Protein 4RF6 (pdb70)

Solvent-accessible surface area: 59081 Å² total; per-residue (Å²): 137,158,34,58,63,123,46,2,54,134,43,67,97,150,51,38,40,0,77,11,3,106,63,134,107,2,39,102,150,0,11,0,71,90,58,2,58,81,150,28,4,100,72,2,69,113,90,138,7,196,86,38,16,26,1,5,51,2,0,24,1,0,4,7,0,15,34,4,44,22,6,0,23,0,2,7,77,64,0,4,102,48,0,4,81,0,0,52,31,0,0,54,43,94,16,72,89,12,104,13,106,106,9,4,100,39,34,19,65,41,72,96,16,135,20,99,57,27,6,62,26,14,101,25,2,68,31,2,62,0,46,0,6,0,0,1,119,71,24,4,0,6,13,13,5,70,101,67,71,5,68,78,0,28,160,75,0,30,46,11,0,81,61,21,113,64,55,8,28,26,107,22,38,52,22,65,83,43,86,111,152,27,89,72,91,3,51,54,29,160,13,30,13,148,120,16,86,75,53,15,96,13,7,21,4,12,94,78,65,48,43,4,2,0,0,2,16,0,110,95,86,18,0,9,0,36,1,6,22,28,7,0,0,50,0,6,0,34,22,74,1,6,40,5,19,46,0,0,32,13,0,0,111,0,2,60,42,0,47,162,120,37,6,3,9,80,36,118,90,8,0,17,0,0,0,14,2,16,32,0,0,0,1,0,66,0,5,5,59,0,76,0,44,64,1,79,136,68,115,66,5,108,101,23,9,88,138,36,58,1,57,24,168,56,104,153,64,85,17,8,40,21,0,6,11,131,81,34,9,47,20,9,0,12,96,2,0,38,34,0,14,49,0,2,95,29,0,7,66,21,3,76,112,32,40,65,162,129,62,53,90,29,8,109,68,3,117,80,97,158,11,154,1,26,0,68,129,45,4,55,59,122,21,1,86,71,5,63,116,99,135,7,98,105,28,9,11,0,22,26,2,0,25,1,0,18,116,12,77,95,12,97,20,3,1,31,0,3,0,76,67,0,4,103,40,0,20,60,0,0,49,86,0,0,45,42,115,15,60,17,11,34,20,32,24,96,12,90,33,25,19,63,40,150,53,17,48,20,90,68,24,7,98,131,6,77,53,0,104,34,2,66,1,23,0,5,0,0,1,138,68,28,0,0,2,14,7,0,35,34,93,32,1,56,50,0,28,148,77,0,37,37,4,1,81,64,15,109,66,51,8,33,27,67,48,35,56,18,79,48,18,58,126,76,30,83,88,78,0,60,105,60,159,10,30,11,148,77,19,83,129,48,17,87,22,9,14,3,9,43,18,50,37,22,3,1,0,0,1,0,0,87,93,89,26,0,5,0,31,0,2,30,45,8,0,0,57,0,2,0,46,37,191,17,3,41,3,24,44,0,0,13,18,0,1,118,0,2,59,54,0,50,167,88,33,17,11,4,68,33,92,22,15,0,19,1,1,2,9,3,34,16,0,0,0,0,0,68,1,2,1,58,0,58,2,82,102,0,41,88,64,100,56,40,63,78,11,13,16,39,2,19,2,56,32,168,63,123,174,55,35,9,45,15,1,2,15,128,53,36,7,27,19,5,0,3,63,1,0,8,31,1,8,14,0,0,81,86,0,4,91,30,12,117,64,187,226,118,19,63,76,134,45,1,51,140,48,70,98,163,46,29,32,0,72,14,4,98,53,129,182,1,37,114,167,0,14,0,62,119,55,4,60,85,180,28,0,88,68,5,55,116,96,138,6,190,90,38,14,21,0,6,48,2,0,22,1,0,3,8,0,35,54,7,42,23,6,1,26,0,3,6,79,59,0,4,107,38,0,4,81,0,0,53,29,0,0,44,43,98,15,71,80,14,103,8,104,107,16,6,122,40,35,20,62,36,85,101,18,158,19,100,55,28,7,57,26,14,98,30,2,81,32,2,57,0,57,0,6,0,0,0,115,71,24,2,0,6,14,14,5,65,104,68,67,5,74,78,0,27,156,66,0,30,45,10,1,81,69,21,110,64,60,7,27,29,117,26,35,56,21,64,82,39,85,134,143,31,94,93,96,5,68,84,39,163,12,24,10,150,120,15,85,72,55,16,97,14,8,22,4,14,95,78,65,46,45,3,3,0,0,1,14,0,113,97,89,21,0,10,1,31,1,6,31,39,6,0,0,50,0,4,0,34,22,75,0,8,37,6,18,46,0,0,34,15,0,0,106,0,2,58,38,0,50,150,130,31,12,6,6,68,32,166,88,5,0,18,0,0,0,13,0,15,28,0,0,0,2,0,64,0,4,6,58,1,79,0,49,48,0,77,140,60,114,67,6,107,95,20,13,100,138,42,55,2,54,28,126,5,21,152,36,107,128,22,58,109,110,64,127,26,19,6,0,19,20,0,10,12,160,81,37,8,48,20,9,0,12,99,1,0,36,31,0,16,44,0,3,86,28,0,10,55,21,3,84,106,30,43,62,150,123,64,52,95,26,6,113,63,1,111,68,90,139,12,161,1,24,0,75,124,51,2,68,74,145,26,0,83,64,7,64,129,96,144,6,102,100,30,10,13,0,26,26,2,0,27,1,0,18,116,10,65,95,11,95,14,5,1,30,0,3,4,79,68,0,5,105,47,0,20,54,0,0,47,87,1,0,50,42,117,16,74,25,11,66,26,35,24,86,14,91,34,24,18,62,39,149,48,17,48,17,90,63,32,10,101,155,43,69,44,2,176,33,1,73,0,15,0,7,0,0,2,136,67,24,0,0,2,13,7,1,36,33,90,25,2,54,39,0,29,154,76,0,33,41,3,1,82,62,16,110,65,53,9,31,30,102,45,40,54,13,80,68,26,78,112,65,28,75,91,119,3,67,100,42,161,12,31,10,157,94,16,85,126,55,14,93,22,9,13,5,10,46,19,57,36,20,4,1,0,0,2,20,0,118,94,90,26,0,6,0,38,0,1,19,45,7,0,0,43,0,4,0,34,34,183,16,6,43,7,24,45,0,0,12,13,0,0,122,0,1,61,50,0,49,171,91,35,13,16,8,71,33,95,19,17,0,20,2,2,2,17,2,31,13,0,0,0,0,0,58,0,4,4,78,2,92,2,87,132,0,32,89,71,107,51,28,77,81,13,4,10,34,2,22,1,56,31,147,98,30,0,0,14,112,55,39,6,26,18,6,0,2,66,1,0,5,28,1,9,9,0,3,79,65,0,6,83,29,3,130,130

Radius of gyration: 53.62 Å; Cα contacts (8 Å, |Δi|>4): 2886; chains: 2; bounding box: 74×78×190 Å

Sequence (1394 aa):
HMADPETAAKFKSKNAFPDPLNDPKCNPKSLVKKYLTPKVFESLKNKKTKLGITLWDCINSGVVNLDSGVGVYAGDEESYTLFGPLFDAIIEDYHSPYKLATGHNSDMNPAHVKAPDLDPANRYIRSTRIRRVARSLKGYGLAPGVTKAHRLEIEKKVVGVLTSLTGDLAGKYYPLSSGMDEKTRQQLVDDHFLFKKGDRFLEAAGINKEWPEGRGIYHNNDKTFLVWLNEEDHLRIISMEKGSDIGSVFSRLCRAVNEIDKKLGFQHTKKHGYLTSCPSNLGTGMRASSVHVKIPHAKEHPDFENILTKYHIQARGIEDAGVYDISNRRRLGLSEVQCVQDMYDGVKALMELEKEAIAKKRSVFPEVLKNPEVKSLLRKYLTPELFDSLKDKKTAKGISLYDCINSGVENLDSSCCGVYAGDEECYTLFAPLFDKIVEDYHSPYKLANKHTSDMNPEKVDAPNLDPEGTYIRSTRIRVARNVKGYALTPGLTRNERLDIERKVVGVLSSLTGDLAGQYYPLTGMDEATRQKLVNDHFLFKKGDRFLEAAGVNKLWPEGRGIFHNNDKTFLVWINEEDQLRIISMEKGSDIGSVFGRLCRAVNEIDKQLGFQHTDAHGYLSGCCPTNLGTGMRASVHVKIPKASAHPDFQKICDEFHIQARGIDAGVFDISNRRRLGLSEVQCVQDMYNGVKKLLEIEKSTHMADPETAAKFKSKNAFPDPLNDPKCNPKSLVKKYLTPKVFESLKNKKTKLGITLWDCINSGVVNLDSGVGVYAGDEESYTLFGPLFDAIIEDYHSPYKLATGHNSDMNPAHVKAPDLDPANRYIRSTRIRRVARSLKGYGLAPGVTKAHRLEIEKKVVGVLTSLTGDLAGKYYPLSSGMDEKTRQQLVDDHFLFKKGDRFLEAAGINKEWPEGRGIYHNNDKTFLVWLNEEDHLRIISMEKGSDIGSVFSRLCRAVNEIDKKLGFQHTKKHGYLTSCPSNLGTGMRASSVHVKIPHAKEHPDFENILTKYHIQARGIHGEHSESTGEDAGVYDISNRRRLGLSEVQCVQDMYDGVKALMELEKEAIAKKRSVFPEVLKNPEVKSLLRKYLTPELFDSLKDKKTAKGISLYDCINSGVENLDSSCGVYAGDEECYTLFAPLFDKIVEDYHSPYKLANKHTSDMNPEKVDAPNLDPEGTYIRSTRIRVARNVKGYALTPGLTRNERLDIERKVVGVLSSLTGDLAGQYYPLTGMDEATRQKLVNDHFLFKKGDRFLEAAGVNKLWPEGRGIFHNNDKTFLVWINEEDQLRIISMEKGSDIGSVFGRLCRAVNEIDKQLGFQHTDAHGYLSGCCPTNLGTGMRASVHVKIPKASAHPDFQQKICDEFHIQARFDISNRRRLGLSEVQCVQDMYNGVKKLLEIEKS

Foldseek 3Di:
DAFDLVLLVVCVVVLHDLCCLVPPPADPQELCSVQVDRVLSVVFSPDADPLRDGPCLFQQLCSRVRPDNYRGWFQFPVCCVSSVSRNQSSLVVLFPPDHLVVWADADLDLVLADFDFQCLLQPWWWKKKKKFFFAFPDATWLQRGDLVVLQVLLVLLVVLQCVDDDQSHWDKFQPVPDDPVVVQLCVLLVQDDDQDDSSCVRSNNNPPPPPSWIKIAGPVRQWIWTASRQGRIMIMGMDTGGPLSVSSVSRSVSVVSCCVRTNTCADRSFGGDGGGSSQTARSMKIKIKTQQQQLVPDPCNVVLCVVLQWDWDQDLRPRITIIIHSHRGPAYPSSNSNSVSVSVSVSVVSSVVVVCVVLVDDLVVLVDPPQAALCSVQDDVVLCVVFQVDADPLGDGQCLQQQLCSVVSNDRHRGFFQFPCCCVSSVSSNQSSLCVLQPPDHLVLFADADLDLVLADFDFQWVPLPWWFKKKKKAFFAFPPATWLQRGGQVRLQVLLVQVQVLQCPDDDQSHWDKFQPRSGDPVNVVVCVVLVQDDDADDSSCVRSNNRRNPPPSWIKIAGPVRQWIWTASHQTRIMIMGMDTGGGLSVSSVVRSVSVVSSCVRTNTCADRSFGGDHRDSSCTARNMKIKIWTQQPQLVPPPCNVVLCVVLQWDWDADVPRTIIIIHNHRGPYYPSSNSNSSSVSVSVSVVRSPDD/DLFDLPLLCVCVVVLHDLCLLVVPVFQPLELQSVQVDPVLSVVFSPDADPLGDGPCLFQQLCSRRRPDNHRGWFFFPVCCVSSVSRNQRSLCVLFPPDHLVVWFDADLDLVLADFDFQCLQQPWWWKKKKKFFFAFPDATWLQRGDPVRLLVLLVQLCVLQCPDDDQSHWDKFQPVPDDPVNVVLCVLLVQDDDQDDSSCVSSNNRPPPPPSWIKIAGPVRQWIWTASHQGRIMIMGMDTGGRLSVSSVVRSVSVVSSCVRTNTCADGRFGGDGGGSSCTARNMKIKIKTQQQQLVPDPCNVVLCVVLQKDWAAPVGRHHDCDDPGHRIIIIIHSHRGHAYPSSNSNSSSVSVSVSVVSSVVVVCVCQQADLPQLVDPVQQALCSVQDDRVLCNVFQVDADPLGDGQCLQQQLCSVPSNDRHRGFFFFPCCCPSVVSSLQSSLVVLQPPDHLVLWADADQDLVLADFDFQCPPLPWWFKKKKKAFFAFPPATWLLRGGLVNLQVLLVLLVVLQCVDDDQSHWDKFQPVSDDPVNVVVCVVLVQDDDADDSSCVSSNLRRNPPPSWIKIAGPVRQWIWTASHQTRIMTMGMDTGGCLSVRSVVSSVSVVSSCVRTNTDADRSFGHDHRDSSCTARSMKIKIRTHAPQLVPPPCNVVLCVVLQWDPPVIIIHNHRGPYYPSSNSNSSSVSVSVSVVRRVD

InterPro domains:
  IPR000749 ATP:guanido phosphotransferase [PTHR11547] (3-365)
  IPR014746 Glutamine synthetase/guanido kinase, catalytic domain [SSF55931] (103-365)
  IPR014746 Glutamine synthetase/guanido kinase, catalytic domain [SSF55931] (454-714)
  IPR022413 ATP:guanido phosphotransferase, N-terminal [PF02807] (26-91)
  IPR022413 ATP:guanido phosphotransferase, N-terminal [PF02807] (379-443)
  IPR022413 ATP:guanido phosphotransferase, N-terminal [PS51509] (11-95)
  IPR022413 ATP:guanido phosphotransferase, N-terminal [PS51509] (365-447)
  IPR022414 ATP:guanido phosphotransferase, catalytic domain [PF00217] (151-362)
  IPR022414 ATP:guanido phosphotransferase, catalytic domain [PF00217] (504-713)
  IPR022414 ATP:guanido phosphotransferase, catalytic domain [PS51510] (123-362)
  IPR022414 ATP:guanido phosphotransferase, catalytic domain [PS51510] (475-714)
  IPR022415 ATP:guanido phosphotransferase active site [PS00112] (275-281)
  IPR022415 ATP:guanido phosphotransferase active site [PS00112] (627-633)
  IPR036802 ATP:guanido phosphotransferase, N-terminal domain superfamily [G3DSA:1.10.135.10] (1-102)
  IPR036802 ATP:guanido phosphotransferase, N-terminal domain superfamily [G3DSA:1.10.135.10] (369-454)
  IPR036802 ATP:guanido phosphotransferase, N-terminal domain superfamily [SSF48034] (25-98)
  IPR036802 ATP:guanido phosphotransferase, N-terminal domain superfamily [SSF48034] (370-450)

Secondary structure (DSSP, 8-state):
----HHHHHHHHTTT---GGGGSTTS-TT-HHHHH--HHHHHHHTT---TT---HHHHHHHHHHSTT-SS----SSHHHHHHTHHHHHHHHHHHTTT--TTT-------GGG-----S-TT-SSEEEEEEEEEE-BTTS--TTT--HHHHHHHHHHHHHHHTT--GGG-EEEEESTT--HHHHHHHHHTT----S--HHHHHHTTTTTTTTT-EEEEETTS-EEEEESSSSSEEEEEEEESS-HHHHHHHHHHHHHHHHHHH-B-EETTTEE--SSGGG-BT-EEEEEEEE-HHHHTSTTHHHHHHHHTEEEEE---TTEEEEEE---SSS-HHHHHHHHHHHHHHHHHHHHHHHHHHHTS--GGGG-TT---HHHHH--HHHHHHHTT-B-TT--BHHHHHHHHHH-TT-SS----SSTTHHHHTHHHHHHHHHHHTTT--GGG-------GGG-----S-TT-SSEEEEEEEEEE-BTTS--GGG--HHHHHHHHHHHHHHHHT--GGG-EEEEESTT--HHHHHHHHHTT-------HHHHHHTTTTTTTTT-EEEEETTS-EEEEESSSSSEEEEEEEESS-HHHHHHHHHHHHHHHHHHH-B-EETTTEE--SSGGG-BT-EEEEEEEE-HHHHHSTTHHHHHHHTTEEEEE---SEEEEEE---SSS-HHHHHHHHHHHHHHHHHHHT--/--B-HHHHHHHHHTT---GGGTSTTS-TT-HHHHH--HHHHHHHTT---TT---HHHHHHHHHHBTT-SS----SSTTHHHHTHHHHHHHHHHHTTT--GGG-------GGG-----S-TT-SSEEEEEEEEEE-BTTS--TTT--HHHHHHHHHHHHHHHTT--GGG-EEEEESTT--HHHHHHHHHTT----S--HHHHHHTTTTTTTTT-EEEEETTS-EEEEESSSSSEEEEEEEESS-HHHHHHHHHHHHHHHHHHH-B-EETTTEE--SSGGG-BT-EEEEEEEE-HHHHTSTTHHHHHHHTTEEEEESSSSS-BSSSTTBTEEEEEE---SSS-HHHHHHHHHHHHHHHHHHHHHHHHHHTTS--GGGG-TT---HHHHH--HHHHHHHTT-B-TT--BHHHHHHHHHH-TT-SS----SSTTHHHHTHHHHHHHHHHHTTT--GGG-------GGG-----S-TT-SSEEEEEEEEEE-BTTS--GGG--HHHHHHHHHHHHHHHTT--GGG-EEEEESTT--HHHHHHHHHTT----S--HHHHHHTTTTTTTTT-EEEEETTS-EEEEESSSSSEEEEEEEESS-HHHHHHHHHHHHHHHHHHH-B-EETTTEE--SSGGG-BT-EEEEEEE--TTGGGSTTHHHHHHHTTEEE--EEEE---SSS-HHHHHHHHHHHHHHHHHHHT-

CATH classification: 1.10.135.10 (+3 more: 3.30.590.10, 1.10.135.10, 3.30.590.10)

B-factor: mean 29.83, std 12.98, range [8.13, 122.24]

Nearest PDB structures (foldseek):
  4rf6-assembly1_A  TM=1.001E+00  e=0.000E+00  Anthopleura japonica
  4rf7-assembly1_A  TM=9.990E-01  e=0.000E+00  Anthopleura japonica
  4rf7-assembly2_B  TM=9.901E-01  e=0.000E+00  Anthopleura japonica
  4rf8-assembly2_B  TM=9.889E-01  e=0.000E+00  Anthopleura japonica
  4rf8-assembly1_A  TM=9.947E-01  e=0.000E+00  Anthopleura japonica

Structure (mmCIF, N/CA/C/O backbone):
data_4RF6
#
_entry.id   4RF6
#
_cell.length_a   77.439
_cell.length_b   58.913
_cell.length_c   162.129
_cell.angle_alpha   90.00
_cell.angle_beta   90.96
_cell.angle_gamma   90.00
#
_symmetry.space_group_name_H-M   'P 1 21 1'
#
loop_
_entity.id
_entity.type
_entity.pdbx_description
1 polymer 'Arginine kinase'
2 water water
#
loop_
_atom_site.group_PDB
_atom_site.id
_atom_site.type_symbol
_atom_site.label_atom_id
_atom_site.label_alt_id
_atom_site.label_comp_id
_atom_site.label_asym_id
_atom_site.label_entity_id
_atom_site.label_seq_id
_atom_site.pdbx_PDB_ins_code
_atom_site.Cartn_x
_atom_site.Cartn_y
_atom_site.Cartn_z
_atom_site.occupancy
_atom_site.B_iso_or_equiv
_atom_site.auth_seq_id
_atom_site.auth_comp_id
_atom_site.auth_asym_id
_atom_site.auth_atom_id
_atom_site.pdbx_PDB_model_num
ATOM 1 N N . HIS A 1 3 ? 37.061 17.985 -20.038 1.00 77.89 0 HIS A N 1
ATOM 2 C CA . HIS A 1 3 ? 37.244 18.554 -18.705 1.00 79.01 0 HIS A CA 1
ATOM 3 C C . HIS A 1 3 ? 36.450 19.853 -18.553 1.00 73.57 0 HIS A C 1
ATOM 4 O O . HIS A 1 3 ? 36.294 20.394 -17.453 1.00 73.17 0 HIS A O 1
ATOM 11 N N . MET A 1 4 ? 35.965 20.338 -19.689 1.00 67.69 1 MET A N 1
ATOM 12 C CA . MET A 1 4 ? 34.872 21.292 -19.751 1.00 61.05 1 MET A CA 1
ATOM 13 C C . MET A 1 4 ? 33.977 20.724 -20.847 1.00 53.39 1 MET A C 1
ATOM 14 O O . MET A 1 4 ? 34.399 19.837 -21.586 1.00 52.62 1 MET A O 1
ATOM 19 N N . ALA A 1 5 ? 32.745 21.200 -20.956 1.00 48.88 2 ALA A N 1
ATOM 20 C CA . ALA A 1 5 ? 31.846 20.656 -21.972 1.00 44.19 2 ALA A CA 1
ATOM 21 C C . ALA A 1 5 ? 32.145 21.221 -23.362 1.00 42.01 2 ALA A C 1
ATOM 22 O O . ALA A 1 5 ? 32.303 22.431 -23.519 1.00 42.53 2 ALA A O 1
ATOM 24 N N . ASP A 1 6 ? 32.209 20.346 -24.365 1.00 39.95 3 ASP A N 1
ATOM 25 C CA . ASP A 1 6 ? 32.380 20.766 -25.758 1.00 41.61 3 ASP A CA 1
ATOM 26 C C . ASP A 1 6 ? 31.179 20.307 -26.590 1.00 41.24 3 ASP A C 1
ATOM 27 O O . ASP A 1 6 ? 31.297 19.387 -27.404 1.00 41.89 3 ASP A O 1
ATOM 32 N N . PRO A 1 7 ? 30.016 20.952 -26.394 1.00 40.74 4 PRO A N 1
ATOM 33 C CA . PRO A 1 7 ? 28.805 20.535 -27.109 1.00 40.49 4 PRO A CA 1
ATOM 34 C C . PRO A 1 7 ? 28.888 20.787 -28.616 1.00 42.05 4 PRO A C 1
ATOM 35 O O . PRO A 1 7 ? 28.336 20.004 -29.389 1.00 42.91 4 PRO A O 1
ATOM 39 N N . GLU A 1 8 ? 29.569 21.857 -29.021 1.00 44.24 5 GLU A N 1
ATOM 40 C CA . GLU A 1 8 ? 29.670 22.230 -30.435 1.00 45.60 5 GLU A CA 1
ATOM 41 C C . GLU A 1 8 ? 30.295 21.133 -31.302 1.00 42.14 5 GLU A C 1
ATOM 42 O O . GLU A 1 8 ? 29.880 20.927 -32.445 1.00 39.93 5 GLU A O 1
ATOM 48 N N . THR A 1 9 ? 31.287 20.436 -30.750 1.00 39.86 6 THR A N 1
ATOM 49 C CA . THR A 1 9 ? 31.987 19.367 -31.463 1.00 40.56 6 THR A CA 1
ATOM 50 C C . THR A 1 9 ? 31.137 18.100 -31.549 1.00 38.74 6 THR A C 1
ATOM 51 O O . THR A 1 9 ? 31.114 17.420 -32.579 1.00 39.36 6 THR A O 1
ATOM 55 N N . ALA A 1 10 ? 30.443 17.782 -30.462 1.00 33.92 7 ALA A N 1
ATOM 56 C CA . ALA A 1 10 ? 29.565 16.616 -30.440 1.00 30.47 7 ALA A CA 1
ATOM 57 C C . ALA A 1 10 ? 28.423 16.769 -31.445 1.00 28.62 7 ALA A C 1
ATOM 58 O O . ALA A 1 10 ? 28.071 15.820 -32.144 1.00 28.59 7 ALA A O 1
ATOM 60 N N . ALA A 1 11 ? 27.846 17.965 -31.504 1.00 28.05 8 ALA A N 1
ATOM 61 C CA . ALA A 1 11 ? 26.737 18.250 -32.415 1.00 26.11 8 ALA A CA 1
ATOM 62 C C . ALA A 1 11 ? 27.052 17.946 -33.887 1.00 31.50 8 ALA A C 1
ATOM 63 O O . ALA A 1 11 ? 26.177 17.490 -34.632 1.00 28.39 8 ALA A O 1
ATOM 65 N N . LYS A 1 12 ? 28.288 18.214 -34.307 1.00 33.68 9 LYS A N 1
ATOM 66 C CA . LYS A 1 12 ? 28.705 17.937 -35.680 1.00 35.56 9 LYS A CA 1
ATOM 67 C C . LYS A 1 12 ? 28.557 16.459 -36.027 1.00 36.85 9 LYS A C 1
ATOM 68 O O . LYS A 1 12 ? 28.119 16.104 -37.124 1.00 37.28 9 LYS A O 1
ATOM 74 N N . PHE A 1 13 ? 28.940 15.600 -35.090 1.00 35.95 10 PHE A N 1
ATOM 75 C CA . PHE A 1 13 ? 28.853 14.162 -35.298 1.00 33.32 10 PHE A CA 1
ATOM 76 C C . PHE A 1 13 ? 27.414 13.681 -35.127 1.00 30.92 10 PHE A C 1
ATOM 77 O O . PHE A 1 13 ? 26.941 12.830 -35.884 1.00 31.90 10 PHE A O 1
ATOM 85 N N . LYS A 1 14 ? 26.718 14.242 -34.140 1.00 29.17 11 LYS A N 1
ATOM 86 C CA . LYS A 1 14 ? 25.330 13.871 -33.877 1.00 29.74 11 LYS A CA 1
ATOM 87 C C . LYS A 1 14 ? 24.410 14.221 -35.050 1.00 29.90 11 LYS A C 1
ATOM 88 O O . LYS A 1 14 ? 23.561 13.421 -35.440 1.00 29.98 11 LYS A O 1
ATOM 94 N N . SER A 1 15 ? 24.587 15.410 -35.620 1.00 30.47 12 SER A N 1
ATOM 95 C CA . SER A 1 15 ? 23.755 15.843 -36.739 1.00 31.32 12 SER A CA 1
ATOM 96 C C . SER A 1 15 ? 23.988 15.002 -37.996 1.00 30.63 12 SER A C 1
ATOM 97 O O . SER A 1 15 ? 23.148 14.978 -38.899 1.00 30.36 12 SER A O 1
ATOM 100 N N . LYS A 1 16 ? 25.130 14.320 -38.049 1.00 29.34 13 LYS A N 1
ATOM 101 C CA . LYS A 1 16 ? 25.458 13.445 -39.172 1.00 34.16 13 LYS A CA 1
ATOM 102 C C . LYS A 1 16 ? 25.184 11.989 -38.832 1.00 29.99 13 LYS A C 1
ATOM 103 O O . LYS A 1 16 ? 25.304 11.110 -39.693 1.00 28.72 13 LYS A O 1
ATOM 109 N N . ASN A 1 17 ? 24.817 11.752 -37.573 1.00 27.72 14 ASN A N 1
ATOM 110 C CA . ASN A 1 17 ? 24.606 10.403 -37.054 1.00 26.58 14 ASN A CA 1
ATOM 111 C C . ASN A 1 17 ? 25.828 9.527 -37.330 1.00 29.11 14 ASN A C 1
ATOM 112 O O . ASN A 1 17 ? 25.706 8.377 -37.747 1.00 29.47 14 ASN A O 1
ATOM 117 N N . ALA A 1 18 ? 27.008 10.099 -37.110 1.00 29.23 15 ALA A N 1
ATOM 118 C CA . ALA A 1 18 ? 28.264 9.407 -37.349 1.00 31.52 15 ALA A CA 1
ATOM 119 C C . ALA A 1 18 ? 28.899 9.018 -36.016 1.00 32.70 15 ALA A C 1
ATOM 120 O O . ALA A 1 18 ? 28.560 9.585 -34.972 1.00 30.44 15 ALA A O 1
ATOM 122 N N . PHE A 1 19 ? 29.810 8.048 -36.052 1.00 32.18 16 PHE A N 1
ATOM 123 C CA . PHE A 1 19 ? 30.509 7.608 -34.850 1.00 31.01 16 PHE A CA 1
ATOM 124 C C . PHE A 1 19 ? 31.202 8.797 -34.192 1.00 33.01 16 PHE A C 1
ATOM 125 O O . PHE A 1 19 ? 31.832 9.603 -34.874 1.00 31.61 16 PHE A O 1
ATOM 133 N N . PRO A 1 20 ? 31.068 8.928 -32.864 1.00 34.72 17 PRO A N 1
ATOM 134 C CA . PRO A 1 20 ? 31.687 10.080 -32.201 1.00 36.23 17 PRO A CA 1
ATOM 135 C C . PRO A 1 20 ? 33.205 9.924 -32.080 1.00 40.43 17 PRO A C 1
ATOM 136 O O . PRO A 1 20 ? 33.691 9.352 -31.098 1.00 39.36 17 PRO A O 1
ATOM 140 N N . ASP A 1 21 ? 33.933 10.430 -33.076 1.00 44.00 18 ASP A N 1
ATOM 141 C CA . ASP A 1 21 ? 35.402 10.473 -33.052 1.00 45.70 18 ASP A CA 1
ATOM 142 C C . ASP A 1 21 ? 36.058 10.966 -31.741 1.00 44.11 18 ASP A C 1
ATOM 143 O O . ASP A 1 21 ? 37.097 10.430 -31.348 1.00 44.23 18 ASP A O 1
ATOM 148 N N . PRO A 1 22 ? 35.479 11.991 -31.071 1.00 41.98 19 PRO A N 1
ATOM 149 C CA . PRO A 1 22 ? 36.100 12.457 -29.820 1.00 41.37 19 PRO A CA 1
ATOM 150 C C . PRO A 1 22 ? 36.260 11.390 -28.732 1.00 39.36 19 PRO A C 1
ATOM 151 O O . PRO A 1 22 ? 36.972 11.632 -27.760 1.00 40.37 19 PRO A O 1
ATOM 155 N N . LEU A 1 23 ? 35.617 10.236 -28.879 1.00 38.64 20 LEU A N 1
ATOM 156 C CA . LEU A 1 23 ? 35.851 9.143 -27.941 1.00 39.30 20 LEU A CA 1
ATOM 157 C C . LEU A 1 23 ? 37.267 8.592 -28.138 1.00 43.10 20 LEU A C 1
ATOM 158 O O . LEU A 1 23 ? 37.843 7.975 -27.237 1.00 44.65 20 LEU A O 1
ATOM 163 N N . ASN A 1 24 ? 37.820 8.839 -29.323 1.00 43.59 21 ASN A N 1
ATOM 164 C CA . ASN A 1 24 ? 39.211 8.522 -29.622 1.00 48.00 21 ASN A CA 1
ATOM 165 C C . ASN A 1 24 ? 40.127 9.724 -29.388 1.00 51.19 21 ASN A C 1
ATOM 166 O O . ASN A 1 24 ? 41.285 9.726 -29.813 1.00 52.00 21 ASN A O 1
ATOM 171 N N . ASP A 1 25 ? 39.607 10.751 -28.724 1.00 52.34 22 ASP A N 1
ATOM 172 C CA . ASP A 1 25 ? 40.426 11.912 -28.392 1.00 58.42 22 ASP A CA 1
ATOM 173 C C . ASP A 1 25 ? 41.193 11.688 -27.094 1.00 61.02 22 ASP A C 1
ATOM 174 O O . ASP A 1 25 ? 40.620 11.267 -26.089 1.00 61.07 22 ASP A O 1
ATOM 179 N N . PRO A 1 26 ? 42.502 11.975 -27.118 1.00 63.18 23 PRO A N 1
ATOM 180 C CA . PRO A 1 26 ? 43.427 11.773 -25.997 1.00 64.87 23 PRO A CA 1
ATOM 181 C C . PRO A 1 26 ? 42.890 12.372 -24.698 1.00 65.91 23 PRO A C 1
ATOM 182 O O . PRO A 1 26 ? 43.192 11.866 -23.616 1.00 66.29 23 PRO A O 1
ATOM 186 N N . LYS A 1 27 ? 42.093 13.431 -24.816 1.00 66.10 24 LYS A N 1
ATOM 187 C CA . LYS A 1 27 ? 41.463 14.069 -23.664 1.00 65.69 24 LYS A CA 1
ATOM 188 C C . LYS A 1 27 ? 40.441 13.170 -22.973 1.00 62.79 24 LYS A C 1
ATOM 189 O O . LYS A 1 27 ? 40.199 13.302 -21.771 1.00 62.54 24 LYS A O 1
ATOM 195 N N . CYS A 1 28 ? 39.839 12.266 -23.738 1.00 60.37 25 CYS A N 1
ATOM 196 C CA . CYS A 1 28 ? 38.798 11.391 -23.210 1.00 59.19 25 CYS A CA 1
ATOM 197 C C . CYS A 1 28 ? 39.312 10.553 -22.040 1.00 58.82 25 CYS A C 1
ATOM 198 O O . CYS A 1 28 ? 40.448 10.076 -22.062 1.00 60.86 25 CYS A O 1
ATOM 201 N N . ASN A 1 29 ? 38.479 10.401 -21.014 1.00 55.44 26 ASN A N 1
ATOM 202 C CA . ASN A 1 29 ? 38.785 9.523 -19.891 1.00 54.40 26 ASN A CA 1
ATOM 203 C C . ASN A 1 29 ? 38.888 8.087 -20.394 1.00 52.30 26 ASN A C 1
ATOM 204 O O . ASN A 1 29 ? 37.914 7.537 -20.903 1.00 47.55 26 ASN A O 1
ATOM 209 N N . PRO A 1 30 ? 40.080 7.477 -20.269 1.00 55.02 27 PRO A N 1
ATOM 210 C CA . PRO A 1 30 ? 40.292 6.108 -20.760 1.00 53.46 27 PRO A CA 1
ATOM 211 C C . PRO A 1 30 ? 39.491 5.098 -19.937 1.00 49.85 27 PRO A C 1
ATOM 212 O O . PRO A 1 30 ? 39.429 3.916 -20.284 1.00 49.93 27 PRO A O 1
ATOM 216 N N . LYS A 1 31 ? 38.889 5.578 -18.850 1.00 46.61 28 LYS A N 1
ATOM 217 C CA . LYS A 1 31 ? 38.039 4.764 -17.985 1.00 45.99 28 LYS A CA 1
ATOM 218 C C . LYS A 1 31 ? 36.561 4.971 -18.305 1.00 40.75 28 LYS A C 1
ATOM 219 O O . LYS A 1 31 ? 35.688 4.376 -17.668 1.00 38.83 28 LYS A O 1
ATOM 225 N N . SER A 1 32 ? 36.289 5.827 -19.286 1.00 38.53 29 SER A N 1
ATOM 226 C CA . SER A 1 32 ? 34.917 6.095 -19.715 1.00 36.23 29 SER A CA 1
ATOM 227 C C . SER A 1 32 ? 34.250 4.819 -20.210 1.00 32.54 29 SER A C 1
ATOM 228 O O . SER A 1 32 ? 34.781 4.130 -21.083 1.00 29.10 29 SER A O 1
ATOM 231 N N . LEU A 1 33 ? 33.088 4.505 -19.643 1.00 29.38 30 LEU A N 1
ATOM 232 C CA . LEU A 1 33 ? 32.369 3.293 -20.015 1.00 27.59 30 LEU A CA 1
ATOM 233 C C . LEU A 1 33 ? 31.805 3.387 -21.429 1.00 30.14 30 LEU A C 1
ATOM 234 O O . LEU A 1 33 ? 31.752 2.384 -22.143 1.00 30.15 30 LEU A O 1
ATOM 239 N N . VAL A 1 34 ? 31.395 4.585 -21.845 1.00 29.86 31 VAL A N 1
ATOM 240 C CA . VAL A 1 34 ? 30.897 4.757 -23.211 1.00 29.72 31 VAL A CA 1
ATOM 241 C C . VAL A 1 34 ? 32.031 4.601 -24.230 1.00 29.12 31 VAL A C 1
ATOM 242 O O . VAL A 1 34 ? 31.842 4.012 -25.297 1.00 26.84 31 VAL A O 1
ATOM 246 N N . LYS A 1 35 ? 33.213 5.110 -23.894 1.00 33.03 32 LYS A N 1
ATOM 247 C CA . LYS A 1 35 ? 34.379 4.943 -24.755 1.00 34.43 32 LYS A CA 1
ATOM 248 C C . LYS A 1 35 ? 34.727 3.464 -24.843 1.00 33.92 32 LYS A C 1
ATOM 249 O O . LYS A 1 35 ? 35.045 2.941 -25.914 1.00 31.02 32 LYS A O 1
ATOM 255 N N . LYS A 1 36 ? 34.650 2.798 -23.697 1.00 33.72 33 LYS A N 1
ATOM 256 C CA . LYS A 1 36 ? 35.021 1.396 -23.589 1.00 37.06 33 LYS A CA 1
ATOM 257 C C . LYS A 1 36 ? 34.090 0.475 -24.392 1.00 36.15 33 LYS A C 1
ATOM 258 O O . LYS A 1 36 ? 34.530 -0.534 -24.950 1.00 37.20 33 LYS A O 1
ATOM 264 N N . TYR A 1 37 ? 32.812 0.829 -24.476 1.00 33.20 34 TYR A N 1
ATOM 265 C CA . TYR A 1 37 ? 31.837 -0.086 -25.068 1.00 33.19 34 TYR A CA 1
ATOM 266 C C . TYR A 1 37 ? 31.078 0.409 -26.300 1.00 31.55 34 TYR A C 1
ATOM 267 O O . TYR A 1 37 ? 30.392 -0.380 -26.954 1.00 33.00 34 TYR A O 1
ATOM 276 N N . LEU A 1 38 ? 31.182 1.695 -26.618 1.00 27.42 35 LEU A N 1
ATOM 277 C CA . LEU A 1 38 ? 30.668 2.151 -27.901 1.00 27.31 35 LEU A CA 1
ATOM 278 C C . LEU A 1 38 ? 31.750 1.983 -28.960 1.00 30.05 35 LEU A C 1
ATOM 279 O O . LEU A 1 38 ? 32.514 2.910 -29.241 1.00 30.95 35 LEU A O 1
ATOM 284 N N . THR A 1 39 ? 31.817 0.780 -29.522 1.00 31.57 36 THR A N 1
ATOM 285 C CA . THR A 1 39 ? 32.746 0.459 -30.593 1.00 32.69 36 THR A CA 1
ATOM 286 C C . THR A 1 39 ? 32.053 0.777 -31.919 1.00 33.57 36 THR A C 1
ATOM 287 O O . THR A 1 39 ? 30.821 0.883 -31.956 1.00 31.22 36 THR A O 1
ATOM 291 N N . PRO A 1 40 ? 32.835 0.965 -33.002 1.00 34.57 37 PRO A N 1
ATOM 292 C CA . PRO A 1 40 ? 32.264 1.325 -34.308 1.00 34.17 37 PRO A CA 1
ATOM 293 C C . PRO A 1 40 ? 31.172 0.359 -34.758 1.00 33.49 37 PRO A C 1
ATOM 294 O O . PRO A 1 40 ? 30.214 0.773 -35.408 1.00 34.78 37 PRO A O 1
ATOM 298 N N . LYS A 1 41 ? 31.315 -0.913 -34.406 1.00 33.45 38 LYS A N 1
ATOM 299 C CA . LYS A 1 41 ? 30.333 -1.920 -34.788 1.00 35.91 38 LYS A CA 1
ATOM 300 C C . LYS A 1 41 ? 29.050 -1.833 -33.958 1.00 36.78 38 LYS A C 1
ATOM 301 O O . LYS A 1 41 ? 27.944 -2.013 -34.485 1.00 34.59 38 LYS A O 1
ATOM 307 N N . VAL A 1 42 ? 29.204 -1.571 -32.660 1.00 33.92 39 VAL A N 1
ATOM 308 C CA . VAL A 1 42 ? 28.060 -1.296 -31.797 1.00 31.05 39 VAL A CA 1
ATOM 309 C C . VAL A 1 42 ? 27.320 -0.088 -32.348 1.00 28.85 39 VAL A C 1
ATOM 310 O O . VAL A 1 42 ? 26.093 -0.103 -32.453 1.00 29.80 39 VAL A O 1
ATOM 314 N N . PHE A 1 43 ? 28.070 0.948 -32.720 1.00 28.01 40 PHE A N 1
ATOM 315 C CA . PHE A 1 43 ? 27.475 2.155 -33.289 1.00 31.03 40 PHE A CA 1
ATOM 316 C C . PHE A 1 43 ? 26.725 1.862 -34.593 1.00 31.93 40 PHE A C 1
ATOM 317 O O . PHE A 1 43 ? 25.572 2.272 -34.756 1.00 32.49 40 PHE A O 1
ATOM 325 N N . GLU A 1 44 ? 27.384 1.167 -35.518 1.00 35.21 41 GLU A N 1
ATOM 326 C CA . GLU A 1 44 ? 26.771 0.806 -36.798 1.00 37.77 41 GLU A CA 1
ATOM 327 C C . GLU A 1 44 ? 25.475 0.018 -36.616 1.00 34.83 41 GLU A C 1
ATOM 328 O O . GLU A 1 44 ? 24.472 0.291 -37.276 1.00 35.48 41 GLU A O 1
ATOM 334 N N . SER A 1 45 ? 25.502 -0.955 -35.713 1.00 33.10 42 SER A N 1
ATOM 335 C CA . SER A 1 45 ? 24.360 -1.837 -35.483 1.00 35.42 42 SER A CA 1
ATOM 336 C C . SER A 1 45 ? 23.135 -1.114 -34.913 1.00 32.42 42 SER A C 1
ATOM 337 O O . SER A 1 45 ? 21.997 -1.527 -35.148 1.00 34.08 42 SER A O 1
ATOM 340 N N . LEU A 1 46 ? 23.373 -0.030 -34.176 1.00 27.74 43 LEU A N 1
ATOM 341 C CA . LEU A 1 46 ? 22.323 0.606 -33.381 1.00 26.97 43 LEU A CA 1
ATOM 342 C C . LEU A 1 46 ? 21.958 2.036 -33.804 1.00 24.91 43 LEU A C 1
ATOM 343 O O . LEU A 1 46 ? 20.970 2.587 -33.321 1.00 27.20 43 LEU A O 1
ATOM 348 N N . LYS A 1 47 ? 22.737 2.634 -34.703 1.00 27.37 44 LYS A N 1
ATOM 349 C CA . LYS A 1 47 ? 22.576 4.061 -35.015 1.00 30.31 44 LYS A CA 1
ATOM 350 C C . LYS A 1 47 ? 21.246 4.453 -35.674 1.00 28.74 44 LYS A C 1
ATOM 351 O O . LYS A 1 47 ? 20.882 5.633 -35.680 1.00 28.39 44 LYS A O 1
ATOM 357 N N . ASN A 1 48 ? 20.519 3.478 -36.218 1.00 28.12 45 ASN A N 1
ATOM 358 C CA . ASN A 1 48 ? 19.261 3.772 -36.906 1.00 29.98 45 ASN A CA 1
ATOM 359 C C . ASN A 1 48 ? 18.007 3.371 -36.126 1.00 31.34 45 ASN A C 1
ATOM 360 O O . ASN A 1 48 ? 16.884 3.629 -36.569 1.00 32.62 45 ASN A O 1
ATOM 365 N N . LYS A 1 49 ? 18.205 2.747 -34.966 1.00 27.90 46 LYS A N 1
ATOM 366 C CA . LYS A 1 49 ? 17.093 2.300 -34.130 1.00 26.40 46 LYS A CA 1
ATOM 367 C C . LYS A 1 49 ? 16.555 3.427 -33.252 1.00 25.80 46 LYS A C 1
ATOM 368 O O . LYS A 1 49 ? 17.324 4.244 -32.733 1.00 28.02 46 LYS A O 1
ATOM 374 N N . LYS A 1 50 ? 15.233 3.463 -33.083 1.00 23.97 47 LYS A N 1
ATOM 375 C CA . LYS A 1 50 ? 14.586 4.455 -32.221 1.00 26.48 47 LYS A CA 1
ATOM 376 C C . LYS A 1 50 ? 13.506 3.808 -31.352 1.00 26.24 47 LYS A C 1
ATOM 377 O O . LYS A 1 50 ? 12.751 2.950 -31.822 1.00 20.48 47 LYS A O 1
ATOM 383 N N . THR A 1 51 ? 13.435 4.221 -30.089 1.00 23.02 48 THR A N 1
ATOM 384 C CA . THR A 1 51 ? 12.410 3.725 -29.176 1.00 21.37 48 THR A CA 1
ATOM 385 C C . THR A 1 51 ? 11.067 4.367 -29.513 1.00 22.35 48 THR A C 1
ATOM 386 O O . THR A 1 51 ? 11.004 5.264 -30.360 1.00 24.51 48 THR A O 1
ATOM 390 N N . LYS A 1 52 ? 10.001 3.913 -28.854 1.00 23.14 49 LYS A N 1
ATOM 391 C CA . LYS A 1 52 ? 8.670 4.482 -29.065 1.00 25.97 49 LYS A CA 1
ATOM 392 C C . LYS A 1 52 ? 8.650 5.971 -28.766 1.00 22.67 49 LYS A C 1
ATOM 393 O O . LYS A 1 52 ? 7.865 6.712 -29.356 1.00 21.72 49 LYS A O 1
ATOM 399 N N . LEU A 1 53 ? 9.505 6.409 -27.844 1.00 22.44 50 LEU A N 1
ATOM 400 C CA . LEU A 1 53 ? 9.563 7.827 -27.492 1.00 26.07 50 LEU A CA 1
ATOM 401 C C . LEU A 1 53 ? 10.475 8.595 -28.443 1.00 25.78 50 LEU A C 1
ATOM 402 O O . LEU A 1 53 ? 10.661 9.806 -28.299 1.00 26.69 50 LEU A O 1
ATOM 407 N N . GLY A 1 54 ? 11.042 7.886 -29.415 1.00 24.80 51 GLY A N 1
ATOM 408 C CA . GLY A 1 54 ? 11.911 8.512 -30.395 1.00 25.04 51 GLY A CA 1
ATOM 409 C C . GLY A 1 54 ? 13.341 8.634 -29.905 1.00 23.24 51 GLY A C 1
ATOM 410 O O . GLY A 1 54 ? 14.142 9.369 -30.488 1.00 25.01 51 GLY A O 1
ATOM 411 N N . ILE A 1 55 ? 13.670 7.908 -28.840 1.00 19.74 52 ILE A N 1
ATOM 412 C CA . ILE A 1 55 ? 15.014 7.972 -28.272 1.00 21.98 52 ILE A CA 1
ATOM 413 C C . ILE A 1 55 ? 16.012 7.220 -29.155 1.00 25.35 52 ILE A C 1
ATOM 414 O O . ILE A 1 55 ? 15.805 6.043 -29.476 1.00 27.54 52 ILE A O 1
ATOM 419 N N . THR A 1 56 ? 17.086 7.903 -29.550 1.00 21.95 53 THR A N 1
ATOM 420 C CA . THR A 1 56 ? 18.112 7.300 -30.399 1.00 23.71 53 THR A CA 1
ATOM 421 C C . THR A 1 56 ? 19.340 6.950 -29.571 1.00 24.44 53 THR A C 1
ATOM 422 O O . THR A 1 56 ? 19.446 7.337 -28.405 1.00 23.83 53 THR A O 1
ATOM 426 N N . LEU A 1 57 ? 20.261 6.211 -30.184 1.00 19.35 54 LEU A N 1
ATOM 427 C CA . LEU A 1 57 ? 21.517 5.854 -29.544 1.00 22.17 54 LEU A CA 1
ATOM 428 C C . LEU A 1 57 ? 22.298 7.123 -29.232 1.00 23.72 54 LEU A C 1
ATOM 429 O O . LEU A 1 57 ? 22.860 7.268 -28.143 1.00 22.76 54 LEU A O 1
ATOM 434 N N . TRP A 1 58 ? 22.324 8.044 -30.194 1.00 21.45 55 TRP A N 1
ATOM 435 C CA . TRP A 1 58 ? 23.011 9.316 -30.008 1.00 23.16 55 TRP A CA 1
ATOM 436 C C . TRP A 1 58 ? 22.465 10.106 -28.823 1.00 23.04 55 TRP A C 1
ATOM 437 O O . TRP A 1 58 ? 23.236 10.726 -28.085 1.00 23.34 55 TRP A O 1
ATOM 448 N N . ASP A 1 59 ? 21.144 10.091 -28.642 1.00 24.41 56 ASP A N 1
ATOM 449 C CA . ASP A 1 59 ? 20.526 10.743 -27.488 1.00 24.54 56 ASP A CA 1
ATOM 450 C C . ASP A 1 59 ? 21.098 10.176 -26.195 1.00 27.37 56 ASP A C 1
ATOM 451 O O . ASP A 1 59 ? 21.333 10.902 -25.225 1.00 24.19 56 ASP A O 1
ATOM 456 N N . CYS A 1 60 ? 21.323 8.867 -26.193 1.00 28.23 57 CYS A N 1
ATOM 457 C CA . CYS A 1 60 ? 21.810 8.181 -25.005 1.00 25.98 57 CYS A CA 1
ATOM 458 C C . CYS A 1 60 ? 23.283 8.450 -24.716 1.00 25.11 57 CYS A C 1
ATOM 459 O O . CYS A 1 60 ? 23.680 8.584 -23.558 1.00 24.44 57 CYS A O 1
ATOM 462 N N . ILE A 1 61 ? 24.094 8.534 -25.764 1.00 22.06 58 ILE A N 1
ATOM 463 C CA . ILE A 1 61 ? 25.533 8.671 -25.573 1.00 23.44 58 ILE A CA 1
ATOM 464 C C . ILE A 1 61 ? 25.996 10.122 -25.561 1.00 20.90 58 ILE A C 1
ATOM 465 O O . ILE A 1 61 ? 27.173 10.390 -25.324 1.00 20.62 58 ILE A O 1
ATOM 470 N N . ASN A 1 62 ? 25.081 11.054 -25.816 1.00 22.07 59 ASN A N 1
ATOM 471 C CA . ASN A 1 62 ? 25.471 12.451 -26.030 1.00 25.13 59 ASN A CA 1
ATOM 472 C C . ASN A 1 62 ? 26.304 13.065 -24.906 1.00 27.12 59 ASN A C 1
ATOM 473 O O . ASN A 1 62 ? 27.303 13.741 -25.170 1.00 30.31 59 ASN A O 1
ATOM 478 N N . SER A 1 63 ? 25.900 12.834 -23.661 1.00 25.31 60 SER A N 1
ATOM 479 C CA . SER A 1 63 ? 26.587 13.455 -22.530 1.00 25.05 60 SER A CA 1
ATOM 480 C C . SER A 1 63 ? 28.037 12.985 -22.432 1.00 24.13 60 SER A C 1
ATOM 481 O O . SER A 1 63 ? 28.936 13.768 -22.102 1.00 25.91 60 SER A O 1
ATOM 484 N N . GLY A 1 64 ? 28.261 11.710 -22.736 1.00 24.00 61 GLY A N 1
ATOM 485 C CA . GLY A 1 64 ? 29.592 11.132 -22.673 1.00 26.11 61 GLY A CA 1
ATOM 486 C C . GLY A 1 64 ? 30.539 11.603 -23.764 1.00 28.44 61 GLY A C 1
ATOM 487 O O . GLY A 1 64 ? 31.759 11.452 -23.641 1.00 29.68 61 GLY A O 1
ATOM 488 N N . VAL A 1 65 ? 29.984 12.158 -24.838 1.00 27.83 62 VAL A N 1
ATOM 489 C CA . VAL A 1 65 ? 30.799 12.719 -25.911 1.00 30.91 62 VAL A CA 1
ATOM 490 C C . VAL A 1 65 ? 31.043 14.205 -25.657 1.00 33.60 62 VAL A C 1
ATOM 491 O O . VAL A 1 65 ? 32.154 14.708 -25.858 1.00 33.93 62 VAL A O 1
ATOM 495 N N . VAL A 1 66 ? 29.993 14.901 -25.220 1.00 32.00 63 VAL A N 1
ATOM 496 C CA . VAL A 1 66 ? 30.100 16.309 -24.848 1.00 32.86 63 VAL A CA 1
ATOM 497 C C . VAL A 1 66 ? 31.080 16.456 -23.691 1.00 35.90 63 VAL A C 1
ATOM 498 O O . VAL A 1 66 ? 31.957 17.322 -23.709 1.00 37.43 63 VAL A O 1
ATOM 502 N N . ASN A 1 67 ? 30.923 15.594 -22.691 1.00 26.34 64 ASN A N 1
ATOM 503 C CA . ASN A 1 67 ? 31.797 15.582 -21.526 1.00 28.84 64 ASN A CA 1
ATOM 504 C C . ASN A 1 67 ? 32.725 14.376 -21.574 1.00 32.14 64 ASN A C 1
ATOM 505 O O . ASN A 1 67 ? 32.424 13.326 -21.001 1.00 31.40 64 ASN A O 1
ATOM 510 N N . LEU A 1 68 ? 33.854 14.537 -22.259 1.00 35.24 65 LEU A N 1
ATOM 511 C CA . LEU A 1 68 ? 34.796 13.442 -22.491 1.00 38.18 65 LEU A CA 1
ATOM 512 C C . LEU A 1 68 ? 35.398 12.881 -21.202 1.00 40.47 65 LEU A C 1
ATOM 513 O O . LEU A 1 68 ? 35.903 11.756 -21.182 1.00 40.86 65 LEU A O 1
ATOM 518 N N . ASP A 1 69 ? 35.337 13.668 -20.130 1.00 39.78 66 ASP A N 1
ATOM 519 C CA . ASP A 1 69 ? 35.878 13.257 -18.838 1.00 40.23 66 ASP A CA 1
ATOM 520 C C . ASP A 1 69 ? 34.915 12.364 -18.045 1.00 38.92 66 ASP A C 1
ATOM 521 O O . ASP A 1 69 ? 35.196 12.001 -16.898 1.00 37.65 66 ASP A O 1
ATOM 526 N N . SER A 1 70 ? 33.789 12.013 -18.663 1.00 36.59 67 SER A N 1
ATOM 527 C CA . SER A 1 70 ? 32.745 11.224 -18.009 1.00 34.22 67 SER A CA 1
ATOM 528 C C . SER A 1 70 ? 33.256 9.885 -17.502 1.00 33.84 67 SER A C 1
ATOM 529 O O . SER A 1 70 ? 34.122 9.267 -18.123 1.00 35.73 67 SER A O 1
ATOM 532 N N . GLY A 1 71 ? 32.707 9.434 -16.378 1.00 31.84 68 GLY A N 1
ATOM 533 C CA . GLY A 1 71 ? 33.004 8.107 -15.870 1.00 31.58 68 GLY A CA 1
ATOM 534 C C . GLY A 1 71 ? 32.192 7.071 -16.625 1.00 34.34 68 GLY A C 1
ATOM 535 O O . GLY A 1 71 ? 32.730 6.084 -17.135 1.00 39.48 68 GLY A O 1
ATOM 536 N N . VAL A 1 72 ? 30.885 7.311 -16.706 1.00 30.62 69 VAL A N 1
ATOM 537 C CA . VAL A 1 72 ? 29.965 6.416 -17.402 1.00 29.79 69 VAL A CA 1
ATOM 538 C C . VAL A 1 72 ? 29.677 6.924 -18.820 1.00 28.81 69 VAL A C 1
ATOM 539 O O . VAL A 1 72 ? 30.090 6.306 -19.805 1.00 28.85 69 VAL A O 1
ATOM 543 N N . GLY A 1 73 ? 28.959 8.039 -18.922 1.00 23.94 70 GLY A N 1
ATOM 544 C CA . GLY A 1 73 ? 28.779 8.707 -20.199 1.00 26.43 70 GLY A CA 1
ATOM 545 C C . GLY A 1 73 ? 27.572 8.335 -21.043 1.00 27.56 70 GLY A C 1
ATOM 546 O O . GLY A 1 73 ? 27.496 8.723 -22.215 1.00 28.90 70 GLY A O 1
ATOM 547 N N . VAL A 1 74 ? 26.638 7.573 -20.476 1.00 24.14 71 VAL A N 1
ATOM 548 C CA . VAL A 1 74 ? 25.352 7.347 -21.141 1.00 23.01 71 VAL A CA 1
ATOM 549 C C . VAL A 1 74 ? 24.186 7.557 -20.173 1.00 21.70 71 VAL A C 1
ATOM 550 O O . VAL A 1 74 ? 24.323 7.347 -18.963 1.00 20.62 71 VAL A O 1
ATOM 554 N N . TYR A 1 75 ? 23.051 7.987 -20.715 1.00 19.05 72 TYR A N 1
ATOM 555 C CA . TYR A 1 75 ? 21.805 8.052 -19.962 1.00 19.48 72 TYR A CA 1
ATOM 556 C C . TYR A 1 75 ? 20.723 7.379 -20.798 1.00 20.04 72 TYR A C 1
ATOM 557 O O . TYR A 1 75 ? 20.762 7.437 -22.029 1.00 23.31 72 TYR A O 1
ATOM 566 N N . ALA A 1 76 ? 19.765 6.733 -20.137 1.00 20.40 73 ALA A N 1
ATOM 567 C CA . ALA A 1 76 ? 18.645 6.106 -20.843 1.00 21.64 73 ALA A CA 1
ATOM 568 C C . ALA A 1 76 ? 17.451 7.051 -20.891 1.00 21.93 73 ALA A C 1
ATOM 569 O O . ALA A 1 76 ? 17.008 7.551 -19.855 1.00 18.61 73 ALA A O 1
ATOM 571 N N . GLY A 1 77 ? 16.923 7.293 -22.086 1.00 23.60 74 GLY A N 1
ATOM 572 C CA . GLY A 1 77 ? 15.810 8.214 -22.230 1.00 20.46 74 GLY A CA 1
ATOM 573 C C . GLY A 1 77 ? 14.515 7.567 -21.780 1.00 18.91 74 GLY A C 1
ATOM 574 O O . GLY A 1 77 ? 13.548 8.251 -21.440 1.00 21.18 74 GLY A O 1
ATOM 575 N N . ASP A 1 78 ? 14.501 6.237 -21.787 1.00 16.76 75 ASP A N 1
ATOM 576 C CA . ASP A 1 78 ? 13.335 5.475 -21.356 1.00 18.11 75 ASP A CA 1
ATOM 577 C C . ASP A 1 78 ? 13.732 4.042 -21.044 1.00 19.61 75 ASP A C 1
ATOM 578 O O . ASP A 1 78 ? 14.887 3.656 -21.252 1.00 21.93 75 ASP A O 1
ATOM 583 N N . GLU A 1 79 ? 12.776 3.260 -20.548 1.00 17.73 76 GLU A N 1
ATOM 584 C CA . GLU A 1 79 ? 13.013 1.861 -20.217 1.00 23.83 76 GLU A CA 1
ATOM 585 C C . GLU A 1 79 ? 13.430 1.075 -21.454 1.00 21.30 76 GLU A C 1
ATOM 586 O O . GLU A 1 79 ? 14.328 0.233 -21.395 1.00 21.60 76 GLU A O 1
ATOM 592 N N . GLU A 1 80 ? 12.771 1.360 -22.574 1.00 22.74 77 GLU A N 1
ATOM 593 C CA . GLU A 1 80 ? 13.032 0.646 -23.819 1.00 25.38 77 GLU A CA 1
ATOM 594 C C . GLU A 1 80 ? 14.484 0.810 -24.264 1.00 22.34 77 GLU A C 1
ATOM 595 O O . GLU A 1 80 ? 15.064 -0.103 -24.860 1.00 21.42 77 GLU A O 1
ATOM 601 N N . SER A 1 81 ? 15.066 1.970 -23.970 1.00 19.56 78 SER A N 1
ATOM 602 C CA . SER A 1 81 ? 16.468 2.237 -24.296 1.00 22.27 78 SER A CA 1
ATOM 603 C C . SER A 1 81 ? 17.407 1.160 -23.746 1.00 24.06 78 SER A C 1
ATOM 604 O O . SER A 1 81 ? 18.384 0.782 -24.397 1.00 23.26 78 SER A O 1
ATOM 607 N N . TYR A 1 82 ? 17.109 0.665 -22.548 1.00 22.93 79 TYR A N 1
ATOM 608 C CA . TYR A 1 82 ? 17.962 -0.339 -21.924 1.00 22.64 79 TYR A CA 1
ATOM 609 C C . TYR A 1 82 ? 17.989 -1.653 -22.702 1.00 25.53 79 TYR A C 1
ATOM 610 O O . TYR A 1 82 ? 18.950 -2.424 -22.609 1.00 23.34 79 TYR A O 1
ATOM 619 N N . THR A 1 83 ? 16.932 -1.902 -23.467 1.00 23.14 80 THR A N 1
ATOM 620 C CA . THR A 1 83 ? 16.841 -3.124 -24.262 1.00 26.40 80 THR A CA 1
ATOM 621 C C . THR A 1 83 ? 17.213 -2.872 -25.714 1.00 25.24 80 THR A C 1
ATOM 622 O O . THR A 1 83 ? 18.007 -3.616 -26.297 1.00 23.27 80 THR A O 1
ATOM 626 N N . LEU A 1 84 ? 16.635 -1.829 -26.302 1.00 25.63 81 LEU A N 1
ATOM 627 C CA . LEU A 1 84 ? 16.873 -1.546 -27.714 1.00 25.41 81 LEU A CA 1
ATOM 628 C C . LEU A 1 84 ? 18.352 -1.243 -27.944 1.00 25.08 81 LEU A C 1
ATOM 629 O O . LEU A 1 84 ? 18.920 -1.627 -28.971 1.00 24.20 81 LEU A O 1
ATOM 634 N N . PHE A 1 85 ? 18.972 -0.573 -26.974 1.00 24.41 82 PHE A N 1
ATOM 635 C CA . PHE A 1 85 ? 20.400 -0.283 -27.029 1.00 24.57 82 PHE A CA 1
ATOM 636 C C . PHE A 1 85 ? 21.160 -1.162 -26.035 1.00 25.14 82 PHE A C 1
ATOM 637 O O . PHE A 1 85 ? 22.202 -0.768 -25.505 1.00 24.66 82 PHE A O 1
ATOM 645 N N . GLY A 1 86 ? 20.617 -2.354 -25.797 1.00 24.93 83 GLY A N 1
ATOM 646 C CA . GLY A 1 86 ? 21.223 -3.354 -24.921 1.00 25.65 83 GLY A CA 1
ATOM 647 C C . GLY A 1 86 ? 22.700 -3.667 -25.113 1.00 25.47 83 GLY A C 1
ATOM 648 O O . GLY A 1 86 ? 23.454 -3.708 -24.140 1.00 27.69 83 GLY A O 1
ATOM 649 N N . PRO A 1 87 ? 23.130 -3.904 -26.362 1.00 29.59 84 PRO A N 1
ATOM 650 C CA . PRO A 1 87 ? 24.549 -4.204 -26.606 1.00 31.78 84 PRO A CA 1
ATOM 651 C C . PRO A 1 87 ? 25.496 -3.157 -26.014 1.00 33.96 84 PRO A C 1
ATOM 652 O O . PRO A 1 87 ? 26.646 -3.482 -25.698 1.00 33.80 84 PRO A O 1
ATOM 656 N N . LEU A 1 88 ? 25.014 -1.926 -25.860 1.00 32.90 85 LEU A N 1
ATOM 657 C CA . LEU A 1 88 ? 25.784 -0.878 -25.198 1.00 32.53 85 LEU A CA 1
ATOM 658 C C . LEU A 1 88 ? 25.558 -0.911 -23.685 1.00 30.87 85 LEU A C 1
ATOM 659 O O . LEU A 1 88 ? 26.503 -1.098 -22.914 1.00 30.83 85 LEU A O 1
ATOM 664 N N . PHE A 1 89 ? 24.304 -0.735 -23.269 1.00 28.70 86 PHE A N 1
ATOM 665 C CA . PHE A 1 89 ? 23.959 -0.665 -21.842 1.00 25.34 86 PHE A CA 1
ATOM 666 C C . PHE A 1 89 ? 24.351 -1.913 -21.037 1.00 24.20 86 PHE A C 1
ATOM 667 O O . PHE A 1 89 ? 24.835 -1.792 -19.907 1.00 25.16 86 PHE A O 1
ATOM 675 N N . ASP A 1 90 ? 24.146 -3.101 -21.605 1.00 23.23 87 ASP A N 1
ATOM 676 C CA . ASP A 1 90 ? 24.463 -4.344 -20.888 1.00 26.75 87 ASP A CA 1
ATOM 677 C C . ASP A 1 90 ? 25.925 -4.405 -20.464 1.00 30.44 87 ASP A C 1
ATOM 678 O O . ASP A 1 90 ? 26.249 -4.736 -19.320 1.00 31.69 87 ASP A O 1
ATOM 683 N N . ALA A 1 91 ? 26.806 -4.092 -21.405 1.00 31.84 88 ALA A N 1
ATOM 684 C CA . ALA A 1 91 ? 28.239 -4.088 -21.139 1.00 30.89 88 ALA A CA 1
ATOM 685 C C . ALA A 1 91 ? 28.578 -3.045 -20.079 1.00 27.32 88 ALA A C 1
ATOM 686 O O . ALA A 1 91 ? 29.323 -3.317 -19.138 1.00 26.81 88 ALA A O 1
ATOM 688 N N . ILE A 1 92 ? 28.024 -1.849 -20.242 1.00 24.97 89 ILE A N 1
ATOM 689 C CA . ILE A 1 92 ? 28.244 -0.765 -19.291 1.00 25.09 89 ILE A CA 1
ATOM 690 C C . ILE A 1 92 ? 27.781 -1.158 -17.884 1.00 27.72 89 ILE A C 1
ATOM 691 O O . ILE A 1 92 ? 28.502 -0.962 -16.904 1.00 29.16 89 ILE A O 1
ATOM 696 N N . ILE A 1 93 ? 26.580 -1.720 -17.796 1.00 27.69 90 ILE A N 1
ATOM 697 C CA . ILE A 1 93 ? 26.018 -2.129 -16.512 1.00 28.38 90 ILE A CA 1
ATOM 698 C C . ILE A 1 93 ? 26.897 -3.173 -15.825 1.00 31.15 90 ILE A C 1
ATOM 699 O O . ILE A 1 93 ? 27.300 -2.996 -14.670 1.00 30.44 90 ILE A O 1
ATOM 704 N N . GLU A 1 94 ? 27.203 -4.255 -16.537 1.00 32.98 91 GLU A N 1
ATOM 705 C CA . GLU A 1 94 ? 27.969 -5.350 -15.947 1.00 32.91 91 GLU A CA 1
ATOM 706 C C . GLU A 1 94 ? 29.412 -4.959 -15.598 1.00 32.65 91 GLU A C 1
ATOM 707 O O . GLU A 1 94 ? 30.052 -5.615 -14.773 1.00 36.80 91 GLU A O 1
ATOM 713 N N . ASP A 1 95 ? 29.920 -3.898 -16.222 1.00 29.44 92 ASP A N 1
ATOM 714 C CA . ASP A 1 95 ? 31.217 -3.340 -15.839 1.00 29.66 92 ASP A CA 1
ATOM 715 C C . ASP A 1 95 ? 31.072 -2.565 -14.536 1.00 30.75 92 ASP A C 1
ATOM 716 O O . ASP A 1 95 ? 31.645 -2.945 -13.512 1.00 32.67 92 ASP A O 1
ATOM 721 N N . TYR A 1 96 ? 30.313 -1.470 -14.587 1.00 25.51 93 TYR A N 1
ATOM 722 C CA . TYR A 1 96 ? 30.125 -0.592 -13.433 1.00 25.30 93 TYR A CA 1
ATOM 723 C C . TYR A 1 96 ? 29.672 -1.355 -12.199 1.00 24.36 93 TYR A C 1
ATOM 724 O O . TYR A 1 96 ? 30.129 -1.071 -11.096 1.00 23.83 93 TYR A O 1
ATOM 733 N N . HIS A 1 97 ? 28.772 -2.316 -12.392 1.00 22.86 94 HIS A N 1
ATOM 734 C CA . HIS A 1 97 ? 28.150 -3.022 -11.277 1.00 24.23 94 HIS A CA 1
ATOM 735 C C . HIS A 1 97 ? 28.750 -4.404 -11.005 1.00 24.83 94 HIS A C 1
ATOM 736 O O . HIS A 1 97 ? 28.132 -5.219 -10.315 1.00 25.04 94 HIS A O 1
ATOM 743 N N . SER A 1 98 ? 29.935 -4.674 -11.549 1.00 28.41 95 SER A N 1
ATOM 744 C CA . SER A 1 98 ? 30.578 -5.971 -11.345 1.00 35.17 95 SER A CA 1
ATOM 745 C C . SER A 1 98 ? 30.720 -6.243 -9.847 1.00 33.81 95 SER A C 1
ATOM 746 O O . SER A 1 98 ? 31.039 -5.337 -9.077 1.00 33.38 95 SER A O 1
ATOM 749 N N . PRO A 1 99 ? 30.499 -7.498 -9.426 1.00 36.57 96 PRO A N 1
ATOM 750 C CA . PRO A 1 99 ? 30.369 -8.690 -10.267 1.00 34.82 96 PRO A CA 1
ATOM 751 C C . PRO A 1 99 ? 28.938 -9.017 -10.696 1.00 33.94 96 PRO A C 1
ATOM 752 O O . PRO A 1 99 ? 28.706 -10.163 -11.083 1.00 35.98 96 PRO A O 1
ATOM 756 N N . TYR A 1 100 ? 28.005 -8.068 -10.635 1.00 32.78 97 TYR A N 1
ATOM 757 C CA . TYR A 1 100 ? 26.616 -8.376 -11.002 1.00 29.31 97 TYR A CA 1
ATOM 758 C C . TYR A 1 100 ? 26.474 -8.825 -12.454 1.00 30.57 97 TYR A C 1
ATOM 759 O O . TYR A 1 100 ? 27.079 -8.246 -13.358 1.00 30.68 97 TYR A O 1
ATOM 768 N N . LYS A 1 101 ? 25.678 -9.872 -12.663 1.00 32.75 98 LYS A N 1
ATOM 769 C CA . LYS A 1 101 ? 25.334 -10.336 -14.004 1.00 32.50 98 LYS A CA 1
ATOM 770 C C . LYS A 1 101 ? 23.836 -10.201 -14.223 1.00 30.97 98 LYS A C 1
ATOM 771 O O . LYS A 1 101 ? 23.046 -10.681 -13.410 1.00 28.89 98 LYS A O 1
ATOM 777 N N . LEU A 1 102 ? 23.452 -9.554 -15.324 1.00 30.75 99 LEU A N 1
ATOM 778 C CA . LEU A 1 102 ? 22.044 -9.336 -15.654 1.00 29.16 99 LEU A CA 1
ATOM 779 C C . LEU A 1 102 ? 21.256 -10.651 -15.662 1.00 32.07 99 LEU A C 1
ATOM 780 O O . LEU A 1 102 ? 20.089 -10.690 -15.271 1.00 30.58 99 LEU A O 1
ATOM 785 N N . ALA A 1 103 ? 21.913 -11.728 -16.085 1.00 33.82 100 ALA A N 1
ATOM 786 C CA . ALA A 1 103 ? 21.298 -13.053 -16.109 1.00 35.63 100 ALA A CA 1
ATOM 787 C C . ALA A 1 103 ? 20.871 -13.535 -14.716 1.00 36.51 100 ALA A C 1
ATOM 788 O O . ALA A 1 103 ? 19.885 -14.266 -14.575 1.00 34.60 100 ALA A O 1
ATOM 790 N N . THR A 1 104 ? 21.627 -13.131 -13.698 1.00 36.39 101 THR A N 1
ATOM 791 C CA . THR A 1 104 ? 21.363 -13.528 -12.317 1.00 36.39 101 THR A CA 1
ATOM 792 C C . THR A 1 104 ? 20.023 -12.989 -11.824 1.00 37.82 101 THR A C 1
ATOM 793 O O . THR A 1 104 ? 19.278 -13.685 -11.128 1.00 37.72 101 THR A O 1
ATOM 797 N N . GLY A 1 105 ? 19.718 -11.744 -12.182 1.00 33.86 102 GLY A N 1
ATOM 798 C CA . GLY A 1 105 ? 18.476 -11.127 -11.755 1.00 31.11 102 GLY A CA 1
ATOM 799 C C . GLY A 1 105 ? 18.656 -10.349 -10.465 1.00 31.60 102 GLY A C 1
ATOM 800 O O . GLY A 1 105 ? 19.653 -10.525 -9.765 1.00 27.18 102 GLY A O 1
ATOM 801 N N . HIS A 1 106 ? 17.687 -9.493 -10.146 1.00 31.10 103 HIS A N 1
ATOM 802 C CA . HIS A 1 106 ? 17.776 -8.637 -8.966 1.00 30.21 103 HIS A CA 1
ATOM 803 C C . HIS A 1 106 ? 16.511 -8.751 -8.110 1.00 32.35 103 HIS A C 1
ATOM 804 O O . HIS A 1 106 ? 15.399 -8.805 -8.642 1.00 33.13 103 HIS A O 1
ATOM 811 N N . ASN A 1 107 ? 16.674 -8.797 -6.791 1.00 32.54 104 ASN A N 1
ATOM 812 C CA . ASN A 1 107 ? 15.516 -8.787 -5.905 1.00 33.10 104 ASN A CA 1
ATOM 813 C C . ASN A 1 107 ? 15.425 -7.516 -5.063 1.00 32.16 104 ASN A C 1
ATOM 814 O O . ASN A 1 107 ? 16.379 -7.143 -4.382 1.00 33.92 104 ASN A O 1
ATOM 819 N N . SER A 1 108 ? 14.273 -6.853 -5.130 1.00 30.63 105 SER A N 1
ATOM 820 C CA . SER A 1 108 ? 14.014 -5.656 -4.340 1.00 28.93 105 SER A CA 1
ATOM 821 C C . SER A 1 108 ? 13.387 -6.046 -3.009 1.00 30.13 105 SER A C 1
ATOM 822 O O . SER A 1 108 ? 12.705 -7.065 -2.924 1.00 32.18 105 SER A O 1
ATOM 825 N N . ASP A 1 109 ? 13.618 -5.237 -1.977 1.00 28.55 106 ASP A N 1
ATOM 826 C CA . ASP A 1 109 ? 13.013 -5.470 -0.670 1.00 29.21 106 ASP A CA 1
ATOM 827 C C . ASP A 1 109 ? 12.991 -4.171 0.124 1.00 28.71 106 ASP A C 1
ATOM 828 O O . ASP A 1 109 ? 14.015 -3.727 0.653 1.00 29.95 106 ASP A O 1
ATOM 833 N N . MET A 1 110 ? 11.806 -3.575 0.197 1.00 26.87 107 MET A N 1
ATOM 834 C CA . MET A 1 110 ? 11.605 -2.320 0.904 1.00 28.93 107 MET A CA 1
ATOM 835 C C . MET A 1 110 ? 10.746 -2.516 2.152 1.00 30.44 107 MET A C 1
ATOM 836 O O . MET A 1 110 ? 9.962 -1.637 2.517 1.00 29.00 107 MET A O 1
ATOM 841 N N . ASN A 1 111 ? 10.893 -3.670 2.798 1.00 28.92 108 ASN A N 1
ATOM 842 C CA . ASN A 1 111 ? 10.239 -3.922 4.079 1.00 32.61 108 ASN A CA 1
ATOM 843 C C . ASN A 1 111 ? 11.223 -3.707 5.222 1.00 30.93 108 ASN A C 1
ATOM 844 O O . ASN A 1 111 ? 12.060 -4.570 5.497 1.00 28.26 108 ASN A O 1
ATOM 849 N N . PRO A 1 112 ? 11.108 -2.557 5.906 1.00 30.29 109 PRO A N 1
ATOM 850 C CA . PRO A 1 112 ? 12.028 -2.161 6.979 1.00 31.89 109 PRO A CA 1
ATOM 851 C C . PRO A 1 112 ? 12.028 -3.135 8.151 1.00 34.41 109 PRO A C 1
ATOM 852 O O . PRO A 1 112 ? 12.989 -3.154 8.913 1.00 37.17 109 PRO A O 1
ATOM 856 N N . ALA A 1 113 ? 10.969 -3.926 8.296 1.00 35.92 110 ALA A N 1
ATOM 857 C CA . ALA A 1 113 ? 10.890 -4.915 9.372 1.00 35.46 110 ALA A CA 1
ATOM 858 C C . ALA A 1 113 ? 11.866 -6.075 9.155 1.00 34.61 110 ALA A C 1
ATOM 859 O O . ALA A 1 113 ? 12.123 -6.862 10.069 1.00 32.91 110 ALA A O 1
ATOM 861 N N . HIS A 1 114 ? 12.391 -6.191 7.937 1.00 33.40 111 HIS A N 1
ATOM 862 C CA . HIS A 1 114 ? 13.372 -7.227 7.622 1.00 34.63 111 HIS A CA 1
ATOM 863 C C . HIS A 1 114 ? 14.770 -6.816 8.080 1.00 33.35 111 HIS A C 1
ATOM 864 O O . HIS A 1 114 ? 15.709 -7.622 8.074 1.00 30.83 111 HIS A O 1
ATOM 871 N N . VAL A 1 115 ? 14.898 -5.552 8.476 1.00 31.96 112 VAL A N 1
ATOM 872 C CA . VAL A 1 115 ? 16.161 -5.028 8.984 1.00 29.66 112 VAL A CA 1
ATOM 873 C C . VAL A 1 115 ? 16.211 -5.141 10.505 1.00 28.09 112 VAL A C 1
ATOM 874 O O . VAL A 1 115 ? 15.264 -4.768 11.197 1.00 30.39 112 VAL A O 1
ATOM 878 N N . LYS A 1 116 ? 17.314 -5.671 11.019 1.00 28.98 113 LYS A N 1
ATOM 879 C CA . LYS A 1 116 ? 17.501 -5.782 12.459 1.00 32.08 113 LYS A CA 1
ATOM 880 C C . LYS A 1 116 ? 18.609 -4.819 12.859 1.00 28.64 113 LYS A C 1
ATOM 881 O O . LYS A 1 116 ? 19.794 -5.122 12.705 1.00 28.35 113 LYS A O 1
ATOM 887 N N . ALA A 1 117 ? 18.223 -3.648 13.356 1.00 31.62 114 ALA A N 1
ATOM 888 C CA . ALA A 1 117 ? 19.197 -2.594 13.629 1.00 29.19 114 ALA A CA 1
ATOM 889 C C . ALA A 1 117 ? 18.927 -1.831 14.917 1.00 28.80 114 ALA A C 1
ATOM 890 O O . ALA A 1 117 ? 18.432 -0.701 14.882 1.00 28.95 114 ALA A O 1
ATOM 892 N N . PRO A 1 118 ? 19.256 -2.441 16.064 1.00 28.49 115 PRO A N 1
ATOM 893 C CA . PRO A 1 118 ? 19.197 -1.703 17.329 1.00 28.15 115 PRO A CA 1
ATOM 894 C C . PRO A 1 118 ? 20.169 -0.527 17.275 1.00 27.57 115 PRO A C 1
ATOM 895 O O . PRO A 1 118 ? 21.306 -0.727 16.841 1.00 25.80 115 PRO A O 1
ATOM 899 N N . ASP A 1 119 ? 19.739 0.658 17.708 1.00 29.46 116 ASP A N 1
ATOM 900 C CA . ASP A 1 119 ? 20.540 1.882 17.573 1.00 27.09 116 ASP A CA 1
ATOM 901 C C . ASP A 1 119 ? 21.987 1.726 18.065 1.00 28.61 116 ASP A C 1
ATOM 902 O O . ASP A 1 119 ? 22.227 1.458 19.244 1.00 27.23 116 ASP A O 1
ATOM 907 N N . LEU A 1 120 ? 22.940 1.893 17.150 1.00 27.75 117 LEU A N 1
ATOM 908 C CA . LEU A 1 120 ? 24.356 1.620 17.424 1.00 28.57 117 LEU A CA 1
ATOM 909 C C . LEU A 1 120 ? 24.984 2.538 18.466 1.00 28.33 117 LEU A C 1
ATOM 910 O O . LEU A 1 120 ? 25.745 2.084 19.326 1.00 28.50 117 LEU A O 1
ATOM 915 N N . ASP A 1 121 ? 24.664 3.825 18.385 1.00 25.97 118 ASP A N 1
ATOM 916 C CA . ASP A 1 121 ? 25.429 4.839 19.101 1.00 24.75 118 ASP A CA 1
ATOM 917 C C . ASP A 1 121 ? 24.558 6.027 19.524 1.00 23.25 118 ASP A C 1
ATOM 918 O O . ASP A 1 121 ? 24.722 7.135 19.015 1.00 21.28 118 ASP A O 1
ATOM 923 N N . PRO A 1 122 ? 23.621 5.796 20.462 1.00 23.82 119 PRO A N 1
ATOM 924 C CA . PRO A 1 122 ? 22.709 6.859 20.900 1.00 25.62 119 PRO A CA 1
ATOM 925 C C . PRO A 1 122 ? 23.455 7.970 21.619 1.00 23.83 119 PRO A C 1
ATOM 926 O O . PRO A 1 122 ? 23.000 9.111 21.619 1.00 21.28 119 PRO A O 1
ATOM 930 N N . ALA A 1 123 ? 24.582 7.627 22.239 1.00 22.52 120 ALA A N 1
ATOM 931 C CA . ALA A 1 123 ? 25.381 8.596 22.987 1.00 22.83 120 ALA A CA 1
ATOM 932 C C . ALA A 1 123 ? 26.245 9.431 22.047 1.00 22.80 120 ALA A C 1
ATOM 933 O O . ALA A 1 123 ? 26.913 10.371 22.483 1.00 22.97 120 ALA A O 1
ATOM 935 N N . ASN A 1 124 ? 26.232 9.065 20.766 1.00 23.90 121 ASN A N 1
ATOM 936 C CA . ASN A 1 124 ? 26.945 9.795 19.722 1.00 22.50 121 ASN A CA 1
ATOM 937 C C . ASN A 1 124 ? 28.446 9.901 19.980 1.00 22.15 121 ASN A C 1
ATOM 938 O O . ASN A 1 124 ? 29.053 10.945 19.732 1.00 21.69 121 ASN A O 1
ATOM 943 N N . ARG A 1 125 ? 29.031 8.810 20.473 1.00 18.11 122 ARG A N 1
ATOM 944 C CA . ARG A 1 125 ? 30.457 8.751 20.764 1.00 17.23 122 ARG A CA 1
ATOM 945 C C . ARG A 1 125 ? 31.298 8.598 19.499 1.00 20.10 122 ARG A C 1
ATOM 946 O O . ARG A 1 125 ? 32.493 8.919 19.499 1.00 19.97 122 ARG A O 1
ATOM 954 N N . TYR A 1 126 ? 30.682 8.110 18.422 1.00 20.57 123 TYR A N 1
ATOM 955 C CA . TYR A 1 126 ? 31.415 7.808 17.193 1.00 21.53 123 TYR A CA 1
ATOM 956 C C . TYR A 1 126 ? 30.712 8.281 15.924 1.00 23.07 123 TYR A C 1
ATOM 957 O O . TYR A 1 126 ? 31.311 8.962 15.088 1.00 22.17 123 TYR A O 1
ATOM 966 N N . ILE A 1 127 ? 29.444 7.909 15.787 1.00 21.53 124 ILE A N 1
ATOM 967 C CA . ILE A 1 127 ? 28.682 8.179 14.575 1.00 19.44 124 ILE A CA 1
ATOM 968 C C . ILE A 1 127 ? 28.065 9.576 14.643 1.00 20.77 124 ILE A C 1
ATOM 969 O O . ILE A 1 127 ? 27.533 9.981 15.682 1.00 21.22 124 ILE A O 1
ATOM 974 N N . ARG A 1 128 ? 28.152 10.320 13.542 1.00 19.57 125 ARG A N 1
ATOM 975 C CA . ARG A 1 128 ? 27.708 11.707 13.538 1.00 20.89 125 ARG A CA 1
ATOM 976 C C . ARG A 1 128 ? 26.407 11.905 12.773 1.00 19.56 125 ARG A C 1
ATOM 977 O O . ARG A 1 128 ? 25.577 12.740 13.148 1.00 17.57 125 ARG A O 1
ATOM 985 N N . SER A 1 129 ? 26.219 11.132 11.710 1.00 19.36 126 SER A N 1
ATOM 986 C CA . SER A 1 129 ? 25.033 11.296 10.879 1.00 21.61 126 SER A CA 1
ATOM 987 C C . SER A 1 129 ? 24.765 10.072 10.016 1.00 20.81 126 SER A C 1
ATOM 988 O O . SER A 1 129 ? 25.671 9.290 9.726 1.00 20.93 126 SER A O 1
ATOM 991 N N . THR A 1 130 ? 23.509 9.929 9.602 1.00 18.81 127 THR A N 1
ATOM 992 C CA . THR A 1 130 ? 23.060 8.783 8.829 1.00 18.79 127 THR A CA 1
ATOM 993 C C . THR A 1 130 ? 22.135 9.284 7.721 1.00 20.47 127 THR A C 1
ATOM 994 O O . THR A 1 130 ? 21.312 10.178 7.953 1.00 20.82 127 THR A O 1
ATOM 998 N N . ARG A 1 131 ? 22.280 8.724 6.523 1.00 17.08 128 ARG A N 1
ATOM 999 C CA . ARG A 1 131 ? 21.547 9.203 5.352 1.00 20.54 128 ARG A CA 1
ATOM 1000 C C . ARG A 1 131 ? 21.261 8.044 4.406 1.00 21.60 128 ARG A C 1
ATOM 1001 O O . ARG A 1 131 ? 22.149 7.236 4.123 1.00 18.09 128 ARG A O 1
ATOM 1009 N N . ILE A 1 132 ? 20.020 7.945 3.936 1.00 19.94 129 ILE A N 1
ATOM 1010 C CA . ILE A 1 132 ? 19.679 6.954 2.922 1.00 20.59 129 ILE A CA 1
ATOM 1011 C C . ILE A 1 132 ? 18.878 7.615 1.806 1.00 19.57 129 ILE A C 1
ATOM 1012 O O . ILE A 1 132 ? 17.889 8.315 2.053 1.00 19.24 129 ILE A O 1
ATOM 1017 N N . ARG A 1 133 ? 19.329 7.396 0.579 1.00 17.84 130 ARG A N 1
ATOM 1018 C CA A ARG A 1 133 ? 18.714 8.001 -0.595 0.42 20.46 130 ARG A CA 1
ATOM 1019 C CA B ARG A 1 133 ? 18.721 7.999 -0.599 0.58 20.43 130 ARG A CA 1
ATOM 1020 C C . ARG A 1 133 ? 18.377 6.918 -1.610 1.00 19.91 130 ARG A C 1
ATOM 1021 O O . ARG A 1 133 ? 19.135 5.972 -1.777 1.00 21.21 130 ARG A O 1
ATOM 1036 N N . VAL A 1 134 ? 17.227 7.052 -2.270 1.00 16.65 131 VAL A N 1
ATOM 1037 C CA . VAL A 1 134 ? 16.866 6.167 -3.373 1.00 18.52 131 VAL A CA 1
ATOM 1038 C C . VAL A 1 134 ? 16.335 6.985 -4.545 1.00 19.79 131 VAL A C 1
ATOM 1039 O O . VAL A 1 134 ? 15.695 8.023 -4.360 1.00 20.56 131 VAL A O 1
ATOM 1043 N N . ALA A 1 135 ? 16.627 6.514 -5.752 1.00 18.57 132 ALA A N 1
ATOM 1044 C CA . ALA A 1 135 ? 16.096 7.111 -6.969 1.00 18.50 132 ALA A CA 1
ATOM 1045 C C . ALA A 1 135 ? 14.963 6.228 -7.475 1.00 17.98 132 ALA A C 1
ATOM 1046 O O . ALA A 1 135 ? 15.073 5.003 -7.441 1.00 16.22 132 ALA A O 1
ATOM 1048 N N . ARG A 1 136 ? 13.877 6.844 -7.934 1.00 17.75 133 ARG A N 1
ATOM 1049 C CA . ARG A 1 136 ? 12.738 6.095 -8.459 1.00 20.17 133 ARG A CA 1
ATOM 1050 C C . ARG A 1 136 ? 12.141 6.844 -9.647 1.00 20.46 133 ARG A C 1
ATOM 1051 O O . ARG A 1 136 ? 12.275 8.063 -9.751 1.00 18.03 133 ARG A O 1
ATOM 1059 N N . SER A 1 137 ? 11.490 6.113 -10.545 1.00 22.13 134 SER A N 1
ATOM 1060 C CA . SER A 1 137 ? 10.759 6.729 -11.642 1.00 23.28 134 SER A CA 1
ATOM 1061 C C . SER A 1 137 ? 9.359 6.123 -11.683 1.00 23.33 134 SER A C 1
ATOM 1062 O O . SER A 1 137 ? 9.187 4.935 -11.395 1.00 20.35 134 SER A O 1
ATOM 1065 N N . LEU A 1 138 ? 8.362 6.938 -12.022 1.00 20.54 135 LEU A N 1
ATOM 1066 C CA . LEU A 1 138 ? 6.972 6.481 -12.041 1.00 22.53 135 LEU A CA 1
ATOM 1067 C C . LEU A 1 138 ? 6.643 5.644 -13.277 1.00 23.99 135 LEU A C 1
ATOM 1068 O O . LEU A 1 138 ? 7.086 5.962 -14.385 1.00 20.09 135 LEU A O 1
ATOM 1073 N N . LYS A 1 139 ? 5.860 4.582 -13.077 1.00 25.52 136 LYS A N 1
ATOM 1074 C CA . LYS A 1 139 ? 5.325 3.785 -14.180 1.00 28.33 136 LYS A CA 1
ATOM 1075 C C . LYS A 1 139 ? 4.588 4.655 -15.185 1.00 25.17 136 LYS A C 1
ATOM 1076 O O . LYS A 1 139 ? 3.904 5.607 -14.803 1.00 27.30 136 LYS A O 1
ATOM 1082 N N . GLY A 1 140 ? 4.724 4.327 -16.467 1.00 26.38 137 GLY A N 1
ATOM 1083 C CA . GLY A 1 140 ? 3.929 4.960 -17.507 1.00 29.10 137 GLY A CA 1
ATOM 1084 C C . GLY A 1 140 ? 4.554 6.147 -18.226 1.00 26.61 137 GLY A C 1
ATOM 1085 O O . GLY A 1 140 ? 3.895 6.790 -19.045 1.00 25.78 137 GLY A O 1
ATOM 1086 N N . TYR A 1 141 ? 5.816 6.446 -17.931 1.00 26.67 138 TYR A N 1
ATOM 1087 C CA . TYR A 1 141 ? 6.485 7.590 -18.549 1.00 23.97 138 TYR A CA 1
ATOM 1088 C C . TYR A 1 141 ? 7.902 7.248 -19.013 1.00 23.62 138 TYR A C 1
ATOM 1089 O O . TYR A 1 141 ? 8.459 6.215 -18.638 1.00 24.34 138 TYR A O 1
ATOM 1098 N N . GLY A 1 142 ? 8.483 8.113 -19.837 1.00 24.30 139 GLY A N 1
ATOM 1099 C CA . GLY A 1 142 ? 9.896 7.995 -20.141 1.00 23.51 139 GLY A CA 1
ATOM 1100 C C . GLY A 1 142 ? 10.685 8.419 -18.918 1.00 23.75 139 GLY A C 1
ATOM 1101 O O . GLY A 1 142 ? 10.131 8.994 -17.974 1.00 21.60 139 GLY A O 1
ATOM 1102 N N . LEU A 1 143 ? 11.980 8.129 -18.915 1.00 21.64 140 LEU A N 1
ATOM 1103 C CA . LEU A 1 143 ? 12.823 8.592 -17.829 1.00 19.57 140 LEU A CA 1
ATOM 1104 C C . LEU A 1 143 ? 13.110 10.076 -18.040 1.00 19.40 140 LEU A C 1
ATOM 1105 O O . LEU A 1 143 ? 12.677 10.662 -19.037 1.00 20.21 140 LEU A O 1
ATOM 1110 N N . ALA A 1 144 ? 13.816 10.694 -17.100 1.00 19.64 141 ALA A N 1
ATOM 1111 C CA . ALA A 1 144 ? 14.091 12.133 -17.174 1.00 18.63 141 ALA A CA 1
ATOM 1112 C C . ALA A 1 144 ? 14.692 12.665 -18.494 1.00 17.90 141 ALA A C 1
ATOM 1113 O O . ALA A 1 144 ? 14.352 13.777 -18.915 1.00 16.24 141 ALA A O 1
ATOM 1115 N N . PRO A 1 145 ? 15.596 11.900 -19.141 1.00 19.67 142 PRO A N 1
ATOM 1116 C CA . PRO A 1 145 ? 16.130 12.455 -20.391 1.00 19.48 142 PRO A CA 1
ATOM 1117 C C . PRO A 1 145 ? 15.136 12.414 -21.550 1.00 19.23 142 PRO A C 1
ATOM 1118 O O . PRO A 1 145 ? 15.362 13.100 -22.547 1.00 18.23 142 PRO A O 1
ATOM 1122 N N . GLY A 1 146 ? 14.069 11.624 -21.439 1.00 20.71 143 GLY A N 1
ATOM 1123 C CA . GLY A 1 146 ? 13.131 11.477 -22.546 1.00 19.50 143 GLY A CA 1
ATOM 1124 C C . GLY A 1 146 ? 11.681 11.847 -22.258 1.00 19.69 143 GLY A C 1
ATOM 1125 O O . GLY A 1 146 ? 10.837 11.883 -23.169 1.00 17.31 143 GLY A O 1
ATOM 1126 N N . VAL A 1 147 ? 11.380 12.115 -20.991 1.00 18.63 144 VAL A N 1
ATOM 1127 C CA . VAL A 1 147 ? 10.018 12.469 -20.589 1.00 20.56 144 VAL A CA 1
ATOM 1128 C C . VAL A 1 147 ? 9.523 13.721 -21.341 1.00 18.87 144 VAL A C 1
ATOM 1129 O O . VAL A 1 147 ? 10.283 14.664 -21.564 1.00 18.92 144 VAL A O 1
ATOM 1133 N N . THR A 1 148 ? 8.257 13.717 -21.757 1.00 17.73 145 THR A N 1
ATOM 1134 C CA . THR A 1 148 ? 7.677 14.871 -22.441 1.00 18.31 145 THR A CA 1
ATOM 1135 C C . THR A 1 148 ? 7.317 15.976 -21.450 1.00 19.19 145 THR A C 1
ATOM 1136 O O . THR A 1 148 ? 7.178 15.731 -20.251 1.00 18.71 145 THR A O 1
ATOM 1140 N N . LYS A 1 149 ? 7.164 17.186 -21.974 1.00 21.04 146 LYS A N 1
ATOM 1141 C CA . LYS A 1 149 ? 6.818 18.370 -21.191 1.00 20.98 146 LYS A CA 1
ATOM 1142 C C . LYS A 1 149 ? 5.535 18.157 -20.387 1.00 20.77 146 LYS A C 1
ATOM 1143 O O . LYS A 1 149 ? 5.476 18.470 -19.196 1.00 21.82 146 LYS A O 1
ATOM 1149 N N . ALA A 1 150 ? 4.520 17.604 -21.044 1.00 21.34 147 ALA A N 1
ATOM 1150 C CA . ALA A 1 150 ? 3.221 17.347 -20.422 1.00 24.34 147 ALA A CA 1
ATOM 1151 C C . ALA A 1 150 ? 3.305 16.286 -19.328 1.00 22.95 147 ALA A C 1
ATOM 1152 O O . ALA A 1 150 ? 2.647 16.383 -18.288 1.00 21.12 147 ALA A O 1
ATOM 1154 N N . HIS A 1 151 ? 4.094 15.253 -19.577 1.00 18.94 148 HIS A N 1
ATOM 1155 C CA . HIS A 1 151 ? 4.190 14.152 -18.634 1.00 19.74 148 HIS A CA 1
ATOM 1156 C C . HIS A 1 151 ? 4.986 14.515 -17.378 1.00 16.95 148 HIS A C 1
ATOM 1157 O O . HIS A 1 151 ? 4.694 14.015 -16.288 1.00 18.12 148 HIS A O 1
ATOM 1164 N N . ARG A 1 152 ? 5.985 15.381 -17.528 1.00 15.33 149 ARG A N 1
ATOM 1165 C CA . ARG A 1 152 ? 6.733 15.876 -16.375 1.00 17.49 149 ARG A CA 1
ATOM 1166 C C . ARG A 1 152 ? 5.776 16.596 -15.424 1.00 20.20 149 ARG A C 1
ATOM 1167 O O . ARG A 1 152 ? 5.878 16.475 -14.198 1.00 19.94 149 ARG A O 1
ATOM 1175 N N . LEU A 1 153 ? 4.833 17.333 -16.002 1.00 17.74 150 LEU A N 1
ATOM 1176 C CA . LEU A 1 153 ? 3.850 18.074 -15.220 1.00 20.55 150 LEU A CA 1
ATOM 1177 C C . LEU A 1 153 ? 2.864 17.131 -14.536 1.00 20.26 150 LEU A C 1
ATOM 1178 O O . LEU A 1 153 ? 2.469 17.348 -13.384 1.00 21.10 150 LEU A O 1
ATOM 1183 N N . GLU A 1 154 ? 2.475 16.080 -15.250 1.00 20.37 151 GLU A N 1
ATOM 1184 C CA . GLU A 1 154 ? 1.568 15.076 -14.707 1.00 25.21 151 GLU A CA 1
ATOM 1185 C C . GLU A 1 154 ? 2.239 14.315 -13.566 1.00 23.30 151 GLU A C 1
ATOM 1186 O O . GLU A 1 154 ? 1.597 13.953 -12.578 1.00 23.67 151 GLU A O 1
ATOM 1192 N N . ILE A 1 155 ? 3.540 14.078 -13.712 1.00 22.41 152 ILE A N 1
ATOM 1193 C CA . ILE A 1 155 ? 4.324 13.413 -12.673 1.00 23.45 152 ILE A CA 1
ATOM 1194 C C . ILE A 1 155 ? 4.389 14.272 -11.410 1.00 22.19 152 ILE A C 1
ATOM 1195 O O . ILE A 1 155 ? 4.119 13.783 -10.316 1.00 21.23 152 ILE A O 1
ATOM 1200 N N . GLU A 1 156 ? 4.751 15.544 -11.568 1.00 19.65 153 GLU A N 1
ATOM 1201 C CA . GLU A 1 156 ? 4.808 16.467 -10.437 1.00 22.29 153 GLU A CA 1
ATOM 1202 C C . GLU A 1 156 ? 3.475 16.464 -9.699 1.00 25.51 153 GLU A C 1
ATOM 1203 O O . GLU A 1 156 ? 3.426 16.359 -8.470 1.00 23.14 153 GLU A O 1
ATOM 1209 N N . LYS A 1 157 ? 2.395 16.558 -10.467 1.00 26.16 154 LYS A N 1
ATOM 1210 C CA . LYS A 1 157 ? 1.052 16.631 -9.911 1.00 29.90 154 LYS A CA 1
ATOM 1211 C C . LYS A 1 157 ? 0.670 15.373 -9.133 1.00 29.62 154 LYS A C 1
ATOM 1212 O O . LYS A 1 157 ? 0.108 15.460 -8.033 1.00 30.77 154 LYS A O 1
ATOM 1218 N N . LYS A 1 158 ? 0.962 14.209 -9.706 1.00 25.79 155 LYS A N 1
ATOM 1219 C CA . LYS A 1 158 ? 0.655 12.942 -9.051 1.00 28.19 155 LYS A CA 1
ATOM 1220 C C . LYS A 1 158 ? 1.472 12.775 -7.781 1.00 27.11 155 LYS A C 1
ATOM 1221 O O . LYS A 1 158 ? 0.948 12.351 -6.752 1.00 28.35 155 LYS A O 1
ATOM 1227 N N . VAL A 1 159 ? 2.756 13.113 -7.862 1.00 23.28 156 VAL A N 1
ATOM 1228 C CA . VAL A 1 159 ? 3.657 12.958 -6.724 1.00 21.54 156 VAL A CA 1
ATOM 1229 C C . VAL A 1 159 ? 3.239 13.863 -5.572 1.00 22.45 156 VAL A C 1
ATOM 1230 O O . VAL A 1 159 ? 3.107 13.409 -4.431 1.00 22.55 156 VAL A O 1
ATOM 1234 N N . VAL A 1 160 ? 3.024 15.140 -5.878 1.00 22.79 157 VAL A N 1
ATOM 1235 C CA . VAL A 1 160 ? 2.620 16.121 -4.867 1.00 27.83 157 VAL A CA 1
ATOM 1236 C C . VAL A 1 160 ? 1.342 15.689 -4.139 1.00 30.58 157 VAL A C 1
ATOM 1237 O O . VAL A 1 160 ? 1.232 15.830 -2.915 1.00 30.85 157 VAL A O 1
ATOM 1241 N N . GLY A 1 161 ? 0.393 15.135 -4.892 1.00 30.53 158 GLY A N 1
ATOM 1242 C CA . GLY A 1 161 ? -0.835 14.607 -4.319 1.00 29.37 158 GLY A CA 1
ATOM 1243 C C . GLY A 1 161 ? -0.599 13.551 -3.252 1.00 29.77 158 GLY A C 1
ATOM 1244 O O . GLY A 1 161 ? -1.310 13.508 -2.244 1.00 28.22 158 GLY A O 1
ATOM 1245 N N . VAL A 1 162 ? 0.393 12.693 -3.473 1.00 28.23 159 VAL A N 1
ATOM 1246 C CA . VAL A 1 162 ? 0.751 11.683 -2.485 1.00 29.82 159 VAL A CA 1
ATOM 1247 C C . VAL A 1 162 ? 1.514 12.323 -1.332 1.00 30.42 159 VAL A C 1
ATOM 1248 O O . VAL A 1 162 ? 1.212 12.079 -0.162 1.00 31.27 159 VAL A O 1
ATOM 1252 N N . LEU A 1 163 ? 2.500 13.150 -1.668 1.00 26.92 160 LEU A N 1
ATOM 1253 C CA . LEU A 1 163 ? 3.360 13.753 -0.653 1.00 27.40 160 LEU A CA 1
ATOM 1254 C C . LEU A 1 163 ? 2.579 14.602 0.349 1.00 26.30 160 LEU A C 1
ATOM 1255 O O . LEU A 1 163 ? 2.771 14.469 1.557 1.00 24.94 160 LEU A O 1
ATOM 1260 N N . THR A 1 164 ? 1.690 15.460 -0.148 1.00 24.30 161 THR A N 1
ATOM 1261 C CA . THR A 1 164 ? 0.881 16.310 0.728 1.00 24.93 161 THR A CA 1
ATOM 1262 C C . THR A 1 164 ? -0.189 15.532 1.508 1.00 27.91 161 THR A C 1
ATOM 1263 O O . THR A 1 164 ? -0.917 16.109 2.321 1.00 31.30 161 THR A O 1
ATOM 1267 N N . SER A 1 165 ? -0.273 14.226 1.272 1.00 29.04 162 SER A N 1
ATOM 1268 C CA . SER A 1 165 ? -1.203 13.375 2.010 1.00 34.39 162 SER A CA 1
ATOM 1269 C C . SER A 1 165 ? -0.518 12.737 3.220 1.00 36.25 162 SER A C 1
ATOM 1270 O O . SER A 1 165 ? -1.180 12.240 4.132 1.00 37.29 162 SER A O 1
ATOM 1273 N N . LEU A 1 166 ? 0.812 12.763 3.218 1.00 34.60 163 LEU A N 1
ATOM 1274 C CA . LEU A 1 166 ? 1.613 12.135 4.267 1.00 33.60 163 LEU A CA 1
ATOM 1275 C C . LEU A 1 166 ? 1.299 12.702 5.650 1.00 32.06 163 LEU A C 1
ATOM 1276 O O . LEU A 1 166 ? 1.088 13.908 5.798 1.00 30.42 163 LEU A O 1
ATOM 1281 N N . THR A 1 167 ? 1.281 11.828 6.657 1.00 31.76 164 THR A N 1
ATOM 1282 C CA . THR A 1 167 ? 0.930 12.211 8.023 1.00 31.07 164 THR A CA 1
ATOM 1283 C C . THR A 1 167 ? 2.081 11.992 9.004 1.00 33.49 164 THR A C 1
ATOM 1284 O O . THR A 1 167 ? 3.094 11.372 8.666 1.00 33.50 164 THR A O 1
ATOM 1288 N N . GLY A 1 168 ? 1.917 12.505 10.221 1.00 33.08 165 GLY A N 1
ATOM 1289 C CA . GLY A 1 168 ? 2.904 12.315 11.268 1.00 30.38 165 GLY A CA 1
ATOM 1290 C C . GLY A 1 168 ? 4.233 12.982 10.986 1.00 30.44 165 GLY A C 1
ATOM 1291 O O . GLY A 1 168 ? 4.277 14.152 10.606 1.00 28.41 165 GLY A O 1
ATOM 1292 N N . ASP A 1 169 ? 5.321 12.239 11.173 1.00 31.27 166 ASP A N 1
ATOM 1293 C CA . ASP A 1 169 ? 6.653 12.803 10.985 1.00 31.50 166 ASP A CA 1
ATOM 1294 C C . ASP A 1 169 ? 6.974 13.064 9.514 1.00 30.07 166 ASP A C 1
ATOM 1295 O O . ASP A 1 169 ? 7.909 13.807 9.208 1.00 31.23 166 ASP A O 1
ATOM 1300 N N . LEU A 1 170 ? 6.209 12.453 8.610 1.00 28.62 167 LEU A N 1
ATOM 1301 C CA . LEU A 1 170 ? 6.412 12.657 7.173 1.00 28.89 167 LEU A CA 1
ATOM 1302 C C . LEU A 1 170 ? 5.654 13.879 6.647 1.00 27.59 167 LEU A C 1
ATOM 1303 O O . LEU A 1 170 ? 5.870 14.320 5.512 1.00 22.76 167 LEU A O 1
ATOM 1308 N N . ALA A 1 171 ? 4.766 14.423 7.477 1.00 30.11 168 ALA A N 1
ATOM 1309 C CA . ALA A 1 171 ? 4.021 15.627 7.111 1.00 29.87 168 ALA A CA 1
ATOM 1310 C C . ALA A 1 171 ? 4.973 16.788 6.870 1.00 27.01 168 ALA A C 1
ATOM 1311 O O . ALA A 1 171 ? 5.957 16.961 7.599 1.00 26.24 168 ALA A O 1
ATOM 1313 N N . GLY A 1 172 ? 4.666 17.588 5.853 1.00 26.03 169 GLY A N 1
ATOM 1314 C CA . GLY A 1 172 ? 5.512 18.702 5.470 1.00 25.30 169 GLY A CA 1
ATOM 1315 C C . GLY A 1 172 ? 4.912 19.484 4.317 1.00 28.63 169 GLY A C 1
ATOM 1316 O O . GLY A 1 172 ? 3.699 19.443 4.101 1.00 30.28 169 GLY A O 1
ATOM 1317 N N . LYS A 1 173 ? 5.761 20.181 3.564 1.00 27.62 170 LYS A N 1
ATOM 1318 C CA . LYS A 1 173 ? 5.297 21.130 2.552 1.00 30.69 170 LYS A CA 1
ATOM 1319 C C . LYS A 1 173 ? 6.020 20.930 1.219 1.00 28.70 170 LYS A C 1
ATOM 1320 O O . LYS A 1 173 ? 7.181 20.505 1.190 1.00 27.47 170 LYS A O 1
ATOM 1326 N N . TYR A 1 174 ? 5.328 21.221 0.119 1.00 25.97 171 TYR A N 1
ATOM 1327 C CA . TYR A 1 174 ? 5.934 21.162 -1.207 1.00 24.77 171 TYR A CA 1
ATOM 1328 C C . TYR A 1 174 ? 6.244 22.560 -1.743 1.00 25.03 171 TYR A C 1
ATOM 1329 O O . TYR A 1 174 ? 5.447 23.490 -1.570 1.00 25.19 171 TYR A O 1
ATOM 1338 N N . TYR A 1 175 ? 7.411 22.706 -2.372 1.00 22.31 172 TYR A N 1
ATOM 1339 C CA . TYR A 1 175 ? 7.815 23.965 -2.990 1.00 22.19 172 TYR A CA 1
ATOM 1340 C C . TYR A 1 175 ? 8.191 23.730 -4.442 1.00 21.43 172 TYR A C 1
ATOM 1341 O O . TYR A 1 175 ? 9.263 23.187 -4.725 1.00 22.40 172 TYR A O 1
ATOM 1350 N N . PRO A 1 176 ? 7.315 24.131 -5.375 1.00 23.07 173 PRO A N 1
ATOM 1351 C CA . PRO A 1 176 ? 7.695 24.033 -6.789 1.00 23.53 173 PRO A CA 1
ATOM 1352 C C . PRO A 1 176 ? 8.828 25.008 -7.096 1.00 22.06 173 PRO A C 1
ATOM 1353 O O . PRO A 1 176 ? 8.850 26.089 -6.510 1.00 22.35 173 PRO A O 1
ATOM 1357 N N . LEU A 1 177 ? 9.756 24.645 -7.977 1.00 21.63 174 LEU A N 1
ATOM 1358 C CA . LEU A 1 177 ? 10.797 25.588 -8.387 1.00 20.44 174 LEU A CA 1
ATOM 1359 C C . LEU A 1 177 ? 10.194 26.743 -9.186 1.00 25.02 174 LEU A C 1
ATOM 1360 O O . LEU A 1 177 ? 10.612 27.899 -9.056 1.00 26.51 174 LEU A O 1
ATOM 1365 N N . SER A 1 178 ? 9.216 26.419 -10.021 1.00 26.53 175 SER A N 1
ATOM 1366 C CA A SER A 1 178 ? 8.518 27.430 -10.802 0.39 26.75 175 SER A CA 1
ATOM 1367 C CA B SER A 1 178 ? 8.509 27.420 -10.808 0.61 26.67 175 SER A CA 1
ATOM 1368 C C . SER A 1 178 ? 7.637 28.286 -9.904 1.00 27.58 175 SER A C 1
ATOM 1369 O O . SER A 1 178 ? 6.723 27.782 -9.246 1.00 27.63 175 SER A O 1
ATOM 1374 N N . GLY A 1 179 ? 7.920 29.585 -9.874 1.00 27.15 176 GLY A N 1
ATOM 1375 C CA . GLY A 1 179 ? 7.157 30.507 -9.052 1.00 30.56 176 GLY A CA 1
ATOM 1376 C C . GLY A 1 179 ? 7.745 30.706 -7.665 1.00 33.11 176 GLY A C 1
ATOM 1377 O O . GLY A 1 179 ? 7.203 31.462 -6.860 1.00 33.50 176 GLY A O 1
ATOM 1378 N N . MET A 1 180 ? 8.855 30.029 -7.380 1.00 33.91 177 MET A N 1
ATOM 1379 C CA . MET A 1 180 ? 9.481 30.139 -6.061 1.00 35.63 177 MET A CA 1
ATOM 1380 C C . MET A 1 180 ? 10.030 31.544 -5.819 1.00 38.43 177 MET A C 1
ATOM 1381 O O . MET A 1 180 ? 10.833 32.046 -6.610 1.00 37.23 177 MET A O 1
ATOM 1386 N N . ASP A 1 181 ? 9.599 32.178 -4.730 1.00 42.23 178 ASP A N 1
ATOM 1387 C CA . ASP A 1 181 ? 10.097 33.513 -4.397 1.00 46.36 178 ASP A CA 1
ATOM 1388 C C . ASP A 1 181 ? 11.497 33.463 -3.777 1.00 47.23 178 ASP A C 1
ATOM 1389 O O . ASP A 1 181 ? 11.976 32.392 -3.387 1.00 46.86 178 ASP A O 1
ATOM 1394 N N . GLU A 1 182 ? 12.146 34.622 -3.701 1.00 47.29 179 GLU A N 1
ATOM 1395 C CA . GLU A 1 182 ? 13.517 34.712 -3.202 1.00 48.59 179 GLU A CA 1
ATOM 1396 C C . GLU A 1 182 ? 13.646 34.260 -1.751 1.00 46.98 179 GLU A C 1
ATOM 1397 O O . GLU A 1 182 ? 14.618 33.596 -1.380 1.00 48.73 179 GLU A O 1
ATOM 1403 N N . LYS A 1 183 ? 12.661 34.621 -0.937 1.00 45.15 180 LYS A N 1
ATOM 1404 C CA . LYS A 1 183 ? 12.655 34.261 0.475 1.00 46.15 180 LYS A CA 1
ATOM 1405 C C . LYS A 1 183 ? 12.742 32.746 0.669 1.00 44.94 180 LYS A C 1
ATOM 1406 O O . LYS A 1 183 ? 13.549 32.255 1.459 1.00 43.21 180 LYS A O 1
ATOM 1412 N N . THR A 1 184 ? 11.908 32.017 -0.070 1.00 44.83 181 THR A N 1
ATOM 1413 C CA . THR A 1 184 ? 11.861 30.557 0.001 1.00 42.81 181 THR A CA 1
ATOM 1414 C C . THR A 1 184 ? 13.156 29.931 -0.501 1.00 40.70 181 THR A C 1
ATOM 1415 O O . THR A 1 184 ? 13.676 28.983 0.097 1.00 40.24 181 THR A O 1
ATOM 1419 N N . ARG A 1 185 ? 13.659 30.464 -1.611 1.00 41.48 182 ARG A N 1
ATOM 1420 C CA . ARG A 1 185 ? 14.914 30.016 -2.197 1.00 42.94 182 ARG A CA 1
ATOM 1421 C C . ARG A 1 185 ? 16.021 30.101 -1.148 1.00 41.26 182 ARG A C 1
ATOM 1422 O O . ARG A 1 185 ? 16.772 29.142 -0.937 1.00 37.07 182 ARG A O 1
ATOM 1430 N N . GLN A 1 186 ? 16.095 31.250 -0.480 1.00 41.44 183 GLN A N 1
ATOM 1431 C CA . GLN A 1 186 ? 17.092 31.493 0.558 1.00 42.00 183 GLN A CA 1
ATOM 1432 C C . GLN A 1 186 ? 17.009 30.458 1.676 1.00 37.84 183 GLN A C 1
ATOM 1433 O O . GLN A 1 186 ? 18.026 29.922 2.125 1.00 37.43 183 GLN A O 1
ATOM 1439 N N . GLN A 1 187 ? 15.786 30.194 2.125 1.00 37.11 184 GLN A N 1
ATOM 1440 C CA . GLN A 1 187 ? 15.535 29.215 3.175 1.00 42.20 184 GLN A CA 1
ATOM 1441 C C . GLN A 1 187 ? 16.039 27.826 2.796 1.00 39.32 184 GLN A C 1
ATOM 1442 O O . GLN A 1 187 ? 16.746 27.174 3.569 1.00 39.46 184 GLN A O 1
ATOM 1448 N N . LEU A 1 188 ? 15.662 27.377 1.603 1.00 35.77 185 LEU A N 1
ATOM 1449 C CA . LEU A 1 188 ? 16.037 26.050 1.128 1.00 33.91 185 LEU A CA 1
ATOM 1450 C C . LEU A 1 188 ? 17.550 25.916 0.915 1.00 37.23 185 LEU A C 1
ATOM 1451 O O . LEU A 1 188 ? 18.110 24.830 1.093 1.00 37.38 185 LEU A O 1
ATOM 1456 N N . VAL A 1 189 ? 18.208 27.014 0.542 1.00 36.94 186 VAL A N 1
ATOM 1457 C CA . VAL A 1 189 ? 19.668 27.033 0.463 1.00 39.87 186 VAL A CA 1
ATOM 1458 C C . VAL A 1 189 ? 20.250 26.861 1.866 1.00 42.43 186 VAL A C 1
ATOM 1459 O O . VAL A 1 189 ? 21.167 26.062 2.080 1.00 41.57 186 VAL A O 1
ATOM 1463 N N . ASP A 1 190 ? 19.695 27.607 2.819 1.00 45.12 187 ASP A N 1
ATOM 1464 C CA . ASP A 1 190 ? 20.132 27.539 4.211 1.00 47.34 187 ASP A CA 1
ATOM 1465 C C . ASP A 1 190 ? 20.006 26.132 4.796 1.00 46.79 187 ASP A C 1
ATOM 1466 O O . ASP A 1 190 ? 20.818 25.727 5.628 1.00 48.96 187 ASP A O 1
ATOM 1471 N N . ASP A 1 191 ? 18.992 25.390 4.360 1.00 42.16 188 ASP A N 1
ATOM 1472 C CA . ASP A 1 191 ? 18.798 24.016 4.816 1.00 42.37 188 ASP A CA 1
ATOM 1473 C C . ASP A 1 191 ? 19.591 23.037 3.952 1.00 39.60 188 ASP A C 1
ATOM 1474 O O . ASP A 1 191 ? 19.652 21.843 4.253 1.00 40.38 188 ASP A O 1
ATOM 1479 N N . HIS A 1 192 ? 20.201 23.555 2.888 1.00 38.74 189 HIS A N 1
ATOM 1480 C CA . HIS A 1 192 ? 20.880 22.733 1.884 1.00 40.88 189 HIS A CA 1
ATOM 1481 C C . HIS A 1 192 ? 19.900 21.758 1.218 1.00 35.75 189 HIS A C 1
ATOM 1482 O O . HIS A 1 192 ? 20.241 20.606 0.960 1.00 36.24 189 HIS A O 1
ATOM 1489 N N . PHE A 1 193 ? 18.687 22.235 0.944 1.00 30.43 190 PHE A N 1
ATOM 1490 C CA . PHE A 1 193 ? 17.647 21.424 0.311 1.00 29.79 190 PHE A CA 1
ATOM 1491 C C . PHE A 1 193 ? 17.474 21.769 -1.166 1.00 29.18 190 PHE A C 1
ATOM 1492 O O . PHE A 1 193 ? 16.869 21.011 -1.931 1.00 27.59 190 PHE A O 1
ATOM 1500 N N . LEU A 1 194 ? 18.008 22.918 -1.561 1.00 28.53 191 LEU A N 1
ATOM 1501 C CA . LEU A 1 194 ? 17.822 23.413 -2.915 1.00 29.23 191 LEU A CA 1
ATOM 1502 C C . LEU A 1 194 ? 18.652 22.642 -3.944 1.00 29.12 191 LEU A C 1
ATOM 1503 O O . LEU A 1 194 ? 19.762 22.191 -3.653 1.00 28.42 191 LEU A O 1
ATOM 1508 N N . PHE A 1 195 ? 18.094 22.474 -5.141 1.00 28.65 192 PHE A N 1
ATOM 1509 C CA . PHE A 1 195 ? 18.894 22.093 -6.298 1.00 26.77 192 PHE A CA 1
ATOM 1510 C C . PHE A 1 195 ? 18.676 23.110 -7.408 1.00 26.85 192 PHE A C 1
ATOM 1511 O O . PHE A 1 195 ? 17.639 23.780 -7.443 1.00 27.42 192 PHE A O 1
ATOM 1519 N N . LYS A 1 196 ? 19.664 23.248 -8.288 1.00 25.90 193 LYS A N 1
ATOM 1520 C CA . LYS A 1 196 ? 19.599 24.233 -9.363 1.00 30.14 193 LYS A CA 1
ATOM 1521 C C . LYS A 1 196 ? 19.609 23.534 -10.711 1.00 25.96 193 LYS A C 1
ATOM 1522 O O . LYS A 1 196 ? 19.635 22.300 -10.770 1.00 22.61 193 LYS A O 1
ATOM 1528 N N . LYS A 1 197 ? 19.596 24.323 -11.787 1.00 24.67 194 LYS A N 1
ATOM 1529 C CA . LYS A 1 197 ? 19.664 23.778 -13.142 1.00 25.70 194 LYS A CA 1
ATOM 1530 C C . LYS A 1 197 ? 20.819 22.795 -13.235 1.00 26.56 194 LYS A C 1
ATOM 1531 O O . LYS A 1 197 ? 21.888 23.039 -12.675 1.00 27.80 194 LYS A O 1
ATOM 1537 N N . GLY A 1 198 ? 20.587 21.668 -13.903 1.00 24.55 195 GLY A N 1
ATOM 1538 C CA . GLY A 1 198 ? 21.552 20.581 -13.928 1.00 24.65 195 GLY A CA 1
ATOM 1539 C C . GLY A 1 198 ? 22.855 20.999 -14.569 1.00 23.51 195 GLY A C 1
ATOM 1540 O O . GLY A 1 198 ? 22.866 21.887 -15.419 1.00 24.10 195 GLY A O 1
ATOM 1541 N N . ASP A 1 199 ? 23.953 20.369 -14.159 1.00 27.41 196 ASP A N 1
ATOM 1542 C CA . ASP A 1 199 ? 25.269 20.719 -14.693 1.00 30.78 196 ASP A CA 1
ATOM 1543 C C . ASP A 1 199 ? 25.459 20.281 -16.146 1.00 31.10 196 ASP A C 1
ATOM 1544 O O . ASP A 1 199 ? 24.518 19.807 -16.788 1.00 28.24 196 ASP A O 1
ATOM 1549 N N . ARG A 1 200 ? 26.683 20.428 -16.651 1.00 31.79 197 ARG A N 1
ATOM 1550 C CA . ARG A 1 200 ? 26.990 20.113 -18.045 1.00 30.66 197 ARG A CA 1
ATOM 1551 C C . ARG A 1 200 ? 26.652 18.672 -18.418 1.00 27.70 197 ARG A C 1
ATOM 1552 O O . ARG A 1 200 ? 26.338 18.386 -19.571 1.00 27.36 197 ARG A O 1
ATOM 1560 N N . PHE A 1 201 ? 26.713 17.772 -17.441 1.00 30.27 198 PHE A N 1
ATOM 1561 C CA . PHE A 1 201 ? 26.409 16.366 -17.682 1.00 29.82 198 PHE A CA 1
ATOM 1562 C C . PHE A 1 201 ? 24.913 16.151 -17.928 1.00 28.21 198 PHE A C 1
ATOM 1563 O O . PHE A 1 201 ? 24.528 15.458 -18.871 1.00 29.59 198 PHE A O 1
ATOM 1571 N N . LEU A 1 202 ? 24.076 16.749 -17.081 1.00 23.20 199 LEU A N 1
ATOM 1572 C CA . LEU A 1 202 ? 22.622 16.648 -17.226 1.00 24.68 199 LEU A CA 1
ATOM 1573 C C . LEU A 1 202 ? 22.137 17.443 -18.437 1.00 24.32 199 LEU A C 1
ATOM 1574 O O . LEU A 1 202 ? 21.221 17.020 -19.159 1.00 20.31 199 LEU A O 1
ATOM 1579 N N . GLU A 1 203 ? 22.759 18.599 -18.651 1.00 22.82 200 GLU A N 1
ATOM 1580 C CA . GLU A 1 203 ? 22.476 19.422 -19.825 1.00 23.30 200 GLU A CA 1
ATOM 1581 C C . GLU A 1 203 ? 22.616 18.605 -21.112 1.00 24.15 200 GLU A C 1
ATOM 1582 O O . GLU A 1 203 ? 21.688 18.524 -21.916 1.00 25.22 200 GLU A O 1
ATOM 1588 N N . ALA A 1 204 ? 23.775 17.978 -21.291 1.00 23.20 201 ALA A N 1
ATOM 1589 C CA . ALA A 1 204 ? 24.050 17.215 -22.509 1.00 21.56 201 ALA A CA 1
ATOM 1590 C C . ALA A 1 204 ? 23.193 15.950 -22.620 1.00 23.34 201 ALA A C 1
ATOM 1591 O O . ALA A 1 204 ? 23.023 15.396 -23.710 1.00 23.78 201 ALA A O 1
ATOM 1593 N N . ALA A 1 205 ? 22.670 15.492 -21.487 1.00 22.65 202 ALA A N 1
ATOM 1594 C CA . ALA A 1 205 ? 21.832 14.296 -21.443 1.00 24.61 202 ALA A CA 1
ATOM 1595 C C . ALA A 1 205 ? 20.402 14.590 -21.896 1.00 23.71 202 ALA A C 1
ATOM 1596 O O . ALA A 1 205 ? 19.621 13.665 -22.152 1.00 22.24 202 ALA A O 1
ATOM 1598 N N . GLY A 1 206 ? 20.064 15.877 -21.975 1.00 23.91 203 GLY A N 1
ATOM 1599 C CA . GLY A 1 206 ? 18.727 16.306 -22.354 1.00 20.92 203 GLY A CA 1
ATOM 1600 C C . GLY A 1 206 ? 17.815 16.447 -21.148 1.00 22.00 203 GLY A C 1
ATOM 1601 O O . GLY A 1 206 ? 16.608 16.664 -21.285 1.00 23.70 203 GLY A O 1
ATOM 1602 N N . ILE A 1 207 ? 18.402 16.333 -19.959 1.00 20.99 204 ILE A N 1
ATOM 1603 C CA . ILE A 1 207 ? 17.640 16.302 -18.709 1.00 22.06 204 ILE A CA 1
ATOM 1604 C C . ILE A 1 207 ? 17.122 17.689 -18.297 1.00 22.93 204 ILE A C 1
ATOM 1605 O O . ILE A 1 207 ? 16.082 17.808 -17.637 1.00 19.79 204 ILE A O 1
ATOM 1610 N N . ASN A 1 208 ? 17.825 18.734 -18.728 1.00 20.98 205 ASN A N 1
ATOM 1611 C CA . ASN A 1 208 ? 17.461 20.105 -18.385 1.00 22.71 205 ASN A CA 1
ATOM 1612 C C . ASN A 1 208 ? 16.280 20.694 -19.152 1.00 24.50 205 ASN A C 1
ATOM 1613 O O . ASN A 1 208 ? 15.903 21.836 -18.895 1.00 22.16 205 ASN A O 1
ATOM 1618 N N . LYS A 1 209 ? 15.710 19.939 -20.092 1.00 22.51 206 LYS A N 1
ATOM 1619 C CA . LYS A 1 209 ? 14.623 20.457 -20.929 1.00 22.52 206 LYS A CA 1
ATOM 1620 C C . LYS A 1 209 ? 13.482 21.065 -20.107 1.00 24.57 206 LYS A C 1
ATOM 1621 O O . LYS A 1 209 ? 13.099 20.535 -19.056 1.00 23.50 206 LYS A O 1
ATOM 1627 N N . GLU A 1 210 ? 12.969 22.194 -20.595 1.00 21.30 207 GLU A N 1
ATOM 1628 C CA . GLU A 1 210 ? 11.893 22.959 -19.952 1.00 20.92 207 GLU A CA 1
ATOM 1629 C C . GLU A 1 210 ? 12.192 23.485 -18.542 1.00 21.52 207 GLU A C 1
ATOM 1630 O O . GLU A 1 210 ? 11.254 23.803 -17.806 1.00 23.74 207 GLU A O 1
ATOM 1636 N N . TRP A 1 211 ? 13.468 23.584 -18.164 1.00 21.52 208 TRP A N 1
ATOM 1637 C CA . TRP A 1 211 ? 13.823 24.055 -16.820 1.00 24.36 208 TRP A CA 1
ATOM 1638 C C . TRP A 1 211 ? 13.163 25.398 -16.492 1.00 27.89 208 TRP A C 1
ATOM 1639 O O . TRP A 1 211 ? 13.166 26.308 -17.321 1.00 26.86 208 TRP A O 1
ATOM 1650 N N . PRO A 1 212 ? 12.602 25.539 -15.275 1.00 25.07 209 PRO A N 1
ATOM 1651 C CA . PRO A 1 212 ? 12.526 24.600 -14.151 1.00 20.42 209 PRO A CA 1
ATOM 1652 C C . PRO A 1 212 ? 11.131 24.011 -13.985 1.00 20.46 209 PRO A C 1
ATOM 1653 O O . PRO A 1 212 ? 10.761 23.611 -12.879 1.00 22.38 209 PRO A O 1
ATOM 1657 N N . GLU A 1 213 ? 10.365 23.977 -15.067 1.00 15.18 210 GLU A N 1
ATOM 1658 C CA . GLU A 1 213 ? 9.000 23.468 -15.037 1.00 18.47 210 GLU A CA 1
ATOM 1659 C C . GLU A 1 213 ? 8.918 22.044 -14.480 1.00 19.72 210 GLU A C 1
ATOM 1660 O O . GLU A 1 213 ? 9.692 21.172 -14.875 1.00 17.02 210 GLU A O 1
ATOM 1666 N N . GLY A 1 214 ? 7.981 21.811 -13.565 1.00 20.66 211 GLY A N 1
ATOM 1667 C CA . GLY A 1 214 ? 7.734 20.468 -13.064 1.00 19.43 211 GLY A CA 1
ATOM 1668 C C . GLY A 1 214 ? 8.734 19.987 -12.028 1.00 16.76 211 GLY A C 1
ATOM 1669 O O . GLY A 1 214 ? 8.605 18.873 -11.514 1.00 16.59 211 GLY A O 1
ATOM 1670 N N . ARG A 1 215 ? 9.739 20.808 -11.735 1.00 16.83 212 ARG A N 1
ATOM 1671 C CA . ARG A 1 215 ? 10.706 20.491 -10.685 1.00 17.93 212 ARG A CA 1
ATOM 1672 C C . ARG A 1 215 ? 10.223 21.036 -9.351 1.00 18.81 212 ARG A C 1
ATOM 1673 O O . ARG A 1 215 ? 9.581 22.096 -9.294 1.00 17.41 212 ARG A O 1
ATOM 1681 N N . GLY A 1 216 ? 10.524 20.319 -8.274 1.00 17.56 213 GLY A N 1
ATOM 1682 C CA . GLY A 1 216 ? 10.059 20.735 -6.969 1.00 18.22 213 GLY A CA 1
ATOM 1683 C C . GLY A 1 216 ? 10.789 20.069 -5.824 1.00 19.89 213 GLY A C 1
ATOM 1684 O O . GLY A 1 216 ? 11.525 19.096 -6.009 1.00 19.80 213 GLY A O 1
ATOM 1685 N N . ILE A 1 217 ? 10.564 20.603 -4.630 1.00 18.97 214 ILE A N 1
ATOM 1686 C CA . ILE A 1 217 ? 11.209 20.118 -3.421 1.00 17.94 214 ILE A CA 1
ATOM 1687 C C . ILE A 1 217 ? 10.173 19.926 -2.313 1.00 19.23 214 ILE A C 1
ATOM 1688 O O . ILE A 1 217 ? 9.386 20.833 -2.033 1.00 20.35 214 ILE A O 1
ATOM 1693 N N . TYR A 1 218 ? 10.161 18.740 -1.706 1.00 17.40 215 TYR A N 1
ATOM 1694 C CA . TYR A 1 218 ? 9.317 18.467 -0.543 1.00 17.27 215 TYR A CA 1
ATOM 1695 C C . TYR A 1 218 ? 10.196 18.090 0.640 1.00 18.45 215 TYR A C 1
ATOM 1696 O O . TYR A 1 218 ? 11.157 17.329 0.488 1.00 17.26 215 TYR A O 1
ATOM 1705 N N . HIS A 1 219 ? 9.877 18.619 1.817 1.00 19.03 216 HIS A N 1
ATOM 1706 C CA . HIS A 1 219 ? 10.530 18.147 3.035 1.00 20.99 216 HIS A CA 1
ATOM 1707 C C . HIS A 1 219 ? 9.545 18.088 4.196 1.00 23.80 216 HIS A C 1
ATOM 1708 O O . HIS A 1 219 ? 8.586 18.864 4.246 1.00 24.15 216 HIS A O 1
ATOM 1715 N N . ASN A 1 220 ? 9.763 17.157 5.118 1.00 23.60 217 ASN A N 1
ATOM 1716 C CA . ASN A 1 220 ? 8.914 17.089 6.304 1.00 26.01 217 ASN A CA 1
ATOM 1717 C C . ASN A 1 220 ? 9.270 18.209 7.280 1.00 26.23 217 ASN A C 1
ATOM 1718 O O . ASN A 1 220 ? 10.314 18.857 7.134 1.00 21.85 217 ASN A O 1
ATOM 1723 N N . ASN A 1 221 ? 8.409 18.445 8.266 1.00 25.64 218 ASN A N 1
ATOM 1724 C CA . ASN A 1 221 ? 8.644 19.534 9.204 1.00 26.54 218 ASN A CA 1
ATOM 1725 C C . ASN A 1 221 ? 9.922 19.352 10.034 1.00 23.89 218 ASN A C 1
ATOM 1726 O O . ASN A 1 221 ? 10.629 20.326 10.305 1.00 23.93 218 ASN A O 1
ATOM 1731 N N . ASP A 1 222 ? 10.224 18.108 10.406 1.00 24.84 219 ASP A N 1
ATOM 1732 C CA . ASP A 1 222 ? 11.454 17.792 11.137 1.00 27.57 219 ASP A CA 1
ATOM 1733 C C . ASP A 1 222 ? 12.705 17.974 10.287 1.00 24.80 219 ASP A C 1
ATOM 1734 O O . ASP A 1 222 ? 13.821 17.956 10.816 1.00 23.44 219 ASP A O 1
ATOM 1739 N N . LYS A 1 223 ? 12.513 18.126 8.978 1.00 22.21 220 LYS A N 1
ATOM 1740 C CA . LYS A 1 223 ? 13.617 18.217 8.016 1.00 24.30 220 LYS A CA 1
ATOM 1741 C C . LYS A 1 223 ? 14.523 16.990 8.092 1.00 23.87 220 LYS A C 1
ATOM 1742 O O . LYS A 1 223 ? 15.751 17.091 8.091 1.00 23.95 220 LYS A O 1
ATOM 1748 N N . THR A 1 224 ? 13.895 15.824 8.160 1.00 22.33 221 THR A N 1
ATOM 1749 C CA . THR A 1 224 ? 14.623 14.569 8.189 1.00 21.13 221 THR A CA 1
ATOM 1750 C C . THR A 1 224 ? 14.189 13.713 7.004 1.00 21.09 221 THR A C 1
ATOM 1751 O O . THR A 1 224 ? 14.546 12.534 6.894 1.00 19.06 221 THR A O 1
ATOM 1755 N N . PHE A 1 225 ? 13.409 14.327 6.121 1.00 21.58 222 PHE A N 1
ATOM 1756 C CA . PHE A 1 225 ? 12.911 13.666 4.928 1.00 19.13 222 PHE A CA 1
ATOM 1757 C C . PHE A 1 225 ? 12.842 14.698 3.819 1.00 22.24 222 PHE A C 1
ATOM 1758 O O . PHE A 1 225 ? 12.265 15.775 4.005 1.00 20.86 222 PHE A O 1
ATOM 1766 N N . LEU A 1 226 ? 13.441 14.377 2.675 1.00 22.66 223 LEU A N 1
ATOM 1767 C CA . LEU A 1 226 ? 13.554 15.326 1.573 1.00 18.08 223 LEU A CA 1
ATOM 1768 C C . LEU A 1 226 ? 13.320 14.622 0.245 1.00 19.03 223 LEU A C 1
ATOM 1769 O O . LEU A 1 226 ? 13.843 13.526 0.013 1.00 18.37 223 LEU A O 1
ATOM 1774 N N . VAL A 1 227 ? 12.526 15.247 -0.623 1.00 16.73 224 VAL A N 1
ATOM 1775 C CA . VAL A 1 227 ? 12.293 14.720 -1.964 1.00 17.40 224 VAL A CA 1
ATOM 1776 C C . VAL A 1 227 ? 12.680 15.763 -3.011 1.00 18.95 224 VAL A C 1
ATOM 1777 O O . VAL A 1 227 ? 12.236 16.910 -2.943 1.00 18.47 224 VAL A O 1
ATOM 1781 N N . TRP A 1 228 ? 13.521 15.370 -3.964 1.00 18.31 225 TRP A N 1
ATOM 1782 C CA . TRP A 1 228 ? 13.732 16.178 -5.158 1.00 18.86 225 TRP A CA 1
ATOM 1783 C C . TRP A 1 228 ? 12.869 15.615 -6.267 1.00 16.93 225 TRP A C 1
ATOM 1784 O O . TRP A 1 228 ? 12.907 14.415 -6.561 1.00 17.83 225 TRP A O 1
ATOM 1795 N N . LEU A 1 229 ? 12.074 16.482 -6.872 1.00 17.83 226 LEU A N 1
ATOM 1796 C CA . LEU A 1 229 ? 11.096 16.044 -7.857 1.00 20.23 226 LEU A CA 1
ATOM 1797 C C . LEU A 1 229 ? 11.561 16.446 -9.248 1.00 17.83 226 LEU A C 1
ATOM 1798 O O . LEU A 1 229 ? 11.782 17.632 -9.510 1.00 17.78 226 LEU A O 1
ATOM 1803 N N . ASN A 1 230 ? 11.736 15.453 -10.121 1.00 16.99 227 ASN A N 1
ATOM 1804 C CA . ASN A 1 230 ? 12.073 15.682 -11.529 1.00 18.44 227 ASN A CA 1
ATOM 1805 C C . ASN A 1 230 ? 13.421 16.356 -11.774 1.00 19.25 227 ASN A C 1
ATOM 1806 O O . ASN A 1 230 ? 13.571 17.141 -12.713 1.00 18.83 227 ASN A O 1
ATOM 1811 N N . GLU A 1 231 ? 14.395 16.057 -10.925 1.00 20.19 228 GLU A N 1
ATOM 1812 C CA . GLU A 1 231 ? 15.766 16.482 -11.185 1.00 19.60 228 GLU A CA 1
ATOM 1813 C C . GLU A 1 231 ? 16.393 15.506 -12.194 1.00 21.14 228 GLU A C 1
ATOM 1814 O O . GLU A 1 231 ? 16.097 15.570 -13.393 1.00 20.43 228 GLU A O 1
ATOM 1820 N N . GLU A 1 232 ? 17.225 14.583 -11.721 1.00 18.77 229 GLU A N 1
ATOM 1821 C CA . GLU A 1 232 ? 17.874 13.626 -12.617 1.00 19.45 229 GLU A CA 1
ATOM 1822 C C . GLU A 1 232 ? 16.985 12.405 -12.865 1.00 19.59 229 GLU A C 1
ATOM 1823 O O . GLU A 1 232 ? 17.052 11.770 -13.925 1.00 22.23 229 GLU A O 1
ATOM 1829 N N . ASP A 1 233 ? 16.171 12.065 -11.872 1.00 14.16 230 ASP A N 1
ATOM 1830 C CA . ASP A 1 233 ? 15.126 11.062 -12.044 1.00 15.40 230 ASP A CA 1
ATOM 1831 C C . ASP A 1 233 ? 13.814 11.702 -11.594 1.00 19.05 230 ASP A C 1
ATOM 1832 O O . ASP A 1 233 ? 13.830 12.804 -11.048 1.00 18.21 230 ASP A O 1
ATOM 1837 N N . HIS A 1 234 ? 12.686 11.030 -11.824 1.00 18.25 231 HIS A N 1
ATOM 1838 C CA . HIS A 1 234 ? 11.400 11.574 -11.390 1.00 19.10 231 HIS A CA 1
ATOM 1839 C C . HIS A 1 234 ? 11.440 11.877 -9.894 1.00 16.70 231 HIS A C 1
ATOM 1840 O O . HIS A 1 234 ? 10.935 12.901 -9.431 1.00 17.43 231 HIS A O 1
ATOM 1847 N N . LEU A 1 235 ? 12.063 10.979 -9.142 1.00 14.00 232 LEU A N 1
ATOM 1848 C CA . LEU A 1 235 ? 12.137 11.121 -7.701 1.00 16.66 232 LEU A CA 1
ATOM 1849 C C . LEU A 1 235 ? 13.536 10.836 -7.183 1.00 18.47 232 LEU A C 1
ATOM 1850 O O . LEU A 1 235 ? 14.158 9.828 -7.550 1.00 17.12 232 LEU A O 1
ATOM 1855 N N . ARG A 1 236 ? 14.027 11.738 -6.341 1.00 16.24 233 ARG A N 1
ATOM 1856 C CA . ARG A 1 236 ? 15.172 11.456 -5.495 1.00 18.59 233 ARG A CA 1
ATOM 1857 C C . ARG A 1 236 ? 14.689 11.628 -4.061 1.00 20.79 233 ARG A C 1
ATOM 1858 O O . ARG A 1 236 ? 14.381 12.740 -3.624 1.00 23.21 233 ARG A O 1
ATOM 1866 N N . ILE A 1 237 ? 14.610 10.517 -3.339 1.00 21.37 234 ILE A N 1
ATOM 1867 C CA . ILE A 1 237 ? 13.994 10.488 -2.021 1.00 18.77 234 ILE A CA 1
ATOM 1868 C C . ILE A 1 2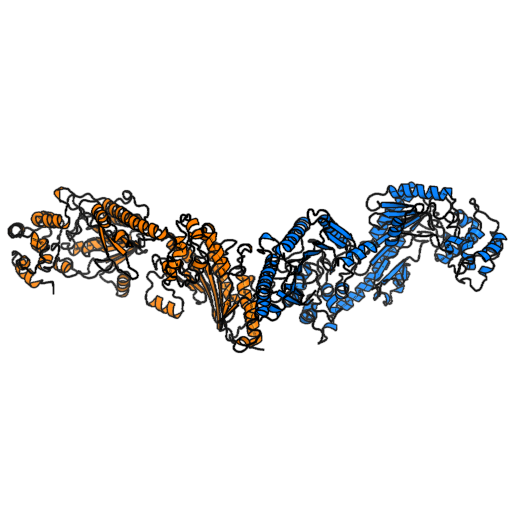37 ? 15.041 10.212 -0.952 1.00 17.10 234 ILE A C 1
ATOM 1869 O O . ILE A 1 237 ? 15.711 9.177 -0.987 1.00 19.14 234 ILE A O 1
ATOM 1874 N N . ILE A 1 238 ? 15.171 11.136 -0.000 1.00 14.80 235 ILE A N 1
ATOM 1875 C CA . ILE A 1 238 ? 16.224 11.056 1.008 1.00 17.26 235 ILE A CA 1
ATOM 1876 C C . ILE A 1 238 ? 15.664 11.097 2.417 1.00 17.99 235 ILE A C 1
ATOM 1877 O O . ILE A 1 238 ? 14.846 11.959 2.748 1.00 18.51 235 ILE A O 1
ATOM 1882 N N . SER A 1 239 ? 16.113 10.163 3.250 1.00 18.43 236 SER A N 1
ATOM 1883 C CA . SER A 1 239 ? 15.802 10.198 4.670 1.00 18.36 236 SER A CA 1
ATOM 1884 C C . SER A 1 239 ? 17.122 10.380 5.404 1.00 18.88 236 SER A C 1
ATOM 1885 O O . SER A 1 239 ? 18.097 9.688 5.105 1.00 15.94 236 SER A O 1
ATOM 1888 N N . MET A 1 240 ? 17.172 11.320 6.345 1.00 18.11 237 MET A N 1
ATOM 1889 C CA . MET A 1 240 ? 18.439 11.638 7.000 1.00 20.60 237 MET A CA 1
ATOM 1890 C C . MET A 1 240 ? 18.255 12.306 8.352 1.00 20.44 237 MET A C 1
ATOM 1891 O O . MET A 1 240 ? 17.255 12.983 8.598 1.00 21.38 237 MET A O 1
ATOM 1896 N N . GLU A 1 241 ? 19.235 12.122 9.226 1.00 19.25 238 GLU A N 1
ATOM 1897 C CA . GLU A 1 241 ? 19.230 12.792 10.515 1.00 18.84 238 GLU A CA 1
ATOM 1898 C C . GLU A 1 241 ? 20.624 12.695 11.119 1.00 19.29 238 GLU A C 1
ATOM 1899 O O . GLU A 1 241 ? 21.474 11.944 10.630 1.00 17.89 238 GLU A O 1
ATOM 1905 N N . LYS A 1 242 ? 20.874 13.469 12.166 1.00 19.40 239 LYS A N 1
ATOM 1906 C CA . LYS A 1 242 ? 22.119 13.321 12.906 1.00 19.42 239 LYS A CA 1
ATOM 1907 C C . LYS A 1 242 ? 22.039 12.059 13.757 1.00 18.32 239 LYS A C 1
ATOM 1908 O O . LYS A 1 242 ? 20.943 11.556 14.036 1.00 18.16 239 LYS A O 1
ATOM 1914 N N . GLY A 1 243 ? 23.191 11.529 14.153 1.00 20.13 240 GLY A N 1
ATOM 1915 C CA . GLY A 1 243 ? 23.213 10.336 14.979 1.00 21.17 240 GLY A CA 1
ATOM 1916 C C . GLY A 1 243 ? 23.334 9.053 14.176 1.00 22.28 240 GLY A C 1
ATOM 1917 O O . GLY A 1 243 ? 23.705 9.073 12.998 1.00 20.37 240 GLY A O 1
ATOM 1918 N N . SER A 1 244 ? 22.989 7.934 14.808 1.00 18.71 241 SER A N 1
ATOM 1919 C CA . SER A 1 244 ? 23.329 6.613 14.283 1.00 22.56 241 SER A CA 1
ATOM 1920 C C . SER A 1 244 ? 22.134 5.745 13.885 1.00 20.67 241 SER A C 1
ATOM 1921 O O . SER A 1 244 ? 22.315 4.637 13.378 1.00 20.83 241 SER A O 1
ATOM 1924 N N . ASP A 1 245 ? 20.918 6.224 14.135 1.00 18.18 242 ASP A N 1
ATOM 1925 C CA . ASP A 1 245 ? 19.739 5.361 14.055 1.00 15.10 242 ASP A CA 1
ATOM 1926 C C . ASP A 1 245 ? 19.310 5.034 12.617 1.00 19.64 242 ASP A C 1
ATOM 1927 O O . ASP A 1 245 ? 18.257 5.475 12.156 1.00 19.30 242 ASP A O 1
ATOM 1932 N N . ILE A 1 246 ? 20.118 4.244 11.917 1.00 19.61 243 ILE A N 1
ATOM 1933 C CA . ILE A 1 246 ? 19.820 3.895 10.532 1.00 22.12 243 ILE A CA 1
ATOM 1934 C C . ILE A 1 246 ? 18.511 3.106 10.410 1.00 23.66 243 ILE A C 1
ATOM 1935 O O . ILE A 1 246 ? 17.848 3.148 9.368 1.00 19.56 243 ILE A O 1
ATOM 1940 N N . GLY A 1 247 ? 18.135 2.403 11.477 1.00 22.13 244 GLY A N 1
ATOM 1941 C CA . GLY A 1 247 ? 16.871 1.683 11.501 1.00 21.86 244 GLY A CA 1
ATOM 1942 C C . GLY A 1 247 ? 15.690 2.624 11.340 1.00 22.55 244 GLY A C 1
ATOM 1943 O O . GLY A 1 247 ? 14.800 2.405 10.509 1.00 22.87 244 GLY A O 1
ATOM 1944 N N . SER A 1 248 ? 15.689 3.690 12.133 1.00 23.58 245 SER A N 1
ATOM 1945 C CA . SER A 1 248 ? 14.630 4.696 12.059 1.00 26.96 245 SER A CA 1
ATOM 1946 C C . SER A 1 248 ? 14.639 5.452 10.727 1.00 24.57 245 SER A C 1
ATOM 1947 O O . SER A 1 248 ? 13.584 5.784 10.185 1.00 21.66 245 SER A O 1
ATOM 1950 N N . VAL A 1 249 ? 15.835 5.725 10.208 1.00 24.37 246 VAL A N 1
ATOM 1951 C CA . VAL A 1 249 ? 15.987 6.423 8.931 1.00 20.15 246 VAL A CA 1
ATOM 1952 C C . VAL A 1 249 ? 15.397 5.606 7.775 1.00 21.75 246 VAL A C 1
ATOM 1953 O O . VAL A 1 249 ? 14.711 6.145 6.904 1.00 19.99 246 VAL A O 1
ATOM 1957 N N . PHE A 1 250 ? 15.677 4.307 7.774 1.00 23.24 247 PHE A N 1
ATOM 1958 C CA . PHE A 1 250 ? 15.198 3.422 6.721 1.00 26.39 247 PHE A CA 1
ATOM 1959 C C . PHE A 1 250 ? 13.700 3.181 6.846 1.00 29.06 247 PHE A C 1
ATOM 1960 O O . PHE A 1 250 ? 12.994 3.057 5.841 1.00 29.60 247 PHE A O 1
ATOM 1968 N N . SER A 1 251 ? 13.219 3.114 8.084 1.00 28.11 248 SER A N 1
ATOM 1969 C CA . SER A 1 251 ? 11.787 2.974 8.342 1.00 30.24 248 SER A CA 1
ATOM 1970 C C . SER A 1 251 ? 11.010 4.150 7.745 1.00 26.20 248 SER A C 1
ATOM 1971 O O . SER A 1 251 ? 10.019 3.955 7.036 1.00 24.45 248 SER A O 1
ATOM 1974 N N . ARG A 1 252 ? 11.473 5.364 8.041 1.00 22.03 249 ARG A N 1
ATOM 1975 C CA . ARG A 1 252 ? 10.871 6.589 7.526 1.00 23.05 249 ARG A CA 1
ATOM 1976 C C . ARG A 1 252 ? 10.931 6.619 5.999 1.00 25.01 249 ARG A C 1
ATOM 1977 O O . ARG A 1 252 ? 9.954 6.983 5.335 1.00 27.49 249 ARG A O 1
ATOM 1985 N N . LEU A 1 253 ? 12.074 6.217 5.444 1.00 23.62 250 LEU A N 1
ATOM 1986 C CA . LEU A 1 253 ? 12.227 6.148 3.993 1.00 25.19 250 LEU A CA 1
ATOM 1987 C C . LEU A 1 253 ? 11.192 5.207 3.390 1.00 26.40 250 LEU A C 1
ATOM 1988 O O . LEU A 1 253 ? 10.448 5.583 2.476 1.00 27.84 250 LEU A O 1
ATOM 1993 N N . CYS A 1 254 ? 11.148 3.985 3.914 1.00 21.56 251 CYS A N 1
ATOM 1994 C CA . CYS A 1 254 ? 10.246 2.962 3.399 1.00 23.11 251 CYS A CA 1
ATOM 1995 C C . CYS A 1 254 ? 8.786 3.387 3.468 1.00 24.71 251 CYS A C 1
ATOM 1996 O O . CYS A 1 254 ? 8.041 3.225 2.498 1.00 23.90 251 CYS A O 1
ATOM 1999 N N . ARG A 1 255 ? 8.389 3.940 4.611 1.00 26.73 252 ARG A N 1
ATOM 2000 C CA . ARG A 1 255 ? 7.025 4.430 4.800 1.00 30.16 252 ARG A CA 1
ATOM 2001 C C . ARG A 1 255 ? 6.588 5.339 3.652 1.00 30.61 252 ARG A C 1
ATOM 2002 O O . ARG A 1 255 ? 5.504 5.172 3.092 1.00 31.16 252 ARG A O 1
ATOM 2010 N N . ALA A 1 256 ? 7.449 6.283 3.283 1.00 27.14 253 ALA A N 1
ATOM 2011 C CA . ALA A 1 256 ? 7.126 7.225 2.213 1.00 26.85 253 ALA A CA 1
ATOM 2012 C C . ALA A 1 256 ? 7.157 6.578 0.830 1.00 25.84 253 ALA A C 1
ATOM 2013 O O . ALA A 1 256 ? 6.263 6.809 0.012 1.00 25.33 253 ALA A O 1
ATOM 2015 N N . VAL A 1 257 ? 8.198 5.789 0.565 1.00 23.42 254 VAL A N 1
ATOM 2016 C CA . VAL A 1 257 ? 8.393 5.192 -0.754 1.00 24.86 254 VAL A CA 1
ATOM 2017 C C . VAL A 1 257 ? 7.300 4.172 -1.078 1.00 28.19 254 VAL A C 1
ATOM 2018 O O . VAL A 1 257 ? 6.762 4.151 -2.189 1.00 29.66 254 VAL A O 1
ATOM 2022 N N . ASN A 1 258 ? 6.968 3.331 -0.103 1.00 27.58 255 ASN A N 1
ATOM 2023 C CA . ASN A 1 258 ? 5.918 2.335 -0.295 1.00 30.27 255 ASN A CA 1
ATOM 2024 C C . ASN A 1 258 ? 4.548 2.966 -0.564 1.00 30.09 255 ASN A C 1
ATOM 2025 O O . ASN A 1 258 ? 3.765 2.449 -1.363 1.00 33.32 255 ASN A O 1
ATOM 2030 N N . GLU A 1 259 ? 4.268 4.090 0.091 1.00 31.25 256 GLU A N 1
ATOM 2031 C CA . GLU A 1 259 ? 3.022 4.819 -0.142 1.00 32.80 256 GLU A CA 1
ATOM 2032 C C . GLU A 1 259 ? 2.948 5.363 -1.570 1.00 32.32 256 GLU A C 1
ATOM 2033 O O . GLU A 1 259 ? 1.923 5.235 -2.247 1.00 30.50 256 GLU A O 1
ATOM 2039 N N . ILE A 1 260 ? 4.040 5.972 -2.021 1.00 29.07 257 ILE A N 1
ATOM 2040 C CA . ILE A 1 260 ? 4.143 6.428 -3.400 1.00 27.17 257 ILE A CA 1
ATOM 2041 C C . ILE A 1 260 ? 3.995 5.234 -4.346 1.00 26.86 257 ILE A C 1
ATOM 2042 O O . ILE A 1 260 ? 3.251 5.299 -5.325 1.00 25.52 257 ILE A O 1
ATOM 2047 N N . ASP A 1 261 ? 4.700 4.145 -4.039 1.00 28.52 258 ASP A N 1
ATOM 2048 C CA . ASP A 1 261 ? 4.642 2.927 -4.843 1.00 31.26 258 ASP A CA 1
ATOM 2049 C C . ASP A 1 261 ? 3.200 2.428 -4.954 1.00 33.69 258 ASP A C 1
ATOM 2050 O O . ASP A 1 261 ? 2.701 2.170 -6.054 1.00 31.14 258 ASP A O 1
ATOM 2055 N N . LYS A 1 262 ? 2.540 2.301 -3.805 1.00 37.80 259 LYS A N 1
ATOM 2056 C CA . LYS A 1 262 ? 1.145 1.868 -3.741 1.00 40.46 259 LYS A CA 1
ATOM 2057 C C . LYS A 1 262 ? 0.231 2.698 -4.649 1.00 36.92 259 LYS A C 1
ATOM 2058 O O . LYS A 1 262 ? -0.510 2.151 -5.467 1.00 34.96 259 LYS A O 1
ATOM 2064 N N . LYS A 1 263 ? 0.301 4.018 -4.507 1.00 33.37 260 LYS A N 1
ATOM 2065 C CA . LYS A 1 263 ? -0.600 4.914 -5.219 1.00 34.92 260 LYS A CA 1
ATOM 2066 C C . LYS A 1 263 ? -0.214 5.134 -6.681 1.00 36.69 260 LYS A C 1
ATOM 2067 O O . LYS A 1 263 ? -1.077 5.410 -7.517 1.00 38.07 260 LYS A O 1
ATOM 2073 N N . LEU A 1 264 ? 1.074 5.013 -6.994 1.00 34.63 261 LEU A N 1
ATOM 2074 C CA . LEU A 1 264 ? 1.558 5.419 -8.315 1.00 29.13 261 LEU A CA 1
ATOM 2075 C C . LEU A 1 264 ? 2.262 4.332 -9.132 1.00 25.30 261 LEU A C 1
ATOM 2076 O O . LEU A 1 264 ? 2.096 4.273 -10.352 1.00 25.68 261 LEU A O 1
ATOM 2081 N N . GLY A 1 265 ? 3.059 3.491 -8.480 1.00 25.13 262 GLY A N 1
ATOM 2082 C CA . GLY A 1 265 ? 3.816 2.469 -9.194 1.00 25.25 262 GLY A CA 1
ATOM 2083 C C . GLY A 1 265 ? 5.135 2.978 -9.760 1.00 25.85 262 GLY A C 1
ATOM 2084 O O . GLY A 1 265 ? 5.222 4.132 -10.189 1.00 23.85 262 GLY A O 1
ATOM 2085 N N . PHE A 1 266 ? 6.152 2.114 -9.771 1.00 26.67 263 PHE A N 1
ATOM 2086 C CA . PHE A 1 266 ? 7.511 2.482 -10.176 1.00 25.25 263 PHE A CA 1
ATOM 2087 C C . PHE A 1 266 ? 7.987 1.685 -11.391 1.00 28.36 263 PHE A C 1
ATOM 2088 O O . PHE A 1 266 ? 7.582 0.541 -11.573 1.00 28.46 263 PHE A O 1
ATOM 2096 N N . GLN A 1 267 ? 8.864 2.273 -12.204 1.00 27.17 264 GLN A N 1
ATOM 2097 C CA . GLN A 1 267 ? 9.520 1.515 -13.272 1.00 26.98 264 GLN A CA 1
ATOM 2098 C C . GLN A 1 267 ? 10.512 0.537 -12.655 1.00 26.79 264 GLN A C 1
ATOM 2099 O O . GLN A 1 267 ? 11.329 0.925 -11.818 1.00 27.94 264 GLN A O 1
ATOM 2105 N N . HIS A 1 268 ? 10.442 -0.723 -13.081 1.00 27.58 265 HIS A N 1
ATOM 2106 C CA . HIS A 1 268 ? 11.064 -1.825 -12.353 1.00 29.46 265 HIS A CA 1
ATOM 2107 C C . HIS A 1 268 ? 11.063 -3.089 -13.224 1.00 32.40 265 HIS A C 1
ATOM 2108 O O . HIS A 1 268 ? 10.041 -3.425 -13.826 1.00 34.46 265 HIS A O 1
ATOM 2115 N N . THR A 1 269 ? 12.207 -3.774 -13.309 1.00 32.53 266 THR A N 1
ATOM 2116 C CA . THR A 1 269 ? 12.328 -5.031 -14.071 1.00 30.60 266 THR A CA 1
ATOM 2117 C C . THR A 1 269 ? 13.142 -6.056 -13.274 1.00 28.58 266 THR A C 1
ATOM 2118 O O . THR A 1 269 ? 13.962 -5.671 -12.436 1.00 24.59 266 THR A O 1
ATOM 2122 N N . LYS A 1 270 ? 12.924 -7.347 -13.515 1.00 21.90 267 LYS A N 1
ATOM 2123 C CA . LYS A 1 270 ? 13.666 -8.379 -12.784 1.00 24.55 267 LYS A CA 1
ATOM 2124 C C . LYS A 1 270 ? 15.181 -8.191 -12.926 1.00 23.70 267 LYS A C 1
ATOM 2125 O O . LYS A 1 270 ? 15.928 -8.270 -11.952 1.00 25.76 267 LYS A O 1
ATOM 2131 N N . LYS A 1 271 ? 15.612 -7.918 -14.153 1.00 24.23 268 LYS A N 1
ATOM 2132 C CA . LYS A 1 271 ? 17.030 -7.802 -14.492 1.00 27.93 268 LYS A CA 1
ATOM 2133 C C . LYS A 1 271 ? 17.698 -6.533 -13.954 1.00 25.46 268 LYS A C 1
ATOM 2134 O O . LYS A 1 271 ? 18.852 -6.575 -13.510 1.00 26.48 268 LYS A O 1
ATOM 2140 N N . HIS A 1 272 ? 16.980 -5.411 -14.003 1.00 24.73 269 HIS A N 1
ATOM 2141 C CA . HIS A 1 272 ? 17.571 -4.107 -13.684 1.00 27.13 269 HIS A CA 1
ATOM 2142 C C . HIS A 1 272 ? 17.230 -3.539 -12.306 1.00 28.60 269 HIS A C 1
ATOM 2143 O O . HIS A 1 272 ? 17.855 -2.570 -11.872 1.00 27.70 269 HIS A O 1
ATOM 2150 N N . GLY A 1 273 ? 16.231 -4.090 -11.628 1.00 26.64 270 GLY A N 1
ATOM 2151 C CA . GLY A 1 273 ? 15.760 -3.439 -10.416 1.00 23.71 270 GLY A CA 1
ATOM 2152 C C . GLY A 1 273 ? 15.008 -2.182 -10.822 1.00 19.80 270 GLY A C 1
ATOM 2153 O O . GLY A 1 273 ? 14.385 -2.142 -11.888 1.00 16.85 270 GLY A O 1
ATOM 2154 N N . TYR A 1 274 ? 15.063 -1.145 -9.996 1.00 19.22 271 TYR A N 1
ATOM 2155 C CA . TYR A 1 274 ? 14.433 0.115 -10.372 1.00 19.60 271 TYR A CA 1
ATOM 2156 C C . TYR A 1 274 ? 15.198 0.826 -11.487 1.00 21.14 271 TYR A C 1
ATOM 2157 O O . TYR A 1 274 ? 16.425 0.962 -11.436 1.00 23.67 271 TYR A O 1
ATOM 2166 N N . LEU A 1 275 ? 14.459 1.260 -12.503 1.00 20.54 272 LEU A N 1
ATOM 2167 C CA . LEU A 1 275 ? 15.048 1.937 -13.648 1.00 21.76 272 LEU A CA 1
ATOM 2168 C C . LEU A 1 275 ? 15.334 3.386 -13.316 1.00 21.12 272 LEU A C 1
ATOM 2169 O O . LEU A 1 275 ? 14.519 4.065 -12.681 1.00 21.88 272 LEU A O 1
ATOM 2174 N N . THR A 1 276 ? 16.500 3.852 -13.747 1.00 21.38 273 THR A N 1
ATOM 2175 C CA . THR A 1 276 ? 16.941 5.213 -13.481 1.00 20.95 273 THR A CA 1
ATOM 2176 C C . THR A 1 276 ? 17.584 5.763 -14.742 1.00 22.59 273 THR A C 1
ATOM 2177 O O . THR A 1 276 ? 17.928 5.000 -15.647 1.00 24.02 273 THR A O 1
ATOM 2181 N N . SER A 1 277 ? 17.755 7.078 -14.798 1.00 19.41 274 SER A N 1
ATOM 2182 C CA . SER A 1 277 ? 18.330 7.730 -15.973 1.00 21.52 274 SER A CA 1
ATOM 2183 C C . SER A 1 277 ? 19.765 7.277 -16.234 1.00 19.77 274 SER A C 1
ATOM 2184 O O . SER A 1 277 ? 20.125 6.928 -17.361 1.00 20.10 274 SER A O 1
ATOM 2187 N N . CYS A 1 278 ? 20.580 7.293 -15.184 1.00 18.70 275 CYS A N 1
ATOM 2188 C CA . CYS A 1 278 ? 21.961 6.852 -15.277 1.00 17.64 275 CYS A CA 1
ATOM 2189 C C . CYS A 1 278 ? 22.051 5.408 -14.814 1.00 16.68 275 CYS A C 1
ATOM 2190 O O . CYS A 1 278 ? 21.535 5.060 -13.752 1.00 19.00 275 CYS A O 1
ATOM 2193 N N . PRO A 1 279 ? 22.697 4.544 -15.615 1.00 17.53 276 PRO A N 1
ATOM 2194 C CA . PRO A 1 279 ? 22.793 3.129 -15.226 1.00 18.21 276 PRO A CA 1
ATOM 2195 C C . PRO A 1 279 ? 23.541 2.895 -13.912 1.00 17.94 276 PRO A C 1
ATOM 2196 O O . PRO A 1 279 ? 23.502 1.777 -13.400 1.00 22.03 276 PRO A O 1
ATOM 2200 N N . SER A 1 280 ? 24.205 3.914 -13.373 1.00 19.36 277 SER A N 1
ATOM 2201 C CA . SER A 1 280 ? 24.925 3.756 -12.113 1.00 20.27 277 SER A CA 1
ATOM 2202 C C . SER A 1 280 ? 23.951 3.585 -10.950 1.00 21.75 277 SER A C 1
ATOM 2203 O O . SER A 1 280 ? 24.313 3.061 -9.886 1.00 22.28 277 SER A O 1
ATOM 2206 N N . ASN A 1 281 ? 22.715 4.031 -11.168 1.00 19.46 278 ASN A N 1
ATOM 2207 C CA . ASN A 1 281 ? 21.693 4.079 -10.128 1.00 21.89 278 ASN A CA 1
ATOM 2208 C C . ASN A 1 281 ? 20.628 2.992 -10.235 1.00 21.96 278 ASN A C 1
ATOM 2209 O O . ASN A 1 281 ? 19.579 3.101 -9.612 1.00 23.05 278 ASN A O 1
ATOM 2214 N N . LEU A 1 282 ? 20.879 1.954 -11.025 1.00 20.48 279 LEU A N 1
ATOM 2215 C CA . LEU A 1 282 ? 19.903 0.880 -11.177 1.00 19.69 279 LEU A CA 1
ATOM 2216 C C . LEU A 1 282 ? 19.857 0.001 -9.924 1.00 24.63 279 LEU A C 1
ATOM 2217 O O . LEU A 1 282 ? 20.613 0.221 -8.974 1.00 27.43 279 LEU A O 1
ATOM 2222 N N . GLY A 1 283 ? 18.963 -0.986 -9.922 1.00 22.76 280 GLY A N 1
ATOM 2223 C CA . GLY A 1 283 ? 18.850 -1.918 -8.811 1.00 24.65 280 GLY A CA 1
ATOM 2224 C C . GLY A 1 283 ? 18.088 -1.335 -7.638 1.00 23.64 280 GLY A C 1
ATOM 2225 O O . GLY A 1 283 ? 16.887 -1.078 -7.733 1.00 24.50 280 GLY A O 1
ATOM 2226 N N . THR A 1 284 ? 18.788 -1.135 -6.526 1.00 20.77 281 THR A N 1
ATOM 2227 C CA . THR A 1 284 ? 18.202 -0.500 -5.352 1.00 21.71 281 THR A CA 1
ATOM 2228 C C . THR A 1 284 ? 18.068 0.993 -5.583 1.00 22.38 281 THR A C 1
ATOM 2229 O O . THR A 1 284 ? 17.241 1.656 -4.951 1.00 21.97 281 THR A O 1
ATOM 2233 N N . GLY A 1 285 ? 18.903 1.526 -6.473 1.00 19.52 282 GLY A N 1
ATOM 2234 C CA . GLY A 1 285 ? 18.950 2.957 -6.702 1.00 20.98 282 GLY A CA 1
ATOM 2235 C C . GLY A 1 285 ? 19.376 3.706 -5.460 1.00 21.22 282 GLY A C 1
ATOM 2236 O O . GLY A 1 285 ? 19.092 4.897 -5.317 1.00 19.52 282 GLY A O 1
ATOM 2237 N N . MET A 1 286 ? 20.073 3.010 -4.563 1.00 18.12 283 MET A N 1
ATOM 2238 C CA . MET A 1 286 ? 20.307 3.527 -3.218 1.00 19.24 283 MET A CA 1
ATOM 2239 C C . MET A 1 286 ? 21.734 3.998 -2.975 1.00 20.85 283 MET A C 1
ATOM 2240 O O . MET A 1 286 ? 22.689 3.334 -3.381 1.00 22.17 283 MET A O 1
ATOM 2245 N N . ARG A 1 287 ? 21.876 5.148 -2.320 1.00 21.86 284 ARG A N 1
ATOM 2246 C CA . ARG A 1 287 ? 23.130 5.468 -1.639 1.00 25.12 284 ARG A CA 1
ATOM 2247 C C . ARG A 1 287 ? 22.871 5.647 -0.147 1.00 23.89 284 ARG A C 1
ATOM 2248 O O . ARG A 1 287 ? 22.167 6.573 0.269 1.00 22.47 284 ARG A O 1
ATOM 2256 N N . ALA A 1 288 ? 23.442 4.746 0.648 1.00 23.48 285 ALA A N 1
ATOM 2257 C CA . ALA A 1 288 ? 23.383 4.824 2.104 1.00 24.42 285 ALA A CA 1
ATOM 2258 C C . ALA A 1 288 ? 24.724 5.354 2.591 1.00 24.95 285 ALA A C 1
ATOM 2259 O O . ALA A 1 288 ? 25.774 4.939 2.093 1.00 26.11 285 ALA A O 1
ATOM 2261 N N . SER A 1 289 ? 24.705 6.255 3.568 1.00 20.06 286 SER A N 1
ATOM 2262 C CA A SER A 1 289 ? 25.948 6.839 4.049 0.38 19.74 286 SER A CA 1
ATOM 2263 C CA B SER A 1 289 ? 25.930 6.906 4.032 0.62 19.42 286 SER A CA 1
ATOM 2264 C C . SER A 1 289 ? 25.903 7.207 5.531 1.00 21.62 286 SER A C 1
ATOM 2265 O O . SER A 1 289 ? 24.940 7.800 6.024 1.00 23.09 286 SER A O 1
ATOM 2270 N N . VAL A 1 290 ? 26.962 6.822 6.239 1.00 18.38 287 VAL A N 1
ATOM 2271 C CA . VAL A 1 290 ? 27.108 7.112 7.663 1.00 18.75 287 VAL A CA 1
ATOM 2272 C C . VAL A 1 290 ? 28.423 7.856 7.880 1.00 17.40 287 VAL A C 1
ATOM 2273 O O . VAL A 1 290 ? 29.469 7.415 7.404 1.00 18.90 287 VAL A O 1
ATOM 2277 N N . HIS A 1 291 ? 28.371 8.993 8.567 1.00 20.20 288 HIS A N 1
ATOM 2278 C CA . HIS A 1 291 ? 29.598 9.669 8.968 1.00 21.48 288 HIS A CA 1
ATOM 2279 C C . HIS A 1 291 ? 30.021 9.194 10.355 1.00 22.24 288 HIS A C 1
ATOM 2280 O O . HIS A 1 291 ? 29.266 9.318 11.321 1.00 22.46 288 HIS A O 1
ATOM 2287 N N . VAL A 1 292 ? 31.225 8.636 10.447 1.00 22.41 289 VAL A N 1
ATOM 2288 C CA . VAL A 1 292 ? 31.687 8.027 11.690 1.00 21.43 289 VAL A CA 1
ATOM 2289 C C . VAL A 1 292 ? 33.162 8.337 11.940 1.00 24.88 289 VAL A C 1
ATOM 2290 O O . VAL A 1 292 ? 33.967 8.375 11.006 1.00 26.19 289 VAL A O 1
ATOM 2294 N N . LYS A 1 293 ? 33.507 8.575 13.202 1.00 22.86 290 LYS A N 1
ATOM 2295 C CA . LYS A 1 293 ? 34.876 8.918 13.570 1.00 26.91 290 LYS A CA 1
ATOM 2296 C C . LYS A 1 293 ? 35.627 7.673 14.012 1.00 27.66 290 LYS A C 1
ATOM 2297 O O . LYS A 1 293 ? 35.416 7.168 15.119 1.00 28.36 290 LYS A O 1
ATOM 2303 N N . ILE A 1 294 ? 36.498 7.175 13.140 1.00 33.83 291 ILE A N 1
ATOM 2304 C CA . ILE A 1 294 ? 37.230 5.941 13.405 1.00 35.92 291 ILE A CA 1
ATOM 2305 C C . ILE A 1 294 ? 38.723 6.022 13.032 1.00 36.52 291 ILE A C 1
ATOM 2306 O O . ILE A 1 294 ? 39.211 5.212 12.240 1.00 36.10 291 ILE A O 1
ATOM 2311 N N . PRO A 1 295 ? 39.463 6.987 13.621 1.00 40.01 292 PRO A N 1
ATOM 2312 C CA . PRO A 1 295 ? 40.876 7.102 13.232 1.00 43.74 292 PRO A CA 1
ATOM 2313 C C . PRO A 1 295 ? 41.719 5.902 13.671 1.00 47.16 292 PRO A C 1
ATOM 2314 O O . PRO A 1 295 ? 42.740 5.618 13.044 1.00 48.80 292 PRO A O 1
ATOM 2318 N N . HIS A 1 296 ? 41.296 5.208 14.723 1.00 46.61 293 HIS A N 1
ATOM 2319 C CA . HIS A 1 296 ? 42.021 4.035 15.200 1.00 49.35 293 HIS A CA 1
ATOM 2320 C C . HIS A 1 296 ? 41.757 2.806 14.331 1.00 48.14 293 HIS A C 1
ATOM 2321 O O . HIS A 1 296 ? 42.681 2.073 13.977 1.00 45.76 293 HIS A O 1
ATOM 2328 N N . ALA A 1 297 ? 40.489 2.580 14.000 1.00 46.91 294 ALA A N 1
ATOM 2329 C CA . ALA A 1 297 ? 40.099 1.432 13.187 1.00 46.70 294 ALA A CA 1
ATOM 2330 C C . ALA A 1 297 ? 40.742 1.491 11.799 1.00 46.33 294 ALA A C 1
ATOM 2331 O O . ALA A 1 297 ? 40.983 0.458 11.170 1.00 47.33 294 ALA A O 1
ATOM 2333 N N . LYS A 1 298 ? 41.017 2.708 11.337 1.00 45.55 295 LYS A N 1
ATOM 2334 C CA . LYS A 1 298 ? 41.656 2.946 10.043 1.00 47.25 295 LYS A CA 1
ATOM 2335 C C . LYS A 1 298 ? 43.045 2.306 9.962 1.00 48.47 295 LYS A C 1
ATOM 2336 O O . LYS A 1 298 ? 43.455 1.806 8.910 1.00 47.36 295 LYS A O 1
ATOM 2342 N N . GLU A 1 299 ? 43.757 2.317 11.086 1.00 49.29 296 GLU A N 1
ATOM 2343 C CA . GLU A 1 299 ? 45.118 1.792 11.155 1.00 52.05 296 GLU A CA 1
ATOM 2344 C C . GLU A 1 299 ? 45.154 0.309 11.536 1.00 51.80 296 GLU A C 1
ATOM 2345 O O . GLU A 1 299 ? 46.229 -0.284 11.643 1.00 54.16 296 GLU A O 1
ATOM 2351 N N . HIS A 1 300 ? 43.982 -0.286 11.740 1.00 48.81 297 HIS A N 1
ATOM 2352 C CA . HIS A 1 300 ? 43.892 -1.710 12.060 1.00 47.35 297 HIS A CA 1
ATOM 2353 C C . HIS A 1 300 ? 44.078 -2.530 10.785 1.00 49.70 297 HIS A C 1
ATOM 2354 O O . HIS A 1 300 ? 43.639 -2.118 9.710 1.00 49.68 297 HIS A O 1
ATOM 2361 N N . PRO A 1 301 ? 44.742 -3.691 10.895 1.00 51.89 298 PRO A N 1
ATOM 2362 C CA . PRO A 1 301 ? 45.015 -4.504 9.703 1.00 52.45 298 PRO A CA 1
ATOM 2363 C C . PRO A 1 301 ? 43.783 -5.248 9.178 1.00 51.03 298 PRO A C 1
ATOM 2364 O O . PRO A 1 301 ? 43.857 -5.897 8.133 1.00 49.21 298 PRO A O 1
ATOM 2368 N N . ASP A 1 302 ? 42.669 -5.144 9.897 1.00 50.76 299 ASP A N 1
ATOM 2369 C CA . ASP A 1 302 ? 41.421 -5.773 9.483 1.00 51.07 299 ASP A CA 1
ATOM 2370 C C . ASP A 1 302 ? 40.451 -4.733 8.925 1.00 46.04 299 ASP A C 1
ATOM 2371 O O . ASP A 1 302 ? 39.288 -5.040 8.659 1.00 41.97 299 ASP A O 1
ATOM 2376 N N . PHE A 1 303 ? 40.940 -3.507 8.745 1.00 44.72 300 PHE A N 1
ATOM 2377 C CA . PHE A 1 303 ? 40.119 -2.409 8.234 1.00 43.51 300 PHE A CA 1
ATOM 2378 C C . PHE A 1 303 ? 39.582 -2.681 6.828 1.00 44.06 300 PHE A C 1
ATOM 2379 O O . PHE A 1 303 ? 38.368 -2.675 6.612 1.00 42.70 300 PHE A O 1
ATOM 2387 N N . GLU A 1 304 ? 40.483 -2.917 5.878 1.00 44.70 301 GLU A N 1
ATOM 2388 C CA . GLU A 1 304 ? 40.082 -3.155 4.492 1.00 46.39 301 GLU A CA 1
ATOM 2389 C C . GLU A 1 304 ? 39.286 -4.452 4.342 1.00 44.22 301 GLU A C 1
ATOM 2390 O O . GLU A 1 304 ? 38.427 -4.564 3.465 1.00 44.64 301 GLU A O 1
ATOM 2396 N N . ASN A 1 305 ? 39.567 -5.420 5.209 1.00 42.17 302 ASN A N 1
ATOM 2397 C CA . ASN A 1 305 ? 38.830 -6.679 5.219 1.00 43.43 302 ASN A CA 1
ATOM 2398 C C . ASN A 1 305 ? 37.344 -6.501 5.554 1.00 38.97 302 ASN A C 1
ATOM 2399 O O . ASN A 1 305 ? 36.481 -7.145 4.959 1.00 37.80 302 ASN A O 1
ATOM 2404 N N . ILE A 1 306 ? 37.053 -5.632 6.515 1.00 38.20 303 ILE A N 1
ATOM 2405 C CA . ILE A 1 306 ? 35.672 -5.355 6.900 1.00 36.21 303 ILE A CA 1
ATOM 2406 C C . ILE A 1 306 ? 34.933 -4.657 5.762 1.00 30.80 303 ILE A C 1
ATOM 2407 O O . ILE A 1 306 ? 33.810 -5.038 5.410 1.00 30.93 303 ILE A O 1
ATOM 2412 N N . LEU A 1 307 ? 35.581 -3.652 5.174 1.00 31.48 304 LEU A N 1
ATOM 2413 C CA . LEU A 1 307 ? 35.021 -2.936 4.030 1.00 32.37 304 LEU A CA 1
ATOM 2414 C C . LEU A 1 307 ? 34.664 -3.897 2.902 1.00 34.05 304 LEU A C 1
ATOM 2415 O O . LEU A 1 307 ? 33.558 -3.849 2.356 1.00 36.53 304 LEU A O 1
ATOM 2420 N N . THR A 1 308 ? 35.615 -4.764 2.561 1.00 33.88 305 THR A N 1
ATOM 2421 C CA . THR A 1 308 ? 35.434 -5.759 1.509 1.00 36.20 305 THR A CA 1
ATOM 2422 C C . THR A 1 308 ? 34.277 -6.697 1.841 1.00 35.02 305 THR A C 1
ATOM 2423 O O . THR A 1 308 ? 33.407 -6.947 1.003 1.00 34.09 305 THR A O 1
ATOM 2427 N N . LYS A 1 309 ? 34.269 -7.201 3.073 1.00 33.75 306 LYS A N 1
ATOM 2428 C CA . LYS A 1 309 ? 33.248 -8.145 3.520 1.00 34.71 306 LYS A CA 1
ATOM 2429 C C . LYS A 1 309 ? 31.827 -7.609 3.345 1.00 36.74 306 LYS A C 1
ATOM 2430 O O . LYS A 1 309 ? 30.940 -8.328 2.875 1.00 38.06 306 LYS A O 1
ATOM 2436 N N . TYR A 1 310 ? 31.615 -6.344 3.700 1.00 33.96 307 TYR A N 1
ATOM 2437 C CA . TYR A 1 310 ? 30.276 -5.769 3.642 1.00 32.74 307 TYR A CA 1
ATOM 2438 C C . TYR A 1 310 ? 30.005 -4.950 2.378 1.00 32.50 307 TYR A C 1
ATOM 2439 O O . TYR A 1 310 ? 28.936 -4.351 2.241 1.00 33.87 307 TYR A O 1
ATOM 2448 N N . HIS A 1 311 ? 30.965 -4.948 1.455 1.00 33.14 308 HIS A N 1
ATOM 2449 C CA . HIS A 1 311 ? 30.841 -4.228 0.183 1.00 33.11 308 HIS A CA 1
ATOM 2450 C C . HIS A 1 311 ? 30.560 -2.747 0.395 1.00 32.30 308 HIS A C 1
ATOM 2451 O O . HIS A 1 311 ? 29.733 -2.144 -0.298 1.00 32.22 308 HIS A O 1
ATOM 2458 N N . ILE A 1 312 ? 31.256 -2.171 1.367 1.00 27.45 309 ILE A N 1
ATOM 2459 C CA . ILE A 1 312 ? 31.162 -0.746 1.643 1.00 28.55 309 ILE A CA 1
ATOM 2460 C C . ILE A 1 312 ? 32.508 -0.091 1.354 1.00 30.89 309 ILE A C 1
ATOM 2461 O O . ILE A 1 312 ? 33.490 -0.782 1.083 1.00 31.47 309 ILE A O 1
ATOM 2466 N N . GLN A 1 313 ? 32.552 1.236 1.395 1.00 32.31 310 GLN A N 1
ATOM 2467 C CA . GLN A 1 313 ? 33.785 1.964 1.114 1.00 32.50 310 GLN A CA 1
ATOM 2468 C C . GLN A 1 313 ? 33.946 3.088 2.131 1.00 31.26 310 GLN A C 1
ATOM 2469 O O . GLN A 1 313 ? 32.953 3.614 2.643 1.00 30.92 310 GLN A O 1
ATOM 2475 N N . ALA A 1 314 ? 35.191 3.451 2.427 1.00 30.02 311 ALA A N 1
ATOM 2476 C CA . ALA A 1 314 ? 35.458 4.535 3.369 1.00 30.52 311 ALA A CA 1
ATOM 2477 C C . ALA A 1 314 ? 36.218 5.676 2.709 1.00 33.03 311 ALA A C 1
ATOM 2478 O O . ALA A 1 314 ? 37.306 5.474 2.163 1.00 35.89 311 ALA A O 1
ATOM 2480 N N . ARG A 1 315 ? 35.646 6.876 2.774 1.00 29.80 312 ARG A N 1
ATOM 2481 C CA . ARG A 1 315 ? 36.284 8.060 2.213 1.00 34.53 312 ARG A CA 1
ATOM 2482 C C . ARG A 1 315 ? 36.313 9.176 3.245 1.00 36.23 312 ARG A C 1
ATOM 2483 O O . ARG A 1 315 ? 35.429 9.257 4.099 1.00 35.59 312 ARG A O 1
ATOM 2491 N N . GLY A 1 316 ? 37.325 10.036 3.166 1.00 40.51 313 GLY A N 1
ATOM 2492 C CA . GLY A 1 316 ? 37.367 11.235 3.988 1.00 44.09 313 GLY A CA 1
ATOM 2493 C C . GLY A 1 316 ? 36.128 12.080 3.751 1.00 50.41 313 GLY A C 1
ATOM 2494 O O . GLY A 1 316 ? 35.501 11.985 2.695 1.00 52.82 313 GLY A O 1
ATOM 2495 N N . ILE A 1 317 ? 35.768 12.903 4.731 1.00 53.38 314 ILE A N 1
ATOM 2496 C CA . ILE A 1 317 ? 34.518 13.661 4.674 1.00 55.64 314 ILE A CA 1
ATOM 2497 C C . ILE A 1 317 ? 34.548 14.780 3.630 1.00 58.76 314 ILE A C 1
ATOM 2498 O O . ILE A 1 317 ? 33.680 14.857 2.755 1.00 60.48 314 ILE A O 1
ATOM 2503 N N . GLU A 1 327 ? 38.478 19.861 13.220 1.00 85.87 324 GLU A N 1
ATOM 2504 C CA . GLU A 1 327 ? 37.234 19.392 13.822 1.00 85.77 324 GLU A CA 1
ATOM 2505 C C . GLU A 1 327 ? 36.871 17.994 13.323 1.00 82.25 324 GLU A C 1
ATOM 2506 O O . GLU A 1 327 ? 36.244 17.212 14.040 1.00 82.24 324 GLU A O 1
ATOM 2512 N N . ASP A 1 328 ? 37.275 17.683 12.094 1.00 77.74 325 ASP A N 1
ATOM 2513 C CA . ASP A 1 328 ? 36.811 16.471 11.425 1.00 72.31 325 ASP A CA 1
ATOM 2514 C C . ASP A 1 328 ? 37.894 15.419 11.175 1.00 66.93 325 ASP A C 1
ATOM 2515 O O . ASP A 1 328 ? 37.723 14.542 10.325 1.00 65.84 325 ASP A O 1
ATOM 2520 N N . ALA A 1 329 ? 39.004 15.501 11.904 1.00 62.55 326 ALA A N 1
ATOM 2521 C CA . ALA A 1 329 ? 40.045 14.483 11.790 1.00 58.46 326 ALA A CA 1
ATOM 2522 C C . ALA A 1 329 ? 39.496 13.140 12.248 1.00 54.05 326 ALA A C 1
ATOM 2523 O O . ALA A 1 329 ? 38.812 13.058 13.270 1.00 55.45 326 ALA A O 1
ATOM 2525 N N . GLY A 1 330 ? 39.778 12.094 11.480 1.00 47.46 327 GLY A N 1
ATOM 2526 C CA . GLY A 1 330 ? 39.347 10.753 11.831 1.00 43.02 327 GLY A CA 1
ATOM 2527 C C . GLY A 1 330 ? 37.941 10.400 11.382 1.00 38.33 327 GLY A C 1
ATOM 2528 O O . GLY A 1 330 ? 37.513 9.256 11.542 1.00 37.67 327 GLY A O 1
ATOM 2529 N N . VAL A 1 331 ? 37.222 11.375 10.825 1.00 35.27 328 VAL A N 1
ATOM 2530 C CA . VAL A 1 331 ? 35.842 11.157 10.376 1.00 36.04 328 VAL A CA 1
ATOM 2531 C C . VAL A 1 331 ? 35.786 10.616 8.942 1.00 32.87 328 VAL A C 1
ATOM 2532 O O . VAL A 1 331 ? 36.403 11.175 8.033 1.00 29.29 328 VAL A O 1
ATOM 2536 N N . TYR A 1 332 ? 35.040 9.530 8.747 1.00 31.06 329 TYR A N 1
ATOM 2537 C CA . TYR A 1 332 ? 34.928 8.899 7.439 1.00 31.73 329 TYR A CA 1
ATOM 2538 C C . TYR A 1 332 ? 33.478 8.785 6.982 1.00 31.73 329 TYR A C 1
ATOM 2539 O O . TYR A 1 332 ? 32.569 8.582 7.796 1.00 32.28 329 TYR A O 1
ATOM 2548 N N . ASP A 1 333 ? 33.266 8.946 5.679 1.00 29.36 330 ASP A N 1
ATOM 2549 C CA . ASP A 1 333 ? 31.966 8.696 5.074 1.00 24.58 330 ASP A CA 1
ATOM 2550 C C . ASP A 1 333 ? 31.950 7.238 4.636 1.00 22.87 330 ASP A C 1
ATOM 2551 O O . ASP A 1 333 ? 32.650 6.856 3.698 1.00 24.58 330 ASP A O 1
ATOM 2556 N N . ILE A 1 334 ? 31.182 6.417 5.341 1.00 19.77 331 ILE A N 1
ATOM 2557 C CA . ILE A 1 334 ? 31.023 5.022 4.961 1.00 22.39 331 ILE A CA 1
ATOM 2558 C C . ILE A 1 334 ? 29.825 4.929 4.019 1.00 23.04 331 ILE A C 1
ATOM 2559 O O . ILE A 1 334 ? 28.750 5.424 4.344 1.00 21.71 331 ILE A O 1
ATOM 2564 N N . SER A 1 335 ? 29.997 4.319 2.848 1.00 24.35 332 SER A N 1
ATOM 2565 C CA . SER A 1 335 ? 28.884 4.203 1.906 1.00 22.89 332 SER A CA 1
ATOM 2566 C C . SER A 1 335 ? 28.877 2.845 1.216 1.00 25.10 332 SER A C 1
ATOM 2567 O O . SER A 1 335 ? 29.872 2.118 1.244 1.00 24.50 332 SER A O 1
ATOM 2570 N N . ASN A 1 336 ? 27.751 2.493 0.606 1.00 24.15 333 ASN A N 1
ATOM 2571 C CA . ASN A 1 336 ? 27.663 1.225 -0.112 1.00 24.54 333 ASN A CA 1
ATOM 2572 C C . ASN A 1 336 ? 28.337 1.319 -1.474 1.00 27.45 333 ASN A C 1
ATOM 2573 O O . ASN A 1 336 ? 28.295 2.367 -2.127 1.00 27.05 333 ASN A O 1
ATOM 2578 N N . ARG A 1 337 ? 28.942 0.224 -1.919 1.00 25.63 334 ARG A N 1
ATOM 2579 C CA . ARG A 1 337 ? 29.512 0.192 -3.259 1.00 29.09 334 ARG A CA 1
ATOM 2580 C C . ARG A 1 337 ? 28.559 -0.443 -4.271 1.00 27.41 334 ARG A C 1
ATOM 2581 O O . ARG A 1 337 ? 28.740 -0.287 -5.480 1.00 31.67 334 ARG A O 1
ATOM 2589 N N . ARG A 1 338 ? 27.544 -1.148 -3.774 1.00 25.51 335 ARG A N 1
ATOM 2590 C CA . ARG A 1 338 ? 26.707 -1.995 -4.625 1.00 30.60 335 ARG A CA 1
ATOM 2591 C C . ARG A 1 338 ? 25.212 -1.625 -4.630 1.00 30.39 335 ARG A C 1
ATOM 2592 O O . ARG A 1 338 ? 24.665 -1.166 -3.620 1.00 25.63 335 ARG A O 1
ATOM 2600 N N . ARG A 1 339 ? 24.563 -1.839 -5.775 1.00 29.69 336 ARG A N 1
ATOM 2601 C CA . ARG A 1 339 ? 23.143 -1.529 -5.943 1.00 28.14 336 ARG A CA 1
ATOM 2602 C C . ARG A 1 339 ? 22.400 -2.620 -6.713 1.00 27.00 336 ARG A C 1
ATOM 2603 O O . ARG A 1 339 ? 21.172 -2.731 -6.633 1.00 25.10 336 ARG A O 1
ATOM 2611 N N . LEU A 1 340 ? 23.144 -3.402 -7.486 1.00 25.76 337 LEU A N 1
ATOM 2612 C CA . LEU A 1 340 ? 22.558 -4.507 -8.237 1.00 24.56 337 LEU A CA 1
ATOM 2613 C C . LEU A 1 340 ? 22.993 -5.833 -7.638 1.00 26.16 337 LEU A C 1
ATOM 2614 O O . LEU A 1 340 ? 24.193 -6.084 -7.472 1.00 26.33 337 LEU A O 1
ATOM 2619 N N . GLY A 1 341 ? 22.022 -6.677 -7.299 1.00 25.61 338 GLY A N 1
ATOM 2620 C CA . GLY A 1 341 ? 22.330 -8.007 -6.800 1.00 29.40 338 GLY A CA 1
ATOM 2621 C C . GLY A 1 341 ? 22.128 -8.130 -5.304 1.00 31.88 338 GLY A C 1
ATOM 2622 O O . GLY A 1 341 ? 22.364 -9.192 -4.726 1.00 31.16 338 GLY A O 1
ATOM 2623 N N . LEU A 1 342 ? 21.707 -7.036 -4.674 1.00 29.63 339 LEU A N 1
ATOM 2624 C CA . LEU A 1 342 ? 21.344 -7.061 -3.260 1.00 26.83 339 LEU A CA 1
ATOM 2625 C C . LEU A 1 342 ? 20.135 -6.168 -3.054 1.00 27.61 339 LEU A C 1
ATOM 2626 O O . LEU A 1 342 ? 19.953 -5.187 -3.775 1.00 26.44 339 LEU A O 1
ATOM 2631 N N . SER A 1 343 ? 19.292 -6.514 -2.090 1.00 28.02 340 SER A N 1
ATOM 2632 C CA . SER A 1 343 ? 18.076 -5.748 -1.864 1.00 27.55 340 SER A CA 1
ATOM 2633 C C . SER A 1 343 ? 18.383 -4.480 -1.075 1.00 24.79 340 SER A C 1
ATOM 2634 O O . SER A 1 343 ? 19.483 -4.329 -0.536 1.00 26.23 340 SER A O 1
ATOM 2637 N N . GLU A 1 344 ? 17.415 -3.570 -1.018 1.00 23.61 341 GLU A N 1
ATOM 2638 C CA . GLU A 1 344 ? 17.546 -2.369 -0.200 1.00 25.04 341 GLU A CA 1
ATOM 2639 C C . GLU A 1 344 ? 17.748 -2.770 1.256 1.00 27.44 341 GLU A C 1
ATOM 2640 O O . GLU A 1 344 ? 18.570 -2.187 1.968 1.00 26.25 341 GLU A O 1
ATOM 2646 N N . VAL A 1 345 ? 16.995 -3.778 1.688 1.00 28.38 342 VAL A N 1
ATOM 2647 C CA . VAL A 1 345 ? 17.130 -4.330 3.036 1.00 26.72 342 VAL A CA 1
ATOM 2648 C C . VAL A 1 345 ? 18.547 -4.839 3.286 1.00 25.24 342 VAL A C 1
ATOM 2649 O O . VAL A 1 345 ? 19.139 -4.568 4.334 1.00 26.67 342 VAL A O 1
ATOM 2653 N N . GLN A 1 346 ? 19.085 -5.577 2.319 1.00 28.00 343 GLN A N 1
ATOM 2654 C CA . GLN A 1 346 ? 20.428 -6.139 2.438 1.00 29.77 343 GLN A CA 1
ATOM 2655 C C . GLN A 1 346 ? 21.503 -5.055 2.475 1.00 28.82 343 GLN A C 1
ATOM 2656 O O . GLN A 1 346 ? 22.480 -5.155 3.225 1.00 25.46 343 GLN A O 1
ATOM 2662 N N . CYS A 1 347 ? 21.319 -4.021 1.662 1.00 29.61 344 CYS A N 1
ATOM 2663 C CA . CYS A 1 347 ? 22.237 -2.888 1.658 1.00 30.55 344 CYS A CA 1
ATOM 2664 C C . CYS A 1 347 ? 22.302 -2.235 3.041 1.00 26.12 344 CYS A C 1
ATOM 2665 O O . CYS A 1 347 ? 23.388 -1.990 3.575 1.00 26.68 344 CYS A O 1
ATOM 2668 N N . VAL A 1 348 ? 21.135 -1.966 3.621 1.00 23.47 345 VAL A N 1
ATOM 2669 C CA . VAL A 1 348 ? 21.054 -1.366 4.954 1.00 24.13 345 VAL A CA 1
ATOM 2670 C C . VAL A 1 348 ? 21.664 -2.267 6.033 1.00 25.45 345 VAL A C 1
ATOM 2671 O O . VAL A 1 348 ? 22.365 -1.791 6.933 1.00 26.15 345 VAL A O 1
ATOM 2675 N N . GLN A 1 349 ? 21.400 -3.567 5.947 1.00 25.62 346 GLN A N 1
ATOM 2676 C CA . GLN A 1 349 ? 21.911 -4.495 6.953 1.00 27.15 346 GLN A CA 1
ATOM 2677 C C . GLN A 1 349 ? 23.433 -4.591 6.878 1.00 28.63 346 GLN A C 1
ATOM 2678 O O . GLN A 1 349 ? 24.111 -4.614 7.911 1.00 31.06 346 GLN A O 1
ATOM 2684 N N . ASP A 1 350 ? 23.970 -4.639 5.658 1.00 27.13 347 ASP A N 1
ATOM 2685 C CA . ASP A 1 350 ? 25.422 -4.627 5.469 1.00 29.40 347 ASP A CA 1
ATOM 2686 C C . ASP A 1 350 ? 26.007 -3.331 6.026 1.00 26.08 347 ASP A C 1
ATOM 2687 O O . ASP A 1 350 ? 27.071 -3.324 6.647 1.00 28.44 347 ASP A O 1
ATOM 2692 N N . MET A 1 351 ? 25.292 -2.237 5.789 1.00 20.91 348 MET A N 1
ATOM 2693 C CA . MET A 1 351 ? 25.705 -0.916 6.243 1.00 23.99 348 MET A CA 1
ATOM 2694 C C . MET A 1 351 ? 25.771 -0.888 7.757 1.00 25.34 348 MET A C 1
ATOM 2695 O O . MET A 1 351 ? 26.725 -0.377 8.353 1.00 24.69 348 MET A O 1
ATOM 2700 N N . TYR A 1 352 ? 24.731 -1.436 8.375 1.00 25.34 349 TYR A N 1
ATOM 2701 C CA . TYR A 1 352 ? 24.633 -1.507 9.824 1.00 24.26 349 TYR A CA 1
ATOM 2702 C C . TYR A 1 352 ? 25.707 -2.426 10.408 1.00 24.93 349 TYR A C 1
ATOM 2703 O O . TYR A 1 352 ? 26.411 -2.053 11.354 1.00 22.99 349 TYR A O 1
ATOM 2712 N N . ASP A 1 353 ? 25.818 -3.629 9.848 1.00 26.13 350 ASP A N 1
ATOM 2713 C CA . ASP A 1 353 ? 26.764 -4.622 10.346 1.00 27.66 350 ASP A CA 1
ATOM 2714 C C . ASP A 1 353 ? 28.194 -4.134 10.130 1.00 29.37 350 ASP A C 1
ATOM 2715 O O . ASP A 1 353 ? 29.065 -4.305 10.993 1.00 30.45 350 ASP A O 1
ATOM 2720 N N . GLY A 1 354 ? 28.431 -3.517 8.978 1.00 25.05 351 GLY A N 1
ATOM 2721 C CA . GLY A 1 354 ? 29.748 -3.002 8.645 1.00 27.06 351 GLY A CA 1
ATOM 2722 C C . GLY A 1 354 ? 30.211 -1.877 9.555 1.00 28.55 351 GLY A C 1
ATOM 2723 O O . GLY A 1 354 ? 31.319 -1.930 10.100 1.00 28.96 351 GLY A O 1
ATOM 2724 N N . VAL A 1 355 ? 29.373 -0.854 9.711 1.00 26.89 352 VAL A N 1
ATOM 2725 C CA . VAL A 1 355 ? 29.678 0.266 10.604 1.00 25.55 352 VAL A CA 1
ATOM 2726 C C . VAL A 1 355 ? 29.873 -0.227 12.034 1.00 29.54 352 VAL A C 1
ATOM 2727 O O . VAL A 1 355 ? 30.769 0.233 12.748 1.00 30.99 352 VAL A O 1
ATOM 2731 N N . LYS A 1 356 ? 29.034 -1.175 12.444 1.00 31.03 353 LYS A N 1
ATOM 2732 C CA . LYS A 1 356 ? 29.149 -1.777 13.768 1.00 31.96 353 LYS A CA 1
ATOM 2733 C C . LYS A 1 356 ? 30.516 -2.425 13.983 1.00 32.42 353 LYS A C 1
ATOM 2734 O O . LYS A 1 356 ? 31.154 -2.225 15.020 1.00 31.10 353 LYS A O 1
ATOM 2740 N N . ALA A 1 357 ? 30.964 -3.198 12.999 1.00 32.87 354 ALA A N 1
ATOM 2741 C CA . ALA A 1 357 ? 32.265 -3.857 13.079 1.00 33.63 354 ALA A CA 1
ATOM 2742 C C . ALA A 1 357 ? 33.381 -2.824 13.169 1.00 33.14 354 ALA A C 1
ATOM 2743 O O . ALA A 1 357 ? 34.310 -2.974 13.966 1.00 34.10 354 ALA A O 1
ATOM 2745 N N . LEU A 1 358 ? 33.286 -1.786 12.341 1.00 31.13 355 LEU A N 1
ATOM 2746 C CA . LEU A 1 358 ? 34.238 -0.676 12.367 1.00 29.06 355 LEU A CA 1
ATOM 2747 C C . LEU A 1 358 ? 34.189 0.069 13.699 1.00 34.35 355 LEU A C 1
ATOM 2748 O O . LEU A 1 358 ? 35.224 0.507 14.211 1.00 38.73 355 LEU A O 1
ATOM 2753 N N . MET A 1 359 ? 32.989 0.221 14.253 1.00 32.15 356 MET A N 1
ATOM 2754 C CA . MET A 1 359 ? 32.834 0.904 15.533 1.00 33.57 356 MET A CA 1
ATOM 2755 C C . MET A 1 359 ? 33.436 0.083 16.677 1.00 36.01 356 MET A C 1
ATOM 2756 O O . MET A 1 359 ? 34.118 0.627 17.545 1.00 35.54 356 MET A O 1
ATOM 2761 N N . GLU A 1 360 ? 33.199 -1.226 16.669 1.00 38.38 357 GLU A N 1
ATOM 2762 C CA . GLU A 1 360 ? 33.753 -2.103 17.699 1.00 41.57 357 GLU A CA 1
ATOM 2763 C C . GLU A 1 360 ? 35.282 -2.126 17.682 1.00 38.26 357 GLU A C 1
ATOM 2764 O O . GLU A 1 360 ? 35.921 -2.312 18.722 1.00 40.70 357 GLU A O 1
ATOM 2770 N N . LEU A 1 361 ? 35.858 -1.924 16.500 1.00 33.17 358 LEU A N 1
ATOM 2771 C CA . LEU A 1 361 ? 37.305 -1.777 16.355 1.00 35.87 358 LEU A CA 1
ATOM 2772 C C . LEU A 1 361 ? 37.803 -0.512 17.049 1.00 35.29 358 LEU A C 1
ATOM 2773 O O . LEU A 1 361 ? 38.788 -0.546 17.790 1.00 32.46 358 LEU A O 1
ATOM 2778 N N . GLU A 1 362 ? 37.129 0.607 16.789 1.00 34.93 359 GLU A N 1
ATOM 2779 C CA . GLU A 1 362 ? 37.460 1.873 17.437 1.00 32.69 359 GLU A CA 1
ATOM 2780 C C . GLU A 1 362 ? 37.328 1.745 18.957 1.00 33.73 359 GLU A C 1
ATOM 2781 O O . GLU A 1 362 ? 38.177 2.232 19.709 1.00 35.94 359 GLU A O 1
ATOM 2787 N N . LYS A 1 363 ? 36.269 1.072 19.402 1.00 34.70 360 LYS A N 1
ATOM 2788 C CA . LYS A 1 363 ? 36.011 0.901 20.832 1.00 37.50 360 LYS A CA 1
ATOM 2789 C C . LYS A 1 363 ? 37.067 0.036 21.528 1.00 37.30 360 LYS A C 1
ATOM 2790 O O . LYS A 1 363 ? 37.454 0.315 22.672 1.00 33.14 360 LYS A O 1
ATOM 2796 N N . GLU A 1 364 ? 37.519 -1.014 20.844 1.00 40.23 361 GLU A N 1
ATOM 2797 C CA . GLU A 1 364 ? 38.569 -1.888 21.368 1.00 40.69 361 GLU A CA 1
ATOM 2798 C C . GLU A 1 364 ? 39.840 -1.088 21.577 1.00 36.06 361 GLU A C 1
ATOM 2799 O O . GLU A 1 364 ? 40.506 -1.211 22.598 1.00 37.92 361 GLU A O 1
ATOM 2805 N N . ALA A 1 365 ? 40.170 -0.270 20.586 1.00 35.44 362 ALA A N 1
ATOM 2806 C CA . ALA A 1 365 ? 41.376 0.546 20.623 1.00 36.44 362 ALA A CA 1
ATOM 2807 C C . ALA A 1 365 ? 41.326 1.540 21.775 1.00 38.96 362 ALA A C 1
ATOM 2808 O O . ALA A 1 365 ? 42.328 1.771 22.459 1.00 38.28 362 ALA A O 1
ATOM 2810 N N . ILE A 1 366 ? 40.150 2.129 21.981 1.00 37.29 363 ILE A N 1
ATOM 2811 C CA . ILE A 1 366 ? 39.952 3.130 23.026 1.00 34.35 363 ILE A CA 1
ATOM 2812 C C . ILE A 1 366 ? 39.903 2.532 24.441 1.00 33.10 363 ILE A C 1
ATOM 2813 O O . ILE A 1 366 ? 40.538 3.051 25.356 1.00 33.22 363 ILE A O 1
ATOM 2818 N N . ALA A 1 367 ? 39.163 1.438 24.617 1.00 35.73 364 ALA A N 1
ATOM 2819 C CA . ALA A 1 367 ? 39.100 0.759 25.914 1.00 36.33 364 ALA A CA 1
ATOM 2820 C C . ALA A 1 367 ? 40.489 0.289 26.350 1.00 37.14 364 ALA A C 1
ATOM 2821 O O . ALA A 1 367 ? 40.810 0.268 27.543 1.00 33.36 364 ALA A O 1
ATOM 2823 N N . LYS A 1 368 ? 41.310 -0.089 25.375 1.00 40.92 365 LYS A N 1
ATOM 2824 C CA . LYS A 1 368 ? 42.676 -0.519 25.649 1.00 44.77 365 LYS A CA 1
ATOM 2825 C C . LYS A 1 368 ? 43.512 0.627 26.223 1.00 41.55 365 LYS A C 1
ATOM 2826 O O . LYS A 1 368 ? 44.193 0.469 27.237 1.00 39.89 365 LYS A O 1
ATOM 2832 N N . LYS A 1 369 ? 43.456 1.780 25.562 1.00 41.40 366 LYS A N 1
ATOM 2833 C CA . LYS A 1 369 ? 44.222 2.956 25.973 1.00 43.12 366 LYS A CA 1
ATOM 2834 C C . LYS A 1 369 ? 43.683 3.564 27.276 1.00 41.63 366 LYS A C 1
ATOM 2835 O O . LYS A 1 369 ? 44.427 4.185 28.044 1.00 43.39 366 LYS A O 1
ATOM 2841 N N . ARG A 1 370 ? 42.392 3.364 27.528 1.00 37.57 367 ARG A N 1
ATOM 2842 C CA . ARG A 1 370 ? 41.764 3.856 28.754 1.00 35.52 367 ARG A CA 1
ATOM 2843 C C . ARG A 1 370 ? 41.920 2.867 29.914 1.00 35.53 367 ARG A C 1
ATOM 2844 O O . ARG A 1 370 ? 41.600 3.188 31.058 1.00 33.36 367 ARG A O 1
ATOM 2852 N N . SER A 1 371 ? 42.422 1.671 29.616 1.00 36.59 368 SER A N 1
ATOM 2853 C CA . SER A 1 371 ? 42.570 0.622 30.625 1.00 37.44 368 SER A CA 1
ATOM 2854 C C . SER A 1 371 ? 43.718 0.914 31.583 1.00 37.67 368 SER A C 1
ATOM 2855 O O . SER A 1 371 ? 43.892 0.223 32.590 1.00 36.32 368 SER A O 1
ATOM 2858 N N . VAL A 1 372 ? 44.494 1.944 31.264 1.00 41.18 369 VAL A N 1
ATOM 2859 C CA . VAL A 1 372 ? 45.727 2.252 31.976 1.00 43.85 369 VAL A CA 1
ATOM 2860 C C . VAL A 1 372 ? 45.701 3.678 32.541 1.00 41.47 369 VAL A C 1
ATOM 2861 O O . VAL A 1 372 ? 45.106 4.569 31.937 1.00 39.45 369 VAL A O 1
ATOM 2865 N N . PHE A 1 373 ? 46.318 3.880 33.707 1.00 40.91 370 PHE A N 1
ATOM 2866 C CA . PHE A 1 373 ? 46.444 5.210 34.304 1.00 38.60 370 PHE A CA 1
ATOM 2867 C C . PHE A 1 373 ? 47.014 6.207 33.300 1.00 39.13 370 PHE A C 1
ATOM 2868 O O . PHE A 1 373 ? 48.009 5.923 32.633 1.00 41.98 370 PHE A O 1
ATOM 2876 N N . PRO A 1 374 ? 46.376 7.380 33.184 1.00 36.68 371 PRO A N 1
ATOM 2877 C CA . PRO A 1 374 ? 46.810 8.391 32.213 1.00 35.78 371 PRO A CA 1
ATOM 2878 C C . PRO A 1 374 ? 48.223 8.874 32.527 1.00 39.45 371 PRO A C 1
ATOM 2879 O O . PRO A 1 374 ? 48.395 9.719 33.407 1.00 39.62 371 PRO A O 1
ATOM 2883 N N . GLU A 1 375 ? 49.210 8.351 31.804 1.00 45.61 372 GLU A N 1
ATOM 2884 C CA . GLU A 1 375 ? 50.617 8.659 32.062 1.00 49.36 372 GLU A CA 1
ATOM 2885 C C . GLU A 1 375 ? 50.933 10.156 32.030 1.00 45.45 372 GLU A C 1
ATOM 2886 O O . GLU A 1 375 ? 51.820 10.619 32.748 1.00 44.53 372 GLU A O 1
ATOM 2892 N N . VAL A 1 376 ? 50.202 10.907 31.207 1.00 43.51 373 VAL A N 1
ATOM 2893 C CA . VAL A 1 376 ? 50.423 12.349 31.070 1.00 43.44 373 VAL A CA 1
ATOM 2894 C C . VAL A 1 376 ? 50.237 13.103 32.391 1.00 44.76 373 VAL A C 1
ATOM 2895 O O . VAL A 1 376 ? 50.763 14.202 32.569 1.00 44.63 373 VAL A O 1
ATOM 2899 N N . LEU A 1 377 ? 49.490 12.506 33.315 1.00 45.93 374 LEU A N 1
ATOM 2900 C CA . LEU A 1 377 ? 49.235 13.130 34.608 1.00 50.16 374 LEU A CA 1
ATOM 2901 C C . LEU A 1 377 ? 50.459 13.048 35.517 1.00 57.13 374 LEU A C 1
ATOM 2902 O O . LEU A 1 377 ? 50.596 13.828 36.460 1.00 57.10 374 LEU A O 1
ATOM 2907 N N . LYS A 1 378 ? 51.348 12.101 35.230 1.00 62.37 375 LYS A N 1
ATOM 2908 C CA . LYS A 1 378 ? 52.544 11.895 36.046 1.00 65.81 375 LYS A CA 1
ATOM 2909 C C . LYS A 1 378 ? 53.508 13.085 35.985 1.00 67.96 375 LYS A C 1
ATOM 2910 O O . LYS A 1 378 ? 54.310 13.291 36.898 1.00 69.15 375 LYS A O 1
ATOM 2916 N N . ASN A 1 379 ? 53.414 13.856 34.902 1.00 69.05 376 ASN A N 1
ATOM 2917 C CA . ASN A 1 379 ? 54.194 15.080 34.715 1.00 71.15 376 ASN A CA 1
ATOM 2918 C C . ASN A 1 379 ? 54.019 16.064 35.870 1.00 73.68 376 ASN A C 1
ATOM 2919 O O . ASN A 1 379 ? 52.896 16.456 36.192 1.00 72.88 376 ASN A O 1
ATOM 2924 N N . PRO A 1 380 ? 55.139 16.456 36.500 1.00 76.86 377 PRO A N 1
ATOM 2925 C CA . PRO A 1 380 ? 55.195 17.410 37.614 1.00 77.64 377 PRO A CA 1
ATOM 2926 C C . PRO A 1 380 ? 54.477 18.737 37.370 1.00 77.98 377 PRO A C 1
ATOM 2927 O O . PRO A 1 380 ? 53.671 19.121 38.209 1.00 78.23 377 PRO A O 1
ATOM 2931 N N . GLU A 1 381 ? 54.746 19.416 36.257 1.00 78.99 378 GLU A N 1
ATOM 2932 C CA . GLU A 1 381 ? 54.197 20.759 36.051 1.00 78.98 378 GLU A CA 1
ATOM 2933 C C . GLU A 1 381 ? 52.723 20.820 35.635 1.00 74.83 378 GLU A C 1
ATOM 2934 O O . GLU A 1 381 ? 52.217 21.890 35.280 1.00 75.38 378 GLU A O 1
ATOM 2940 N N . VAL A 1 382 ? 52.038 19.681 35.679 1.00 69.30 379 VAL A N 1
ATOM 2941 C CA . VAL A 1 382 ? 50.586 19.658 35.511 1.00 62.53 379 VAL A CA 1
ATOM 2942 C C . VAL A 1 382 ? 49.924 19.904 36.869 1.00 56.59 379 VAL A C 1
ATOM 2943 O O . VAL A 1 382 ? 50.171 19.171 37.826 1.00 55.32 379 VAL A O 1
ATOM 2947 N N . LYS A 1 383 ? 49.088 20.936 36.949 1.00 54.04 380 LYS A N 1
ATOM 2948 C CA . LYS A 1 383 ? 48.546 21.377 38.232 1.00 51.64 380 LYS A CA 1
ATOM 2949 C C . LYS A 1 383 ? 47.019 21.362 38.317 1.00 45.38 380 LYS A C 1
ATOM 2950 O O . LYS A 1 383 ? 46.433 22.043 39.159 1.00 45.44 380 LYS A O 1
ATOM 2956 N N . SER A 1 384 ? 46.379 20.582 37.454 1.00 41.61 381 SER A N 1
ATOM 2957 C CA . SER A 1 384 ? 44.928 20.419 37.512 1.00 38.53 381 SER A CA 1
ATOM 2958 C C . SER A 1 384 ? 44.516 19.703 38.800 1.00 35.33 381 SER A C 1
ATOM 2959 O O . SER A 1 384 ? 45.311 18.967 39.392 1.00 32.78 381 SER A O 1
ATOM 2962 N N . LEU A 1 385 ? 43.281 19.929 39.241 1.00 33.68 382 LEU A N 1
ATOM 2963 C CA . LEU A 1 385 ? 42.754 19.229 40.412 1.00 32.80 382 LEU A CA 1
ATOM 2964 C C . LEU A 1 385 ? 42.629 17.736 40.107 1.00 29.15 382 LEU A C 1
ATOM 2965 O O . LEU A 1 385 ? 42.656 16.898 41.013 1.00 29.11 382 LEU A O 1
ATOM 2970 N N . LEU A 1 386 ? 42.480 17.419 38.823 1.00 27.62 383 LEU A N 1
ATOM 2971 C CA . LEU A 1 386 ? 42.454 16.038 38.358 1.00 32.17 383 LEU A CA 1
ATOM 2972 C C . LEU A 1 386 ? 43.726 15.317 38.777 1.00 37.30 383 LEU A C 1
ATOM 2973 O O . LEU A 1 386 ? 43.677 14.250 39.395 1.00 38.46 383 LEU A O 1
ATOM 2978 N N . ARG A 1 387 ? 44.866 15.909 38.438 1.00 37.66 384 ARG A N 1
ATOM 2979 C CA . ARG A 1 387 ? 46.161 15.335 38.772 1.00 38.95 384 ARG A CA 1
ATOM 2980 C C . ARG A 1 387 ? 46.327 15.265 40.287 1.00 37.09 384 ARG A C 1
ATOM 2981 O O . ARG A 1 387 ? 46.849 14.286 40.823 1.00 37.36 384 ARG A O 1
ATOM 2989 N N . LYS A 1 388 ? 45.887 16.318 40.968 1.00 33.83 385 LYS A N 1
ATOM 2990 C CA . LYS A 1 388 ? 46.045 16.425 42.412 1.00 34.49 385 LYS A CA 1
ATOM 2991 C C . LYS A 1 388 ? 45.371 15.273 43.152 1.00 35.44 385 LYS A C 1
ATOM 2992 O O . LYS A 1 388 ? 45.905 14.767 44.140 1.00 33.86 385 LYS A O 1
ATOM 2998 N N . TYR A 1 389 ? 44.210 14.844 42.661 1.00 34.53 386 TYR A N 1
ATOM 2999 C CA . TYR A 1 389 ? 43.379 13.897 43.407 1.00 33.07 386 TYR A CA 1
ATOM 3000 C C . TYR A 1 389 ? 43.255 12.491 42.809 1.00 30.63 386 TYR A C 1
ATOM 3001 O O . TYR A 1 389 ? 42.948 11.533 43.526 1.00 30.99 386 TYR A O 1
ATOM 3010 N N . LEU A 1 390 ? 43.498 12.360 41.509 1.00 28.43 387 LEU A N 1
ATOM 3011 C CA . LEU A 1 390 ? 43.403 11.050 40.871 1.00 29.34 387 LEU A CA 1
ATOM 3012 C C . LEU A 1 390 ? 44.671 10.222 41.079 1.00 31.15 387 LEU A C 1
ATOM 3013 O O . LEU A 1 390 ? 45.574 10.237 40.245 1.00 31.27 387 LEU A O 1
ATOM 3018 N N . THR A 1 391 ? 44.734 9.502 42.193 1.00 32.81 388 THR A N 1
ATOM 3019 C CA . THR A 1 391 ? 45.821 8.558 42.431 1.00 35.03 388 THR A CA 1
ATOM 3020 C C . THR A 1 391 ? 45.579 7.308 41.585 1.00 37.70 388 THR A C 1
ATOM 3021 O O . THR A 1 391 ? 44.445 7.046 41.176 1.00 34.94 388 THR A O 1
ATOM 3025 N N . PRO A 1 392 ? 46.645 6.543 41.293 1.00 42.64 389 PRO A N 1
ATOM 3026 C CA . PRO A 1 392 ? 46.469 5.288 40.554 1.00 42.23 389 PRO A CA 1
ATOM 3027 C C . PRO A 1 392 ? 45.597 4.259 41.285 1.00 39.24 389 PRO A C 1
ATOM 3028 O O . PRO A 1 392 ? 44.873 3.512 40.623 1.00 40.93 389 PRO A O 1
ATOM 3032 N N . GLU A 1 393 ? 45.669 4.214 42.613 1.00 38.01 390 GLU A N 1
ATOM 3033 C CA . GLU A 1 393 ? 44.818 3.312 43.388 1.00 41.82 390 GLU A CA 1
ATOM 3034 C C . GLU A 1 393 ? 43.355 3.699 43.227 1.00 39.34 390 GLU A C 1
ATOM 3035 O O . GLU A 1 393 ? 42.488 2.845 43.018 1.00 40.80 390 GLU A O 1
ATOM 3041 N N . LEU A 1 394 ? 43.089 4.998 43.335 1.00 35.50 391 LEU A N 1
ATOM 3042 C CA . LEU A 1 394 ? 41.747 5.530 43.143 1.00 34.37 391 LEU A CA 1
ATOM 3043 C C . LEU A 1 394 ? 41.283 5.220 41.721 1.00 30.83 391 LEU A C 1
ATOM 3044 O O . LEU A 1 394 ? 40.146 4.792 41.507 1.00 33.42 391 LEU A O 1
ATOM 3049 N N . PHE A 1 395 ? 42.174 5.436 40.755 1.00 25.50 392 PHE A N 1
ATOM 3050 C CA . PHE A 1 395 ? 41.893 5.123 39.361 1.00 30.10 392 PHE A CA 1
ATOM 3051 C C . PHE A 1 395 ? 41.516 3.652 39.201 1.00 33.82 392 PHE A C 1
ATOM 3052 O O . PHE A 1 395 ? 40.531 3.322 38.537 1.00 33.06 392 PHE A O 1
ATOM 3060 N N . ASP A 1 396 ? 42.300 2.774 39.820 1.00 35.54 393 ASP A N 1
ATOM 3061 C CA . ASP A 1 396 ? 42.054 1.341 39.725 1.00 39.14 393 ASP A CA 1
ATOM 3062 C C . ASP A 1 396 ? 40.722 0.924 40.356 1.00 40.05 393 ASP A C 1
ATOM 3063 O O . ASP A 1 396 ? 40.017 0.066 39.818 1.00 41.27 393 ASP A O 1
ATOM 3068 N N . SER A 1 397 ? 40.374 1.538 41.484 1.00 37.51 394 SER A N 1
ATOM 3069 C CA . SER A 1 397 ? 39.139 1.192 42.185 1.00 39.08 394 SER A CA 1
ATOM 3070 C C . SER A 1 397 ? 37.882 1.647 41.439 1.00 38.10 394 SER A C 1
ATOM 3071 O O . SER A 1 397 ? 36.789 1.128 41.686 1.00 41.88 394 SER A O 1
ATOM 3074 N N . LEU A 1 398 ? 38.036 2.596 40.517 1.00 34.43 395 LEU A N 1
ATOM 3075 C CA . LEU A 1 398 ? 36.881 3.195 39.837 1.00 31.11 395 LEU A CA 1
ATOM 3076 C C . LEU A 1 398 ? 36.808 2.963 38.320 1.00 33.22 395 LEU A C 1
ATOM 3077 O O . LEU A 1 398 ? 35.729 3.061 37.734 1.00 31.75 395 LEU A O 1
ATOM 3082 N N . LYS A 1 399 ? 37.939 2.652 37.691 1.00 34.22 396 LYS A N 1
ATOM 3083 C CA . LYS A 1 399 ? 38.036 2.653 36.225 1.00 35.23 396 LYS A CA 1
ATOM 3084 C C . LYS A 1 399 ? 37.053 1.731 35.489 1.00 37.67 396 LYS A C 1
ATOM 3085 O O . LYS A 1 399 ? 36.813 1.902 34.291 1.00 37.19 396 LYS A O 1
ATOM 3091 N N . ASP A 1 400 ? 36.477 0.768 36.200 1.00 40.03 397 ASP A N 1
ATOM 3092 C CA . ASP A 1 400 ? 35.617 -0.226 35.565 1.00 40.72 397 ASP A CA 1
ATOM 3093 C C . ASP A 1 400 ? 34.137 -0.005 35.869 1.00 38.26 397 ASP A C 1
ATOM 3094 O O . ASP A 1 400 ? 33.260 -0.596 35.229 1.00 39.64 397 ASP A O 1
ATOM 3099 N N . LYS A 1 401 ? 33.864 0.850 36.848 1.00 33.40 398 LYS A N 1
ATOM 3100 C CA . LYS A 1 401 ? 32.491 1.166 37.227 1.00 36.35 398 LYS A CA 1
ATOM 3101 C C . LYS A 1 401 ? 31.862 2.122 36.217 1.00 35.10 398 LYS A C 1
ATOM 3102 O O . LYS A 1 401 ? 32.539 2.993 35.668 1.00 38.11 398 LYS A O 1
ATOM 3108 N N . LYS A 1 402 ? 30.566 1.958 35.975 1.00 30.22 399 LYS A N 1
ATOM 3109 C CA . LYS A 1 402 ? 29.853 2.816 35.040 1.00 29.21 399 LYS A CA 1
ATOM 3110 C C . LYS A 1 402 ? 28.473 3.159 35.576 1.00 28.09 399 LYS A C 1
ATOM 3111 O O . LYS A 1 402 ? 27.856 2.352 36.282 1.00 30.14 399 LYS A O 1
ATOM 3117 N N . THR A 1 403 ? 28.000 4.361 35.250 1.00 22.70 400 THR A N 1
ATOM 3118 C CA . THR A 1 403 ? 26.675 4.808 35.660 1.00 21.78 400 THR A CA 1
ATOM 3119 C C . THR A 1 403 ? 25.618 4.101 34.823 1.00 20.38 400 THR A C 1
ATOM 3120 O O . THR A 1 403 ? 25.935 3.488 33.807 1.00 22.65 400 THR A O 1
ATOM 3124 N N . ALA A 1 404 ? 24.361 4.197 35.247 1.00 22.65 401 ALA A N 1
ATOM 3125 C CA . ALA A 1 404 ? 23.253 3.607 34.501 1.00 26.64 401 ALA A CA 1
ATOM 3126 C C . ALA A 1 404 ? 23.166 4.156 33.077 1.00 28.46 401 ALA A C 1
ATOM 3127 O O . ALA A 1 404 ? 22.680 3.472 32.172 1.00 28.07 401 ALA A O 1
ATOM 3129 N N . LYS A 1 405 ? 23.619 5.395 32.885 1.00 26.59 402 LYS A N 1
ATOM 3130 C CA . LYS A 1 405 ? 23.603 6.020 31.562 1.00 24.70 402 LYS A CA 1
ATOM 3131 C C . LYS A 1 405 ? 24.873 5.742 30.754 1.00 23.55 402 LYS A C 1
ATOM 3132 O O . LYS A 1 405 ? 25.042 6.264 29.646 1.00 24.15 402 LYS A O 1
ATOM 3138 N N . GLY A 1 406 ? 25.762 4.921 31.309 1.00 23.18 403 GLY A N 1
ATOM 3139 C CA . GLY A 1 406 ? 26.944 4.468 30.590 1.00 22.11 403 GLY A CA 1
ATOM 3140 C C . GLY A 1 406 ? 28.195 5.323 30.749 1.00 24.23 403 GLY A C 1
ATOM 3141 O O . GLY A 1 406 ? 29.161 5.169 29.989 1.00 23.67 403 GLY A O 1
ATOM 3142 N N . ILE A 1 407 ? 28.193 6.214 31.738 1.00 27.25 404 ILE A N 1
ATOM 3143 C CA . ILE A 1 407 ? 29.324 7.119 31.939 1.00 26.01 404 ILE A CA 1
ATOM 3144 C C . ILE A 1 407 ? 30.443 6.455 32.747 1.00 25.02 404 ILE A C 1
ATOM 3145 O O . ILE A 1 407 ? 30.202 5.940 33.840 1.00 23.84 404 ILE A O 1
ATOM 3150 N N . SER A 1 408 ? 31.665 6.473 32.216 1.00 24.24 405 SER A N 1
ATOM 3151 C CA . SER A 1 408 ? 32.805 5.926 32.949 1.00 26.89 405 SER A CA 1
ATOM 3152 C C . SER A 1 408 ? 33.596 7.029 33.645 1.00 28.07 405 SER A C 1
ATOM 3153 O O . SER A 1 408 ? 33.370 8.218 33.409 1.00 24.94 405 SER A O 1
ATOM 3156 N N . LEU A 1 409 ? 34.520 6.630 34.512 1.00 18.53 406 LEU A N 1
ATOM 3157 C CA . LEU A 1 409 ? 35.442 7.582 35.124 1.00 21.15 406 LEU A CA 1
ATOM 3158 C C . LEU A 1 409 ? 36.238 8.299 34.046 1.00 19.36 406 LEU A C 1
ATOM 3159 O O . LEU A 1 409 ? 36.456 9.512 34.120 1.00 19.57 406 LEU A O 1
ATOM 3164 N N . TYR A 1 410 ? 36.682 7.547 33.042 1.00 18.35 407 TYR A N 1
ATOM 3165 C CA . TYR A 1 410 ? 37.518 8.132 32.003 1.00 17.49 407 TYR A CA 1
ATOM 3166 C C . TYR A 1 410 ? 36.735 9.148 31.182 1.00 16.48 407 TYR A C 1
ATOM 3167 O O . TYR A 1 410 ? 37.300 10.154 30.747 1.00 18.41 407 TYR A O 1
ATOM 3176 N N . ASP A 1 411 ? 35.443 8.890 30.971 1.00 15.82 408 ASP A N 1
ATOM 3177 C CA . ASP A 1 411 ? 34.567 9.893 30.367 1.00 20.81 408 ASP A CA 1
ATOM 3178 C C . ASP A 1 411 ? 34.667 11.201 31.152 1.00 19.99 408 ASP A C 1
ATOM 3179 O O . ASP A 1 411 ? 34.819 12.281 30.573 1.00 18.28 408 ASP A O 1
ATOM 3184 N N . CYS A 1 412 ? 34.592 11.093 32.476 1.00 19.93 409 CYS A N 1
ATOM 3185 C CA . CYS A 1 412 ? 34.573 12.275 33.339 1.00 15.31 409 CYS A CA 1
ATOM 3186 C C . CYS A 1 412 ? 35.885 13.047 33.337 1.00 15.76 409 CYS A C 1
ATOM 3187 O O . CYS A 1 412 ? 35.887 14.274 33.413 1.00 15.90 409 CYS A O 1
ATOM 3190 N N . ILE A 1 413 ? 37.003 12.331 33.243 1.00 12.60 410 ILE A N 1
ATOM 3191 C CA . ILE A 1 413 ? 38.309 12.969 33.364 1.00 15.48 410 ILE A CA 1
ATOM 3192 C C . ILE A 1 413 ? 38.925 13.308 32.009 1.00 18.06 410 ILE A C 1
ATOM 3193 O O . ILE A 1 413 ? 39.968 13.966 31.940 1.00 17.65 410 ILE A O 1
ATOM 3198 N N . ASN A 1 414 ? 38.272 12.878 30.932 1.00 20.69 411 ASN A N 1
ATOM 3199 C CA . ASN A 1 414 ? 38.847 12.994 29.588 1.00 20.01 411 ASN A CA 1
ATOM 3200 C C . ASN A 1 414 ? 39.348 14.392 29.213 1.00 19.94 411 ASN A C 1
ATOM 3201 O O . ASN A 1 414 ? 40.455 14.541 28.696 1.00 20.27 411 ASN A O 1
ATOM 3206 N N . SER A 1 415 ? 38.549 15.417 29.487 1.00 18.66 412 SER A N 1
ATOM 3207 C CA . SER A 1 415 ? 38.933 16.777 29.125 1.00 20.92 412 SER A CA 1
ATOM 3208 C C . SER A 1 415 ? 40.201 17.234 29.842 1.00 21.03 412 SER A C 1
ATOM 3209 O O . SER A 1 415 ? 40.987 18.011 29.293 1.00 20.52 412 SER A O 1
ATOM 3212 N N . GLY A 1 416 ? 40.394 16.762 31.072 1.00 21.01 413 GLY A N 1
ATOM 3213 C CA . GLY A 1 416 ? 41.585 17.107 31.833 1.00 24.04 413 GLY A CA 1
ATOM 3214 C C . GLY A 1 416 ? 42.787 16.290 31.397 1.00 26.76 413 GLY A C 1
ATOM 3215 O O . GLY A 1 416 ? 43.936 16.699 31.591 1.00 29.87 413 GLY A O 1
ATOM 3216 N N . VAL A 1 417 ? 42.520 15.125 30.813 1.00 25.24 414 VAL A N 1
ATOM 3217 C CA . VAL A 1 417 ? 43.578 14.296 30.244 1.00 28.55 414 VAL A CA 1
ATOM 3218 C C . VAL A 1 417 ? 44.004 14.839 28.872 1.00 32.78 414 VAL A C 1
ATOM 3219 O O . VAL A 1 417 ? 45.197 14.864 28.553 1.00 34.44 414 VAL A O 1
ATOM 3223 N N . GLU A 1 418 ? 43.035 15.294 28.075 1.00 29.53 415 GLU A N 1
ATOM 3224 C CA . GLU A 1 418 ? 43.338 15.875 26.763 1.00 30.36 415 GLU A CA 1
ATOM 3225 C C . GLU A 1 418 ? 43.860 17.308 26.865 1.00 28.58 415 GLU A C 1
ATOM 3226 O O . GLU A 1 418 ? 44.680 17.742 26.053 1.00 33.74 415 GLU A O 1
ATOM 3232 N N . ASN A 1 419 ? 43.376 18.043 27.860 1.00 25.68 416 ASN A N 1
ATOM 3233 C CA . ASN A 1 419 ? 43.826 19.408 28.086 1.00 27.21 416 ASN A CA 1
ATOM 3234 C C . ASN A 1 419 ? 44.599 19.535 29.402 1.00 31.90 416 ASN A C 1
ATOM 3235 O O . ASN A 1 419 ? 44.033 19.904 30.431 1.00 30.50 416 ASN A O 1
ATOM 3240 N N . LEU A 1 420 ? 45.897 19.241 29.345 1.00 35.51 417 LEU A N 1
ATOM 3241 C CA . LEU A 1 420 ? 46.771 19.211 30.521 1.00 37.82 417 LEU A CA 1
ATOM 3242 C C . LEU A 1 420 ? 46.747 20.514 31.318 1.00 38.18 417 LEU A C 1
ATOM 3243 O O . LEU A 1 420 ? 47.009 20.521 32.524 1.00 38.88 417 LEU A O 1
ATOM 3248 N N . ASP A 1 421 ? 46.425 21.609 30.638 1.00 39.73 418 ASP A N 1
ATOM 3249 C CA . ASP A 1 421 ? 46.422 22.932 31.250 1.00 37.68 418 ASP A CA 1
ATOM 3250 C C . ASP A 1 421 ? 45.059 23.314 31.829 1.00 33.94 418 ASP A C 1
ATOM 3251 O O . ASP A 1 421 ? 44.799 24.492 32.091 1.00 32.29 418 ASP A O 1
ATOM 3256 N N . SER A 1 422 ? 44.183 22.330 32.011 1.00 34.60 419 SER A N 1
ATOM 3257 C CA . SER A 1 422 ? 42.884 22.593 32.624 1.00 35.77 419 SER A CA 1
ATOM 3258 C C . SER A 1 422 ? 43.093 22.921 34.099 1.00 36.16 419 SER A C 1
ATOM 3259 O O . SER A 1 422 ? 44.086 22.497 34.699 1.00 33.08 419 SER A O 1
ATOM 3262 N N . SER A 1 423 ? 42.161 23.670 34.682 1.00 35.98 420 SER A N 1
ATOM 3263 C CA . SER A 1 423 ? 42.202 23.961 36.110 1.00 38.53 420 SER A CA 1
ATOM 3264 C C . SER A 1 423 ? 41.612 22.798 36.897 1.00 37.99 420 SER A C 1
ATOM 3265 O O . SER A 1 423 ? 42.229 22.284 37.834 1.00 38.14 420 SER A O 1
ATOM 3268 N N . CYS A 1 424 ? 40.406 22.401 36.511 1.00 37.60 421 CYS A N 1
ATOM 3269 C CA A CYS A 1 424 ? 39.709 21.287 37.146 0.39 36.28 421 CYS A CA 1
ATOM 3270 C CA B CYS A 1 424 ? 39.719 21.291 37.156 0.61 36.37 421 CYS A CA 1
ATOM 3271 C C . CYS A 1 424 ? 40.014 20.004 36.396 1.00 33.47 421 CYS A C 1
ATOM 3272 O O . CYS A 1 424 ? 40.779 19.155 36.865 1.00 33.89 421 CYS A O 1
ATOM 3277 N N . GLY A 1 425 ? 39.409 19.870 35.222 1.00 29.38 422 GLY A N 1
ATOM 3278 C CA . GLY A 1 425 ? 39.677 18.734 34.365 1.00 28.25 422 GLY A CA 1
ATOM 3279 C C . GLY A 1 425 ? 38.688 17.603 34.531 1.00 25.45 422 GLY A C 1
ATOM 3280 O O . GLY A 1 425 ? 38.879 16.523 33.965 1.00 27.43 422 GLY A O 1
ATOM 3281 N N . VAL A 1 426 ? 37.634 17.842 35.310 1.00 18.49 423 VAL A N 1
ATOM 3282 C CA . VAL A 1 426 ? 36.622 16.812 35.537 1.00 18.03 423 VAL A CA 1
ATOM 3283 C C . VAL A 1 426 ? 35.213 17.321 35.260 1.00 21.01 423 VAL A C 1
ATOM 3284 O O . VAL A 1 426 ? 34.794 18.365 35.776 1.00 18.12 423 VAL A O 1
ATOM 3288 N N . TYR A 1 427 ? 34.489 16.578 34.431 1.00 15.31 424 TYR A N 1
ATOM 3289 C CA . TYR A 1 427 ? 33.108 16.911 34.128 1.00 16.70 424 TYR A CA 1
ATOM 3290 C C . TYR A 1 427 ? 32.256 15.717 34.519 1.00 17.54 424 TYR A C 1
ATOM 3291 O O . TYR A 1 427 ? 32.709 14.585 34.408 1.00 16.16 424 TYR A O 1
ATOM 3300 N N . ALA A 1 428 ? 31.036 15.960 34.992 1.00 10.73 425 ALA A N 1
ATOM 3301 C CA . ALA A 1 428 ? 30.108 14.863 35.282 1.00 11.82 425 ALA A CA 1
ATOM 3302 C C . ALA A 1 428 ? 29.191 14.630 34.082 1.00 14.25 425 ALA A C 1
ATOM 3303 O O . ALA A 1 428 ? 28.615 15.583 33.550 1.00 13.91 425 ALA A O 1
ATOM 3305 N N . GLY A 1 429 ? 29.052 13.377 33.651 1.00 17.08 426 GLY A N 1
ATOM 3306 C CA . GLY A 1 429 ? 28.183 13.059 32.528 1.00 14.31 426 GLY A CA 1
ATOM 3307 C C . GLY A 1 429 ? 26.733 12.933 32.968 1.00 12.21 426 GLY A C 1
ATOM 3308 O O . GLY A 1 429 ? 25.808 13.058 32.159 1.00 14.79 426 GLY A O 1
ATOM 3309 N N . ASP A 1 430 ? 26.535 12.676 34.258 1.00 11.23 427 ASP A N 1
ATOM 3310 C CA . ASP A 1 430 ? 25.193 12.580 34.826 1.00 12.84 427 ASP A CA 1
ATOM 3311 C C . ASP A 1 430 ? 25.239 12.730 36.341 1.00 15.81 427 ASP A C 1
ATOM 3312 O O . ASP A 1 430 ? 26.325 12.774 36.926 1.00 17.11 427 ASP A O 1
ATOM 3317 N N . GLU A 1 431 ? 24.068 12.810 36.973 1.00 15.16 428 GLU A N 1
ATOM 3318 C CA . GLU A 1 431 ? 23.981 12.942 38.433 1.00 15.29 428 GLU A CA 1
ATOM 3319 C C . GLU A 1 431 ? 24.721 11.825 39.160 1.00 16.79 428 GLU A C 1
ATOM 3320 O O . GLU A 1 431 ? 25.377 12.057 40.179 1.00 15.47 428 GLU A O 1
ATOM 3326 N N . GLU A 1 432 ? 24.629 10.613 38.623 1.00 15.90 429 GLU A N 1
ATOM 3327 C CA . GLU A 1 432 ? 25.195 9.437 39.286 1.00 15.71 429 GLU A CA 1
ATOM 3328 C C . GLU A 1 432 ? 26.713 9.532 39.447 1.00 15.23 429 GLU A C 1
ATOM 3329 O O . GLU A 1 432 ? 27.285 9.000 40.408 1.00 13.99 429 GLU A O 1
ATOM 3335 N N . CYS A 1 433 ? 27.363 10.221 38.510 1.00 17.35 430 CYS A N 1
ATOM 3336 C CA . CYS A 1 433 ? 28.807 10.438 38.574 1.00 12.45 430 CYS A CA 1
ATOM 3337 C C . CYS A 1 433 ? 29.271 11.017 39.910 1.00 13.87 430 CYS A C 1
ATOM 3338 O O . CYS A 1 433 ? 30.328 10.641 40.424 1.00 16.33 430 CYS A O 1
ATOM 3341 N N . TYR A 1 434 ? 28.494 11.948 40.459 1.00 13.77 431 TYR A N 1
ATOM 3342 C CA . TYR A 1 434 ? 28.870 12.612 41.706 1.00 15.23 431 TYR A CA 1
ATOM 3343 C C . TYR A 1 434 ? 28.826 11.651 42.889 1.00 17.93 431 TYR A C 1
ATOM 3344 O O . TYR A 1 434 ? 29.453 11.896 43.913 1.00 17.65 431 TYR A O 1
ATOM 3353 N N . THR A 1 435 ? 28.076 10.563 42.744 1.00 19.41 432 THR A N 1
ATOM 3354 C CA . THR A 1 435 ? 28.005 9.545 43.791 1.00 16.89 432 THR A CA 1
ATOM 3355 C C . THR A 1 435 ? 28.913 8.359 43.480 1.00 16.70 432 THR A C 1
ATOM 3356 O O . THR A 1 435 ? 29.675 7.909 44.336 1.00 16.52 432 THR A O 1
ATOM 3360 N N . LEU A 1 436 ? 28.830 7.854 42.254 1.00 18.52 433 LEU A N 1
ATOM 3361 C CA . LEU A 1 436 ? 29.603 6.678 41.873 1.00 19.19 433 LEU A CA 1
ATOM 3362 C C . LEU A 1 436 ? 31.095 6.975 41.851 1.00 18.54 433 LEU A C 1
ATOM 3363 O O . LEU A 1 436 ? 31.903 6.132 42.237 1.00 17.94 433 LEU A O 1
ATOM 3368 N N . PHE A 1 437 ? 31.465 8.178 41.420 1.00 14.89 434 PHE A N 1
ATOM 3369 C CA . PHE A 1 437 ? 32.875 8.553 41.408 1.00 12.25 434 PHE A CA 1
ATOM 3370 C C . PHE A 1 437 ? 33.180 9.596 42.487 1.00 14.57 434 PHE A C 1
ATOM 3371 O O . PHE A 1 437 ? 34.115 10.383 42.360 1.00 15.92 434 PHE A O 1
ATOM 3379 N N . ALA A 1 438 ? 32.393 9.571 43.559 1.00 16.07 435 ALA A N 1
ATOM 3380 C CA . ALA A 1 438 ? 32.587 10.464 44.707 1.00 16.72 435 ALA A CA 1
ATOM 3381 C C . ALA A 1 438 ? 34.018 10.560 45.253 1.00 18.02 435 ALA A C 1
ATOM 3382 O O . ALA A 1 438 ? 34.459 11.666 45.586 1.00 17.99 435 ALA A O 1
ATOM 3384 N N . PRO A 1 439 ? 34.744 9.419 45.370 1.00 16.19 436 PRO A N 1
ATOM 3385 C CA . PRO A 1 439 ? 36.117 9.543 45.871 1.00 18.87 436 PRO A CA 1
ATOM 3386 C C . PRO A 1 439 ? 36.952 10.546 45.079 1.00 19.76 436 PRO A C 1
ATOM 3387 O O . PRO A 1 439 ? 37.894 11.113 45.641 1.00 20.55 436 PRO A O 1
ATOM 3391 N N . LEU A 1 440 ? 36.607 10.778 43.813 1.00 19.25 437 LEU A N 1
ATOM 3392 C CA . LEU A 1 440 ? 37.271 11.823 43.035 1.00 20.21 437 LEU A CA 1
ATOM 3393 C C . LEU A 1 440 ? 36.522 13.156 43.093 1.00 21.79 437 LEU A C 1
ATOM 3394 O O . LEU A 1 440 ? 37.121 14.202 43.367 1.00 19.35 437 LEU A O 1
ATOM 3399 N N . PHE A 1 441 ? 35.217 13.115 42.821 1.00 17.62 438 PHE A N 1
ATOM 3400 C CA . PHE A 1 441 ? 34.407 14.330 42.752 1.00 18.09 438 PHE A CA 1
ATOM 3401 C C . PHE A 1 441 ? 34.329 15.097 44.078 1.00 20.00 438 PHE A C 1
ATOM 3402 O O . PHE A 1 441 ? 34.349 16.330 44.074 1.00 18.73 438 PHE A O 1
ATOM 3410 N N . ASP A 1 442 ? 34.237 14.385 45.204 1.00 19.01 439 ASP A N 1
ATOM 3411 C CA . ASP A 1 442 ? 34.157 15.053 46.510 1.00 18.60 439 ASP A CA 1
ATOM 3412 C C . ASP A 1 442 ? 35.366 15.948 46.733 1.00 18.60 439 ASP A C 1
ATOM 3413 O O . ASP A 1 442 ? 35.243 17.078 47.207 1.00 18.44 439 ASP A O 1
ATOM 3418 N N . LYS A 1 443 ? 36.539 15.423 46.393 1.00 14.42 440 LYS A N 1
ATOM 3419 C CA . LYS A 1 443 ? 37.793 16.142 46.589 1.00 19.26 440 LYS A CA 1
ATOM 3420 C C . LYS A 1 443 ? 37.892 17.381 45.701 1.00 22.15 440 LYS A C 1
ATOM 3421 O O . LYS A 1 443 ? 38.408 18.418 46.121 1.00 22.73 440 LYS A O 1
ATOM 3427 N N . ILE A 1 444 ? 37.401 17.276 44.471 1.00 21.27 441 ILE A N 1
ATOM 3428 C CA . ILE A 1 444 ? 37.430 18.417 43.552 1.00 20.52 441 ILE A CA 1
ATOM 3429 C C . ILE A 1 444 ? 36.395 19.471 43.938 1.00 18.04 441 ILE A C 1
ATOM 3430 O O . ILE A 1 444 ? 36.683 20.670 43.906 1.00 19.33 441 ILE A O 1
ATOM 3435 N N . VAL A 1 445 ? 35.199 19.025 44.321 1.00 17.61 442 VAL A N 1
ATOM 3436 C CA . VAL A 1 445 ? 34.164 19.953 44.782 1.00 20.68 442 VAL A CA 1
ATOM 3437 C C . VAL A 1 445 ? 34.633 20.757 45.997 1.00 22.38 442 VAL A C 1
ATOM 3438 O O . VAL A 1 445 ? 34.505 21.986 46.029 1.00 19.77 442 VAL A O 1
ATOM 3442 N N . GLU A 1 446 ? 35.179 20.061 46.991 1.00 20.40 443 GLU A N 1
ATOM 3443 C CA . GLU A 1 446 ? 35.584 20.704 48.237 1.00 19.08 443 GLU A CA 1
ATOM 3444 C C . GLU A 1 446 ? 36.861 21.521 48.072 1.00 22.66 443 GLU A C 1
ATOM 3445 O O . GLU A 1 446 ? 37.168 22.382 48.899 1.00 23.80 443 GLU A O 1
ATOM 3451 N N . ASP A 1 447 ? 37.610 21.255 47.008 1.00 22.16 444 ASP A N 1
ATOM 3452 C CA . ASP A 1 447 ? 38.794 22.057 46.723 1.00 21.36 444 ASP A CA 1
ATOM 3453 C C . ASP A 1 447 ? 38.371 23.370 46.071 1.00 22.07 444 ASP A C 1
ATOM 3454 O O . ASP A 1 447 ? 38.685 24.455 46.575 1.00 22.53 444 ASP A O 1
ATOM 3459 N N . TYR A 1 448 ? 37.647 23.276 44.958 1.00 21.94 445 TYR A N 1
ATOM 3460 C CA . TYR A 1 448 ? 37.242 24.470 44.228 1.00 20.78 445 TYR A CA 1
ATOM 3461 C C . TYR A 1 448 ? 36.274 25.324 45.040 1.00 20.01 445 TYR A C 1
ATOM 3462 O O . TYR A 1 448 ? 36.309 26.552 44.955 1.00 19.29 445 TYR A O 1
ATOM 3471 N N . HIS A 1 449 ? 35.401 24.678 45.811 1.00 16.35 446 HIS A N 1
ATOM 3472 C CA . HIS A 1 449 ? 34.387 25.408 46.560 1.00 18.73 446 HIS A CA 1
ATOM 3473 C C . HIS A 1 449 ? 34.760 25.565 48.033 1.00 18.89 446 HIS A C 1
ATOM 3474 O O . HIS A 1 449 ? 33.893 25.831 48.870 1.00 14.90 446 HIS A O 1
ATOM 3481 N N . SER A 1 450 ? 36.044 25.390 48.339 1.00 19.82 447 SER A N 1
ATOM 3482 C CA . SER A 1 450 ? 36.565 25.672 49.675 1.00 23.68 447 SER A CA 1
ATOM 3483 C C . SER A 1 450 ? 36.053 27.043 50.106 1.00 21.88 447 SER A C 1
ATOM 3484 O O . SER A 1 450 ? 36.094 27.993 49.321 1.00 22.59 447 SER A O 1
ATOM 3487 N N . PRO A 1 451 ? 35.568 27.167 51.355 1.00 19.91 448 PRO A N 1
ATOM 3488 C CA . PRO A 1 451 ? 35.620 26.235 52.485 1.00 19.85 448 PRO A CA 1
ATOM 3489 C C . PRO A 1 451 ? 34.416 25.294 52.628 1.00 20.23 448 PRO A C 1
ATOM 3490 O O . PRO A 1 451 ? 34.336 24.622 53.657 1.00 22.42 448 PRO A O 1
ATOM 3494 N N . TYR A 1 452 ? 33.516 25.238 51.647 1.00 16.59 449 TYR A N 1
ATOM 3495 C CA . TYR A 1 452 ? 32.359 24.332 51.730 1.00 18.31 449 TYR A CA 1
ATOM 3496 C C . TYR A 1 452 ? 32.730 22.865 51.948 1.00 15.50 449 TYR A C 1
ATOM 3497 O O . TYR A 1 452 ? 33.679 22.342 51.338 1.00 15.56 449 TYR A O 1
ATOM 3506 N N . LYS A 1 453 ? 31.980 22.203 52.831 1.00 12.73 450 LYS A N 1
ATOM 3507 C CA . LYS A 1 453 ? 32.108 20.762 53.017 1.00 16.07 450 LYS A CA 1
ATOM 3508 C C . LYS A 1 453 ? 30.790 20.109 52.626 1.00 16.86 450 LYS A C 1
ATOM 3509 O O . LYS A 1 453 ? 29.725 20.595 53.002 1.00 14.01 450 LYS A O 1
ATOM 3515 N N . LEU A 1 454 ? 30.859 19.020 51.864 1.00 14.15 451 LEU A N 1
ATOM 3516 C CA . LEU A 1 454 ? 29.655 18.321 51.408 1.00 17.02 451 LEU A CA 1
ATOM 3517 C C . LEU A 1 454 ? 28.788 17.840 52.569 1.00 15.52 451 LEU A C 1
ATOM 3518 O O . LEU A 1 454 ? 27.571 17.722 52.434 1.00 14.37 451 LEU A O 1
ATOM 3523 N N . ALA A 1 455 ? 29.420 17.564 53.707 1.00 13.92 452 ALA A N 1
ATOM 3524 C CA . ALA A 1 455 ? 28.693 17.195 54.921 1.00 15.56 452 ALA A CA 1
ATOM 3525 C C . ALA A 1 455 ? 27.756 18.316 55.390 1.00 14.25 452 ALA A C 1
ATOM 3526 O O . ALA A 1 455 ? 26.711 18.047 55.981 1.00 12.52 452 ALA A O 1
ATOM 3528 N N . ASN A 1 456 ? 28.127 19.568 55.131 1.00 11.05 453 ASN A N 1
ATOM 3529 C CA . ASN A 1 456 ? 27.277 20.708 55.498 1.00 11.29 453 ASN A CA 1
ATOM 3530 C C . ASN A 1 456 ? 25.949 20.697 54.764 1.00 14.62 453 ASN A C 1
ATOM 3531 O O . ASN A 1 456 ? 24.925 21.161 55.284 1.00 13.30 453 ASN A O 1
ATOM 3536 N N . LYS A 1 457 ? 25.998 20.209 53.528 1.00 10.11 454 LYS A N 1
ATOM 3537 C CA . LYS A 1 457 ? 24.864 20.262 52.610 1.00 12.49 454 LYS A CA 1
ATOM 3538 C C . LYS A 1 457 ? 24.468 21.694 52.251 1.00 12.18 454 LYS A C 1
ATOM 3539 O O . LYS A 1 457 ? 24.961 22.662 52.837 1.00 12.04 454 LYS A O 1
ATOM 3545 N N . HIS A 1 458 ? 23.583 21.816 51.269 1.00 10.04 455 HIS A N 1
ATOM 3546 C CA . HIS A 1 458 ? 23.308 23.094 50.639 1.00 12.69 455 HIS A CA 1
ATOM 3547 C C . HIS A 1 458 ? 21.811 23.374 50.670 1.00 14.66 455 HIS A C 1
ATOM 3548 O O . HIS A 1 458 ? 21.000 22.458 50.509 1.00 15.37 455 HIS A O 1
ATOM 3555 N N . THR A 1 459 ? 21.447 24.635 50.871 1.00 14.91 456 THR A N 1
ATOM 3556 C CA . THR A 1 459 ? 20.045 25.040 50.848 1.00 18.03 456 THR A CA 1
ATOM 3557 C C . THR A 1 459 ? 19.741 25.985 49.679 1.00 16.52 456 THR A C 1
ATOM 3558 O O . THR A 1 459 ? 20.301 27.077 49.601 1.00 17.16 456 THR A O 1
ATOM 3562 N N . SER A 1 460 ? 18.845 25.580 48.780 1.00 13.65 457 SER A N 1
ATOM 3563 C CA . SER A 1 460 ? 18.425 26.455 47.685 1.00 11.98 457 SER A CA 1
ATOM 3564 C C . SER A 1 460 ? 17.262 27.329 48.151 1.00 16.06 457 SER A C 1
ATOM 3565 O O . SER A 1 460 ? 16.454 26.894 48.974 1.00 14.48 457 SER A O 1
ATOM 3568 N N . ASP A 1 461 ? 17.176 28.551 47.626 1.00 15.96 458 ASP A N 1
ATOM 3569 C CA . ASP A 1 461 ? 16.119 29.484 48.022 1.00 17.52 458 ASP A CA 1
ATOM 3570 C C . ASP A 1 461 ? 15.861 30.495 46.918 1.00 17.62 458 ASP A C 1
ATOM 3571 O O . ASP A 1 461 ? 16.612 31.467 46.765 1.00 19.13 458 ASP A O 1
ATOM 3576 N N . MET A 1 462 ? 14.792 30.278 46.156 1.00 13.73 459 MET A N 1
ATOM 3577 C CA . MET A 1 462 ? 14.428 31.203 45.088 1.00 16.50 459 MET A CA 1
ATOM 3578 C C . MET A 1 462 ? 13.175 32.016 45.422 1.00 17.33 459 MET A C 1
ATOM 3579 O O . MET A 1 462 ? 12.319 32.222 44.561 1.00 17.09 459 MET A O 1
ATOM 3584 N N . ASN A 1 463 ? 13.072 32.483 46.667 1.00 18.57 460 ASN A N 1
ATOM 3585 C CA . ASN A 1 463 ? 12.006 33.408 47.057 1.00 17.71 460 ASN A CA 1
ATOM 3586 C C . ASN A 1 463 ? 12.530 34.835 47.142 1.00 20.86 460 ASN A C 1
ATOM 3587 O O . ASN A 1 463 ? 13.171 35.205 48.126 1.00 21.81 460 ASN A O 1
ATOM 3592 N N . PRO A 1 464 ? 12.223 35.658 46.124 1.00 19.51 461 PRO A N 1
ATOM 3593 C CA . PRO A 1 464 ? 12.701 37.044 46.063 1.00 22.75 461 PRO A CA 1
ATOM 3594 C C . PRO A 1 464 ? 12.168 37.933 47.187 1.00 21.76 461 PRO A C 1
ATOM 3595 O O . PRO A 1 464 ? 12.728 39.002 47.412 1.00 23.85 461 PRO A O 1
ATOM 3599 N N . GLU A 1 465 ? 11.116 37.510 47.881 1.00 22.78 462 GLU A N 1
ATOM 3600 C CA . GLU A 1 465 ? 10.574 38.325 48.965 1.00 23.84 462 GLU A CA 1
ATOM 3601 C C . GLU A 1 465 ? 11.447 38.218 50.215 1.00 23.62 462 GLU A C 1
ATOM 3602 O O . GLU A 1 465 ? 11.271 38.970 51.170 1.00 22.83 462 GLU A O 1
ATOM 3608 N N . LYS A 1 466 ? 12.391 37.281 50.214 1.00 21.63 463 LYS A N 1
ATOM 3609 C CA . LYS A 1 466 ? 13.301 37.160 51.349 1.00 23.36 463 LYS A CA 1
ATOM 3610 C C . LYS A 1 466 ? 14.545 38.036 51.169 1.00 22.59 463 LYS A C 1
ATOM 3611 O O . LYS A 1 466 ? 15.382 38.141 52.072 1.00 22.83 463 LYS A O 1
ATOM 3617 N N . VAL A 1 467 ? 14.648 38.687 50.012 1.00 19.25 464 VAL A N 1
ATOM 3618 C CA . VAL A 1 467 ? 15.690 39.697 49.801 1.00 20.28 464 VAL A CA 1
ATOM 3619 C C . VAL A 1 467 ? 15.180 41.108 50.108 1.00 24.73 464 VAL A C 1
ATOM 3620 O O . VAL A 1 467 ? 14.169 41.545 49.550 1.00 23.12 464 VAL A O 1
ATOM 3624 N N . ASP A 1 468 ? 15.881 41.815 50.994 1.00 23.43 465 ASP A N 1
ATOM 3625 C CA . ASP A 1 468 ? 15.523 43.186 51.349 1.00 25.74 465 ASP A CA 1
ATOM 3626 C C . ASP A 1 468 ? 16.495 44.137 50.656 1.00 24.03 465 ASP A C 1
ATOM 3627 O O . ASP A 1 468 ? 17.619 44.336 51.128 1.00 23.92 465 ASP A O 1
ATOM 3632 N N . ALA A 1 469 ? 16.071 44.719 49.536 1.00 20.90 466 ALA A N 1
ATOM 3633 C CA . ALA A 1 469 ? 16.980 45.515 48.712 1.00 19.32 466 ALA A CA 1
ATOM 3634 C C . ALA A 1 469 ? 16.365 46.793 48.141 1.00 25.10 466 ALA A C 1
ATOM 3635 O O . ALA A 1 469 ? 16.037 46.844 46.955 1.00 25.73 466 ALA A O 1
ATOM 3637 N N . PRO A 1 470 ? 16.216 47.833 48.980 1.00 26.86 467 PRO A N 1
ATOM 3638 C CA . PRO A 1 470 ? 15.799 49.143 48.458 1.00 28.92 467 PRO A CA 1
ATOM 3639 C C . PRO A 1 470 ? 16.814 49.639 47.421 1.00 29.50 467 PRO A C 1
ATOM 3640 O O . PRO A 1 470 ? 18.014 49.539 47.683 1.00 27.70 467 PRO A O 1
ATOM 3644 N N . ASN A 1 471 ? 16.351 50.151 46.280 1.00 31.83 468 ASN A N 1
ATOM 3645 C CA . ASN A 1 471 ? 17.238 50.485 45.157 1.00 33.33 468 ASN A CA 1
ATOM 3646 C C . ASN A 1 471 ? 18.398 51.418 45.524 1.00 33.17 468 ASN A C 1
ATOM 3647 O O . ASN A 1 471 ? 18.189 52.520 46.025 1.00 29.28 468 ASN A O 1
ATOM 3652 N N . LEU A 1 472 ? 19.620 50.961 45.260 1.00 30.90 469 LEU A N 1
ATOM 3653 C CA . LEU A 1 472 ? 20.826 51.645 45.722 1.00 30.75 469 LEU A CA 1
ATOM 3654 C C . LEU A 1 472 ? 21.117 52.977 45.037 1.00 31.22 469 LEU A C 1
ATOM 3655 O O . LEU A 1 472 ? 21.355 53.985 45.705 1.00 33.28 469 LEU A O 1
ATOM 3660 N N . ASP A 1 473 ? 21.101 52.974 43.707 1.00 30.03 470 ASP A N 1
ATOM 3661 C CA . ASP A 1 473 ? 21.582 54.110 42.926 1.00 32.56 470 ASP A CA 1
ATOM 3662 C C . ASP A 1 473 ? 20.640 54.435 41.765 1.00 33.54 470 ASP A C 1
ATOM 3663 O O . ASP A 1 473 ? 21.000 54.241 40.605 1.00 30.59 470 ASP A O 1
ATOM 3668 N N . PRO A 1 474 ? 19.428 54.938 42.075 1.00 40.12 471 PRO A N 1
ATOM 3669 C CA . PRO A 1 474 ? 18.404 55.298 41.081 1.00 45.23 471 PRO A CA 1
ATOM 3670 C C . PRO A 1 474 ? 18.905 56.146 39.905 1.00 48.30 471 PRO A C 1
ATOM 3671 O O . PRO A 1 474 ? 18.331 56.062 38.817 1.00 48.15 471 PRO A O 1
ATOM 3675 N N . GLU A 1 475 ? 19.951 56.940 40.121 1.00 50.44 472 GLU A N 1
ATOM 3676 C CA . GLU A 1 475 ? 20.472 57.829 39.083 1.00 53.64 472 GLU A CA 1
ATOM 3677 C C . GLU A 1 475 ? 21.486 57.130 38.171 1.00 52.41 472 GLU A C 1
ATOM 3678 O O . GLU A 1 475 ? 21.792 57.616 37.079 1.00 55.22 472 GLU A O 1
ATOM 3684 N N . GLY A 1 476 ? 22.011 55.996 38.624 1.00 45.96 473 GLY A N 1
ATOM 3685 C CA . GLY A 1 476 ? 23.021 55.276 37.867 1.00 45.58 473 GLY A CA 1
ATOM 3686 C C . GLY A 1 476 ? 24.359 55.997 37.836 1.00 43.29 473 GLY A C 1
ATOM 3687 O O . GLY A 1 476 ? 25.176 55.777 36.937 1.00 41.76 473 GLY A O 1
ATOM 3688 N N . THR A 1 477 ? 24.575 56.861 38.824 1.00 39.95 474 THR A N 1
ATOM 3689 C CA . THR A 1 477 ? 25.804 57.638 38.933 1.00 39.15 474 THR A CA 1
ATOM 3690 C C . THR A 1 477 ? 27.000 56.709 39.126 1.00 37.34 474 THR A C 1
ATOM 3691 O O . THR A 1 477 ? 28.074 56.917 38.551 1.00 36.03 474 THR A O 1
ATOM 3695 N N . TYR A 1 478 ? 26.793 55.672 39.932 1.00 33.24 475 TYR A N 1
ATOM 3696 C CA . TYR A 1 478 ? 27.854 54.742 40.277 1.00 31.28 475 TYR A CA 1
ATOM 3697 C C . TYR A 1 478 ? 27.579 53.346 39.727 1.00 31.37 475 TYR A C 1
ATOM 3698 O O . TYR A 1 478 ? 28.476 52.707 39.161 1.00 28.42 475 TYR A O 1
ATOM 3707 N N . ILE A 1 479 ? 26.344 52.874 39.888 1.00 31.42 476 ILE A N 1
ATOM 3708 C CA . ILE A 1 479 ? 25.981 51.549 39.397 1.00 32.01 476 ILE A CA 1
ATOM 3709 C C . ILE A 1 479 ? 25.404 51.622 37.990 1.00 30.86 476 ILE A C 1
ATOM 3710 O O . ILE A 1 479 ? 24.314 52.155 37.786 1.00 32.44 476 ILE A O 1
ATOM 3715 N N . ARG A 1 480 ? 26.138 51.071 37.024 1.00 31.50 477 ARG A N 1
ATOM 3716 C CA . ARG A 1 480 ? 25.759 51.182 35.617 1.00 31.39 477 ARG A CA 1
ATOM 3717 C C . ARG A 1 480 ? 24.844 50.053 35.138 1.00 30.54 477 ARG A C 1
ATOM 3718 O O . ARG A 1 480 ? 23.957 50.284 34.311 1.00 28.15 477 ARG A O 1
ATOM 3726 N N . SER A 1 481 ? 25.058 48.838 35.646 1.00 31.21 478 SER A N 1
ATOM 3727 C CA . SER A 1 481 ? 24.227 47.696 35.254 1.00 25.62 478 SER A CA 1
ATOM 3728 C C . SER A 1 481 ? 24.230 46.576 36.307 1.00 26.09 478 SER A C 1
ATOM 3729 O O . SER A 1 481 ? 25.143 46.488 37.133 1.00 25.15 478 SER A O 1
ATOM 3732 N N . THR A 1 482 ? 23.201 45.731 36.270 1.00 24.93 479 THR A N 1
ATOM 3733 C CA . THR A 1 482 ? 23.041 44.657 37.249 1.00 26.79 479 THR A CA 1
ATOM 3734 C C . THR A 1 482 ? 22.623 43.384 36.527 1.00 22.18 479 THR A C 1
ATOM 3735 O O . THR A 1 482 ? 21.696 43.412 35.716 1.00 20.24 479 THR A O 1
ATOM 3739 N N . ARG A 1 483 ? 23.305 42.276 36.811 1.00 20.63 480 ARG A N 1
ATOM 3740 C CA . ARG A 1 483 ? 23.092 41.044 36.063 1.00 19.39 480 ARG A CA 1
ATOM 3741 C C . ARG A 1 483 ? 23.109 39.847 37.006 1.00 21.62 480 ARG A C 1
ATOM 3742 O O . ARG A 1 483 ? 23.996 39.733 37.860 1.00 21.80 480 ARG A O 1
ATOM 3750 N N . ILE A 1 484 ? 22.135 38.954 36.864 1.00 18.94 481 ILE A N 1
ATOM 3751 C CA . ILE A 1 484 ? 22.161 37.712 37.637 1.00 19.06 481 ILE A CA 1
ATOM 3752 C C . ILE A 1 484 ? 21.858 36.521 36.747 1.00 18.34 481 ILE A C 1
ATOM 3753 O O . ILE A 1 484 ? 20.815 36.477 36.088 1.00 17.13 481 ILE A O 1
ATOM 3758 N N . ARG A 1 485 ? 22.779 35.561 36.737 1.00 20.58 482 ARG A N 1
ATOM 3759 C CA . ARG A 1 485 ? 22.664 34.366 35.908 1.00 20.06 482 ARG A CA 1
ATOM 3760 C C . ARG A 1 485 ? 22.606 33.123 36.788 1.00 18.13 482 ARG A C 1
ATOM 3761 O O . ARG A 1 485 ? 23.293 33.059 37.810 1.00 17.46 482 ARG A O 1
ATOM 3769 N N . VAL A 1 486 ? 21.812 32.130 36.390 1.00 14.62 483 VAL A N 1
ATOM 3770 C CA . VAL A 1 486 ? 21.903 30.810 37.016 1.00 17.53 483 VAL A CA 1
ATOM 3771 C C . VAL A 1 486 ? 22.031 29.729 35.947 1.00 16.46 483 VAL A C 1
ATOM 3772 O O . VAL A 1 486 ? 21.426 29.816 34.878 1.00 15.64 483 VAL A O 1
ATOM 3776 N N . ALA A 1 487 ? 22.850 28.726 36.231 1.00 14.54 484 ALA A N 1
ATOM 3777 C CA . ALA A 1 487 ? 22.918 27.542 35.390 1.00 13.72 484 ALA A CA 1
ATOM 3778 C C . ALA A 1 487 ? 21.960 26.517 35.977 1.00 14.29 484 ALA A C 1
ATOM 3779 O O . ALA A 1 487 ? 21.910 26.340 37.191 1.00 14.33 484 ALA A O 1
ATOM 3781 N N . ARG A 1 488 ? 21.209 25.831 35.123 1.00 16.75 485 ARG A N 1
ATOM 3782 C CA . ARG A 1 488 ? 20.312 24.782 35.594 1.00 12.50 485 ARG A CA 1
ATOM 3783 C C . ARG A 1 488 ? 20.334 23.626 34.604 1.00 16.57 485 ARG A C 1
ATOM 3784 O O . ARG A 1 488 ? 20.595 23.827 33.413 1.00 16.18 485 ARG A O 1
ATOM 3792 N N . ASN A 1 489 ? 20.085 22.415 35.096 1.00 14.47 486 ASN A N 1
ATOM 3793 C CA . ASN A 1 489 ? 19.892 21.281 34.203 1.00 15.97 486 ASN A CA 1
ATOM 3794 C C . ASN A 1 489 ? 18.551 20.611 34.480 1.00 17.13 486 ASN A C 1
ATOM 3795 O O . ASN A 1 489 ? 18.082 20.610 35.620 1.00 14.30 486 ASN A O 1
ATOM 3800 N N . VAL A 1 490 ? 17.926 20.077 33.433 1.00 15.50 487 VAL A N 1
ATOM 3801 C CA . VAL A 1 490 ? 16.555 19.574 33.533 1.00 15.86 487 VAL A CA 1
ATOM 3802 C C . VAL A 1 490 ? 16.497 18.167 34.135 1.00 14.56 487 VAL A C 1
ATOM 3803 O O . VAL A 1 490 ? 17.221 17.261 33.707 1.00 15.45 487 VAL A O 1
ATOM 3807 N N . LYS A 1 491 ? 15.643 17.992 35.140 1.00 14.13 488 LYS A N 1
ATOM 3808 C CA . LYS A 1 491 ? 15.549 16.723 35.852 1.00 15.26 488 LYS A CA 1
ATOM 3809 C C . LYS A 1 491 ? 15.094 15.606 34.919 1.00 17.74 488 LYS A C 1
ATOM 3810 O O . LYS A 1 491 ? 14.258 15.823 34.034 1.00 22.00 488 LYS A O 1
ATOM 3816 N N . GLY A 1 492 ? 15.666 14.419 35.092 1.00 12.99 489 GLY A N 1
ATOM 3817 C CA . GLY A 1 492 ? 15.246 13.274 34.310 1.00 17.99 489 GLY A CA 1
ATOM 3818 C C . GLY A 1 492 ? 16.178 12.953 33.158 1.00 22.92 489 GLY A C 1
ATOM 3819 O O . GLY A 1 492 ? 15.942 12.002 32.411 1.00 24.42 489 GLY A O 1
ATOM 3820 N N . TYR A 1 493 ? 17.239 13.743 33.013 1.00 20.10 490 TYR A N 1
ATOM 3821 C CA . TYR A 1 493 ? 18.175 13.545 31.917 1.00 17.01 490 TYR A CA 1
ATOM 3822 C C . TYR A 1 493 ? 19.603 13.405 32.426 1.00 13.98 490 TYR A C 1
ATOM 3823 O O . TYR A 1 493 ? 19.884 13.654 33.594 1.00 14.15 490 TYR A O 1
ATOM 3832 N N . ALA A 1 494 ? 20.508 13.004 31.541 1.00 14.18 491 ALA A N 1
ATOM 3833 C CA . ALA A 1 494 ? 21.933 13.062 31.849 1.00 15.09 491 ALA A CA 1
ATOM 3834 C C . ALA A 1 494 ? 22.300 14.534 31.992 1.00 15.72 491 ALA A C 1
ATOM 3835 O O . ALA A 1 494 ? 21.458 15.421 31.779 1.00 14.79 491 ALA A O 1
ATOM 3837 N N . LEU A 1 495 ? 23.547 14.818 32.348 1.00 12.58 492 LEU A N 1
ATOM 3838 C CA . LEU A 1 495 ? 24.002 16.200 32.274 1.00 14.58 492 LEU A CA 1
ATOM 3839 C C . LEU A 1 495 ? 24.502 16.401 30.849 1.00 16.79 492 LEU A C 1
ATOM 3840 O O . LEU A 1 495 ? 24.563 15.442 30.079 1.00 16.89 492 LEU A O 1
ATOM 3845 N N . THR A 1 496 ? 24.829 17.636 30.482 1.00 15.24 493 THR A N 1
ATOM 3846 C CA . THR A 1 496 ? 25.273 17.941 29.119 1.00 14.42 493 THR A CA 1
ATOM 3847 C C . THR A 1 496 ? 26.345 17.002 28.520 1.00 14.05 493 THR A C 1
ATOM 3848 O O . THR A 1 496 ? 26.225 16.602 27.356 1.00 14.32 493 THR A O 1
ATOM 3852 N N . PRO A 1 497 ? 27.388 16.641 29.298 1.00 14.60 494 PRO A N 1
ATOM 3853 C CA . PRO A 1 497 ? 28.423 15.799 28.676 1.00 14.71 494 PRO A CA 1
ATOM 3854 C C . PRO A 1 497 ? 27.947 14.388 28.352 1.00 17.49 494 PRO A C 1
ATOM 3855 O O . PRO A 1 497 ? 28.579 13.718 27.529 1.00 20.28 494 PRO A O 1
ATOM 3859 N N . GLY A 1 498 ? 26.871 13.932 28.991 1.00 16.78 495 GLY A N 1
ATOM 3860 C CA . GLY A 1 498 ? 26.426 12.558 28.814 1.00 15.07 495 GLY A CA 1
ATOM 3861 C C . GLY A 1 498 ? 25.160 12.410 27.989 1.00 16.03 495 GLY A C 1
ATOM 3862 O O . GLY A 1 498 ? 24.654 11.299 27.809 1.00 16.42 495 GLY A O 1
ATOM 3863 N N . LEU A 1 499 ? 24.650 13.531 27.482 1.00 17.17 496 LEU A N 1
ATOM 3864 C CA . LEU A 1 499 ? 23.385 13.543 26.744 1.00 16.64 496 LEU A CA 1
ATOM 3865 C C . LEU A 1 499 ? 23.411 12.680 25.486 1.00 18.49 496 LEU A C 1
ATOM 3866 O O . LEU A 1 499 ? 24.394 12.681 24.738 1.00 15.98 496 LEU A O 1
ATOM 3871 N N . THR A 1 500 ? 22.319 11.949 25.256 1.00 21.89 497 THR A N 1
ATOM 3872 C CA . THR A 1 500 ? 22.106 11.262 23.986 1.00 20.68 497 THR A CA 1
ATOM 3873 C C . THR A 1 500 ? 21.411 12.227 23.037 1.00 18.06 497 THR A C 1
ATOM 3874 O O . THR A 1 500 ? 20.932 13.285 23.460 1.00 16.83 497 THR A O 1
ATOM 3878 N N . ARG A 1 501 ? 21.350 11.876 21.757 1.00 18.56 498 ARG A N 1
ATOM 3879 C CA . ARG A 1 501 ? 20.713 12.747 20.777 1.00 16.90 498 ARG A CA 1
ATOM 3880 C C . ARG A 1 501 ? 19.273 13.069 21.153 1.00 17.70 498 ARG A C 1
ATOM 3881 O O . ARG A 1 501 ? 18.868 14.238 21.144 1.00 17.57 498 ARG A O 1
ATOM 3889 N N . ASN A 1 502 ? 18.502 12.035 21.478 1.00 16.33 499 ASN A N 1
ATOM 3890 C CA . ASN A 1 502 ? 17.080 12.212 21.768 1.00 21.03 499 ASN A CA 1
ATOM 3891 C C . ASN A 1 502 ? 16.812 12.998 23.049 1.00 16.10 499 ASN A C 1
ATOM 3892 O O . ASN A 1 502 ? 15.872 13.790 23.107 1.00 18.37 499 ASN A O 1
ATOM 3897 N N . GLU A 1 503 ? 17.630 12.782 24.076 1.00 17.25 500 GLU A N 1
ATOM 3898 C CA . GLU A 1 503 ? 17.531 13.590 25.295 1.00 14.56 500 GLU A CA 1
ATOM 3899 C C . GLU A 1 503 ? 17.682 15.084 25.003 1.00 15.89 500 GLU A C 1
ATOM 3900 O O . GLU A 1 503 ? 16.876 15.904 25.453 1.00 18.92 500 GLU A O 1
ATOM 3906 N N . ARG A 1 504 ? 18.724 15.442 24.258 1.00 14.94 501 ARG A N 1
ATOM 3907 C CA . ARG A 1 504 ? 18.988 16.853 23.963 1.00 17.29 501 ARG A CA 1
ATOM 3908 C C . ARG A 1 504 ? 17.822 17.482 23.202 1.00 17.50 501 ARG A C 1
ATOM 3909 O O . ARG A 1 504 ? 17.426 18.620 23.480 1.00 17.50 501 ARG A O 1
ATOM 3917 N N . LEU A 1 505 ? 17.279 16.736 22.243 1.00 18.53 502 LEU A N 1
ATOM 3918 C CA . LEU A 1 505 ? 16.121 17.184 21.478 1.00 19.55 502 LEU A CA 1
ATOM 3919 C C . LEU A 1 505 ? 14.881 17.297 22.366 1.00 20.35 502 LEU A C 1
ATOM 3920 O O . LEU A 1 505 ? 14.080 18.213 22.196 1.00 19.71 502 LEU A O 1
ATOM 3925 N N . ASP A 1 506 ? 14.714 16.360 23.298 1.00 22.84 503 ASP A N 1
ATOM 3926 C CA . ASP A 1 506 ? 13.579 16.409 24.224 1.00 25.01 503 ASP A CA 1
ATOM 3927 C C . ASP A 1 506 ? 13.678 17.631 25.126 1.00 23.02 503 ASP A C 1
ATOM 3928 O O . ASP A 1 506 ? 12.688 18.310 25.379 1.00 20.70 503 ASP A O 1
ATOM 3933 N N . ILE A 1 507 ? 14.884 17.895 25.615 1.00 20.88 504 ILE A N 1
ATOM 3934 C CA . ILE A 1 507 ? 15.140 19.062 26.454 1.00 17.87 504 ILE A CA 1
ATOM 3935 C C . ILE A 1 507 ? 14.814 20.358 25.714 1.00 19.91 504 ILE A C 1
ATOM 3936 O O . ILE A 1 507 ? 14.103 21.210 26.244 1.00 20.19 504 ILE A O 1
ATOM 3941 N N . GLU A 1 508 ? 15.321 20.507 24.492 1.00 18.83 505 GLU A N 1
ATOM 3942 C CA . GLU A 1 508 ? 15.041 21.712 23.714 1.00 21.48 505 GLU A CA 1
ATOM 3943 C C . GLU A 1 508 ? 13.532 21.899 23.552 1.00 22.49 505 GLU A C 1
ATOM 3944 O O . GLU A 1 508 ? 13.004 22.993 23.754 1.00 21.18 505 GLU A O 1
ATOM 3950 N N . ARG A 1 509 ? 12.844 20.813 23.214 1.00 21.16 506 ARG A N 1
ATOM 3951 C CA . ARG A 1 509 ? 11.399 20.851 22.985 1.00 24.81 506 ARG A CA 1
ATOM 3952 C C . ARG A 1 509 ? 10.629 21.290 24.230 1.00 23.31 506 ARG A C 1
ATOM 3953 O O . ARG A 1 509 ? 9.731 22.134 24.155 1.00 22.66 506 ARG A O 1
ATOM 3961 N N . LYS A 1 510 ? 10.982 20.722 25.379 1.00 23.34 507 LYS A N 1
ATOM 3962 C CA . LYS A 1 510 ? 10.256 21.022 26.614 1.00 23.51 507 LYS A CA 1
ATOM 3963 C C . LYS A 1 510 ? 10.573 22.407 27.173 1.00 24.83 507 LYS A C 1
ATOM 3964 O O . LYS A 1 510 ? 9.688 23.084 27.703 1.00 26.92 507 LYS A O 1
ATOM 3970 N N . VAL A 1 511 ? 11.827 22.836 27.053 1.00 21.35 508 VAL A N 1
ATOM 3971 C CA . VAL A 1 511 ? 12.200 24.182 27.505 1.00 24.42 508 VAL A CA 1
ATOM 3972 C C . VAL A 1 511 ? 11.516 25.262 26.655 1.00 24.88 508 VAL A C 1
ATOM 3973 O O . VAL A 1 511 ? 10.896 26.192 27.194 1.00 21.65 508 VAL A O 1
ATOM 3977 N N . VAL A 1 512 ? 11.626 25.133 25.331 1.00 24.57 509 VAL A N 1
ATOM 3978 C CA . VAL A 1 512 ? 10.954 26.051 24.404 1.00 26.99 509 VAL A CA 1
ATOM 3979 C C . VAL A 1 512 ? 9.460 26.132 24.709 1.00 28.46 509 VAL A C 1
ATOM 3980 O O . VAL A 1 512 ? 8.884 27.220 24.715 1.00 30.54 509 VAL A O 1
ATOM 3984 N N . GLY A 1 513 ? 8.848 24.980 24.982 1.00 27.27 510 GLY A N 1
ATOM 3985 C CA . GLY A 1 513 ? 7.452 24.927 25.387 1.00 29.12 510 GLY A CA 1
ATOM 3986 C C . GLY A 1 513 ? 7.133 25.835 26.563 1.00 30.22 510 GLY A C 1
ATOM 3987 O O . GLY A 1 513 ? 6.223 26.673 26.488 1.00 29.63 510 GLY A O 1
ATOM 3988 N N . VAL A 1 514 ? 7.884 25.674 27.650 1.00 27.36 511 VAL A N 1
ATOM 3989 C CA . VAL A 1 514 ? 7.704 26.515 28.827 1.00 26.91 511 VAL A CA 1
ATOM 3990 C C . VAL A 1 514 ? 7.966 27.982 28.497 1.00 28.03 511 VAL A C 1
ATOM 3991 O O . VAL A 1 514 ? 7.169 28.856 28.852 1.00 28.87 511 VAL A O 1
ATOM 3995 N N . LEU A 1 515 ? 9.072 28.248 27.802 1.00 23.89 512 LEU A N 1
ATOM 3996 C CA . LEU A 1 515 ? 9.471 29.625 27.511 1.00 27.92 512 LEU A CA 1
ATOM 3997 C C . LEU A 1 515 ? 8.441 30.365 26.649 1.00 33.48 512 LEU A C 1
ATOM 3998 O O . LEU A 1 515 ? 8.181 31.550 26.862 1.00 33.45 512 LEU A O 1
ATOM 4003 N N . SER A 1 516 ? 7.853 29.660 25.686 1.00 34.86 513 SER A N 1
ATOM 4004 C CA . SER A 1 516 ? 6.865 30.258 24.792 1.00 38.68 513 SER A CA 1
ATOM 4005 C C . SER A 1 516 ? 5.557 30.583 25.528 1.00 39.25 513 SER A C 1
ATOM 4006 O O . SER A 1 516 ? 4.748 31.382 25.053 1.00 39.75 513 SER A O 1
ATOM 4009 N N . SER A 1 517 ? 5.361 29.966 26.690 1.00 39.44 514 SER A N 1
ATOM 4010 C CA . SER A 1 517 ? 4.139 30.154 27.469 1.00 40.51 514 SER A CA 1
ATOM 4011 C C . SER A 1 517 ? 4.275 31.319 28.443 1.00 41.52 514 SER A C 1
ATOM 4012 O O . SER A 1 517 ? 3.305 31.707 29.099 1.00 44.38 514 SER A O 1
ATOM 4015 N N . LEU A 1 518 ? 5.482 31.869 28.543 1.00 39.22 515 LEU A N 1
ATOM 4016 C CA . LEU A 1 518 ? 5.749 32.951 29.487 1.00 37.22 515 LEU A CA 1
ATOM 4017 C C . LEU A 1 518 ? 5.024 34.237 29.091 1.00 37.98 515 LEU A C 1
ATOM 4018 O O . LEU A 1 518 ? 5.039 34.640 27.927 1.00 37.19 515 LEU A O 1
ATOM 4023 N N . THR A 1 519 ? 4.394 34.877 30.070 1.00 39.02 516 THR A N 1
ATOM 4024 C CA . THR A 1 519 ? 3.600 36.080 29.834 1.00 40.84 516 THR A CA 1
ATOM 4025 C C . THR A 1 519 ? 4.217 37.296 30.515 1.00 40.97 516 THR A C 1
ATOM 4026 O O . THR A 1 519 ? 5.246 37.192 31.187 1.00 37.56 516 THR A O 1
ATOM 4030 N N . GLY A 1 520 ? 3.574 38.448 30.353 1.00 41.18 517 GLY A N 1
ATOM 4031 C CA . GLY A 1 520 ? 4.049 39.667 30.980 1.00 40.73 517 GLY A CA 1
ATOM 4032 C C . GLY A 1 520 ? 5.371 40.118 30.393 1.00 39.08 517 GLY A C 1
ATOM 4033 O O . GLY A 1 520 ? 5.586 40.021 29.183 1.00 39.39 517 GLY A O 1
ATOM 4034 N N . ASP A 1 521 ? 6.267 40.595 31.254 1.00 35.98 518 ASP A N 1
ATOM 4035 C CA . ASP A 1 521 ? 7.564 41.090 30.806 1.00 37.21 518 ASP A CA 1
ATOM 4036 C C . ASP A 1 521 ? 8.513 39.947 30.445 1.00 33.91 518 ASP A C 1
ATOM 4037 O O . ASP A 1 521 ? 9.629 40.187 29.982 1.00 39.82 518 ASP A O 1
ATOM 4042 N N . LEU A 1 522 ? 8.067 38.710 30.658 1.00 27.78 519 LEU A N 1
ATOM 4043 C CA . LEU A 1 522 ? 8.872 37.532 30.321 1.00 28.15 519 LEU A CA 1
ATOM 4044 C C . LEU A 1 522 ? 8.571 36.971 28.928 1.00 31.13 519 LEU A C 1
ATOM 4045 O O . LEU A 1 522 ? 9.295 36.105 28.430 1.00 30.35 519 LEU A O 1
ATOM 4050 N N . ALA A 1 523 ? 7.505 37.463 28.302 1.00 30.79 520 ALA A N 1
ATOM 4051 C CA . ALA A 1 523 ? 7.135 37.019 26.959 1.00 30.19 520 ALA A CA 1
ATOM 4052 C C . ALA A 1 523 ? 8.236 37.353 25.962 1.00 31.97 520 ALA A C 1
ATOM 4053 O O . ALA A 1 523 ? 8.853 38.417 26.042 1.00 34.11 520 ALA A O 1
ATOM 4055 N N . GLY A 1 524 ? 8.480 36.444 25.021 1.00 35.09 521 GLY A N 1
ATOM 4056 C CA . GLY A 1 524 ? 9.546 36.630 24.055 1.00 35.68 521 GLY A CA 1
ATOM 4057 C C . GLY A 1 524 ? 9.553 35.592 22.952 1.00 37.03 521 GLY A C 1
ATOM 4058 O O . GLY A 1 524 ? 8.572 34.874 22.751 1.00 39.22 521 GLY A O 1
ATOM 4059 N N . GLN A 1 525 ? 10.671 35.502 22.240 1.00 37.86 522 GLN A N 1
ATOM 4060 C CA . GLN A 1 525 ? 10.767 34.596 21.106 1.00 40.17 522 GLN A CA 1
ATOM 4061 C C . GLN A 1 525 ? 12.020 33.724 21.156 1.00 31.79 522 GLN A C 1
ATOM 4062 O O . GLN A 1 525 ? 13.045 34.102 21.737 1.00 25.84 522 GLN A O 1
ATOM 4068 N N . TYR A 1 526 ? 11.919 32.554 20.536 1.00 28.86 523 TYR A N 1
ATOM 4069 C CA . TYR A 1 526 ? 13.000 31.590 20.524 1.00 26.93 523 TYR A CA 1
ATOM 4070 C C . TYR A 1 526 ? 13.742 31.620 19.188 1.00 26.02 523 TYR A C 1
ATOM 4071 O O . TYR A 1 526 ? 13.144 31.873 18.143 1.00 27.43 523 TYR A O 1
ATOM 4080 N N . TYR A 1 527 ? 15.047 31.376 19.232 1.00 22.73 524 TYR A N 1
ATOM 4081 C CA . TYR A 1 527 ? 15.858 31.327 18.028 1.00 26.88 524 TYR A CA 1
ATOM 4082 C C . TYR A 1 527 ? 16.766 30.109 18.065 1.00 27.35 524 TYR A C 1
ATOM 4083 O O . TYR A 1 527 ? 17.834 30.145 18.682 1.00 26.34 524 TYR A O 1
ATOM 4092 N N . PRO A 1 528 ? 16.346 29.021 17.404 1.00 27.34 525 PRO A N 1
ATOM 4093 C CA . PRO A 1 528 ? 17.216 27.844 17.339 1.00 26.27 525 PRO A CA 1
ATOM 4094 C C . PRO A 1 528 ? 18.462 28.181 16.537 1.00 27.30 525 PRO A C 1
ATOM 4095 O O . PRO A 1 528 ? 18.385 28.983 15.603 1.00 28.43 525 PRO A O 1
ATOM 4099 N N . LEU A 1 529 ? 19.596 27.596 16.905 1.00 24.42 526 LEU A N 1
ATOM 4100 C CA . LEU A 1 529 ? 20.824 27.771 16.133 1.00 22.01 526 LEU A CA 1
ATOM 4101 C C . LEU A 1 529 ? 20.741 27.035 14.807 1.00 21.98 526 LEU A C 1
ATOM 4102 O O . LEU A 1 529 ? 21.240 27.518 13.786 1.00 22.77 526 LEU A O 1
ATOM 4107 N N . THR A 1 530 ? 20.109 25.865 14.834 1.00 19.85 527 THR A N 1
ATOM 4108 C CA . THR A 1 530 ? 19.948 25.045 13.639 1.00 22.02 527 THR A CA 1
ATOM 4109 C C . THR A 1 530 ? 19.125 25.798 12.618 1.00 27.41 527 THR A C 1
ATOM 4110 O O . THR A 1 530 ? 17.970 26.144 12.872 1.00 26.94 527 THR A O 1
ATOM 4114 N N . GLY A 1 531 ? 19.724 26.062 11.462 1.00 29.95 528 GLY A N 1
ATOM 4115 C CA . GLY A 1 531 ? 19.032 26.769 10.399 1.00 36.37 528 GLY A CA 1
ATOM 4116 C C . GLY A 1 531 ? 18.866 28.260 10.638 1.00 41.81 528 GLY A C 1
ATOM 4117 O O . GLY A 1 531 ? 17.977 28.886 10.056 1.00 45.90 528 GLY A O 1
ATOM 4118 N N . MET A 1 532 ? 19.712 28.839 11.487 1.00 39.91 529 MET A N 1
ATOM 4119 C CA . MET A 1 532 ? 19.659 30.282 11.724 1.00 39.02 529 MET A CA 1
ATOM 4120 C C . MET A 1 532 ? 20.196 31.055 10.517 1.00 38.75 529 MET A C 1
ATOM 4121 O O . MET A 1 532 ? 21.265 30.731 9.999 1.00 32.59 529 MET A O 1
ATOM 4126 N N . ASP A 1 533 ? 19.460 32.076 10.078 1.00 43.70 530 ASP A N 1
ATOM 4127 C CA . ASP A 1 533 ? 19.884 32.885 8.930 1.00 49.12 530 ASP A CA 1
ATOM 4128 C C . ASP A 1 533 ? 20.871 33.989 9.325 1.00 51.65 530 ASP A C 1
ATOM 4129 O O . ASP A 1 533 ? 21.032 34.300 10.508 1.00 51.69 530 ASP A O 1
ATOM 4134 N N . GLU A 1 534 ? 21.514 34.584 8.321 1.00 51.99 531 GLU A N 1
ATOM 4135 C CA . GLU A 1 534 ? 22.520 35.630 8.523 1.00 52.54 531 GLU A CA 1
ATOM 4136 C C . GLU A 1 534 ? 22.009 36.831 9.328 1.00 49.51 531 GLU A C 1
ATOM 4137 O O . GLU A 1 534 ? 22.698 37.335 10.218 1.00 47.93 531 GLU A O 1
ATOM 4143 N N . ALA A 1 535 ? 20.802 37.288 9.010 1.00 48.63 532 ALA A N 1
ATOM 4144 C CA . ALA A 1 535 ? 20.250 38.496 9.628 1.00 48.61 532 ALA A CA 1
ATOM 4145 C C . ALA A 1 535 ? 19.799 38.299 11.079 1.00 48.11 532 ALA A C 1
ATOM 4146 O O . ALA A 1 535 ? 19.920 39.209 11.903 1.00 45.96 532 ALA A O 1
ATOM 4148 N N . THR A 1 536 ? 19.245 37.125 11.373 1.00 45.92 533 THR A N 1
ATOM 4149 C CA . THR A 1 536 ? 18.864 36.774 12.738 1.00 42.67 533 THR A CA 1
ATOM 4150 C C . THR A 1 536 ? 20.116 36.723 13.605 1.00 41.32 533 THR A C 1
ATOM 4151 O O . THR A 1 536 ? 20.150 37.262 14.714 1.00 42.57 533 THR A O 1
ATOM 4155 N N . ARG A 1 537 ? 21.143 36.067 13.076 1.00 40.34 534 ARG A N 1
ATOM 4156 C CA . ARG A 1 537 ? 22.422 35.944 13.754 1.00 43.20 534 ARG A CA 1
ATOM 4157 C C . ARG A 1 537 ? 22.988 37.314 14.082 1.00 45.78 534 ARG A C 1
ATOM 4158 O O . ARG A 1 537 ? 23.197 37.640 15.249 1.00 46.43 534 ARG A O 1
ATOM 4166 N N . GLN A 1 538 ? 23.214 38.116 13.044 1.00 46.19 535 GLN A N 1
ATOM 4167 C CA . GLN A 1 538 ? 23.780 39.452 13.196 1.00 45.44 535 GLN A CA 1
ATOM 4168 C C . GLN A 1 538 ? 23.063 40.258 14.275 1.00 38.72 535 GLN A C 1
ATOM 4169 O O . GLN A 1 538 ? 23.696 40.903 15.113 1.00 36.59 535 GLN A O 1
ATOM 4175 N N . LYS A 1 539 ? 21.737 40.204 14.243 1.00 37.33 536 LYS A N 1
ATOM 4176 C CA . LYS A 1 539 ? 20.906 40.863 15.240 1.00 39.18 536 LYS A CA 1
ATOM 4177 C C . LYS A 1 539 ? 21.245 40.376 16.647 1.00 41.27 536 LYS A C 1
ATOM 4178 O O . LYS A 1 539 ? 21.406 41.178 17.575 1.00 40.11 536 LYS A O 1
ATOM 4184 N N . LEU A 1 540 ? 21.368 39.059 16.795 1.00 40.97 537 LEU A N 1
ATOM 4185 C CA . LEU A 1 540 ? 21.703 38.456 18.082 1.00 39.54 537 LEU A CA 1
ATOM 4186 C C . LEU A 1 540 ? 23.110 38.836 18.544 1.00 40.04 537 LEU A C 1
ATOM 4187 O O . LEU A 1 540 ? 23.320 39.109 19.728 1.00 41.33 537 LEU A O 1
ATOM 4192 N N . VAL A 1 541 ? 24.065 38.859 17.613 1.00 39.75 538 VAL A N 1
ATOM 4193 C CA . VAL A 1 541 ? 25.437 39.260 17.933 1.00 43.93 538 VAL A CA 1
ATOM 4194 C C . VAL A 1 541 ? 25.469 40.698 18.449 1.00 46.10 538 VAL A C 1
ATOM 4195 O O . VAL A 1 541 ? 26.176 41.012 19.410 1.00 46.10 538 VAL A O 1
ATOM 4199 N N . ASN A 1 542 ? 24.700 41.567 17.800 1.00 45.26 539 ASN A N 1
ATOM 4200 C CA . ASN A 1 542 ? 24.651 42.975 18.170 1.00 48.59 539 ASN A CA 1
ATOM 4201 C C . ASN A 1 542 ? 24.119 43.205 19.586 1.00 51.59 539 ASN A C 1
ATOM 4202 O O . ASN A 1 542 ? 24.535 44.143 20.265 1.00 52.81 539 ASN A O 1
ATOM 4207 N N . ASP A 1 543 ? 23.201 42.348 20.029 1.00 51.75 540 ASP A N 1
ATOM 4208 C CA . ASP A 1 543 ? 22.695 42.416 21.400 1.00 51.33 540 ASP A CA 1
ATOM 4209 C C . ASP A 1 543 ? 23.579 41.617 22.366 1.00 50.49 540 ASP A C 1
ATOM 4210 O O . ASP A 1 543 ? 23.326 41.599 23.573 1.00 48.44 540 ASP A O 1
ATOM 4215 N N . HIS A 1 544 ? 24.608 40.966 21.821 1.00 51.49 541 HIS A N 1
ATOM 4216 C CA . HIS A 1 544 ? 25.505 40.085 22.585 1.00 52.80 541 HIS A CA 1
ATOM 4217 C C . HIS A 1 544 ? 24.785 38.842 23.139 1.00 46.96 541 HIS A C 1
ATOM 4218 O O . HIS A 1 544 ? 25.112 38.366 24.226 1.00 45.96 541 HIS A O 1
ATOM 4225 N N . PHE A 1 545 ? 23.823 38.320 22.378 1.00 41.61 542 PHE A N 1
ATOM 4226 C CA . PHE A 1 545 ? 22.976 37.215 22.831 1.00 38.55 542 PHE A CA 1
ATOM 4227 C C . PHE A 1 545 ? 23.380 35.868 22.234 1.00 35.57 542 PHE A C 1
ATOM 4228 O O . PHE A 1 545 ? 22.927 34.812 22.687 1.00 32.34 542 PHE A O 1
ATOM 4236 N N . LEU A 1 546 ? 24.218 35.913 21.204 1.00 33.11 543 LEU A N 1
ATOM 4237 C CA . LEU A 1 546 ? 24.597 34.709 20.478 1.00 32.94 543 LEU A CA 1
ATOM 4238 C C . LEU A 1 546 ? 25.693 33.941 21.213 1.00 32.39 543 LEU A C 1
ATOM 4239 O O . LEU A 1 546 ? 26.596 34.544 21.801 1.00 32.18 543 LEU A O 1
ATOM 4244 N N . PHE A 1 547 ? 25.603 32.614 21.192 1.00 29.20 544 PHE A N 1
ATOM 4245 C CA . PHE A 1 547 ? 26.699 31.782 21.672 1.00 25.93 544 PHE A CA 1
ATOM 4246 C C . PHE A 1 547 ? 27.191 30.880 20.546 1.00 26.67 544 PHE A C 1
ATOM 4247 O O . PHE A 1 547 ? 26.481 30.673 19.557 1.00 28.89 544 PHE A O 1
ATOM 4255 N N . LYS A 1 548 ? 28.411 30.368 20.678 1.00 25.20 545 LYS A N 1
ATOM 4256 C CA . LYS A 1 548 ? 29.003 29.539 19.630 1.00 28.46 545 LYS A CA 1
ATOM 4257 C C . LYS A 1 548 ? 29.413 28.166 20.152 1.00 26.69 545 LYS A C 1
ATOM 4258 O O . LYS A 1 548 ? 29.229 27.868 21.331 1.00 25.06 545 LYS A O 1
ATOM 4264 N N . LYS A 1 549 ? 29.963 27.336 19.268 1.00 26.61 546 LYS A N 1
ATOM 4265 C CA . LYS A 1 549 ? 30.396 25.993 19.646 1.00 27.53 546 LYS A CA 1
ATOM 4266 C C . LYS A 1 549 ? 31.403 26.059 20.796 1.00 27.67 546 LYS A C 1
ATOM 4267 O O . LYS A 1 549 ? 32.186 27.006 20.888 1.00 30.01 546 LYS A O 1
ATOM 4273 N N . GLY A 1 550 ? 31.375 25.068 21.682 1.00 24.13 547 GLY A N 1
ATOM 4274 C CA . GLY A 1 550 ? 32.201 25.117 22.876 1.00 22.69 547 GLY A CA 1
ATOM 4275 C C . GLY A 1 550 ? 33.678 25.020 22.567 1.00 23.38 547 GLY A C 1
ATOM 4276 O O . GLY A 1 550 ? 34.067 24.500 21.515 1.00 20.68 547 GLY A O 1
ATOM 4277 N N . ASP A 1 551 ? 34.508 25.503 23.488 1.00 25.70 548 ASP A N 1
ATOM 4278 C CA . ASP A 1 551 ? 35.954 25.435 23.299 1.00 24.52 548 ASP A CA 1
ATOM 4279 C C . ASP A 1 551 ? 36.500 24.015 23.461 1.00 20.97 548 ASP A C 1
ATOM 4280 O O . ASP A 1 551 ? 35.732 23.070 23.646 1.00 20.81 548 ASP A O 1
ATOM 4285 N N . ARG A 1 552 ? 37.825 23.873 23.406 1.00 18.59 549 ARG A N 1
ATOM 4286 C CA . ARG A 1 552 ? 38.469 22.560 23.462 1.00 20.49 549 ARG A CA 1
ATOM 4287 C C . ARG A 1 552 ? 38.201 21.813 24.771 1.00 17.80 549 ARG A C 1
ATOM 4288 O O . ARG A 1 552 ? 38.301 20.586 24.819 1.00 19.69 549 ARG A O 1
ATOM 4296 N N . PHE A 1 553 ? 37.891 22.545 25.835 1.00 17.91 550 PHE A N 1
ATOM 4297 C CA . PHE A 1 553 ? 37.619 21.899 27.116 1.00 21.01 550 PHE A CA 1
ATOM 4298 C C . PHE A 1 553 ? 36.256 21.225 27.051 1.00 20.45 550 PHE A C 1
ATOM 4299 O O . PHE A 1 553 ? 36.099 20.081 27.479 1.00 18.96 550 PHE A O 1
ATOM 4307 N N . LEU A 1 554 ? 35.282 21.941 26.498 1.00 17.45 551 LEU A N 1
ATOM 4308 C CA . LEU A 1 554 ? 33.949 21.391 26.269 1.00 19.22 551 LEU A CA 1
ATOM 4309 C C . LEU A 1 554 ? 33.950 20.298 25.199 1.00 18.09 551 LEU A C 1
ATOM 4310 O O . LEU A 1 554 ? 33.271 19.274 25.337 1.00 19.35 551 LEU A O 1
ATOM 4315 N N . GLU A 1 555 ? 34.708 20.520 24.129 1.00 17.21 552 GLU A N 1
ATOM 4316 C CA . GLU A 1 555 ? 34.850 19.521 23.074 1.00 17.93 552 GLU A CA 1
ATOM 4317 C C . GLU A 1 555 ? 35.315 18.182 23.636 1.00 18.62 552 GLU A C 1
ATOM 4318 O O . GLU A 1 555 ? 34.734 17.131 23.337 1.00 16.86 552 GLU A O 1
ATOM 4324 N N . ALA A 1 556 ? 36.351 18.214 24.470 1.00 17.52 553 ALA A N 1
ATOM 4325 C CA . ALA A 1 556 ? 36.912 16.972 25.005 1.00 20.17 553 ALA A CA 1
ATOM 4326 C C . ALA A 1 556 ? 36.012 16.353 26.079 1.00 19.85 553 ALA A C 1
ATOM 4327 O O . ALA A 1 556 ? 36.109 15.164 26.378 1.00 20.11 553 ALA A O 1
ATOM 4329 N N . ALA A 1 557 ? 35.143 17.171 26.663 1.00 18.72 554 ALA A N 1
ATOM 4330 C CA . ALA A 1 557 ? 34.227 16.704 27.698 1.00 20.10 554 ALA A CA 1
ATOM 4331 C C . ALA A 1 557 ? 33.015 16.012 27.083 1.00 20.24 554 ALA A C 1
ATOM 4332 O O . ALA A 1 557 ? 32.243 15.362 27.786 1.00 24.57 554 ALA A O 1
ATOM 4334 N N . GLY A 1 558 ? 32.832 16.177 25.776 1.00 18.98 555 GLY A N 1
ATOM 4335 C CA . GLY A 1 558 ? 31.704 15.566 25.090 1.00 19.10 555 GLY A CA 1
ATOM 4336 C C . GLY A 1 558 ? 30.506 16.491 24.986 1.00 19.42 555 GLY A C 1
ATOM 4337 O O . GLY A 1 558 ? 29.408 16.070 24.606 1.00 24.16 555 GLY A O 1
ATOM 4338 N N . VAL A 1 559 ? 30.722 17.756 25.327 1.00 13.98 556 VAL A N 1
ATOM 4339 C CA . VAL A 1 559 ? 29.653 18.757 25.374 1.00 14.89 556 VAL A CA 1
ATOM 4340 C C . VAL A 1 559 ? 29.189 19.222 23.982 1.00 17.43 556 VAL A C 1
ATOM 4341 O O . VAL A 1 559 ? 28.023 19.591 23.796 1.00 17.28 556 VAL A O 1
ATOM 4345 N N . ASN A 1 560 ? 30.086 19.185 22.998 1.00 17.52 557 ASN A N 1
ATOM 4346 C CA . ASN A 1 560 ? 29.782 19.749 21.678 1.00 17.20 557 ASN A CA 1
ATOM 4347 C C . ASN A 1 560 ? 29.079 18.805 20.699 1.00 19.73 557 ASN A C 1
ATOM 4348 O O . ASN A 1 560 ? 28.925 19.144 19.525 1.00 23.27 557 ASN A O 1
ATOM 4353 N N . LYS A 1 561 ? 28.668 17.631 21.171 1.00 15.53 558 LYS A N 1
ATOM 4354 C CA . LYS A 1 561 ? 28.148 16.581 20.288 1.00 17.98 558 LYS A CA 1
ATOM 4355 C C . LYS A 1 561 ? 26.976 17.054 19.434 1.00 18.25 558 LYS A C 1
ATOM 4356 O O . LYS A 1 561 ? 26.059 17.711 19.934 1.00 15.06 558 LYS A O 1
ATOM 4362 N N . LEU A 1 562 ? 27.034 16.726 18.141 1.00 19.18 559 LEU A N 1
ATOM 4363 C CA . LEU A 1 562 ? 25.959 17.019 17.191 1.00 18.73 559 LEU A CA 1
ATOM 4364 C C . LEU A 1 562 ? 25.662 18.513 17.021 1.00 19.92 559 LEU A C 1
ATOM 4365 O O . LEU A 1 562 ? 24.542 18.887 16.662 1.00 23.16 559 LEU A O 1
ATOM 4370 N N . TRP A 1 563 ? 26.661 19.358 17.267 1.00 19.94 560 TRP A N 1
ATOM 4371 C CA . TRP A 1 563 ? 26.496 20.804 17.117 1.00 22.02 560 TRP A CA 1
ATOM 4372 C C . TRP A 1 563 ? 25.936 21.163 15.748 1.00 21.47 560 TRP A C 1
ATOM 4373 O O . TRP A 1 563 ? 26.396 20.638 14.732 1.00 21.70 560 TRP A O 1
ATOM 4384 N N . PRO A 1 564 ? 24.948 22.073 15.703 1.00 20.65 561 PRO A N 1
ATOM 4385 C CA . PRO A 1 564 ? 24.288 22.811 16.786 1.00 19.11 561 PRO A CA 1
ATOM 4386 C C . PRO A 1 564 ? 22.893 22.284 17.107 1.00 17.90 561 PRO A C 1
ATOM 4387 O O . PRO A 1 564 ? 22.058 23.044 17.603 1.00 16.90 561 PRO A O 1
ATOM 4391 N N . GLU A 1 565 ? 22.640 21.012 16.820 1.00 17.33 562 GLU A N 1
ATOM 4392 C CA . GLU A 1 565 ? 21.313 20.440 17.019 1.00 16.90 562 GLU A CA 1
ATOM 4393 C C . GLU A 1 565 ? 20.863 20.558 18.466 1.00 15.93 562 GLU A C 1
ATOM 4394 O O . GLU A 1 565 ? 21.614 20.224 19.383 1.00 18.55 562 GLU A O 1
ATOM 4400 N N . GLY A 1 566 ? 19.645 21.055 18.672 1.00 13.94 563 GLY A N 1
ATOM 4401 C CA . GLY A 1 566 ? 19.081 21.124 20.013 1.00 18.49 563 GLY A CA 1
ATOM 4402 C C . GLY A 1 566 ? 19.452 22.395 20.760 1.00 19.13 563 GLY A C 1
ATOM 4403 O O . GLY A 1 566 ? 18.996 22.614 21.887 1.00 20.63 563 GLY A O 1
ATOM 4404 N N . ARG A 1 567 ? 20.280 23.228 20.132 1.00 18.24 564 ARG A N 1
ATOM 4405 C CA . ARG A 1 567 ? 20.769 24.453 20.761 1.00 18.27 564 ARG A CA 1
ATOM 4406 C C . ARG A 1 567 ? 19.955 25.654 20.299 1.00 19.75 564 ARG A C 1
ATOM 4407 O O . ARG A 1 567 ? 19.578 25.747 19.125 1.00 19.14 564 ARG A O 1
ATOM 4415 N N . GLY A 1 568 ? 19.691 26.584 21.210 1.00 19.99 565 GLY A N 1
ATOM 4416 C CA . GLY A 1 568 ? 18.938 27.769 20.846 1.00 20.46 565 GLY A CA 1
ATOM 4417 C C . GLY A 1 568 ? 18.992 28.908 21.847 1.00 22.37 565 GLY A C 1
ATOM 4418 O O . GLY A 1 568 ? 19.559 28.783 22.938 1.00 23.13 565 GLY A O 1
ATOM 4419 N N . ILE A 1 569 ? 18.381 30.025 21.464 1.00 20.06 566 ILE A N 1
ATOM 4420 C CA . ILE A 1 569 ? 18.419 31.253 22.249 1.00 20.67 566 ILE A CA 1
ATOM 4421 C C . ILE A 1 569 ? 17.024 31.860 22.385 1.00 25.28 566 ILE A C 1
ATOM 4422 O O . ILE A 1 569 ? 16.289 31.983 21.403 1.00 27.27 566 ILE A O 1
ATOM 4427 N N . PHE A 1 570 ? 16.665 32.234 23.608 1.00 26.38 567 PHE A N 1
ATOM 4428 C CA . PHE A 1 570 ? 15.412 32.918 23.874 1.00 25.26 567 PHE A CA 1
ATOM 4429 C C . PHE A 1 570 ? 15.722 34.229 24.586 1.00 24.82 567 PHE A C 1
ATOM 4430 O O . PHE A 1 570 ? 16.603 34.278 25.452 1.00 21.04 567 PHE A O 1
ATOM 4438 N N . HIS A 1 571 ? 15.003 35.291 24.236 1.00 23.58 568 HIS A N 1
ATOM 4439 C CA . HIS A 1 571 ? 15.107 36.531 24.999 1.00 26.50 568 HIS A CA 1
ATOM 4440 C C . HIS A 1 571 ? 13.779 37.274 25.001 1.00 28.63 568 HIS A C 1
ATOM 4441 O O . HIS A 1 571 ? 13.008 37.173 24.045 1.00 27.32 568 HIS A O 1
ATOM 4448 N N . ASN A 1 572 ? 13.503 38.017 26.068 1.00 29.28 569 ASN A N 1
ATOM 4449 C CA . ASN A 1 572 ? 12.247 38.760 26.139 1.00 30.57 569 ASN A CA 1
ATOM 4450 C C . ASN A 1 572 ? 12.271 40.038 25.294 1.00 30.87 569 ASN A C 1
ATOM 4451 O O . ASN A 1 572 ? 13.315 40.438 24.771 1.00 26.04 569 ASN A O 1
ATOM 4456 N N . ASN A 1 573 ? 11.117 40.677 25.161 1.00 37.58 570 ASN A N 1
ATOM 4457 C CA . ASN A 1 573 ? 11.016 41.869 24.334 1.00 39.27 570 ASN A CA 1
ATOM 4458 C C . ASN A 1 573 ? 11.767 43.064 24.920 1.00 38.55 570 ASN A C 1
ATOM 4459 O O . ASN A 1 573 ? 12.292 43.897 24.182 1.00 40.30 570 ASN A O 1
ATOM 4464 N N . ASP A 1 574 ? 11.817 43.138 26.248 1.00 35.77 571 ASP A N 1
ATOM 4465 C CA . ASP A 1 574 ? 12.517 44.222 26.933 1.00 37.05 571 ASP A CA 1
ATOM 4466 C C . ASP A 1 574 ? 14.038 44.024 26.924 1.00 33.77 571 ASP A C 1
ATOM 4467 O O . ASP A 1 574 ? 14.792 44.933 27.287 1.00 32.39 571 ASP A O 1
ATOM 4472 N N . LYS A 1 575 ? 14.477 42.836 26.509 1.00 33.86 572 LYS A N 1
ATOM 4473 C CA . LYS A 1 575 ? 15.896 42.465 26.523 1.00 33.54 572 LYS A CA 1
ATOM 4474 C C . LYS A 1 575 ? 16.484 42.510 27.935 1.00 29.41 572 LYS A C 1
ATOM 4475 O O . LYS A 1 575 ? 17.661 42.826 28.120 1.00 31.44 572 LYS A O 1
ATOM 4481 N N . THR A 1 576 ? 15.653 42.182 28.921 1.00 25.71 573 THR A N 1
ATOM 4482 C CA . THR A 1 576 ? 16.086 42.070 30.311 1.00 27.03 573 THR A CA 1
ATOM 4483 C C . THR A 1 576 ? 16.099 40.614 30.769 1.00 26.10 573 THR A C 1
ATOM 4484 O O . THR A 1 576 ? 16.359 40.326 31.938 1.00 25.92 573 THR A O 1
ATOM 4488 N N . PHE A 1 577 ? 15.800 39.699 29.853 1.00 27.47 574 PHE A N 1
ATOM 4489 C CA . PHE A 1 577 ? 15.749 38.281 30.181 1.00 25.62 574 PHE A CA 1
ATOM 4490 C C . PHE A 1 577 ? 16.267 37.445 29.012 1.00 26.16 574 PHE A C 1
ATOM 4491 O O . PHE A 1 577 ? 15.796 37.580 27.879 1.00 21.95 574 PHE A O 1
ATOM 4499 N N . LEU A 1 578 ? 17.239 36.585 29.294 1.00 22.43 575 LEU A N 1
ATOM 4500 C CA . LEU A 1 578 ? 17.913 35.830 28.251 1.00 25.32 575 LEU A CA 1
ATOM 4501 C C . LEU A 1 578 ? 18.122 34.385 28.689 1.00 24.67 575 LEU A C 1
ATOM 4502 O O . LEU A 1 578 ? 18.522 34.123 29.828 1.00 24.17 575 LEU A O 1
ATOM 4507 N N . VAL A 1 579 ? 17.835 33.446 27.791 1.00 24.02 576 VAL A N 1
ATOM 4508 C CA . VAL A 1 579 ? 18.086 32.032 28.056 1.00 19.41 576 VAL A CA 1
ATOM 4509 C C . VAL A 1 579 ? 18.914 31.415 26.935 1.00 18.97 576 VAL A C 1
ATOM 4510 O O . VAL A 1 579 ? 18.619 31.609 25.752 1.00 18.44 576 VAL A O 1
ATOM 4514 N N . TRP A 1 580 ? 19.962 30.687 27.307 1.00 18.48 577 TRP A N 1
ATOM 4515 C CA . TRP A 1 580 ? 20.677 29.856 26.350 1.00 19.42 577 TRP A CA 1
ATOM 4516 C C . TRP A 1 580 ? 20.285 28.411 26.600 1.00 20.93 577 TRP A C 1
ATOM 4517 O O . TRP A 1 580 ? 20.303 27.947 27.746 1.00 19.62 577 TRP A O 1
ATOM 4528 N N . ILE A 1 581 ? 19.928 27.702 25.531 1.00 20.31 578 ILE A N 1
ATOM 4529 C CA . ILE A 1 581 ? 19.505 26.310 25.648 1.00 18.68 578 ILE A CA 1
ATOM 4530 C C . ILE A 1 581 ? 20.560 25.347 25.114 1.00 17.31 578 ILE A C 1
ATOM 4531 O O . ILE A 1 581 ? 20.991 25.455 23.959 1.00 16.79 578 ILE A O 1
ATOM 4536 N N . ASN A 1 582 ? 20.972 24.414 25.973 1.00 17.53 579 ASN A N 1
ATOM 4537 C CA . ASN A 1 582 ? 21.928 23.370 25.618 1.00 19.61 579 ASN A CA 1
ATOM 4538 C C . ASN A 1 582 ? 23.292 23.887 25.167 1.00 23.16 579 ASN A C 1
ATOM 4539 O O . ASN A 1 582 ? 23.946 23.277 24.318 1.00 23.03 579 ASN A O 1
ATOM 4544 N N . GLU A 1 583 ? 23.712 25.013 25.738 1.00 24.78 580 GLU A N 1
ATOM 4545 C CA . GLU A 1 583 ? 25.070 25.502 25.538 1.00 29.22 580 GLU A CA 1
ATOM 4546 C C . GLU A 1 583 ? 26.042 24.638 26.364 1.00 31.87 580 GLU A C 1
ATOM 4547 O O . GLU A 1 583 ? 26.307 23.486 26.005 1.00 38.82 580 GLU A O 1
ATOM 4553 N N . GLU A 1 584 ? 26.557 25.168 27.472 1.00 23.88 581 GLU A N 1
ATOM 4554 C CA . GLU A 1 584 ? 27.433 24.390 28.358 1.00 23.03 581 GLU A CA 1
ATOM 4555 C C . GLU A 1 584 ? 26.596 23.597 29.358 1.00 21.70 581 GLU A C 1
ATOM 4556 O O . GLU A 1 584 ? 26.880 22.430 29.645 1.00 24.45 581 GLU A O 1
ATOM 4562 N N . ASP A 1 585 ? 25.582 24.256 29.907 1.00 18.75 582 ASP A N 1
ATOM 4563 C CA . ASP A 1 585 ? 24.540 23.574 30.656 1.00 18.49 582 ASP A CA 1
ATOM 4564 C C . ASP A 1 585 ? 23.279 23.577 29.802 1.00 17.13 582 ASP A C 1
ATOM 4565 O O . ASP A 1 585 ? 23.204 24.276 28.784 1.00 17.15 582 ASP A O 1
ATOM 4570 N N . GLN A 1 586 ? 22.292 22.792 30.208 1.00 14.00 583 GLN A N 1
ATOM 4571 C CA . GLN A 1 586 ? 21.060 22.699 29.443 1.00 16.84 583 GLN A CA 1
ATOM 4572 C C . GLN A 1 586 ? 20.335 24.038 29.476 1.00 16.52 583 GLN A C 1
ATOM 4573 O O . GLN A 1 586 ? 19.747 24.465 28.479 1.00 18.34 583 GLN A O 1
ATOM 4579 N N . LEU A 1 587 ? 20.433 24.715 30.619 1.00 15.30 584 LEU A N 1
ATOM 4580 C CA . LEU A 1 587 ? 19.852 26.039 30.800 1.00 17.96 584 LEU A CA 1
ATOM 4581 C C . LEU A 1 587 ? 20.854 27.026 31.386 1.00 18.58 584 LEU A C 1
ATOM 4582 O O . LEU A 1 587 ? 21.447 26.771 32.444 1.00 19.91 584 LEU A O 1
ATOM 4587 N N . ARG A 1 588 ? 21.045 28.148 30.696 1.00 16.46 585 ARG A N 1
ATOM 4588 C CA . ARG A 1 588 ? 21.712 29.296 31.298 1.00 20.27 585 ARG A CA 1
ATOM 4589 C C . ARG A 1 588 ? 20.710 30.441 31.286 1.00 20.90 585 ARG A C 1
ATOM 4590 O O . ARG A 1 588 ? 20.266 30.886 30.222 1.00 19.98 585 ARG A O 1
ATOM 4598 N N . ILE A 1 589 ? 20.344 30.901 32.476 1.00 21.26 586 ILE A N 1
ATOM 4599 C CA . ILE A 1 589 ? 19.210 31.804 32.631 1.00 21.06 586 ILE A CA 1
ATOM 4600 C C . ILE A 1 589 ? 19.687 33.129 33.207 1.00 21.56 586 ILE A C 1
ATOM 4601 O O . ILE A 1 589 ? 20.286 33.157 34.283 1.00 18.03 586 ILE A O 1
ATOM 4606 N N . ILE A 1 590 ? 19.425 34.222 32.488 1.00 19.78 587 ILE A N 1
ATOM 4607 C CA . ILE A 1 590 ? 20.033 35.514 32.807 1.00 23.17 587 ILE A CA 1
ATOM 4608 C C . ILE A 1 590 ? 19.031 36.669 32.893 1.00 24.62 587 ILE A C 1
ATOM 4609 O O . ILE A 1 590 ? 18.293 36.934 31.940 1.00 25.12 587 ILE A O 1
ATOM 4614 N N . SER A 1 591 ? 19.025 37.364 34.031 1.00 22.33 588 SER A N 1
ATOM 4615 C CA . SER A 1 591 ? 18.208 38.564 34.210 1.00 21.74 588 SER A CA 1
ATOM 4616 C C . SER A 1 591 ? 19.145 39.769 34.291 1.00 23.47 588 SER A C 1
ATOM 4617 O O . SER A 1 591 ? 20.192 39.700 34.946 1.00 21.86 588 SER A O 1
ATOM 4620 N N . MET A 1 592 ? 18.775 40.864 33.628 1.00 22.03 589 MET A N 1
ATOM 4621 C CA . MET A 1 592 ? 19.711 41.957 33.379 1.00 28.41 589 MET A CA 1
ATOM 4622 C C . MET A 1 592 ? 19.025 43.325 33.279 1.00 30.93 589 MET A C 1
ATOM 4623 O O . MET A 1 592 ? 17.961 43.451 32.667 1.00 32.90 589 MET A O 1
ATOM 4628 N N . GLU A 1 593 ? 19.645 44.348 33.865 1.00 28.11 590 GLU A N 1
ATOM 4629 C CA . GLU A 1 593 ? 19.131 45.715 33.776 1.00 28.14 590 GLU A CA 1
ATOM 4630 C C . GLU A 1 593 ? 20.255 46.749 33.727 1.00 29.77 590 GLU A C 1
ATOM 4631 O O . GLU A 1 593 ? 21.373 46.500 34.198 1.00 27.25 590 GLU A O 1
ATOM 4637 N N . LYS A 1 594 ? 19.956 47.911 33.150 1.00 28.44 591 LYS A N 1
ATOM 4638 C CA . LYS A 1 594 ? 20.796 49.077 33.355 1.00 31.89 591 LYS A CA 1
ATOM 4639 C C . LYS A 1 594 ? 20.454 49.561 34.747 1.00 32.21 591 LYS A C 1
ATOM 4640 O O . LYS A 1 594 ? 19.330 49.356 35.215 1.00 24.23 591 LYS A O 1
ATOM 4646 N N . GLY A 1 595 ? 21.400 50.205 35.419 1.00 35.37 592 GLY A N 1
ATOM 4647 C CA . GLY A 1 595 ? 21.102 50.760 36.726 1.00 33.38 592 GLY A CA 1
ATOM 4648 C C . GLY A 1 595 ? 21.341 49.774 37.853 1.00 33.53 592 GLY A C 1
ATOM 4649 O O . GLY A 1 595 ? 22.059 48.784 37.687 1.00 32.08 592 GLY A O 1
ATOM 4650 N N . SER A 1 596 ? 20.699 50.024 38.990 1.00 32.05 593 SER A N 1
ATOM 4651 C CA . SER A 1 596 ? 21.143 49.461 40.259 1.00 33.86 593 SER A CA 1
ATOM 4652 C C . SER A 1 596 ? 20.193 48.474 40.933 1.00 30.90 593 SER A C 1
ATOM 4653 O O . SER A 1 596 ? 20.497 47.975 42.020 1.00 31.27 593 SER A O 1
ATOM 4656 N N . ASP A 1 597 ? 19.050 48.193 40.315 1.00 29.87 594 ASP A N 1
ATOM 4657 C CA . ASP A 1 597 ? 17.986 47.499 41.041 1.00 28.90 594 ASP A CA 1
ATOM 4658 C C . ASP A 1 597 ? 18.127 45.977 41.056 1.00 29.88 594 ASP A C 1
ATOM 4659 O O . ASP A 1 597 ? 17.511 45.279 40.251 1.00 27.50 594 ASP A O 1
ATOM 4664 N N . ILE A 1 598 ? 18.918 45.471 41.997 1.00 32.09 595 ILE A N 1
ATOM 4665 C CA . ILE A 1 598 ? 19.158 44.031 42.115 1.00 32.73 595 ILE A CA 1
ATOM 4666 C C . ILE A 1 598 ? 17.889 43.265 42.484 1.00 27.94 595 ILE A C 1
ATOM 4667 O O . ILE A 1 598 ? 17.681 42.140 42.021 1.00 17.58 595 ILE A O 1
ATOM 4672 N N . GLY A 1 599 ? 17.045 43.873 43.315 1.00 25.69 596 GLY A N 1
ATOM 4673 C CA . GLY A 1 599 ? 15.821 43.231 43.764 1.00 24.24 596 GLY A CA 1
ATOM 4674 C C . GLY A 1 599 ? 14.873 42.937 42.619 1.00 25.90 596 GLY A C 1
ATOM 4675 O O . GLY A 1 599 ? 14.226 41.886 42.578 1.00 28.07 596 GLY A O 1
ATOM 4676 N N . SER A 1 600 ? 14.793 43.875 41.680 1.00 26.06 597 SER A N 1
ATOM 4677 C CA . SER A 1 600 ? 13.956 43.707 40.497 1.00 25.49 597 SER A CA 1
ATOM 4678 C C . SER A 1 600 ? 14.524 42.639 39.567 1.00 23.35 597 SER A C 1
ATOM 4679 O O . SER A 1 600 ? 13.794 41.766 39.078 1.00 23.23 597 SER A O 1
ATOM 4682 N N . VAL A 1 601 ? 15.829 42.717 39.314 1.00 19.73 598 VAL A N 1
ATOM 4683 C CA . VAL A 1 601 ? 16.509 41.724 38.484 1.00 19.13 598 VAL A CA 1
ATOM 4684 C C . VAL A 1 601 ? 16.299 40.319 39.051 1.00 19.58 598 VAL A C 1
ATOM 4685 O O . VAL A 1 601 ? 15.966 39.379 38.321 1.00 21.28 598 VAL A O 1
ATOM 4689 N N . PHE A 1 602 ? 16.496 40.181 40.359 1.00 21.77 599 PHE A N 1
ATOM 4690 C CA . PHE A 1 602 ? 16.325 38.894 41.025 1.00 19.06 599 PHE A CA 1
ATOM 4691 C C . PHE A 1 602 ? 14.861 38.463 41.060 1.00 19.95 599 PHE A C 1
ATOM 4692 O O . PHE A 1 602 ? 14.553 37.272 40.950 1.00 17.50 599 PHE A O 1
ATOM 4700 N N . GLY A 1 603 ? 13.962 39.429 41.226 1.00 20.86 600 GLY A N 1
ATOM 4701 C CA . GLY A 1 603 ? 12.539 39.135 41.220 1.00 22.03 600 GLY A CA 1
ATOM 4702 C C . GLY A 1 603 ? 12.103 38.591 39.869 1.00 22.22 600 GLY A C 1
ATOM 4703 O O . GLY A 1 603 ? 11.319 37.640 39.787 1.00 19.11 600 GLY A O 1
ATOM 4704 N N . ARG A 1 604 ? 12.615 39.197 38.801 1.00 23.80 601 ARG A N 1
ATOM 4705 C CA . ARG A 1 604 ? 12.324 38.724 37.452 1.00 24.11 601 ARG A CA 1
ATOM 4706 C C . ARG A 1 604 ? 12.931 37.338 37.236 1.00 24.16 601 ARG A C 1
ATOM 4707 O O . ARG A 1 604 ? 12.284 36.445 36.681 1.00 26.82 601 ARG A O 1
ATOM 4715 N N . LEU A 1 605 ? 14.170 37.157 37.685 1.00 20.96 602 LEU A N 1
ATOM 4716 C CA . LEU A 1 605 ? 14.842 35.866 37.556 1.00 22.08 602 LEU A CA 1
ATOM 4717 C C . LEU A 1 605 ? 14.057 34.744 38.233 1.00 20.67 602 LEU A C 1
ATOM 4718 O O . LEU A 1 605 ? 13.865 33.669 37.652 1.00 18.34 602 LEU A O 1
ATOM 4723 N N . CYS A 1 606 ? 13.602 35.003 39.457 1.00 20.51 603 CYS A N 1
ATOM 4724 C CA . CYS A 1 606 ? 12.866 34.011 40.230 1.00 20.18 603 CYS A CA 1
ATOM 4725 C C . CYS A 1 606 ? 11.542 33.630 39.585 1.00 22.39 603 CYS A C 1
ATOM 4726 O O . CYS A 1 606 ? 11.183 32.456 39.549 1.00 19.21 603 CYS A O 1
ATOM 4729 N N . ARG A 1 607 ? 10.810 34.627 39.096 1.00 26.06 604 ARG A N 1
ATOM 4730 C CA . ARG A 1 607 ? 9.544 34.381 38.411 1.00 29.21 604 ARG A CA 1
ATOM 4731 C C . ARG A 1 607 ? 9.734 33.411 37.244 1.00 28.48 604 ARG A C 1
ATOM 4732 O O . ARG A 1 607 ? 8.967 32.460 37.072 1.00 27.35 604 ARG A O 1
ATOM 4740 N N . ALA A 1 608 ? 10.781 33.638 36.460 1.00 26.64 605 ALA A N 1
ATOM 4741 C CA . ALA A 1 608 ? 11.063 32.790 35.309 1.00 21.68 605 ALA A CA 1
ATOM 4742 C C . ALA A 1 608 ? 11.584 31.410 35.707 1.00 20.14 605 ALA A C 1
ATOM 4743 O O . ALA A 1 608 ? 11.142 30.393 35.170 1.00 21.54 605 ALA A O 1
ATOM 4745 N N . VAL A 1 609 ? 12.537 31.367 36.633 1.00 20.99 606 VAL A N 1
ATOM 4746 C CA . VAL A 1 609 ? 13.144 30.089 37.010 1.00 20.44 606 VAL A CA 1
ATOM 4747 C C . VAL A 1 609 ? 12.159 29.192 37.764 1.00 20.18 606 VAL A C 1
ATOM 4748 O O . VAL A 1 609 ? 12.111 27.983 37.539 1.00 19.86 606 VAL A O 1
ATOM 4752 N N . ASN A 1 610 ? 11.362 29.783 38.645 1.00 18.75 607 ASN A N 1
ATOM 4753 C CA . ASN A 1 610 ? 10.387 29.003 39.403 1.00 18.84 607 ASN A CA 1
ATOM 4754 C C . ASN A 1 610 ? 9.296 28.386 38.522 1.00 16.59 607 ASN A C 1
ATOM 4755 O O . ASN A 1 610 ? 8.829 27.272 38.778 1.00 17.71 607 ASN A O 1
ATOM 4760 N N . GLU A 1 611 ? 8.893 29.109 37.486 1.00 18.57 608 GLU A N 1
ATOM 4761 C CA . GLU A 1 611 ? 7.898 28.597 36.551 1.00 21.54 608 GLU A CA 1
ATOM 4762 C C . GLU A 1 611 ? 8.451 27.392 35.789 1.00 23.28 608 GLU A C 1
ATOM 4763 O O . GLU A 1 611 ? 7.767 26.382 35.623 1.00 25.26 608 GLU A O 1
ATOM 4769 N N . ILE A 1 612 ? 9.699 27.505 35.336 1.00 20.63 609 ILE A N 1
ATOM 4770 C CA . ILE A 1 612 ? 10.370 26.414 34.633 1.00 20.63 609 ILE A CA 1
ATOM 4771 C C . ILE A 1 612 ? 10.530 25.219 35.558 1.00 22.16 609 ILE A C 1
ATOM 4772 O O . ILE A 1 612 ? 10.316 24.074 35.150 1.00 22.62 609 ILE A O 1
ATOM 4777 N N . ASP A 1 613 ? 10.905 25.497 36.806 1.00 23.02 610 ASP A N 1
ATOM 4778 C CA . ASP A 1 613 ? 11.091 24.464 37.820 1.00 22.10 610 ASP A CA 1
ATOM 4779 C C . ASP A 1 613 ? 9.793 23.687 38.015 1.00 19.34 610 ASP A C 1
ATOM 4780 O O . ASP A 1 613 ? 9.774 22.458 37.959 1.00 19.71 610 ASP A O 1
ATOM 4785 N N . LYS A 1 614 ? 8.710 24.421 38.243 1.00 20.91 611 LYS A N 1
ATOM 4786 C CA . LYS A 1 614 ? 7.391 23.829 38.435 1.00 26.52 611 LYS A CA 1
ATOM 4787 C C . LYS A 1 614 ? 6.979 22.941 37.249 1.00 27.54 611 LYS A C 1
ATOM 4788 O O . LYS A 1 614 ? 6.418 21.859 37.438 1.00 28.84 611 LYS A O 1
ATOM 4794 N N . GLN A 1 615 ? 7.282 23.379 36.029 1.00 23.36 612 GLN A N 1
ATOM 4795 C CA . GLN A 1 615 ? 6.898 22.608 34.847 1.00 27.30 612 GLN A CA 1
ATOM 4796 C C . GLN A 1 615 ? 7.825 21.428 34.533 1.00 24.09 612 GLN A C 1
ATOM 4797 O O . GLN A 1 615 ? 7.359 20.366 34.107 1.00 24.91 612 GLN A O 1
ATOM 4803 N N . LEU A 1 616 ? 9.125 21.608 34.753 1.00 18.04 613 LEU A N 1
ATOM 4804 C CA . LEU A 1 616 ? 10.112 20.628 34.291 1.00 19.68 613 LEU A CA 1
ATOM 4805 C C . LEU A 1 616 ? 10.900 19.933 35.394 1.00 20.63 613 LEU A C 1
ATOM 4806 O O . LEU A 1 616 ? 11.269 18.763 35.255 1.00 19.35 613 LEU A O 1
ATOM 4811 N N . GLY A 1 617 ? 11.187 20.658 36.472 1.00 19.45 614 GLY A N 1
ATOM 4812 C CA . GLY A 1 617 ? 12.078 20.151 37.506 1.00 21.40 614 GLY A CA 1
ATOM 4813 C C . GLY A 1 617 ? 13.544 20.310 37.125 1.00 19.48 614 GLY A C 1
ATOM 4814 O O . GLY A 1 617 ? 13.895 20.258 35.938 1.00 15.67 614 GLY A O 1
ATOM 4815 N N . PHE A 1 618 ? 14.399 20.501 38.129 1.00 18.14 615 PHE A N 1
ATOM 4816 C CA . PHE A 1 618 ? 15.842 20.638 37.921 1.00 18.68 615 PHE A CA 1
ATOM 4817 C C . PHE A 1 618 ? 16.596 19.497 38.589 1.00 19.83 615 PHE A C 1
ATOM 4818 O O . PHE A 1 618 ? 16.091 18.889 39.535 1.00 17.57 615 PHE A O 1
ATOM 4826 N N . GLN A 1 619 ? 17.802 19.211 38.098 1.00 16.68 616 GLN A N 1
ATOM 4827 C CA . GLN A 1 619 ? 18.692 18.256 38.751 1.00 10.80 616 GLN A CA 1
ATOM 4828 C C . GLN A 1 619 ? 19.302 18.909 39.992 1.00 11.41 616 GLN A C 1
ATOM 4829 O O . GLN A 1 619 ? 19.842 20.022 39.923 1.00 12.74 616 GLN A O 1
ATOM 4835 N N . HIS A 1 620 ? 19.219 18.215 41.122 1.00 11.88 617 HIS A N 1
ATOM 4836 C CA . HIS A 1 620 ? 19.491 18.834 42.418 1.00 16.93 617 HIS A CA 1
ATOM 4837 C C . HIS A 1 620 ? 19.748 17.737 43.447 1.00 15.09 617 HIS A C 1
ATOM 4838 O O . HIS A 1 620 ? 19.074 16.709 43.434 1.00 14.07 617 HIS A O 1
ATOM 4845 N N . THR A 1 621 ? 20.737 17.934 44.316 1.00 15.36 618 THR A N 1
ATOM 4846 C CA . THR A 1 621 ? 20.903 17.068 45.489 1.00 14.65 618 THR A CA 1
ATOM 4847 C C . THR A 1 621 ? 21.071 17.932 46.730 1.00 13.02 618 THR A C 1
ATOM 4848 O O . THR A 1 621 ? 21.362 19.126 46.616 1.00 13.47 618 THR A O 1
ATOM 4852 N N . ASP A 1 622 ? 20.906 17.340 47.910 1.00 11.62 619 ASP A N 1
ATOM 4853 C CA . ASP A 1 622 ? 21.115 18.089 49.146 1.00 15.95 619 ASP A CA 1
ATOM 4854 C C . ASP A 1 622 ? 22.576 18.502 49.307 1.00 13.41 619 ASP A C 1
ATOM 4855 O O . ASP A 1 622 ? 22.871 19.585 49.795 1.00 15.44 619 ASP A O 1
ATOM 4860 N N . ALA A 1 623 ? 23.492 17.633 48.895 1.00 10.56 620 ALA A N 1
ATOM 4861 C CA . ALA A 1 623 ? 24.920 17.895 49.086 1.00 11.12 620 ALA A CA 1
ATOM 4862 C C . ALA A 1 623 ? 25.519 18.862 48.053 1.00 12.53 620 ALA A C 1
ATOM 4863 O O . ALA A 1 623 ? 26.417 19.642 48.384 1.00 14.90 620 ALA A O 1
ATOM 4865 N N . HIS A 1 624 ? 25.041 18.796 46.808 1.00 12.45 621 HIS A N 1
ATOM 4866 C CA . HIS A 1 624 ? 25.620 19.585 45.713 1.00 14.70 621 HIS A CA 1
ATOM 4867 C C . HIS A 1 624 ? 24.768 20.764 45.234 1.00 14.66 621 HIS A C 1
ATOM 4868 O O . HIS A 1 624 ? 25.212 21.557 44.390 1.00 12.95 621 HIS A O 1
ATOM 4875 N N . GLY A 1 625 ? 23.544 20.882 45.738 1.00 11.55 622 GLY A N 1
ATOM 4876 C CA . GLY A 1 625 ? 22.632 21.883 45.211 1.00 11.28 622 GLY A CA 1
ATOM 4877 C C . GLY A 1 625 ? 22.277 21.545 43.774 1.00 12.16 622 GLY A C 1
ATOM 4878 O O . GLY A 1 625 ? 22.197 20.366 43.419 1.00 12.44 622 GLY A O 1
ATOM 4879 N N . TYR A 1 626 ? 22.069 22.554 42.934 1.00 12.72 623 TYR A N 1
ATOM 4880 C CA . TYR A 1 626 ? 21.760 22.269 41.533 1.00 14.10 623 TYR A CA 1
ATOM 4881 C C . TYR A 1 626 ? 22.960 21.673 40.815 1.00 12.57 623 TYR A C 1
ATOM 4882 O O . TYR A 1 626 ? 24.087 22.169 40.931 1.00 14.52 623 TYR A O 1
ATOM 4891 N N . LEU A 1 627 ? 22.710 20.590 40.089 1.00 9.80 624 LEU A N 1
ATOM 4892 C CA . LEU A 1 627 ? 23.776 19.841 39.436 1.00 13.29 624 LEU A CA 1
ATOM 4893 C C . LEU A 1 627 ? 24.153 20.423 38.089 1.00 14.19 624 LEU A C 1
ATOM 4894 O O . LEU A 1 627 ? 23.314 20.967 37.361 1.00 11.41 624 LEU A O 1
ATOM 4899 N N . SER A 1 628 ? 25.431 20.296 37.760 1.00 15.70 625 SER A N 1
ATOM 4900 C CA . SER A 1 628 ? 25.953 20.791 36.498 1.00 16.59 625 SER A CA 1
ATOM 4901 C C . SER A 1 628 ? 27.015 19.813 36.059 1.00 17.43 625 SER A C 1
ATOM 4902 O O . SER A 1 628 ? 27.594 19.119 36.898 1.00 17.48 625 SER A O 1
ATOM 4905 N N . GLY A 1 629 ? 27.266 19.745 34.754 1.00 16.78 626 GLY A N 1
ATOM 4906 C CA . GLY A 1 629 ? 28.331 18.914 34.221 1.00 18.23 626 GLY A CA 1
ATOM 4907 C C . GLY A 1 629 ? 29.666 19.436 34.713 1.00 19.97 626 GLY A C 1
ATOM 4908 O O . GLY A 1 629 ? 30.615 18.670 34.907 1.00 14.93 626 GLY A O 1
ATOM 4909 N N A CYS A 1 630 ? 29.716 20.743 34.946 0.42 17.78 627 CYS A N 1
ATOM 4910 N N B CYS A 1 630 ? 29.759 20.751 34.900 0.58 17.61 627 CYS A N 1
ATOM 4911 C CA A CYS A 1 630 ? 30.903 21.386 35.482 0.42 18.79 627 CYS A CA 1
ATOM 4912 C CA B CYS A 1 630 ? 30.970 21.354 35.451 0.58 18.68 627 CYS A CA 1
ATOM 4913 C C A CYS A 1 630 ? 30.732 21.613 36.973 0.42 18.34 627 CYS A C 1
ATOM 4914 C C B CYS A 1 630 ? 30.769 21.618 36.937 0.58 18.12 627 CYS A C 1
ATOM 4915 O O A CYS A 1 630 ? 29.839 22.345 37.396 0.42 20.44 627 CYS A O 1
ATOM 4916 O O B CYS A 1 630 ? 29.879 22.374 37.320 0.58 20.76 627 CYS A O 1
ATOM 4921 N N . PRO A 1 631 ? 31.591 20.979 37.783 1.00 18.18 628 PRO A N 1
ATOM 4922 C CA . PRO A 1 631 ? 31.503 21.098 39.244 1.00 18.67 628 PRO A CA 1
ATOM 4923 C C . PRO A 1 631 ? 31.688 22.527 39.756 1.00 15.93 628 PRO A C 1
ATOM 4924 O O . PRO A 1 631 ? 31.362 22.789 40.911 1.00 15.11 628 PRO A O 1
ATOM 4928 N N . THR A 1 632 ? 32.193 23.435 38.920 1.00 17.79 629 THR A N 1
ATOM 4929 C CA . THR A 1 632 ? 32.302 24.839 39.311 1.00 17.39 629 THR A CA 1
ATOM 4930 C C . THR A 1 632 ? 30.940 25.524 39.364 1.00 16.75 629 THR A C 1
ATOM 4931 O O . THR A 1 632 ? 30.781 26.553 40.019 1.00 17.72 629 THR A O 1
ATOM 4935 N N . ASN A 1 633 ? 29.961 24.951 38.673 1.00 13.61 630 ASN A N 1
ATOM 4936 C CA . ASN A 1 633 ? 28.630 25.544 38.603 1.00 14.91 630 ASN A CA 1
ATOM 4937 C C . ASN A 1 633 ? 27.608 24.907 39.542 1.00 17.42 630 ASN A C 1
ATOM 4938 O O . ASN A 1 633 ? 26.402 25.081 39.358 1.00 19.16 630 ASN A O 1
ATOM 4943 N N . LEU A 1 634 ? 28.082 24.177 40.546 1.00 15.81 631 LEU A N 1
ATOM 4944 C CA . LEU A 1 634 ? 27.191 23.547 41.517 1.00 13.89 631 LEU A CA 1
ATOM 4945 C C . LEU A 1 634 ? 26.576 24.568 42.479 1.00 14.19 631 LEU A C 1
ATOM 4946 O O . LEU A 1 634 ? 26.850 25.771 42.379 1.00 13.93 631 LEU A O 1
ATOM 4951 N N . GLY A 1 635 ? 25.736 24.087 43.396 1.00 14.60 632 GLY A N 1
ATOM 4952 C CA . GLY A 1 635 ? 25.125 24.929 44.417 1.00 13.03 632 GLY A CA 1
ATOM 4953 C C . GLY A 1 635 ? 24.002 25.799 43.886 1.00 12.67 632 GLY A C 1
ATOM 4954 O O . GLY A 1 635 ? 22.963 25.296 43.450 1.00 12.76 632 GLY A O 1
ATOM 4955 N N . THR A 1 636 ? 24.211 27.110 43.934 1.00 9.53 633 THR A N 1
ATOM 4956 C CA . THR A 1 636 ? 23.295 28.074 43.335 1.00 10.73 633 THR A CA 1
ATOM 4957 C C . THR A 1 636 ? 23.456 28.131 41.819 1.00 14.25 633 THR A C 1
ATOM 4958 O O . THR A 1 636 ? 22.566 28.617 41.111 1.00 16.80 633 THR A O 1
ATOM 4962 N N . GLY A 1 637 ? 24.610 27.675 41.330 1.00 9.97 634 GLY A N 1
ATOM 4963 C CA . GLY A 1 637 ? 24.959 27.802 39.923 1.00 13.63 634 GLY A CA 1
ATOM 4964 C C . GLY A 1 637 ? 24.891 29.247 39.461 1.00 16.57 634 GLY A C 1
ATOM 4965 O O . GLY A 1 637 ? 24.693 29.534 38.272 1.00 18.44 634 GLY A O 1
ATOM 4966 N N . MET A 1 638 ? 25.051 30.161 40.411 1.00 13.61 635 MET A N 1
ATOM 4967 C CA . MET A 1 638 ? 24.742 31.568 40.176 1.00 13.37 635 MET A CA 1
ATOM 4968 C C . MET A 1 638 ? 25.983 32.422 39.943 1.00 14.96 635 MET A C 1
ATOM 4969 O O . MET A 1 638 ? 27.019 32.223 40.582 1.00 17.58 635 MET A O 1
ATOM 4974 N N . ARG A 1 639 ? 25.882 33.354 39.003 1.00 15.41 636 ARG A N 1
ATOM 4975 C CA . ARG A 1 639 ? 26.806 34.474 38.978 1.00 19.27 636 ARG A CA 1
ATOM 4976 C C . ARG A 1 639 ? 26.018 35.774 39.026 1.00 19.99 636 ARG A C 1
ATOM 4977 O O . ARG A 1 639 ? 25.302 36.116 38.080 1.00 20.36 636 ARG A O 1
ATOM 4985 N N . ALA A 1 640 ? 26.146 36.494 40.136 1.00 22.52 637 ALA A N 1
ATOM 4986 C CA . ALA A 1 640 ? 25.540 37.813 40.270 1.00 27.15 637 ALA A CA 1
ATOM 4987 C C . ALA A 1 640 ? 26.601 38.858 39.961 1.00 27.70 637 ALA A C 1
ATOM 4988 O O . ALA A 1 640 ? 27.708 38.801 40.505 1.00 26.55 637 ALA A O 1
ATOM 4990 N N . SER A 1 641 ? 26.276 39.810 39.090 1.00 26.69 638 SER A N 1
ATOM 4991 C CA . SER A 1 641 ? 27.271 40.777 38.635 1.00 28.19 638 SER A CA 1
ATOM 4992 C C . SER A 1 641 ? 26.738 42.204 38.735 1.00 30.44 638 SER A C 1
ATOM 4993 O O . SER A 1 641 ? 25.600 42.482 38.353 1.00 26.93 638 SER A O 1
ATOM 4996 N N . VAL A 1 642 ? 27.558 43.100 39.275 1.00 32.82 639 VAL A N 1
ATOM 4997 C CA . VAL A 1 642 ? 27.210 44.512 39.355 1.00 34.77 639 VAL A CA 1
ATOM 4998 C C . VAL A 1 642 ? 28.348 45.344 38.777 1.00 35.02 639 VAL A C 1
ATOM 4999 O O . VAL A 1 642 ? 29.492 45.237 39.231 1.00 33.91 639 VAL A O 1
ATOM 5003 N N . HIS A 1 643 ? 28.035 46.150 37.763 1.00 34.19 640 HIS A N 1
ATOM 5004 C CA . HIS A 1 643 ? 29.018 47.031 37.142 1.00 32.91 640 HIS A CA 1
ATOM 5005 C C . HIS A 1 643 ? 28.970 48.388 37.832 1.00 31.67 640 HIS A C 1
ATOM 5006 O O . HIS A 1 643 ? 27.960 49.086 37.746 1.00 30.59 640 HIS A O 1
ATOM 5013 N N . VAL A 1 644 ? 30.051 48.764 38.511 1.00 32.53 641 VAL A N 1
ATOM 5014 C CA . VAL A 1 644 ? 30.012 49.946 39.368 1.00 33.04 641 VAL A CA 1
ATOM 5015 C C . VAL A 1 644 ? 31.337 50.730 39.385 1.00 33.97 641 VAL A C 1
ATOM 5016 O O . VAL A 1 644 ? 32.425 50.141 39.333 1.00 31.19 641 VAL A O 1
ATOM 5020 N N . LYS A 1 645 ? 31.235 52.061 39.432 1.00 32.95 642 LYS A N 1
ATOM 5021 C CA . LYS A 1 645 ? 32.411 52.933 39.418 1.00 31.42 642 LYS A CA 1
ATOM 5022 C C . LYS A 1 645 ? 32.840 53.277 40.833 1.00 29.70 642 LYS A C 1
ATOM 5023 O O . LYS A 1 645 ? 32.193 54.079 41.504 1.00 32.63 642 LYS A O 1
ATOM 5029 N N . ILE A 1 646 ? 33.934 52.679 41.290 1.00 28.59 643 ILE A N 1
ATOM 5030 C CA . ILE A 1 646 ? 34.308 52.785 42.696 1.00 29.75 643 ILE A CA 1
ATOM 5031 C C . ILE A 1 646 ? 35.812 53.101 42.914 1.00 39.33 643 ILE A C 1
ATOM 5032 O O . ILE A 1 646 ? 36.535 52.324 43.543 1.00 38.04 643 ILE A O 1
ATOM 5037 N N . PRO A 1 647 ? 36.291 54.252 42.390 1.00 42.48 644 PRO A N 1
ATOM 5038 C CA . PRO A 1 647 ? 37.706 54.605 42.582 1.00 41.55 644 PRO A CA 1
ATOM 5039 C C . PRO A 1 647 ? 38.061 54.873 44.045 1.00 39.34 644 PRO A C 1
ATOM 5040 O O . PRO A 1 647 ? 39.092 54.384 44.518 1.00 40.86 644 PRO A O 1
ATOM 5044 N N . LYS A 1 648 ? 37.225 55.639 44.742 1.00 36.86 645 LYS A N 1
ATOM 5045 C CA . LYS A 1 648 ? 37.458 55.938 46.155 1.00 39.60 645 LYS A CA 1
ATOM 5046 C C . LYS A 1 648 ? 37.527 54.674 47.029 1.00 42.94 645 LYS A C 1
ATOM 5047 O O . LYS A 1 648 ? 38.518 54.447 47.723 1.00 44.12 645 LYS A O 1
ATOM 5053 N N . ALA A 1 649 ? 36.494 53.839 46.990 1.00 44.14 646 ALA A N 1
ATOM 5054 C CA .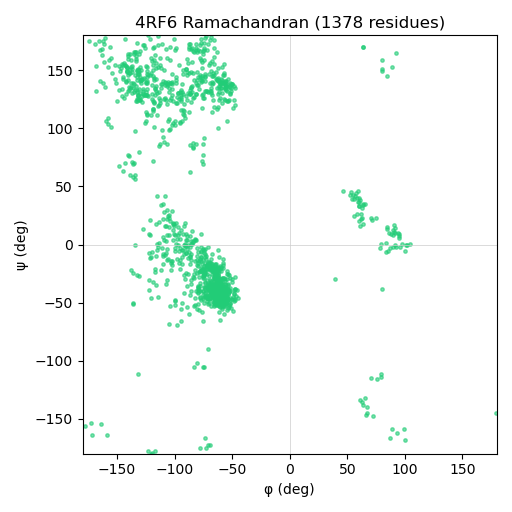 ALA A 1 649 ? 36.473 52.669 47.870 1.00 42.50 646 ALA A CA 1
ATOM 5055 C C . ALA A 1 649 ? 37.426 51.542 47.458 1.00 36.92 646 ALA A C 1
ATOM 5056 O O . ALA A 1 649 ? 37.840 50.761 48.305 1.00 37.29 646 ALA A O 1
ATOM 5058 N N . SER A 1 650 ? 37.783 51.451 46.178 1.00 37.24 647 SER A N 1
ATOM 5059 C CA . SER A 1 650 ? 38.780 50.457 45.761 1.00 41.19 647 SER A CA 1
ATOM 5060 C C . SER A 1 650 ? 40.146 50.747 46.399 1.00 43.80 647 SER A C 1
ATOM 5061 O O . SER A 1 650 ? 40.968 49.844 46.579 1.00 42.89 647 SER A O 1
ATOM 5064 N N . ALA A 1 651 ? 40.366 52.013 46.754 1.00 45.41 648 ALA A N 1
ATOM 5065 C CA . ALA A 1 651 ? 41.587 52.436 47.437 1.00 48.22 648 ALA A CA 1
ATOM 5066 C C . ALA A 1 651 ? 41.391 52.534 48.953 1.00 47.90 648 ALA A C 1
ATOM 5067 O O . ALA A 1 651 ? 42.360 52.672 49.703 1.00 50.19 648 ALA A O 1
ATOM 5069 N N . HIS A 1 652 ? 40.136 52.476 49.394 1.00 44.77 649 HIS A N 1
ATOM 5070 C CA . HIS A 1 652 ? 39.808 52.500 50.818 1.00 43.26 649 HIS A CA 1
ATOM 5071 C C . HIS A 1 652 ? 40.310 51.225 51.496 1.00 43.75 649 HIS A C 1
ATOM 5072 O O . HIS A 1 652 ? 40.347 50.163 50.875 1.00 42.29 649 HIS A O 1
ATOM 5079 N N . PRO A 1 653 ? 40.709 51.322 52.774 1.00 47.09 650 PRO A N 1
ATOM 5080 C CA . PRO A 1 653 ? 41.193 50.119 53.467 1.00 48.88 650 PRO A CA 1
ATOM 5081 C C . PRO A 1 653 ? 40.093 49.272 54.116 1.00 46.67 650 PRO A C 1
ATOM 5082 O O . PRO A 1 653 ? 40.411 48.277 54.767 1.00 48.16 650 PRO A O 1
ATOM 5086 N N . ASP A 1 654 ? 38.830 49.657 53.954 1.00 44.48 651 ASP A N 1
ATOM 5087 C CA . ASP A 1 654 ? 37.727 48.798 54.376 1.00 42.01 651 ASP A CA 1
ATOM 5088 C C . ASP A 1 654 ? 37.303 47.925 53.199 1.00 38.44 651 ASP A C 1
ATOM 5089 O O . ASP A 1 654 ? 36.499 47.001 53.350 1.00 34.41 651 ASP A O 1
ATOM 5094 N N . PHE A 1 655 ? 37.869 48.227 52.031 1.00 38.37 652 PHE A N 1
ATOM 5095 C CA . PHE A 1 655 ? 37.572 47.520 50.788 1.00 38.39 652 PHE A CA 1
ATOM 5096 C C . PHE A 1 655 ? 37.777 46.016 50.922 1.00 39.14 652 PHE A C 1
ATOM 5097 O O . PHE A 1 655 ? 36.862 45.232 50.659 1.00 39.69 652 PHE A O 1
ATOM 5105 N N . GLN A 1 656 ? 38.984 45.624 51.320 1.00 39.03 653 GLN A N 1
ATOM 5106 C CA . GLN A 1 656 ? 39.309 44.223 51.567 1.00 40.00 653 GLN A CA 1
ATOM 5107 C C . GLN A 1 656 ? 38.333 43.587 52.554 1.00 35.59 653 GLN A C 1
ATOM 5108 O O . GLN A 1 656 ? 37.824 42.485 52.313 1.00 32.86 653 GLN A O 1
ATOM 5114 N N . LYS A 1 657 ? 38.084 44.288 53.662 1.00 33.72 654 LYS A N 1
ATOM 5115 C CA . LYS A 1 657 ? 37.196 43.795 54.715 1.00 35.27 654 LYS A CA 1
ATOM 5116 C C . LYS A 1 657 ? 35.791 43.546 54.178 1.00 31.55 654 LYS A C 1
ATOM 5117 O O . LYS A 1 657 ? 35.159 42.539 54.502 1.00 27.33 654 LYS A O 1
ATOM 5123 N N . ILE A 1 658 ? 35.310 44.480 53.362 1.00 30.91 655 ILE A N 1
ATOM 5124 C CA . ILE A 1 658 ? 33.977 44.398 52.771 1.00 30.30 655 ILE A CA 1
ATOM 5125 C C . ILE A 1 658 ? 33.842 43.209 51.819 1.00 28.22 655 ILE A C 1
ATOM 5126 O O . ILE A 1 658 ? 32.905 42.414 51.933 1.00 29.66 655 ILE A O 1
ATOM 5131 N N . CYS A 1 659 ? 34.774 43.093 50.879 1.00 28.12 656 CYS A N 1
ATOM 5132 C CA . CYS A 1 659 ? 34.756 41.987 49.925 1.00 28.74 656 CYS A CA 1
ATOM 5133 C C . CYS A 1 659 ? 34.861 40.638 50.623 1.00 26.81 656 CYS A C 1
ATOM 5134 O O . CYS A 1 659 ? 34.255 39.654 50.183 1.00 27.86 656 CYS A O 1
ATOM 5137 N N . ASP A 1 660 ? 35.625 40.595 51.711 1.00 25.11 657 ASP A N 1
ATOM 5138 C CA . ASP A 1 660 ? 35.815 39.349 52.452 1.00 29.20 657 ASP A CA 1
ATOM 5139 C C . ASP A 1 660 ? 34.591 38.975 53.292 1.00 26.60 657 ASP A C 1
ATOM 5140 O O . ASP A 1 660 ? 34.188 37.813 53.321 1.00 21.14 657 ASP A O 1
ATOM 5145 N N . GLU A 1 661 ? 34.003 39.952 53.977 1.00 26.35 658 GLU A N 1
ATOM 5146 C CA . GLU A 1 661 ? 32.817 39.677 54.782 1.00 25.16 658 GLU A CA 1
ATOM 5147 C C . GLU A 1 661 ? 31.661 39.193 53.904 1.00 22.63 658 GLU A C 1
ATOM 5148 O O . GLU A 1 661 ? 30.945 38.249 54.260 1.00 23.91 658 GLU A O 1
ATOM 5154 N N . PHE A 1 662 ? 31.490 39.830 52.749 1.00 19.34 659 PHE A N 1
ATOM 5155 C CA . PHE A 1 662 ? 30.332 39.547 51.905 1.00 20.26 659 PHE A CA 1
ATOM 5156 C C . PHE A 1 662 ? 30.613 38.608 50.735 1.00 20.66 659 PHE A C 1
ATOM 5157 O O . PHE A 1 662 ? 29.747 38.392 49.878 1.00 20.98 659 PHE A O 1
ATOM 5165 N N . HIS A 1 663 ? 31.817 38.042 50.725 1.00 18.90 660 HIS A N 1
ATOM 5166 C CA . HIS A 1 663 ? 32.202 37.020 49.758 1.00 18.81 660 HIS A CA 1
ATOM 5167 C C . HIS A 1 663 ? 32.005 37.478 48.319 1.00 21.62 660 HIS A C 1
ATOM 5168 O O . HIS A 1 663 ? 31.514 36.723 47.476 1.00 22.66 660 HIS A O 1
ATOM 5175 N N . ILE A 1 664 ? 32.387 38.726 48.057 1.00 22.23 661 ILE A N 1
ATOM 5176 C CA . ILE A 1 664 ? 32.354 39.288 46.714 1.00 23.50 661 ILE A CA 1
ATOM 5177 C C . ILE A 1 664 ? 33.771 39.654 46.269 1.00 26.04 661 ILE A C 1
ATOM 5178 O O . ILE A 1 664 ? 34.686 39.741 47.095 1.00 26.02 661 ILE A O 1
ATOM 5183 N N . GLN A 1 665 ? 33.951 39.839 44.963 1.00 24.07 662 GLN A N 1
ATOM 5184 C CA . GLN A 1 665 ? 35.251 40.179 44.399 1.00 28.36 662 GLN A CA 1
ATOM 5185 C C . GLN A 1 665 ? 35.031 41.207 43.298 1.00 30.19 662 GLN A C 1
ATOM 5186 O O . GLN A 1 665 ? 34.012 41.178 42.603 1.00 30.87 662 GLN A O 1
ATOM 5192 N N . ALA A 1 666 ? 35.974 42.127 43.139 1.00 34.83 663 ALA A N 1
ATOM 5193 C CA . ALA A 1 666 ? 35.816 43.175 42.141 1.00 39.65 663 ALA A CA 1
ATOM 5194 C C . ALA A 1 666 ? 36.854 43.015 41.046 1.00 45.07 663 ALA A C 1
ATOM 5195 O O . ALA A 1 666 ? 38.039 42.851 41.335 1.00 48.26 663 ALA A O 1
ATOM 5197 N N . ARG A 1 667 ? 36.414 43.053 39.792 1.00 47.58 664 ARG A N 1
ATOM 5198 C CA . ARG A 1 667 ? 37.339 43.016 38.661 1.00 52.21 664 ARG A CA 1
ATOM 5199 C C . ARG A 1 667 ? 37.001 44.113 37.647 1.00 52.51 664 ARG A C 1
ATOM 5200 O O . ARG A 1 667 ? 35.846 44.529 37.528 1.00 50.26 664 ARG A O 1
ATOM 5208 N N . GLY A 1 668 ? 38.013 44.584 36.924 1.00 56.31 665 GLY A N 1
ATOM 5209 C CA . GLY A 1 668 ? 37.880 45.807 36.150 1.00 57.98 665 GLY A CA 1
ATOM 5210 C C . GLY A 1 668 ? 37.351 45.686 34.734 1.00 59.05 665 GLY A C 1
ATOM 5211 O O . GLY A 1 668 ? 37.449 44.633 34.103 1.00 57.76 665 GLY A O 1
ATOM 5212 N N . ILE A 1 669 ? 36.781 46.782 34.240 1.00 63.15 666 ILE A N 1
ATOM 5213 C CA . ILE A 1 669 ? 36.345 46.879 32.852 1.00 65.35 666 ILE A CA 1
ATOM 5214 C C . ILE A 1 669 ? 36.852 48.179 32.235 1.00 69.07 666 ILE A C 1
ATOM 5215 O O . ILE A 1 669 ? 37.919 48.676 32.600 1.00 71.06 666 ILE A O 1
ATOM 5220 N N . ASP A 1 680 ? 31.457 53.419 30.600 1.00 71.91 677 ASP A N 1
ATOM 5221 C CA . ASP A 1 680 ? 32.885 53.168 30.442 1.00 72.34 677 ASP A CA 1
ATOM 5222 C C . ASP A 1 680 ? 33.686 54.086 31.357 1.00 69.31 677 ASP A C 1
ATOM 5223 O O . ASP A 1 680 ? 33.525 55.308 31.304 1.00 72.68 677 ASP A O 1
ATOM 5228 N N . ALA A 1 681 ? 34.558 53.496 32.174 1.00 63.53 678 ALA A N 1
ATOM 5229 C CA . ALA A 1 681 ? 35.294 54.242 33.193 1.00 59.17 678 ALA A CA 1
ATOM 5230 C C . ALA A 1 681 ? 36.209 53.334 33.994 1.00 53.55 678 ALA A C 1
ATOM 5231 O O . ALA A 1 681 ? 36.793 52.376 33.480 1.00 56.29 678 ALA A O 1
ATOM 5233 N N . GLY A 1 682 ? 36.325 53.659 35.273 1.00 48.05 679 GLY A N 1
ATOM 5234 C CA . GLY A 1 682 ? 36.746 52.692 36.256 1.00 46.62 679 GLY A CA 1
ATOM 5235 C C . GLY A 1 682 ? 35.463 52.004 36.671 1.00 45.33 679 GLY A C 1
ATOM 5236 O O . GLY A 1 682 ? 35.022 52.123 37.811 1.00 45.05 679 GLY A O 1
ATOM 5237 N N . VAL A 1 683 ? 34.824 51.337 35.713 1.00 44.00 680 VAL A N 1
ATOM 5238 C CA . VAL A 1 683 ? 33.692 50.480 36.024 1.00 40.47 680 VAL A CA 1
ATOM 5239 C C . VAL A 1 683 ? 34.290 49.172 36.497 1.00 35.85 680 VAL A C 1
ATOM 5240 O O . VAL A 1 683 ? 35.179 48.613 35.846 1.00 31.03 680 VAL A O 1
ATOM 5244 N N . PHE A 1 684 ? 33.823 48.702 37.646 1.00 36.17 681 PHE A N 1
ATOM 5245 C CA . PHE A 1 684 ? 34.304 47.452 38.203 1.00 37.24 681 PHE A CA 1
ATOM 5246 C C . PHE A 1 684 ? 33.187 46.425 38.105 1.00 35.52 681 PHE A C 1
ATOM 5247 O O . PHE A 1 684 ? 32.011 46.754 38.293 1.00 35.47 681 PHE A O 1
ATOM 5255 N N . ASP A 1 685 ? 33.550 45.188 37.783 1.00 33.25 682 ASP A N 1
ATOM 5256 C CA . ASP A 1 685 ? 32.608 44.087 37.879 1.00 33.69 682 ASP A CA 1
ATOM 5257 C C . ASP A 1 685 ? 32.674 43.544 39.294 1.00 29.91 682 ASP A C 1
ATOM 5258 O O . ASP A 1 685 ? 33.704 43.010 39.707 1.00 29.16 682 ASP A O 1
ATOM 5263 N N . ILE A 1 686 ? 31.582 43.690 40.038 1.00 24.57 683 ILE A N 1
ATOM 5264 C CA . ILE A 1 686 ? 31.470 43.083 41.354 1.00 25.32 683 ILE A CA 1
ATOM 5265 C C . ILE A 1 686 ? 30.694 41.790 41.202 1.00 23.18 683 ILE A C 1
ATOM 5266 O O . ILE A 1 686 ? 29.554 41.804 40.731 1.00 23.51 683 ILE A O 1
ATOM 5271 N N . SER A 1 687 ? 31.298 40.672 41.594 1.00 22.91 684 SER A N 1
ATOM 5272 C CA . SER A 1 687 ? 30.634 39.382 41.462 1.00 20.43 684 SER A CA 1
ATOM 5273 C C . SER A 1 687 ? 30.750 38.545 42.731 1.00 20.01 684 SER A C 1
ATOM 5274 O O . SER A 1 687 ? 31.631 38.773 43.559 1.00 19.88 684 SER A O 1
ATOM 5277 N N . ASN A 1 688 ? 29.859 37.570 42.878 1.00 19.21 685 ASN A N 1
ATOM 5278 C CA . ASN A 1 688 ? 29.896 36.679 44.031 1.00 19.21 685 ASN A CA 1
ATOM 5279 C C . ASN A 1 688 ? 31.057 35.688 43.927 1.00 19.97 685 ASN A C 1
ATOM 5280 O O . ASN A 1 688 ? 31.390 35.225 42.834 1.00 20.10 685 ASN A O 1
ATOM 5285 N N . ARG A 1 689 ? 31.662 35.354 45.064 1.00 20.93 686 ARG A N 1
ATOM 5286 C CA . ARG A 1 689 ? 32.773 34.401 45.079 1.00 24.26 686 ARG A CA 1
ATOM 5287 C C . ARG A 1 689 ? 32.316 32.954 45.277 1.00 23.88 686 ARG A C 1
ATOM 5288 O O . ARG A 1 689 ? 32.964 32.017 44.794 1.00 21.25 686 ARG A O 1
ATOM 5296 N N . ARG A 1 690 ? 31.199 32.772 45.977 1.00 16.91 687 ARG A N 1
ATOM 5297 C CA . ARG A 1 690 ? 30.758 31.430 46.364 1.00 20.34 687 ARG A CA 1
ATOM 5298 C C . ARG A 1 690 ? 29.468 30.996 45.676 1.00 18.22 687 ARG A C 1
ATOM 5299 O O . ARG A 1 690 ? 28.642 31.832 45.287 1.00 19.92 687 ARG A O 1
ATOM 5307 N N . ARG A 1 691 ? 29.302 29.679 45.550 1.00 13.25 688 ARG A N 1
ATOM 5308 C CA . ARG A 1 691 ? 28.105 29.084 44.964 1.00 15.96 688 ARG A CA 1
ATOM 5309 C C . ARG A 1 691 ? 27.526 27.966 45.829 1.00 18.89 688 ARG A C 1
ATOM 5310 O O . ARG A 1 691 ? 26.319 27.703 45.787 1.00 16.76 688 ARG A O 1
ATOM 5318 N N . LEU A 1 692 ? 28.383 27.307 46.610 1.00 17.42 689 LEU A N 1
ATOM 5319 C CA . LEU A 1 692 ? 27.923 26.269 47.538 1.00 13.74 689 LEU A CA 1
ATOM 5320 C C . LEU A 1 692 ? 27.952 26.741 48.994 1.00 15.47 689 LEU A C 1
ATOM 5321 O O . LEU A 1 692 ? 28.900 27.409 49.420 1.00 18.39 689 LEU A O 1
ATOM 5326 N N . GLY A 1 693 ? 26.913 26.400 49.753 1.00 19.11 690 GLY A N 1
ATOM 5327 C CA . GLY A 1 693 ? 26.885 26.715 51.173 1.00 18.41 690 GLY A CA 1
ATOM 5328 C C . GLY A 1 693 ? 26.068 27.945 51.520 1.00 18.22 690 GLY A C 1
ATOM 5329 O O . GLY A 1 693 ? 25.887 28.278 52.699 1.00 16.33 690 GLY A O 1
ATOM 5330 N N . LEU A 1 694 ? 25.581 28.629 50.490 1.00 13.52 691 LEU A N 1
ATOM 5331 C CA . LEU A 1 694 ? 24.704 29.779 50.669 1.00 14.68 691 LEU A CA 1
ATOM 5332 C C . LEU A 1 694 ? 23.602 29.683 49.624 1.00 14.24 691 LEU A C 1
ATOM 5333 O O . LEU A 1 694 ? 23.821 29.165 48.524 1.00 13.79 691 LEU A O 1
ATOM 5338 N N . SER A 1 695 ? 22.413 30.164 49.963 1.00 12.66 692 SER A N 1
ATOM 5339 C CA . SER A 1 695 ? 21.287 30.075 49.042 1.00 10.65 692 SER A CA 1
ATOM 5340 C C . SER A 1 695 ? 21.349 31.204 48.020 1.00 12.08 692 SER A C 1
ATOM 5341 O O . SER A 1 695 ? 22.146 32.139 48.167 1.00 12.67 692 SER A O 1
ATOM 5344 N N . GLU A 1 696 ? 20.513 31.127 46.987 1.00 12.95 693 GLU A N 1
ATOM 5345 C CA . GLU A 1 696 ? 20.437 32.201 45.998 1.00 13.78 693 GLU A CA 1
ATOM 5346 C C . GLU A 1 696 ? 20.042 33.514 46.653 1.00 13.07 693 GLU A C 1
ATOM 5347 O O . GLU A 1 696 ? 20.616 34.570 46.358 1.00 16.80 693 GLU A O 1
ATOM 5353 N N . VAL A 1 697 ? 19.072 33.439 47.559 1.00 11.82 694 VAL A N 1
ATOM 5354 C CA . VAL A 1 697 ? 18.626 34.593 48.326 1.00 13.66 694 VAL A CA 1
ATOM 5355 C C . VAL A 1 697 ? 19.773 35.210 49.114 1.00 13.95 694 VAL A C 1
ATOM 5356 O O . VAL A 1 697 ? 19.935 36.433 49.140 1.00 13.55 694 VAL A O 1
ATOM 5360 N N . GLN A 1 698 ? 20.566 34.359 49.757 1.00 13.10 695 GLN A N 1
ATOM 5361 C CA . GLN A 1 698 ? 21.668 34.838 50.584 1.00 13.87 695 GLN A CA 1
ATOM 5362 C C . GLN A 1 698 ? 22.748 35.486 49.735 1.00 15.89 695 GLN A C 1
ATOM 5363 O O . GLN A 1 698 ? 23.339 36.491 50.127 1.00 13.76 695 GLN A O 1
ATOM 5369 N N . CYS A 1 699 ? 22.999 34.899 48.571 1.00 16.51 696 CYS A N 1
ATOM 5370 C CA . CYS A 1 699 ? 23.983 35.419 47.636 1.00 16.05 696 CYS A CA 1
ATOM 5371 C C . CYS A 1 699 ? 23.594 36.818 47.160 1.00 15.88 696 CYS A C 1
ATOM 5372 O O . CYS A 1 699 ? 24.413 37.741 47.169 1.00 17.92 696 CYS A O 1
ATOM 5375 N N . VAL A 1 700 ? 22.333 36.980 46.767 1.00 15.00 697 VAL A N 1
ATOM 5376 C CA . VAL A 1 700 ? 21.839 38.275 46.300 1.00 16.55 697 VAL A CA 1
ATOM 5377 C C . VAL A 1 700 ? 21.837 39.295 47.436 1.00 17.74 697 VAL A C 1
ATOM 5378 O O . VAL A 1 700 ? 22.194 40.462 47.244 1.00 15.87 697 VAL A O 1
ATOM 5382 N N . GLN A 1 701 ? 21.437 38.857 48.626 1.00 17.32 698 GLN A N 1
ATOM 5383 C CA . GLN A 1 701 ? 21.439 39.759 49.776 1.00 17.82 698 GLN A CA 1
ATOM 5384 C C . GLN A 1 701 ? 22.866 40.200 50.109 1.00 17.42 698 GLN A C 1
ATOM 5385 O O . GLN A 1 701 ? 23.104 41.375 50.396 1.00 19.04 698 GLN A O 1
ATOM 5391 N N . ASP A 1 702 ? 23.806 39.252 50.073 1.00 18.65 699 ASP A N 1
ATOM 5392 C CA . ASP A 1 702 ? 25.223 39.550 50.286 1.00 19.36 699 ASP A CA 1
ATOM 5393 C C . ASP A 1 702 ? 25.740 40.575 49.286 1.00 19.87 699 ASP A C 1
ATOM 5394 O O . ASP A 1 702 ? 26.491 41.494 49.640 1.00 17.64 699 ASP A O 1
ATOM 5399 N N . MET A 1 703 ? 25.355 40.405 48.026 1.00 20.56 700 MET A N 1
ATOM 5400 C CA . MET A 1 703 ? 25.796 41.323 46.977 1.00 20.17 700 MET A CA 1
ATOM 5401 C C . MET A 1 703 ? 25.241 42.712 47.234 1.00 20.89 700 MET A C 1
ATOM 5402 O O . MET A 1 703 ? 25.948 43.714 47.093 1.00 24.57 700 MET A O 1
ATOM 5407 N N . TYR A 1 704 ? 23.972 42.772 47.621 1.00 19.37 701 TYR A N 1
ATOM 5408 C CA . TYR A 1 704 ? 23.341 44.046 47.922 1.00 20.45 701 TYR A CA 1
ATOM 5409 C C . TYR A 1 704 ? 24.045 44.722 49.087 1.00 18.84 701 TYR A C 1
ATOM 5410 O O . TYR A 1 704 ? 24.344 45.910 49.027 1.00 17.86 701 TYR A O 1
ATOM 5419 N N . ASN A 1 705 ? 24.294 43.960 50.149 1.00 16.73 702 ASN A N 1
ATOM 5420 C CA . ASN A 1 705 ? 24.883 44.512 51.359 1.00 19.20 702 ASN A CA 1
ATOM 5421 C C . ASN A 1 705 ? 26.293 45.043 51.108 1.00 19.67 702 ASN A C 1
ATOM 5422 O O . ASN A 1 705 ? 26.648 46.139 51.558 1.00 17.63 702 ASN A O 1
ATOM 5427 N N . GLY A 1 706 ? 27.086 44.253 50.388 1.00 17.41 703 GLY A N 1
ATOM 5428 C CA . GLY A 1 706 ? 28.448 44.621 50.043 1.00 18.62 703 GLY A CA 1
ATOM 5429 C C . GLY A 1 706 ? 28.524 45.872 49.193 1.00 20.45 703 GLY A C 1
ATOM 5430 O O . GLY A 1 706 ? 29.241 46.813 49.534 1.00 22.02 703 GLY A O 1
ATOM 5431 N N . VAL A 1 707 ? 27.779 45.881 48.089 1.00 18.66 704 VAL A N 1
ATOM 5432 C CA . VAL A 1 707 ? 27.722 47.032 47.185 1.00 20.03 704 VAL A CA 1
ATOM 5433 C C . VAL A 1 707 ? 27.217 48.287 47.898 1.00 25.00 704 VAL A C 1
ATOM 5434 O O . VAL A 1 707 ? 27.682 49.402 47.626 1.00 24.26 704 VAL A O 1
ATOM 5438 N N . LYS A 1 708 ? 26.273 48.101 48.816 1.00 23.32 705 LYS A N 1
ATOM 5439 C CA . LYS A 1 708 ? 25.741 49.212 49.601 1.00 22.27 705 LYS A CA 1
ATOM 5440 C C . LYS A 1 708 ? 26.862 49.907 50.371 1.00 23.46 705 LYS A C 1
ATOM 5441 O O . LYS A 1 708 ? 26.964 51.132 50.369 1.00 25.62 705 LYS A O 1
ATOM 5447 N N . LYS A 1 709 ? 27.714 49.117 51.018 1.00 23.27 706 LYS A N 1
ATOM 5448 C CA . LYS A 1 709 ? 28.832 49.674 51.772 1.00 25.73 706 LYS A CA 1
ATOM 5449 C C . LYS A 1 709 ? 29.884 50.321 50.871 1.00 26.27 706 LYS A C 1
ATOM 5450 O O . LYS A 1 709 ? 30.503 51.317 51.248 1.00 27.14 706 LYS A O 1
ATOM 5456 N N . LEU A 1 710 ? 30.093 49.748 49.687 1.00 25.82 707 LEU A N 1
ATOM 5457 C CA . LEU A 1 710 ? 31.000 50.344 48.710 1.00 27.45 707 LEU A CA 1
ATOM 5458 C C . LEU A 1 710 ? 30.446 51.687 48.248 1.00 32.29 707 LEU A C 1
ATOM 5459 O O . LEU A 1 710 ? 31.199 52.638 48.027 1.00 33.33 707 LEU A O 1
ATOM 5464 N N . LEU A 1 711 ? 29.124 51.766 48.117 1.00 34.07 708 LEU A N 1
ATOM 5465 C CA . LEU A 1 711 ? 28.475 53.008 47.710 1.00 35.17 708 LEU A CA 1
ATOM 5466 C C . LEU A 1 711 ? 28.583 54.084 48.781 1.00 37.09 708 LEU A C 1
ATOM 5467 O O . LEU A 1 711 ? 28.768 55.267 48.472 1.00 38.14 708 LEU A O 1
ATOM 5472 N N . GLU A 1 712 ? 28.459 53.673 50.040 1.00 34.95 709 GLU A N 1
ATOM 5473 C CA . GLU A 1 712 ? 28.507 54.616 51.155 1.00 37.20 709 GLU A CA 1
ATOM 5474 C C . GLU A 1 712 ? 29.860 55.324 51.242 1.00 37.29 709 GLU A C 1
ATOM 5475 O O . GLU A 1 712 ? 29.941 56.476 51.668 1.00 36.27 709 GLU A O 1
ATOM 5481 N N . ILE A 1 713 ? 30.916 54.631 50.828 1.00 36.76 710 ILE A N 1
ATOM 5482 C CA . ILE A 1 713 ? 32.255 55.213 50.786 1.00 38.87 710 ILE A CA 1
ATOM 5483 C C . ILE A 1 713 ? 32.439 56.084 49.537 1.00 41.88 710 ILE A C 1
ATOM 5484 O O . ILE A 1 713 ? 33.005 57.180 49.610 1.00 40.97 710 ILE A O 1
ATOM 5489 N N . GLU A 1 714 ? 31.937 55.617 48.398 1.00 41.04 711 GLU A N 1
ATOM 5490 C CA . GLU A 1 714 ? 32.046 56.393 47.163 1.00 42.73 711 GLU A CA 1
ATOM 5491 C C . GLU A 1 714 ? 31.205 57.675 47.206 1.00 44.73 711 GLU A C 1
ATOM 5492 O O . GLU A 1 714 ? 31.412 58.589 46.402 1.00 45.18 711 GLU A O 1
ATOM 5498 N N . LYS A 1 715 ? 30.268 57.736 48.150 1.00 45.30 712 LYS A N 1
ATOM 5499 C CA . LYS A 1 715 ? 29.319 58.844 48.237 1.00 47.23 712 LYS A CA 1
ATOM 5500 C C . LYS A 1 715 ? 29.562 59.797 49.414 1.00 50.20 712 LYS A C 1
ATOM 5501 O O . LYS A 1 715 ? 28.936 60.855 49.491 1.00 50.24 712 LYS A O 1
ATOM 5507 N N . SER A 1 716 ? 30.458 59.431 50.326 1.00 51.03 713 SER A N 1
ATOM 5508 C CA . SER A 1 716 ? 30.803 60.326 51.432 1.00 55.35 713 SER A CA 1
ATOM 5509 C C . SER A 1 716 ? 31.528 61.581 50.938 1.00 58.00 713 SER A C 1
ATOM 5510 O O . SER A 1 716 ? 32.296 61.528 49.975 1.00 57.44 713 SER A O 1
ATOM 5513 N N . THR A 1 717 ? 31.274 62.705 51.605 1.00 61.45 714 THR A N 1
ATOM 5514 C CA . THR A 1 717 ? 31.774 64.009 51.167 1.00 65.16 714 THR A CA 1
ATOM 5515 C C . THR A 1 717 ? 32.914 64.524 52.048 1.00 66.65 714 THR A C 1
ATOM 5516 O O . THR A 1 717 ? 33.803 63.768 52.446 1.00 66.70 714 THR A O 1
ATOM 5520 N N . HIS B 1 3 ? 21.981 41.230 133.145 1.00 64.09 0 HIS B N 1
ATOM 5521 C CA . HIS B 1 3 ? 21.041 40.360 133.828 1.00 64.30 0 HIS B CA 1
ATOM 5522 C C . HIS B 1 3 ? 19.696 41.050 134.021 1.00 60.65 0 HIS B C 1
ATOM 5523 O O . HIS B 1 3 ? 19.446 41.698 135.041 1.00 61.98 0 HIS B O 1
ATOM 5530 N N . MET B 1 4 ? 18.840 40.913 133.016 1.00 54.88 1 MET B N 1
ATOM 5531 C CA . MET B 1 4 ? 17.479 41.416 133.091 1.00 49.52 1 MET B CA 1
ATOM 5532 C C . MET B 1 4 ? 16.677 40.492 133.993 1.00 41.43 1 MET B C 1
ATOM 5533 O O . MET B 1 4 ? 15.676 40.898 134.587 1.00 38.36 1 MET B O 1
ATOM 5538 N N . ALA B 1 5 ? 17.132 39.243 134.083 1.00 34.62 2 ALA B N 1
ATOM 5539 C CA . ALA B 1 5 ? 16.492 38.234 134.923 1.00 31.75 2 ALA B CA 1
ATOM 5540 C C . ALA B 1 5 ? 17.021 38.297 136.352 1.00 34.19 2 ALA B C 1
ATOM 5541 O O . ALA B 1 5 ? 18.232 38.354 136.568 1.00 36.08 2 ALA B O 1
ATOM 5543 N N . ASP B 1 6 ? 16.110 38.281 137.322 1.00 31.28 3 ASP B N 1
ATOM 5544 C CA . ASP B 1 6 ? 16.487 38.230 138.731 1.00 28.82 3 ASP B CA 1
ATOM 5545 C C . ASP B 1 6 ? 15.679 37.132 139.421 1.00 25.63 3 ASP B C 1
ATOM 5546 O O . ASP B 1 6 ? 14.675 37.411 140.077 1.00 23.56 3 ASP B O 1
ATOM 5551 N N . PRO B 1 7 ? 16.112 35.872 139.251 1.00 27.50 4 PRO B N 1
ATOM 5552 C CA . PRO B 1 7 ? 15.450 34.686 139.807 1.00 28.86 4 PRO B CA 1
ATOM 5553 C C . PRO B 1 7 ? 15.473 34.683 141.331 1.00 28.20 4 PRO B C 1
ATOM 5554 O O . PRO B 1 7 ? 14.497 34.281 141.975 1.00 28.00 4 PRO B O 1
ATOM 5558 N N . GLU B 1 8 ? 16.593 35.119 141.897 1.00 26.38 5 GLU B N 1
ATOM 5559 C CA . GLU B 1 8 ? 16.796 35.059 143.341 1.00 30.26 5 GLU B CA 1
ATOM 5560 C C . GLU B 1 8 ? 15.825 35.952 144.120 1.00 26.62 5 GLU B C 1
ATOM 5561 O O . GLU B 1 8 ? 15.285 35.534 145.148 1.00 25.89 5 GLU B O 1
ATOM 5567 N N . THR B 1 9 ? 15.597 37.169 143.633 1.00 24.31 6 THR B N 1
ATOM 5568 C CA . THR B 1 9 ? 14.654 38.077 144.287 1.00 24.16 6 THR B CA 1
ATOM 5569 C C . THR B 1 9 ? 13.239 37.501 144.234 1.00 22.07 6 THR B C 1
ATOM 5570 O O . THR B 1 9 ? 12.514 37.502 145.233 1.00 23.10 6 THR B O 1
ATOM 5574 N N . ALA B 1 10 ? 12.847 37.000 143.067 1.00 19.51 7 ALA B N 1
ATOM 5575 C CA . ALA B 1 10 ? 11.515 36.418 142.908 1.00 19.68 7 ALA B CA 1
ATOM 5576 C C . ALA B 1 10 ? 11.315 35.213 143.826 1.00 20.51 7 ALA B C 1
ATOM 5577 O O . ALA B 1 10 ? 10.249 35.048 144.428 1.00 20.61 7 ALA B O 1
ATOM 5579 N N . ALA B 1 11 ? 12.340 34.372 143.928 1.00 21.41 8 ALA B N 1
ATOM 5580 C CA . ALA B 1 11 ? 12.251 33.153 144.729 1.00 23.53 8 ALA B CA 1
ATOM 5581 C C . ALA B 1 11 ? 11.935 33.465 146.192 1.00 30.26 8 ALA B C 1
ATOM 5582 O O . ALA B 1 11 ? 11.234 32.699 146.859 1.00 31.01 8 ALA B O 1
ATOM 5584 N N . LYS B 1 12 ? 12.462 34.585 146.685 1.00 29.34 9 LYS B N 1
ATOM 5585 C CA . LYS B 1 12 ? 12.245 34.980 148.073 1.00 28.89 9 LYS B CA 1
ATOM 5586 C C . LYS B 1 12 ? 10.762 35.213 148.355 1.00 27.36 9 LYS B C 1
ATOM 5587 O O . LYS B 1 12 ? 10.246 34.813 149.402 1.00 31.32 9 LYS B O 1
ATOM 5593 N N . PHE B 1 13 ? 10.083 35.856 147.412 1.00 20.19 10 PHE B N 1
ATOM 5594 C CA . PHE B 1 13 ? 8.658 36.137 147.548 1.00 21.31 10 PHE B CA 1
ATOM 5595 C C . PHE B 1 13 ? 7.802 34.917 147.212 1.00 21.12 10 PHE B C 1
ATOM 5596 O O . PHE B 1 13 ? 6.805 34.640 147.888 1.00 24.73 10 PHE B O 1
ATOM 5604 N N . LYS B 1 14 ? 8.190 34.197 146.165 1.00 19.25 11 LYS B N 1
ATOM 5605 C CA . LYS B 1 14 ? 7.526 32.940 145.810 1.00 20.77 11 LYS B CA 1
ATOM 5606 C C . LYS B 1 14 ? 7.592 31.922 146.951 1.00 20.84 11 LYS B C 1
ATOM 5607 O O . LYS B 1 14 ? 6.597 31.259 147.250 1.00 20.52 11 LYS B O 1
ATOM 5613 N N . SER B 1 15 ? 8.754 31.808 147.591 1.00 23.48 12 SER B N 1
ATOM 5614 C CA . SER B 1 15 ? 8.922 30.883 148.715 1.00 29.09 12 SER B CA 1
ATOM 5615 C C . SER B 1 15 ? 7.908 31.160 149.812 1.00 28.71 12 SER B C 1
ATOM 5616 O O . SER B 1 15 ? 7.409 30.235 150.457 1.00 29.85 12 SER B O 1
ATOM 5619 N N . LYS B 1 16 ? 7.606 32.440 150.014 1.00 26.65 13 LYS B N 1
ATOM 5620 C CA . LYS B 1 16 ? 6.704 32.858 151.078 1.00 27.55 13 LYS B CA 1
ATOM 5621 C C . LYS B 1 16 ? 5.256 32.899 150.625 1.00 24.92 13 LYS B C 1
ATOM 5622 O O . LYS B 1 16 ? 4.367 33.211 151.424 1.00 23.95 13 LYS B O 1
ATOM 5628 N N . ASN B 1 17 ? 5.027 32.591 149.348 1.00 20.66 14 ASN B N 1
ATOM 5629 C CA . ASN B 1 17 ? 3.733 32.835 148.719 1.00 21.19 14 ASN B CA 1
ATOM 5630 C C . ASN B 1 17 ? 3.262 34.242 149.066 1.00 24.12 14 ASN B C 1
ATOM 5631 O O . ASN B 1 17 ? 2.117 34.449 149.457 1.00 25.64 14 ASN B O 1
ATOM 5636 N N . ALA B 1 18 ? 4.171 35.203 148.945 1.00 22.01 15 ALA B N 1
ATOM 5637 C CA . ALA B 1 18 ? 3.887 36.583 149.311 1.00 25.57 15 ALA B CA 1
ATOM 5638 C C . ALA B 1 18 ? 3.674 37.408 148.056 1.00 27.57 15 ALA B C 1
ATOM 5639 O O . ALA B 1 18 ? 4.127 37.020 146.975 1.00 25.44 15 ALA B O 1
ATOM 5641 N N . PHE B 1 19 ? 2.992 38.543 148.189 1.00 27.86 16 PHE B N 1
ATOM 5642 C CA . PHE B 1 19 ? 2.786 39.422 147.039 1.00 28.19 16 PHE B CA 1
ATOM 5643 C C . PHE B 1 19 ? 4.131 39.798 146.444 1.00 24.14 16 PHE B C 1
ATOM 5644 O O . PHE B 1 19 ? 5.063 40.135 147.175 1.00 24.14 16 PHE B O 1
ATOM 5652 N N . PRO B 1 20 ? 4.239 39.742 145.110 1.00 25.01 17 PRO B N 1
ATOM 5653 C CA . PRO B 1 20 ? 5.530 40.011 144.471 1.00 25.11 17 PRO B CA 1
ATOM 5654 C C . PRO B 1 20 ? 5.871 41.495 144.448 1.00 28.81 17 PRO B C 1
ATOM 5655 O O . PRO B 1 20 ? 5.599 42.190 143.463 1.00 29.81 17 PRO B O 1
ATOM 5659 N N . ASP B 1 21 ? 6.486 41.971 145.528 1.00 30.32 18 ASP B N 1
ATOM 5660 C CA . ASP B 1 21 ? 6.927 43.364 145.613 1.00 30.12 18 ASP B CA 1
ATOM 5661 C C . ASP B 1 21 ? 7.761 43.912 144.430 1.00 27.45 18 ASP B C 1
ATOM 5662 O O . ASP B 1 21 ? 7.669 45.105 144.138 1.00 26.41 18 ASP B O 1
ATOM 5667 N N . PRO B 1 22 ? 8.577 43.067 143.757 1.00 27.84 19 PRO B N 1
ATOM 5668 C CA . PRO B 1 22 ? 9.311 43.604 142.600 1.00 27.00 19 PRO B CA 1
ATOM 5669 C C . PRO B 1 22 ? 8.448 44.212 141.485 1.00 28.61 19 PRO B C 1
ATOM 5670 O O . PRO B 1 22 ? 8.995 44.920 140.643 1.00 31.24 19 PRO B O 1
ATOM 5674 N N . LEU B 1 23 ? 7.145 43.936 141.460 1.00 26.29 20 LEU B N 1
ATOM 5675 C CA . LEU B 1 23 ? 6.263 44.577 140.480 1.00 27.52 20 LEU B CA 1
ATOM 5676 C C . LEU B 1 23 ? 6.013 46.047 140.840 1.00 29.10 20 LEU B C 1
ATOM 5677 O O . LEU B 1 23 ? 5.657 46.857 139.975 1.00 27.76 20 LEU B O 1
ATOM 5682 N N . ASN B 1 24 ? 6.190 46.375 142.122 1.00 30.30 21 ASN B N 1
ATOM 5683 C CA . ASN B 1 24 ? 6.074 47.750 142.609 1.00 31.49 21 ASN B CA 1
ATOM 5684 C C . ASN B 1 24 ? 7.337 48.542 142.315 1.00 31.03 21 ASN B C 1
ATOM 5685 O O . ASN B 1 24 ? 7.329 49.775 142.361 1.00 34.67 21 ASN B O 1
ATOM 5690 N N . ASP B 1 25 ? 8.427 47.822 142.050 1.00 28.49 22 ASP B N 1
ATOM 5691 C CA . ASP B 1 25 ? 9.699 48.435 141.688 1.00 30.37 22 ASP B CA 1
ATOM 5692 C C . ASP B 1 25 ? 9.460 49.312 140.473 1.00 30.36 22 ASP B C 1
ATOM 5693 O O . ASP B 1 25 ? 8.943 48.844 139.461 1.00 29.47 22 ASP B O 1
ATOM 5698 N N . PRO B 1 26 ? 9.809 50.600 140.578 1.00 32.38 23 PRO B N 1
ATOM 5699 C CA . PRO B 1 26 ? 9.596 51.535 139.465 1.00 32.38 23 PRO B CA 1
ATOM 5700 C C . PRO B 1 26 ? 10.345 51.122 138.192 1.00 32.71 23 PRO B C 1
ATOM 5701 O O . PRO B 1 26 ? 9.992 51.572 137.093 1.00 31.94 23 PRO B O 1
ATOM 5705 N N . LYS B 1 27 ? 11.353 50.266 138.337 1.00 29.12 24 LYS B N 1
ATOM 5706 C CA . LYS B 1 27 ? 12.097 49.768 137.182 1.00 32.39 24 LYS B CA 1
ATOM 5707 C C . LYS B 1 27 ? 11.290 48.765 136.353 1.00 32.37 24 LYS B C 1
ATOM 5708 O O . LYS B 1 27 ? 11.609 48.505 135.188 1.00 31.73 24 LYS B O 1
ATOM 5714 N N . CYS B 1 28 ? 10.244 48.206 136.955 1.00 32.94 25 CYS B N 1
ATOM 5715 C CA . CYS B 1 28 ? 9.348 47.297 136.244 1.00 31.92 25 CYS B CA 1
ATOM 5716 C C . CYS B 1 28 ? 8.719 48.016 135.045 1.00 30.18 25 CYS B C 1
ATOM 5717 O O . CYS B 1 28 ? 8.350 49.187 135.145 1.00 28.93 25 CYS B O 1
ATOM 5720 N N . ASN B 1 29 ? 8.637 47.326 133.909 1.00 29.20 26 ASN B N 1
ATOM 5721 C CA . ASN B 1 29 ? 7.954 47.853 132.730 1.00 27.63 26 ASN B CA 1
ATOM 5722 C C . ASN B 1 29 ? 6.601 48.403 133.153 1.00 27.41 26 ASN B C 1
ATOM 5723 O O . ASN B 1 29 ? 5.783 47.672 133.704 1.00 24.35 26 ASN B O 1
ATOM 5728 N N . PRO B 1 30 ? 6.368 49.710 132.930 1.00 31.61 27 PRO B N 1
ATOM 5729 C CA . PRO B 1 30 ? 5.077 50.282 133.326 1.00 31.58 27 PRO B CA 1
ATOM 5730 C C . PRO B 1 30 ? 3.945 49.738 132.465 1.00 32.23 27 PRO B C 1
ATOM 5731 O O . PRO B 1 30 ? 2.780 49.882 132.837 1.00 35.75 27 PRO B O 1
ATOM 5735 N N . LYS B 1 31 ? 4.287 49.128 131.332 1.00 31.56 28 LYS B N 1
ATOM 5736 C CA . LYS B 1 31 ? 3.294 48.521 130.450 1.00 34.22 28 LYS B CA 1
ATOM 5737 C C . LYS B 1 31 ? 3.124 47.020 130.716 1.00 32.09 28 LYS B C 1
ATOM 5738 O O . LYS B 1 31 ? 2.384 46.333 130.004 1.00 29.46 28 LYS B O 1
ATOM 5744 N N . SER B 1 32 ? 3.811 46.517 131.742 1.00 30.03 29 SER B N 1
ATOM 5745 C CA . SER B 1 32 ? 3.682 45.116 132.158 1.00 23.65 29 SER B CA 1
ATOM 5746 C C . SER B 1 32 ? 2.239 44.776 132.546 1.00 22.68 29 SER B C 1
ATOM 5747 O O . SER B 1 32 ? 1.675 45.393 133.452 1.00 20.48 29 SER B O 1
ATOM 5750 N N . LEU B 1 33 ? 1.643 43.795 131.869 1.00 23.68 30 LEU B N 1
ATOM 5751 C CA . LEU B 1 33 ? 0.242 43.445 132.121 1.00 23.04 30 LEU B CA 1
ATOM 5752 C C . LEU B 1 33 ? 0.045 42.775 133.485 1.00 21.91 30 LEU B C 1
ATOM 5753 O O . LEU B 1 33 ? -0.976 42.985 134.149 1.00 22.15 30 LEU B O 1
ATOM 5758 N N . VAL B 1 34 ? 1.019 41.978 133.916 1.00 20.88 31 VAL B N 1
ATOM 5759 C CA . VAL B 1 34 ? 0.917 41.362 135.240 1.00 20.68 31 VAL B CA 1
ATOM 5760 C C . VAL B 1 34 ? 1.002 42.433 136.331 1.00 19.25 31 VAL B C 1
ATOM 5761 O O . VAL B 1 34 ? 0.254 42.393 137.312 1.00 18.61 31 VAL B O 1
ATOM 5765 N N . LYS B 1 35 ? 1.899 43.401 136.153 1.00 20.64 32 LYS B N 1
ATOM 5766 C CA . LYS B 1 35 ? 1.994 44.513 137.094 1.00 24.84 32 LYS B CA 1
ATOM 5767 C C . LYS B 1 35 ? 0.664 45.248 137.142 1.00 25.53 32 LYS B C 1
ATOM 5768 O O . LYS B 1 35 ? 0.135 45.534 138.219 1.00 28.11 32 LYS B O 1
ATOM 5774 N N . LYS B 1 36 ? 0.122 45.528 135.962 1.00 25.88 33 LYS B N 1
ATOM 5775 C CA . LYS B 1 36 ? -1.094 46.323 135.834 1.00 27.16 33 LYS B CA 1
ATOM 5776 C C . LYS B 1 36 ? -2.278 45.690 136.561 1.00 27.49 33 LYS B C 1
ATOM 5777 O O . LYS B 1 36 ? -3.039 46.383 137.247 1.00 27.74 33 LYS B O 1
ATOM 5783 N N . TYR B 1 37 ? -2.418 44.370 136.440 1.00 24.40 34 TYR B N 1
ATOM 5784 C CA . TYR B 1 37 ? -3.613 43.695 136.950 1.00 24.96 34 TYR B CA 1
ATOM 5785 C C . TYR B 1 37 ? -3.423 42.796 138.177 1.00 23.58 34 TYR B C 1
ATOM 5786 O O . TYR B 1 37 ? -4.407 42.348 138.770 1.00 24.94 34 TYR B O 1
ATOM 5795 N N . LEU B 1 38 ? -2.182 42.522 138.565 1.00 22.64 35 LEU B N 1
ATOM 5796 C CA . LEU B 1 38 ? -1.985 41.782 139.809 1.00 24.90 35 LEU B CA 1
ATOM 5797 C C . LEU B 1 38 ? -2.010 42.739 140.997 1.00 29.24 35 LEU B C 1
ATOM 5798 O O . LEU B 1 38 ? -0.963 43.179 141.482 1.00 30.71 35 LEU B O 1
ATOM 5803 N N . THR B 1 39 ? -3.216 43.060 141.460 1.00 28.79 36 THR B N 1
ATOM 5804 C CA . THR B 1 39 ? -3.389 43.914 142.630 1.00 32.50 36 THR B CA 1
ATOM 5805 C C . THR B 1 39 ? -3.298 43.062 143.890 1.00 32.74 36 THR B C 1
ATOM 5806 O O . THR B 1 39 ? -3.504 41.847 143.833 1.00 32.60 36 THR B O 1
ATOM 5810 N N . PRO B 1 40 ? -2.959 43.692 145.028 1.00 34.91 37 PRO B N 1
ATOM 5811 C CA . PRO B 1 40 ? -2.959 43.012 146.324 1.00 33.48 37 PRO B CA 1
ATOM 5812 C C . PRO B 1 40 ? -4.245 42.225 146.568 1.00 33.96 37 PRO B C 1
ATOM 5813 O O . PRO B 1 40 ? -4.162 41.066 146.972 1.00 33.05 37 PRO B O 1
ATOM 5817 N N . LYS B 1 41 ? -5.405 42.831 146.316 1.00 33.60 38 LYS B N 1
ATOM 5818 C CA . LYS B 1 41 ? -6.680 42.117 146.434 1.00 35.07 38 LYS B CA 1
ATOM 5819 C C . LYS B 1 41 ? -6.717 40.855 145.575 1.00 32.59 38 LYS B C 1
ATOM 5820 O O . LYS B 1 41 ? -7.083 39.771 146.047 1.00 30.62 38 LYS B O 1
ATOM 5826 N N . VAL B 1 42 ? -6.350 41.012 144.306 1.00 32.68 39 VAL B N 1
ATOM 5827 C CA . VAL B 1 42 ? -6.346 39.900 143.361 1.00 30.91 39 VAL B CA 1
ATOM 5828 C C . VAL B 1 42 ? -5.383 38.800 143.800 1.00 30.55 39 VAL B C 1
ATOM 5829 O O . VAL B 1 42 ? -5.755 37.625 143.831 1.00 31.97 39 VAL B O 1
ATOM 5833 N N . PHE B 1 43 ? -4.151 39.181 144.137 1.00 30.13 40 PHE B N 1
ATOM 5834 C CA . PHE B 1 43 ? -3.151 38.209 144.577 1.00 31.32 40 PHE B CA 1
ATOM 5835 C C . PHE B 1 43 ? -3.620 37.429 145.798 1.00 29.43 40 PHE B C 1
ATOM 5836 O O . PHE B 1 43 ? -3.593 36.194 145.810 1.00 26.16 40 PHE B O 1
ATOM 5844 N N . GLU B 1 44 ? -4.038 38.161 146.826 1.00 26.24 41 GLU B N 1
ATOM 5845 C CA . GLU B 1 44 ? -4.449 37.559 148.079 1.00 28.39 41 GLU B CA 1
ATOM 5846 C C . GLU B 1 44 ? -5.671 36.657 147.912 1.00 29.83 41 GLU B C 1
ATOM 5847 O O . GLU B 1 44 ? -5.837 35.688 148.655 1.00 29.50 41 GLU B O 1
ATOM 5853 N N . SER B 1 45 ? -6.516 36.961 146.929 1.00 31.25 42 SER B N 1
ATOM 5854 C CA . SER B 1 45 ? -7.714 36.155 146.701 1.00 33.55 42 SER B CA 1
ATOM 5855 C C . SER B 1 45 ? -7.399 34.849 145.966 1.00 29.26 42 SER B C 1
ATOM 5856 O O . SER B 1 45 ? -8.158 33.881 146.054 1.00 32.70 42 SER B O 1
ATOM 5859 N N . LEU B 1 46 ? -6.275 34.825 145.254 1.00 24.98 43 LEU B N 1
ATOM 5860 C CA . LEU B 1 46 ? -5.919 33.682 144.412 1.00 23.93 43 LEU B CA 1
ATOM 5861 C C . LEU B 1 46 ? -4.727 32.872 144.940 1.00 24.03 43 LEU B C 1
ATOM 5862 O O . LEU B 1 46 ? -4.516 31.732 144.522 1.00 23.92 43 LEU B O 1
ATOM 5867 N N . LYS B 1 47 ? -3.956 33.452 145.859 1.00 25.08 44 LYS B N 1
ATOM 5868 C CA . LYS B 1 47 ? -2.666 32.875 146.261 1.00 22.27 44 LYS B CA 1
ATOM 5869 C C . LYS B 1 47 ? -2.724 31.466 146.859 1.00 20.82 44 LYS B C 1
ATOM 5870 O O . LYS B 1 47 ? -1.713 30.752 146.866 1.00 19.94 44 LYS B O 1
ATOM 5876 N N . ASN B 1 48 ? -3.895 31.061 147.346 1.00 23.21 45 ASN B N 1
ATOM 5877 C CA . ASN B 1 48 ? -4.045 29.740 147.955 1.00 24.51 45 ASN B CA 1
ATOM 5878 C C . ASN B 1 48 ? -4.820 28.743 147.087 1.00 24.01 45 ASN B C 1
ATOM 5879 O O . ASN B 1 48 ? -5.143 27.643 147.536 1.00 27.29 45 ASN B O 1
ATOM 5884 N N . LYS B 1 49 ? -5.115 29.125 145.847 1.00 25.09 46 LYS B N 1
ATOM 5885 C CA . LYS B 1 49 ? -5.828 28.238 144.930 1.00 25.05 46 LYS B CA 1
ATOM 5886 C C . LYS B 1 49 ? -4.857 27.419 144.073 1.00 22.26 46 LYS B C 1
ATOM 5887 O O . LYS B 1 49 ? -3.768 27.885 143.732 1.00 18.91 46 LYS B O 1
ATOM 5893 N N . LYS B 1 50 ? -5.250 26.193 143.737 1.00 24.11 47 LYS B N 1
ATOM 5894 C CA . LYS B 1 50 ? -4.415 25.318 142.918 1.00 24.58 47 LYS B CA 1
ATOM 5895 C C . LYS B 1 50 ? -5.286 24.526 141.952 1.00 25.22 47 LYS B C 1
ATOM 5896 O O . LYS B 1 50 ? -6.377 24.078 142.313 1.00 24.26 47 LYS B O 1
ATOM 5902 N N . THR B 1 51 ? -4.809 24.354 140.723 1.00 23.37 48 THR B N 1
ATOM 5903 C CA . THR B 1 51 ? -5.522 23.537 139.746 1.00 20.57 48 THR B CA 1
ATOM 5904 C C . THR B 1 51 ? -5.292 22.059 140.061 1.00 21.07 48 THR B C 1
ATOM 5905 O O . THR B 1 51 ? -4.492 21.728 140.938 1.00 25.09 48 THR B O 1
ATOM 5909 N N . LYS B 1 52 ? -5.987 21.176 139.352 1.00 21.72 49 LYS B N 1
ATOM 5910 C CA . LYS B 1 52 ? -5.833 19.738 139.573 1.00 25.16 49 LYS B CA 1
ATOM 5911 C C . LYS B 1 52 ? -4.419 19.245 139.248 1.00 23.72 49 LYS B C 1
ATOM 5912 O O . LYS B 1 52 ? -4.001 18.191 139.724 1.00 24.25 49 LYS B O 1
ATOM 5918 N N . LEU B 1 53 ? -3.684 20.015 138.448 1.00 21.05 50 LEU B N 1
ATOM 5919 C CA . LEU B 1 53 ? -2.293 19.693 138.139 1.00 22.91 50 LEU B CA 1
ATOM 5920 C C . LEU B 1 53 ? -1.345 20.370 139.127 1.00 21.88 50 LEU B C 1
ATOM 5921 O O . LEU B 1 53 ? -0.121 20.224 139.034 1.00 21.82 50 LEU B O 1
ATOM 5926 N N . GLY B 1 54 ? -1.914 21.122 140.067 1.00 20.16 51 GLY B N 1
ATOM 5927 C CA . GLY B 1 54 ? -1.127 21.764 141.104 1.00 20.42 51 GLY B CA 1
ATOM 5928 C C . GLY B 1 54 ? -0.527 23.102 140.710 1.00 19.61 51 GLY B C 1
ATOM 5929 O O . GLY B 1 54 ? 0.350 23.623 141.402 1.00 20.90 51 GLY B O 1
ATOM 5930 N N . ILE B 1 55 ? -0.996 23.662 139.599 1.00 19.44 52 ILE B N 1
ATOM 5931 C CA . ILE B 1 55 ? -0.540 24.979 139.163 1.00 15.57 52 ILE B CA 1
ATOM 5932 C C . ILE B 1 55 ? -1.060 26.033 140.129 1.00 17.71 52 ILE B C 1
ATOM 5933 O O . ILE B 1 55 ? -2.247 26.031 140.475 1.00 21.87 52 ILE B O 1
ATOM 5938 N N . THR B 1 56 ? -0.179 26.929 140.567 1.00 15.17 53 THR B N 1
ATOM 5939 C CA . THR B 1 56 ? -0.563 27.999 141.479 1.00 18.53 53 THR B CA 1
ATOM 5940 C C . THR B 1 56 ? -0.500 29.344 140.771 1.00 19.53 53 THR B C 1
ATOM 5941 O O . THR B 1 56 ? -0.032 29.433 139.633 1.00 18.76 53 THR B O 1
ATOM 5945 N N . LEU B 1 57 ? -0.969 30.388 141.449 1.00 18.80 54 LEU B N 1
ATOM 5946 C CA . LEU B 1 57 ? -0.900 31.738 140.903 1.00 19.35 54 LEU B CA 1
ATOM 5947 C C . LEU B 1 57 ? 0.549 32.147 140.710 1.00 19.93 54 LEU B C 1
ATOM 5948 O O . LEU B 1 57 ? 0.897 32.761 139.698 1.00 20.70 54 LEU B O 1
ATOM 5953 N N . TRP B 1 58 ? 1.390 31.816 141.688 1.00 17.34 55 TRP B N 1
ATOM 5954 C CA . TRP B 1 58 ? 2.810 32.146 141.606 1.00 16.27 55 TRP B CA 1
ATOM 5955 C C . TRP B 1 58 ? 3.517 31.433 140.450 1.00 15.55 55 TRP B C 1
ATOM 5956 O O . TRP B 1 58 ? 4.424 32.003 139.836 1.00 18.45 55 TRP B O 1
ATOM 5967 N N . ASP B 1 59 ? 3.131 30.189 140.166 1.00 14.60 56 ASP B N 1
ATOM 5968 C CA . ASP B 1 59 ? 3.680 29.493 139.000 1.00 18.46 56 ASP B CA 1
ATOM 5969 C C . ASP B 1 59 ? 3.437 30.305 137.741 1.00 18.92 56 ASP B C 1
ATOM 5970 O O . ASP B 1 59 ? 4.314 30.429 136.880 1.00 18.81 56 ASP B O 1
ATOM 5975 N N . CYS B 1 60 ? 2.233 30.860 137.645 1.00 18.30 57 CYS B N 1
ATOM 5976 C CA . CYS B 1 60 ? 1.814 31.581 136.453 1.00 18.50 57 CYS B CA 1
ATOM 5977 C C . CYS B 1 60 ? 2.496 32.938 136.320 1.00 17.76 57 CYS B C 1
ATOM 5978 O O . CYS B 1 60 ? 2.902 33.322 135.217 1.00 13.65 57 CYS B O 1
ATOM 5981 N N . ILE B 1 61 ? 2.644 33.656 137.434 1.00 16.72 58 ILE B N 1
ATOM 5982 C CA . ILE B 1 61 ? 3.172 35.022 137.375 1.00 16.07 58 ILE B CA 1
ATOM 5983 C C . ILE B 1 61 ? 4.695 35.077 137.418 1.00 17.10 58 ILE B C 1
ATOM 5984 O O . ILE B 1 61 ? 5.286 36.136 137.197 1.00 17.32 58 ILE B O 1
ATOM 5989 N N . ASN B 1 62 ? 5.324 33.941 137.710 1.00 17.03 59 ASN B N 1
ATOM 5990 C CA . ASN B 1 62 ? 6.763 33.899 137.997 1.00 19.00 59 ASN B CA 1
ATOM 5991 C C . ASN B 1 62 ? 7.647 34.565 136.942 1.00 17.66 59 ASN B C 1
ATOM 5992 O O . ASN B 1 62 ? 8.531 35.357 137.272 1.00 18.94 59 ASN B O 1
ATOM 5997 N N . SER B 1 63 ? 7.410 34.251 135.674 1.00 14.44 60 SER B N 1
ATOM 5998 C CA . SER B 1 63 ? 8.228 34.821 134.604 1.00 14.71 60 SER B CA 1
ATOM 5999 C C . SER B 1 63 ? 8.175 36.350 134.593 1.00 17.31 60 SER B C 1
ATOM 6000 O O . SER B 1 63 ? 9.183 37.010 134.325 1.00 15.51 60 SER B O 1
ATOM 6003 N N . GLY B 1 64 ? 7.011 36.915 134.904 1.00 17.73 61 GLY B N 1
ATOM 6004 C CA . GLY B 1 64 ? 6.853 38.365 134.903 1.00 19.54 61 GLY B CA 1
ATOM 6005 C C . GLY B 1 64 ? 7.480 39.037 136.116 1.00 22.17 61 GLY B C 1
ATOM 6006 O O . GLY B 1 64 ? 7.795 40.230 136.088 1.00 19.15 61 GLY B O 1
ATOM 6007 N N . VAL B 1 65 ? 7.649 38.273 137.191 1.00 18.75 62 VAL B N 1
ATOM 6008 C CA . VAL B 1 65 ? 8.306 38.779 138.393 1.00 19.00 62 VAL B CA 1
ATOM 6009 C C . VAL B 1 65 ? 9.819 38.618 138.243 1.00 20.73 62 VAL B C 1
ATOM 6010 O O . VAL B 1 65 ? 10.593 39.503 138.622 1.00 20.14 62 VAL B O 1
ATOM 6014 N N . VAL B 1 66 ? 10.230 37.485 137.678 1.00 17.53 63 VAL B N 1
ATOM 6015 C CA . VAL B 1 66 ? 11.645 37.214 137.412 1.00 18.83 63 VAL B CA 1
ATOM 6016 C C . VAL B 1 66 ? 12.185 38.164 136.347 1.00 20.06 63 VAL B C 1
ATOM 6017 O O . VAL B 1 66 ? 13.280 38.719 136.480 1.00 23.68 63 VAL B O 1
ATOM 6021 N N . ASN B 1 67 ? 11.405 38.345 135.287 1.00 20.06 64 ASN B N 1
ATOM 6022 C CA . ASN B 1 67 ? 11.778 39.241 134.202 1.00 20.89 64 ASN B CA 1
ATOM 6023 C C . ASN B 1 67 ? 10.894 40.481 134.214 1.00 22.12 64 ASN B C 1
ATOM 6024 O O . ASN B 1 67 ? 9.854 40.515 133.554 1.00 25.50 64 ASN B O 1
ATOM 6029 N N . LEU B 1 68 ? 11.306 41.497 134.968 1.00 22.66 65 LEU B N 1
ATOM 6030 C CA . LEU B 1 68 ? 10.488 42.695 135.161 1.00 24.34 65 LEU B CA 1
ATOM 6031 C C . LEU B 1 68 ? 10.200 43.476 133.873 1.00 26.98 65 LEU B C 1
ATOM 6032 O O . LEU B 1 68 ? 9.247 44.262 133.820 1.00 25.29 65 LEU B O 1
ATOM 6037 N N . ASP B 1 69 ? 11.005 43.259 132.836 1.00 25.77 66 ASP B N 1
ATOM 6038 C CA . ASP B 1 69 ? 10.789 43.945 131.566 1.00 30.35 66 ASP B CA 1
ATOM 6039 C C . ASP B 1 69 ? 9.705 43.280 130.702 1.00 30.32 66 ASP B C 1
ATOM 6040 O O . ASP B 1 69 ? 9.453 43.708 129.569 1.00 29.08 66 ASP B O 1
ATOM 6045 N N . SER B 1 70 ? 9.067 42.241 131.242 1.00 26.16 67 SER B N 1
ATOM 6046 C CA . SER B 1 70 ? 8.020 41.514 130.519 1.00 24.81 67 SER B CA 1
ATOM 6047 C C . SER B 1 70 ? 6.891 42.434 130.069 1.00 24.83 67 SER B C 1
ATOM 6048 O O . SER B 1 70 ? 6.494 43.343 130.799 1.00 25.90 67 SER B O 1
ATOM 6051 N N . GLY B 1 71 ? 6.378 42.192 128.866 1.00 26.28 68 GLY B N 1
ATOM 6052 C CA . GLY B 1 71 ? 5.195 42.888 128.391 1.00 27.73 68 GLY B CA 1
ATOM 6053 C C . GLY B 1 71 ? 3.922 42.250 128.926 1.00 28.40 68 GLY B C 1
ATOM 6054 O O . GLY B 1 71 ? 3.013 42.943 129.398 1.00 30.40 68 GLY B O 1
ATOM 6055 N N . VAL B 1 72 ? 3.855 40.922 128.855 1.00 24.15 69 VAL B N 1
ATOM 6056 C CA . VAL B 1 72 ? 2.691 40.191 129.351 1.00 20.74 69 VAL B CA 1
ATOM 6057 C C . VAL B 1 72 ? 2.940 39.727 130.788 1.00 21.66 69 VAL B C 1
ATOM 6058 O O . VAL B 1 72 ? 2.280 40.196 131.725 1.00 22.39 69 VAL B O 1
ATOM 6062 N N . GLY B 1 73 ? 3.898 38.822 130.963 1.00 20.79 70 GLY B N 1
ATOM 6063 C CA . GLY B 1 73 ? 4.370 38.466 132.291 1.00 21.58 70 GLY B CA 1
ATOM 6064 C C . GLY B 1 73 ? 3.660 37.316 132.979 1.00 20.51 70 GLY B C 1
ATOM 6065 O O . GLY B 1 73 ? 3.859 37.088 134.177 1.00 16.80 70 GLY B O 1
ATOM 6066 N N . VAL B 1 74 ? 2.831 36.585 132.239 1.00 17.62 71 VAL B N 1
ATOM 6067 C CA . VAL B 1 74 ? 2.196 35.392 132.797 1.00 16.58 71 VAL B CA 1
ATOM 6068 C C . VAL B 1 74 ? 2.188 34.270 131.771 1.00 19.64 71 VAL B C 1
ATOM 6069 O O . VAL B 1 74 ? 2.176 34.528 130.567 1.00 17.28 71 VAL B O 1
ATOM 6073 N N . TYR B 1 75 ? 2.214 33.032 132.258 1.00 15.63 72 TYR B N 1
ATOM 6074 C CA . TYR B 1 75 ? 1.967 31.864 131.428 1.00 13.60 72 TYR B CA 1
ATOM 6075 C C . TYR B 1 75 ? 0.953 30.994 132.157 1.00 14.91 72 TYR B C 1
ATOM 6076 O O . TYR B 1 75 ? 0.934 30.962 133.387 1.00 12.87 72 TYR B O 1
ATOM 6085 N N . ALA B 1 76 ? 0.102 30.301 131.406 1.00 12.10 73 ALA B N 1
ATOM 6086 C CA . ALA B 1 76 ? -0.862 29.387 132.010 1.00 16.45 73 ALA B CA 1
ATOM 6087 C C . ALA B 1 76 ? -0.268 27.986 132.069 1.00 16.29 73 ALA B C 1
ATOM 6088 O O . ALA B 1 76 ? 0.224 27.475 131.062 1.00 15.21 73 ALA B O 1
ATOM 6090 N N . GLY B 1 77 ? -0.318 27.368 133.242 1.00 15.20 74 GLY B N 1
ATOM 6091 C CA . GLY B 1 77 ? 0.194 26.021 133.400 1.00 16.92 74 GLY B CA 1
ATOM 6092 C C . GLY B 1 77 ? -0.716 24.964 132.807 1.00 16.78 74 GLY B C 1
ATOM 6093 O O . GLY B 1 77 ? -0.255 23.889 132.421 1.00 14.92 74 GLY B O 1
ATOM 6094 N N . ASP B 1 78 ? -2.013 25.261 132.745 1.00 18.83 75 ASP B N 1
ATOM 6095 C CA . ASP B 1 78 ? -2.994 24.339 132.173 1.00 19.14 75 ASP B CA 1
ATOM 6096 C C . ASP B 1 78 ? -4.258 25.093 131.786 1.00 19.18 75 ASP B C 1
ATOM 6097 O O . ASP B 1 78 ? -4.353 26.299 132.015 1.00 18.14 75 ASP B O 1
ATOM 6102 N N . GLU B 1 79 ? -5.224 24.386 131.204 1.00 19.48 76 GLU B N 1
ATOM 6103 C CA . GLU B 1 79 ? -6.501 24.999 130.848 1.00 20.79 76 GLU B CA 1
ATOM 6104 C C . GLU B 1 79 ? -7.175 25.612 132.073 1.00 22.00 76 GLU B C 1
ATOM 6105 O O . GLU B 1 79 ? -7.648 26.749 132.027 1.00 21.21 76 GLU B O 1
ATOM 6111 N N . GLU B 1 80 ? -7.208 24.858 133.170 1.00 22.42 77 GLU B N 1
ATOM 6112 C CA . GLU B 1 80 ? -7.877 25.302 134.394 1.00 23.03 77 GLU B CA 1
ATOM 6113 C C . GLU B 1 80 ? -7.351 26.650 134.904 1.00 20.36 77 GLU B C 1
ATOM 6114 O O . GLU B 1 80 ? -8.098 27.419 135.521 1.00 20.41 77 GLU B O 1
ATOM 6120 N N . SER B 1 81 ? -6.077 26.941 134.635 1.00 16.13 78 SER B N 1
ATOM 6121 C CA . SER B 1 81 ? -5.464 28.194 135.084 1.00 17.27 78 SER B CA 1
ATOM 6122 C C . SER B 1 81 ? -6.229 29.416 134.581 1.00 17.77 78 SER B C 1
ATOM 6123 O O . SER B 1 81 ? -6.349 30.418 135.287 1.00 16.16 78 SER B O 1
ATOM 6126 N N . TYR B 1 82 ? -6.728 29.331 133.351 1.00 18.56 79 TYR B N 1
ATOM 6127 C CA . TYR B 1 82 ? -7.417 30.453 132.728 1.00 18.03 79 TYR B CA 1
ATOM 6128 C C . TYR B 1 82 ? -8.739 30.790 133.417 1.00 22.41 79 TYR B C 1
ATOM 6129 O O . TYR B 1 82 ? -9.235 31.915 133.306 1.00 24.94 79 TYR B O 1
ATOM 6138 N N . THR B 1 83 ? -9.308 29.817 134.122 1.00 23.23 80 THR B N 1
ATOM 6139 C CA . THR B 1 83 ? -10.557 30.034 134.854 1.00 24.45 80 THR B CA 1
ATOM 6140 C C . THR B 1 83 ? -10.295 30.272 136.338 1.00 22.87 80 THR B C 1
ATOM 6141 O O . THR B 1 83 ? -10.776 31.255 136.910 1.00 23.61 80 THR B O 1
ATOM 6145 N N . LEU B 1 84 ? -9.536 29.369 136.955 1.00 20.75 81 LEU B N 1
ATOM 6146 C CA . LEU B 1 84 ? -9.218 29.470 138.381 1.00 21.71 81 LEU B CA 1
ATOM 6147 C C . LEU B 1 84 ? -8.539 30.797 138.714 1.00 21.40 81 LEU B C 1
ATOM 6148 O O . LEU B 1 84 ? -8.828 31.415 139.743 1.00 23.13 81 LEU B O 1
ATOM 6153 N N . PHE B 1 85 ? -7.648 31.239 137.832 1.00 21.85 82 PHE B N 1
ATOM 6154 C CA . PHE B 1 85 ? -6.950 32.505 138.013 1.00 19.31 82 PHE B CA 1
ATOM 6155 C C . PHE B 1 85 ? -7.490 33.563 137.045 1.00 20.91 82 PHE B C 1
ATOM 6156 O O . PHE B 1 85 ? -6.815 34.552 136.731 1.00 17.86 82 PHE B O 1
ATOM 6164 N N . GLY B 1 86 ? -8.718 33.334 136.583 1.00 20.33 83 GLY B N 1
ATOM 6165 C CA . GLY B 1 86 ? -9.454 34.276 135.754 1.00 20.26 83 GLY B CA 1
ATOM 6166 C C . GLY B 1 86 ? -9.434 35.739 136.173 1.00 21.01 83 GLY B C 1
ATOM 6167 O O . GLY B 1 86 ? -9.234 36.608 135.322 1.00 22.09 83 GLY B O 1
ATOM 6168 N N . PRO B 1 87 ? -9.646 36.031 137.473 1.00 24.94 84 PRO B N 1
ATOM 6169 C CA . PRO B 1 87 ? -9.621 37.440 137.885 1.00 25.11 84 PRO B CA 1
ATOM 6170 C C . PRO B 1 87 ? -8.329 38.149 137.483 1.00 27.88 84 PRO B C 1
ATOM 6171 O O . PRO B 1 87 ? -8.332 39.372 137.359 1.00 33.12 84 PRO B O 1
ATOM 6175 N N . LEU B 1 88 ? -7.254 37.393 137.266 1.00 24.66 85 LEU B N 1
ATOM 6176 C CA . LEU B 1 88 ? -6.020 37.961 136.726 1.00 21.01 85 LEU B CA 1
ATOM 6177 C C . LEU B 1 88 ? -5.955 37.810 135.203 1.00 19.91 85 LEU B C 1
ATOM 6178 O O . LEU B 1 88 ? -5.777 38.791 134.476 1.00 21.76 85 LEU B O 1
ATOM 6183 N N . PHE B 1 89 ? -6.092 36.576 134.724 1.00 16.75 86 PHE B N 1
ATOM 6184 C CA . PHE B 1 89 ? -5.956 36.290 133.297 1.00 16.69 86 PHE B CA 1
ATOM 6185 C C . PHE B 1 89 ? -6.959 37.020 132.403 1.00 17.12 86 PHE B C 1
ATOM 6186 O O . PHE B 1 89 ? -6.596 37.477 131.317 1.00 16.93 86 PHE B O 1
ATOM 6194 N N . ASP B 1 90 ? -8.214 37.117 132.843 1.00 19.03 87 ASP B N 1
ATOM 6195 C CA . ASP B 1 90 ? -9.247 37.762 132.030 1.00 20.92 87 ASP B CA 1
ATOM 6196 C C . ASP B 1 90 ? -8.858 39.190 131.678 1.00 24.16 87 ASP B C 1
ATOM 6197 O O . ASP B 1 90 ? -9.025 39.639 130.540 1.00 25.97 87 ASP B O 1
ATOM 6202 N N . ALA B 1 91 ? -8.325 39.902 132.663 1.00 22.80 88 ALA B N 1
ATOM 6203 C CA . ALA B 1 91 ? -7.967 41.301 132.476 1.00 23.67 88 ALA B CA 1
ATOM 6204 C C . ALA B 1 91 ? -6.772 41.459 131.536 1.00 21.97 88 ALA B C 1
ATOM 6205 O O . ALA B 1 91 ? -6.779 42.306 130.643 1.00 19.65 88 ALA B O 1
ATOM 6207 N N . ILE B 1 92 ? -5.741 40.648 131.754 1.00 19.43 89 ILE B N 1
ATOM 6208 C CA . ILE B 1 92 ? -4.544 40.662 130.911 1.00 15.60 89 ILE B CA 1
ATOM 6209 C C . ILE B 1 92 ? -4.893 40.333 129.462 1.00 12.68 89 ILE B C 1
ATOM 6210 O O . ILE B 1 92 ? -4.407 40.981 128.530 1.00 12.66 89 ILE B O 1
ATOM 6215 N N . ILE B 1 93 ? -5.747 39.327 129.282 1.00 15.45 90 ILE B N 1
ATOM 6216 C CA . ILE B 1 93 ? -6.193 38.910 127.958 1.00 16.00 90 ILE B CA 1
ATOM 6217 C C . ILE B 1 93 ? -6.930 40.039 127.249 1.00 15.46 90 ILE B C 1
ATOM 6218 O O . ILE B 1 93 ? -6.631 40.356 126.097 1.00 17.22 90 ILE B O 1
ATOM 6223 N N . GLU B 1 94 ? -7.891 40.649 127.938 1.00 15.12 91 GLU B N 1
ATOM 6224 C CA . GLU B 1 94 ? -8.715 41.666 127.304 1.00 18.43 91 GLU B CA 1
ATOM 6225 C C . GLU B 1 94 ? -7.952 42.968 127.059 1.00 19.39 91 GLU B C 1
ATOM 6226 O O . GLU B 1 94 ? -8.382 43.801 126.264 1.00 22.11 91 GLU B O 1
ATOM 6232 N N . ASP B 1 95 ? -6.822 43.140 127.739 1.00 18.27 92 ASP B N 1
ATOM 6233 C CA . ASP B 1 95 ? -5.956 44.290 127.485 1.00 20.27 92 ASP B CA 1
ATOM 6234 C C . ASP B 1 95 ? -5.107 44.012 126.245 1.00 22.22 92 ASP B C 1
ATOM 6235 O O . ASP B 1 95 ? -5.122 44.791 125.281 1.00 19.71 92 ASP B O 1
ATOM 6240 N N . TYR B 1 96 ? -4.379 42.893 126.264 1.00 19.92 93 TYR B N 1
ATOM 6241 C CA . TYR B 1 96 ? -3.515 42.515 125.143 1.00 17.06 93 TYR B CA 1
ATOM 6242 C C . TYR B 1 96 ? -4.311 42.377 123.850 1.00 19.87 93 TYR B C 1
ATOM 6243 O O . TYR B 1 96 ? -3.854 42.789 122.778 1.00 19.63 93 TYR B O 1
ATOM 6252 N N . HIS B 1 97 ? -5.497 41.781 123.956 1.00 17.38 94 HIS B N 1
ATOM 6253 C CA . HIS B 1 97 ? -6.294 41.459 122.783 1.00 18.16 94 HIS B CA 1
ATOM 6254 C C . HIS B 1 97 ? -7.431 42.453 122.539 1.00 18.51 94 HIS B C 1
ATOM 6255 O O . HIS B 1 97 ? -8.379 42.141 121.814 1.00 21.99 94 HIS B O 1
ATOM 6262 N N . SER B 1 98 ? -7.339 43.634 123.150 1.00 16.41 95 SER B N 1
ATOM 6263 C CA . SER B 1 98 ? -8.324 44.696 122.941 1.00 22.38 95 SER B CA 1
ATOM 6264 C C . SER B 1 98 ? -8.565 44.870 121.444 1.00 21.71 95 SER B C 1
ATOM 6265 O O . SER B 1 98 ? -7.617 44.878 120.661 1.00 23.80 95 SER B O 1
ATOM 6268 N N . PRO B 1 99 ? -9.835 45.020 121.030 1.00 22.13 96 PRO B N 1
ATOM 6269 C CA . PRO B 1 99 ? -11.019 45.263 121.857 1.00 20.09 96 PRO B CA 1
ATOM 6270 C C . PRO B 1 99 ? -11.817 44.002 122.190 1.00 21.90 96 PRO B C 1
ATOM 6271 O O . PRO B 1 99 ? -12.960 44.132 122.636 1.00 19.99 96 PRO B O 1
ATOM 6275 N N . TYR B 1 100 ? -11.244 42.815 121.994 1.00 19.56 97 TYR B N 1
ATOM 6276 C CA . TYR B 1 100 ? -11.980 41.581 122.270 1.00 18.07 97 TYR B CA 1
ATOM 6277 C C . TYR B 1 100 ? -12.359 41.458 123.741 1.00 17.50 97 TYR B C 1
ATOM 6278 O O . TYR B 1 100 ? -11.603 41.868 124.624 1.00 16.03 97 TYR B O 1
ATOM 6287 N N . LYS B 1 101 ? -13.544 40.908 123.996 1.00 16.58 98 LYS B N 1
ATOM 6288 C CA . LYS B 1 101 ? -13.976 40.605 125.356 1.00 18.82 98 LYS B CA 1
ATOM 6289 C C . LYS B 1 101 ? -14.330 39.129 125.421 1.00 18.93 98 LYS B C 1
ATOM 6290 O O . LYS B 1 101 ? -14.942 38.600 124.495 1.00 19.16 98 LYS B O 1
ATOM 6296 N N . LEU B 1 102 ? -13.947 38.465 126.506 1.00 19.76 99 LEU B N 1
ATOM 6297 C CA . LEU B 1 102 ? -14.203 37.037 126.658 1.00 16.62 99 LEU B CA 1
ATOM 6298 C C . LEU B 1 102 ? -15.692 36.711 126.647 1.00 20.32 99 LEU B C 1
ATOM 6299 O O . LEU B 1 102 ? -16.093 35.662 126.157 1.00 23.34 99 LEU B O 1
ATOM 6304 N N . ALA B 1 103 ? -16.513 37.610 127.179 1.00 21.68 100 ALA B N 1
ATOM 6305 C CA . ALA B 1 103 ? -17.961 37.385 127.196 1.00 23.87 100 ALA B CA 1
ATOM 6306 C C . ALA B 1 103 ? -18.556 37.286 125.786 1.00 25.39 100 ALA B C 1
ATOM 6307 O O . ALA B 1 103 ? -19.600 36.659 125.585 1.00 26.14 100 ALA B O 1
ATOM 6309 N N . THR B 1 104 ? -17.897 37.914 124.814 1.00 23.39 101 THR B N 1
ATOM 6310 C CA . THR B 1 104 ? -18.334 37.835 123.422 1.00 23.91 101 THR B CA 1
ATOM 6311 C C . THR B 1 104 ? -18.230 36.409 122.878 1.00 27.98 101 THR B C 1
ATOM 6312 O O . THR B 1 104 ? -19.117 35.935 122.157 1.00 28.31 101 THR B O 1
ATOM 6316 N N . GLY B 1 105 ? -17.145 35.723 123.226 1.00 27.99 102 GLY B N 1
ATOM 6317 C CA . GLY B 1 105 ? -16.893 34.389 122.708 1.00 23.97 102 GLY B CA 1
ATOM 6318 C C . GLY B 1 105 ? -16.117 34.438 121.404 1.00 21.01 102 GLY B C 1
ATOM 6319 O O . GLY B 1 105 ? -16.209 35.408 120.655 1.00 19.74 102 GLY B O 1
ATOM 6320 N N . HIS B 1 106 ? -15.359 33.382 121.127 1.00 17.70 103 HIS B N 1
ATOM 6321 C CA . HIS B 1 106 ? -14.519 33.324 119.935 1.00 17.90 103 HIS B CA 1
ATOM 6322 C C . HIS B 1 106 ? -14.993 32.200 119.023 1.00 19.47 103 HIS B C 1
ATOM 6323 O O . HIS B 1 106 ? -15.390 31.138 119.506 1.00 19.68 103 HIS B O 1
ATOM 6330 N N . ASN B 1 107 ? -14.952 32.420 117.712 1.00 20.78 104 ASN B N 1
ATOM 6331 C CA . ASN B 1 107 ? -15.265 31.344 116.777 1.00 22.44 104 ASN B CA 1
ATOM 6332 C C . ASN B 1 107 ? -14.069 30.949 115.916 1.00 20.77 104 ASN B C 1
ATOM 6333 O O . ASN B 1 107 ? -13.404 31.803 115.324 1.00 22.66 104 ASN B O 1
ATOM 6338 N N . SER B 1 108 ? -13.801 29.647 115.866 1.00 19.81 105 SER B N 1
ATOM 6339 C CA . SER B 1 108 ? -12.722 29.098 115.054 1.00 17.89 105 SER B CA 1
ATOM 6340 C C . SER B 1 108 ? -13.256 28.615 113.705 1.00 20.11 105 SER B C 1
ATOM 6341 O O . SER B 1 108 ? -14.431 28.261 113.587 1.00 21.92 105 SER B O 1
ATOM 6344 N N . ASP B 1 109 ? -12.384 28.596 112.702 1.00 19.01 106 ASP B N 1
ATOM 6345 C CA . ASP B 1 109 ? -12.719 28.086 111.375 1.00 19.57 106 ASP B CA 1
ATOM 6346 C C . ASP B 1 109 ? -11.434 27.741 110.631 1.00 22.33 106 ASP B C 1
ATOM 6347 O O . ASP B 1 109 ? -10.698 28.634 110.193 1.00 20.92 106 ASP B O 1
ATOM 6352 N N . MET B 1 110 ? -11.171 26.443 110.495 1.00 21.68 107 MET B N 1
ATOM 6353 C CA . MET B 1 110 ? -9.991 25.963 109.786 1.00 22.04 107 MET B CA 1
ATOM 6354 C C . MET B 1 110 ? -10.365 25.308 108.467 1.00 22.74 107 MET B C 1
ATOM 6355 O O . MET B 1 110 ? -9.719 24.350 108.042 1.00 21.29 107 MET B O 1
ATOM 6360 N N . ASN B 1 111 ? -11.402 25.832 107.816 1.00 25.32 108 ASN B N 1
ATOM 6361 C CA . ASN B 1 111 ? -11.781 25.366 106.482 1.00 25.01 108 ASN B CA 1
ATOM 6362 C C . ASN B 1 111 ? -11.256 26.306 105.393 1.00 23.55 108 ASN B C 1
ATOM 6363 O O . ASN B 1 111 ? -11.788 27.400 105.199 1.00 23.67 108 ASN B O 1
ATOM 6368 N N . PRO B 1 112 ? -10.215 25.870 104.662 1.00 26.28 109 PRO B N 1
ATOM 6369 C CA . PRO B 1 112 ? -9.548 26.702 103.648 1.00 27.18 109 PRO B CA 1
ATOM 6370 C C . PRO B 1 112 ? -10.484 27.083 102.506 1.00 30.22 109 PRO B C 1
ATOM 6371 O O . PRO B 1 112 ? -10.236 28.067 101.814 1.00 28.92 109 PRO B O 1
ATOM 6375 N N . ALA B 1 113 ? -11.545 26.306 102.308 1.00 30.95 110 ALA B N 1
ATOM 6376 C CA . ALA B 1 113 ? -12.487 26.571 101.225 1.00 32.83 110 ALA B CA 1
ATOM 6377 C C . ALA B 1 113 ? -13.274 27.854 101.468 1.00 31.94 110 ALA B C 1
ATOM 6378 O O . ALA B 1 113 ? -13.839 28.435 100.535 1.00 31.25 110 ALA B O 1
ATOM 6380 N N . HIS B 1 114 ? -13.318 28.285 102.726 1.00 28.00 111 HIS B N 1
ATOM 6381 C CA . HIS B 1 114 ? -14.001 29.524 103.096 1.00 28.78 111 HIS B CA 1
ATOM 6382 C C . HIS B 1 114 ? -13.177 30.762 102.757 1.00 24.87 111 HIS B C 1
ATOM 6383 O O . HIS B 1 114 ? -13.679 31.889 102.805 1.00 24.34 111 HIS B O 1
ATOM 6390 N N . VAL B 1 115 ? -11.904 30.545 102.435 1.00 22.82 112 VAL B N 1
ATOM 6391 C CA . VAL B 1 115 ? -11.028 31.629 101.992 1.00 18.05 112 VAL B CA 1
ATOM 6392 C C . VAL B 1 115 ? -11.170 31.812 100.486 1.00 21.81 112 VAL B C 1
ATOM 6393 O O . VAL B 1 115 ? -11.102 30.840 99.723 1.00 21.25 112 VAL B O 1
ATOM 6397 N N . LYS B 1 116 ? -11.389 33.056 100.067 1.00 23.34 113 LYS B N 1
ATOM 6398 C CA . LYS B 1 116 ? -11.502 33.391 98.652 1.00 25.77 113 LYS B CA 1
ATOM 6399 C C . LYS B 1 116 ? -10.264 34.191 98.259 1.00 22.56 113 LYS B C 1
ATOM 6400 O O . LYS B 1 116 ? -10.229 35.421 98.397 1.00 20.50 113 LYS B O 1
ATOM 6406 N N . ALA B 1 117 ? -9.243 33.486 97.778 1.00 21.75 114 ALA B N 1
ATOM 6407 C CA . ALA B 1 117 ? -7.941 34.101 97.545 1.00 22.34 114 ALA B CA 1
ATOM 6408 C C . ALA B 1 117 ? -7.299 33.731 96.207 1.00 22.99 114 ALA B C 1
ATOM 6409 O O . ALA B 1 117 ? -6.293 33.011 96.177 1.00 19.94 114 ALA B O 1
ATOM 6411 N N . PRO B 1 118 ? -7.863 34.228 95.092 1.00 21.53 115 PRO B N 1
ATOM 6412 C CA . PRO B 1 118 ? -7.175 34.009 93.816 1.00 19.89 115 PRO B CA 1
ATOM 6413 C C . PRO B 1 118 ? -5.811 34.680 93.879 1.00 19.21 115 PRO B C 1
ATOM 6414 O O . PRO B 1 118 ? -5.733 35.838 94.303 1.00 20.70 115 PRO B O 1
ATOM 6418 N N . ASP B 1 119 ? -4.762 33.960 93.490 1.00 16.77 116 ASP B N 1
ATOM 6419 C CA . ASP B 1 119 ? -3.383 34.397 93.723 1.00 19.24 116 ASP B CA 1
ATOM 6420 C C . ASP B 1 119 ? -3.118 35.852 93.303 1.00 20.21 116 ASP B C 1
ATOM 6421 O O . ASP B 1 119 ? -3.369 36.240 92.160 1.00 17.83 116 ASP B O 1
ATOM 6426 N N . LEU B 1 120 ? -2.630 36.653 94.247 1.00 20.76 117 LEU B N 1
ATOM 6427 C CA . LEU B 1 120 ? -2.479 38.100 94.050 1.00 23.40 117 LEU B CA 1
ATOM 6428 C C . LEU B 1 120 ? -1.394 38.510 93.060 1.00 21.32 117 LEU B C 1
ATOM 6429 O O . LEU B 1 120 ? -1.591 39.426 92.258 1.00 23.19 117 LEU B O 1
ATOM 6434 N N . ASP B 1 121 ? -0.242 37.851 93.137 1.00 17.63 118 ASP B N 1
ATOM 6435 C CA . ASP B 1 121 ? 0.944 38.321 92.428 1.00 18.04 118 ASP B CA 1
ATOM 6436 C C . ASP B 1 121 ? 1.798 37.152 91.933 1.00 17.52 118 ASP B C 1
ATOM 6437 O O . ASP B 1 121 ? 2.947 36.994 92.351 1.00 20.28 118 ASP B O 1
ATOM 6442 N N . PRO B 1 122 ? 1.241 36.323 91.031 1.00 20.63 119 PRO B N 1
ATOM 6443 C CA . PRO B 1 122 ? 2.035 35.208 90.494 1.00 19.52 119 PRO B CA 1
ATOM 6444 C C . PRO B 1 122 ? 3.293 35.683 89.769 1.00 19.49 119 PRO B C 1
ATOM 6445 O O . PRO B 1 122 ? 4.301 34.974 89.752 1.00 21.43 119 PRO B O 1
ATOM 6449 N N . ALA B 1 123 ? 3.239 36.879 89.190 1.00 17.04 120 ALA B N 1
ATOM 6450 C CA . ALA B 1 123 ? 4.381 37.426 88.463 1.00 16.31 120 ALA B CA 1
ATOM 6451 C C . ALA B 1 123 ? 5.451 37.958 89.416 1.00 15.24 120 ALA B C 1
ATOM 6452 O O . ALA B 1 123 ? 6.526 38.378 88.975 1.00 15.60 120 ALA B O 1
ATOM 6454 N N . ASN B 1 124 ? 5.137 37.965 90.711 1.00 17.19 121 ASN B N 1
ATOM 6455 C CA . ASN B 1 124 ? 6.062 38.414 91.752 1.00 16.07 121 ASN B CA 1
ATOM 6456 C C . ASN B 1 124 ? 6.584 39.834 91.548 1.00 18.09 121 ASN B C 1
ATOM 6457 O O . ASN B 1 124 ? 7.761 40.116 91.798 1.00 17.65 121 ASN B O 1
ATOM 6462 N N . ARG B 1 125 ? 5.706 40.721 91.089 1.00 17.64 122 ARG B N 1
ATOM 6463 C CA . ARG B 1 125 ? 6.076 42.107 90.858 1.00 16.55 122 ARG B CA 1
ATOM 6464 C C . ARG B 1 125 ? 6.209 42.887 92.172 1.00 16.88 122 ARG B C 1
ATOM 6465 O O . ARG B 1 125 ? 6.894 43.906 92.221 1.00 17.29 122 ARG B O 1
ATOM 6473 N N . TYR B 1 126 ? 5.564 42.402 93.231 1.00 15.31 123 TYR B N 1
ATOM 6474 C CA . TYR B 1 126 ? 5.493 43.148 94.495 1.00 14.86 123 TYR B CA 1
ATOM 6475 C C . TYR B 1 126 ? 5.737 42.271 95.717 1.00 17.98 123 TYR B C 1
ATOM 6476 O O . TYR B 1 126 ? 6.557 42.599 96.583 1.00 16.84 123 TYR B O 1
ATOM 6485 N N . ILE B 1 127 ? 5.013 41.158 95.784 1.00 14.28 124 ILE B N 1
ATOM 6486 C CA . ILE B 1 127 ? 5.063 40.278 96.945 1.00 10.80 124 ILE B CA 1
ATOM 6487 C C . ILE B 1 127 ? 6.235 39.295 96.848 1.00 15.41 124 ILE B C 1
ATOM 6488 O O . ILE B 1 127 ? 6.501 38.734 95.776 1.00 16.37 124 ILE B O 1
ATOM 6493 N N . ARG B 1 128 ? 6.945 39.101 97.958 1.00 15.38 125 ARG B N 1
ATOM 6494 C CA . ARG B 1 128 ? 8.116 38.225 97.955 1.00 18.82 125 ARG B CA 1
ATOM 6495 C C . ARG B 1 128 ? 7.919 36.882 98.649 1.00 19.36 125 ARG B C 1
ATOM 6496 O O . ARG B 1 128 ? 8.551 35.890 98.267 1.00 18.77 125 ARG B O 1
ATOM 6504 N N . SER B 1 129 ? 7.056 36.839 99.663 1.00 16.39 126 SER B N 1
ATOM 6505 C CA . SER B 1 129 ? 6.922 35.626 100.474 1.00 13.51 126 SER B CA 1
ATOM 6506 C C . SER B 1 129 ? 5.703 35.684 101.374 1.00 14.97 126 SER B C 1
ATOM 6507 O O . SER B 1 129 ? 5.252 36.769 101.759 1.00 17.08 126 SER B O 1
ATOM 6510 N N . THR B 1 130 ? 5.185 34.509 101.719 1.00 13.25 127 THR B N 1
ATOM 6511 C CA . THR B 1 130 ? 3.976 34.396 102.527 1.00 15.38 127 THR B CA 1
ATOM 6512 C C . THR B 1 130 ? 4.185 33.330 103.604 1.00 16.17 127 THR B C 1
ATOM 6513 O O . THR B 1 130 ? 4.749 32.268 103.333 1.00 15.20 127 THR B O 1
ATOM 6517 N N . ARG B 1 131 ? 3.727 33.602 104.821 1.00 13.95 128 ARG B N 1
ATOM 6518 C CA . ARG B 1 131 ? 3.976 32.687 105.935 1.00 12.21 128 ARG B CA 1
ATOM 6519 C C . ARG B 1 131 ? 2.782 32.686 106.878 1.00 13.97 128 ARG B C 1
ATOM 6520 O O . ARG B 1 131 ? 2.250 33.752 107.215 1.00 16.80 128 ARG B O 1
ATOM 6528 N N . ILE B 1 132 ? 2.341 31.497 107.286 1.00 15.82 129 ILE B N 1
ATOM 6529 C CA . ILE B 1 132 ? 1.275 31.394 108.283 1.00 16.45 129 ILE B CA 1
ATOM 6530 C C . ILE B 1 132 ? 1.660 30.420 109.391 1.00 15.69 129 ILE B C 1
ATOM 6531 O O . ILE B 1 132 ? 1.980 29.258 109.121 1.00 15.70 129 ILE B O 1
ATOM 6536 N N . ARG B 1 133 ? 1.623 30.913 110.629 1.00 13.14 130 ARG B N 1
ATOM 6537 C CA A ARG B 1 133 ? 1.974 30.122 111.801 0.47 14.89 130 ARG B CA 1
ATOM 6538 C CA B ARG B 1 133 ? 1.979 30.129 111.814 0.53 14.96 130 ARG B CA 1
ATOM 6539 C C . ARG B 1 133 ? 0.783 30.028 112.752 1.00 17.33 130 ARG B C 1
ATOM 6540 O O . ARG B 1 133 ? 0.087 31.019 112.973 1.00 17.43 130 ARG B O 1
ATOM 6555 N N . VAL B 1 134 ? 0.550 28.838 113.317 1.00 17.57 131 VAL B N 1
ATOM 6556 C CA . VAL B 1 134 ? -0.419 28.693 114.410 1.00 16.75 131 VAL B CA 1
ATOM 6557 C C . VAL B 1 134 ? 0.169 27.886 115.574 1.00 18.61 131 VAL B C 1
ATOM 6558 O O . VAL B 1 134 ? 1.029 27.025 115.382 1.00 17.58 131 VAL B O 1
ATOM 6562 N N . ALA B 1 135 ? -0.299 28.181 116.781 1.00 14.88 132 ALA B N 1
ATOM 6563 C CA . ALA B 1 135 ? 0.088 27.429 117.968 1.00 14.90 132 ALA B CA 1
ATOM 6564 C C . ALA B 1 135 ? -1.105 26.591 118.432 1.00 17.98 132 ALA B C 1
ATOM 6565 O O . ALA B 1 135 ? -2.249 27.062 118.388 1.00 17.59 132 ALA B O 1
ATOM 6567 N N . ARG B 1 136 ? -0.843 25.357 118.866 1.00 16.98 133 ARG B N 1
ATOM 6568 C CA . ARG B 1 136 ? -1.896 24.460 119.345 1.00 18.80 133 ARG B CA 1
ATOM 6569 C C . ARG B 1 136 ? -1.370 23.613 120.501 1.00 19.56 133 ARG B C 1
ATOM 6570 O O . ARG B 1 136 ? -0.160 23.399 120.619 1.00 18.90 133 ARG B O 1
ATOM 6578 N N . SER B 1 137 ? -2.279 23.129 121.346 1.00 15.28 134 SER B N 1
ATOM 6579 C CA . SER B 1 137 ? -1.926 22.143 122.361 1.00 16.50 134 SER B CA 1
ATOM 6580 C C . SER B 1 137 ? -2.925 20.987 122.316 1.00 17.99 134 SER B C 1
ATOM 6581 O O . SER B 1 137 ? -4.092 21.184 121.974 1.00 17.98 134 SER B O 1
ATOM 6584 N N . LEU B 1 138 ? -2.467 19.786 122.662 1.00 17.15 135 LEU B N 1
ATOM 6585 C CA . LEU B 1 138 ? -3.302 18.593 122.569 1.00 18.55 135 LEU B CA 1
ATOM 6586 C C . LEU B 1 138 ? -4.244 18.452 123.764 1.00 21.68 135 LEU B C 1
ATOM 6587 O O . LEU B 1 138 ? -3.911 18.858 124.883 1.00 21.92 135 LEU B O 1
ATOM 6592 N N . LYS B 1 139 ? -5.414 17.865 123.519 1.00 23.89 136 LYS B N 1
ATOM 6593 C CA . LYS B 1 139 ? -6.366 17.552 124.584 1.00 26.93 136 LYS B CA 1
ATOM 6594 C C . LYS B 1 139 ? -5.760 16.553 125.556 1.00 23.14 136 LYS B C 1
ATOM 6595 O O . LYS B 1 139 ? -5.045 15.639 125.137 1.00 22.47 136 LYS B O 1
ATOM 6601 N N . GLY B 1 140 ? -6.051 16.725 126.844 1.00 23.24 137 GLY B N 1
ATOM 6602 C CA . GLY B 1 140 ? -5.756 15.706 127.838 1.00 23.77 137 GLY B CA 1
ATOM 6603 C C . GLY B 1 140 ? -4.523 15.959 128.681 1.00 24.77 137 GLY B C 1
ATOM 6604 O O . GLY B 1 140 ? -4.192 15.159 129.564 1.00 23.68 137 GLY B O 1
ATOM 6605 N N . TYR B 1 141 ? -3.847 17.074 128.422 1.00 19.65 138 TYR B N 1
ATOM 6606 C CA . TYR B 1 141 ? -2.576 17.360 129.072 1.00 19.06 138 TYR B CA 1
ATOM 6607 C C . TYR B 1 141 ? -2.520 18.780 129.589 1.00 17.43 138 TYR B C 1
ATOM 6608 O O . TYR B 1 141 ? -3.281 19.649 129.148 1.00 17.73 138 TYR B O 1
ATOM 6617 N N . GLY B 1 142 ? -1.591 19.032 130.500 1.00 17.96 139 GLY B N 1
ATOM 6618 C CA . GLY B 1 142 ? -1.298 20.397 130.883 1.00 16.31 139 GLY B CA 1
ATOM 6619 C C . GLY B 1 142 ? -0.701 21.126 129.693 1.00 19.92 139 GLY B C 1
ATOM 6620 O O . GLY B 1 142 ? -0.370 20.514 128.671 1.00 19.24 139 GLY B O 1
ATOM 6621 N N . LEU B 1 143 ? -0.581 22.442 129.812 1.00 17.03 140 LEU B N 1
ATOM 6622 C CA . LEU B 1 143 ? 0.096 23.227 128.792 1.00 14.87 140 LEU B CA 1
ATOM 6623 C C . LEU B 1 143 ? 1.594 23.106 129.056 1.00 16.74 140 LEU B C 1
ATOM 6624 O O . LEU B 1 143 ? 2.002 22.531 130.069 1.00 15.78 140 LEU B O 1
ATOM 6629 N N . ALA B 1 144 ? 2.416 23.631 128.153 1.00 13.39 141 ALA B N 1
ATOM 6630 C CA . ALA B 1 144 ? 3.870 23.490 128.282 1.00 15.57 141 ALA B CA 1
ATOM 6631 C C . ALA B 1 144 ? 4.473 23.801 129.663 1.00 14.37 141 ALA B C 1
ATOM 6632 O O . ALA B 1 144 ? 5.418 23.123 130.085 1.00 16.96 141 ALA B O 1
ATOM 6634 N N . PRO B 1 145 ? 3.962 24.834 130.366 1.00 16.53 142 PRO B N 1
ATOM 6635 C CA . PRO B 1 145 ? 4.618 25.082 131.654 1.00 14.70 142 PRO B CA 1
ATOM 6636 C C . PRO B 1 145 ? 4.217 24.096 132.749 1.00 19.36 142 PRO B C 1
ATOM 6637 O O . PRO B 1 145 ? 4.890 24.047 133.780 1.00 21.92 142 PRO B O 1
ATOM 6641 N N . GLY B 1 146 ? 3.147 23.329 132.540 1.00 17.22 143 GLY B N 1
ATOM 6642 C CA . GLY B 1 146 ? 2.670 22.415 133.566 1.00 17.75 143 GLY B CA 1
ATOM 6643 C C . GLY B 1 146 ? 2.645 20.946 133.174 1.00 21.24 143 GLY B C 1
ATOM 6644 O O . GLY B 1 146 ? 2.360 20.078 134.011 1.00 24.41 143 GLY B O 1
ATOM 6645 N N . VAL B 1 147 ? 2.933 20.658 131.905 1.00 19.18 144 VAL B N 1
ATOM 6646 C CA . VAL B 1 147 ? 2.878 19.281 131.411 1.00 16.99 144 VAL B CA 1
ATOM 6647 C C . VAL B 1 147 ? 3.862 18.398 132.186 1.00 19.19 144 VAL B C 1
ATOM 6648 O O . VAL B 1 147 ? 4.971 18.827 132.506 1.00 17.77 144 VAL B O 1
ATOM 6652 N N . THR B 1 148 ? 3.443 17.180 132.523 1.00 20.27 145 THR B N 1
ATOM 6653 C CA . THR B 1 148 ? 4.318 16.262 133.254 1.00 20.35 145 THR B CA 1
ATOM 6654 C C . THR B 1 148 ? 5.372 15.668 132.334 1.00 19.98 145 THR B C 1
ATOM 6655 O O . THR B 1 148 ? 5.252 15.731 131.106 1.00 22.86 145 THR B O 1
ATOM 6659 N N . LYS B 1 149 ? 6.409 15.100 132.942 1.00 21.31 146 LYS B N 1
ATOM 6660 C CA . LYS B 1 149 ? 7.492 14.455 132.213 1.00 21.91 146 LYS B CA 1
ATOM 6661 C C . LYS B 1 149 ? 6.934 13.372 131.294 1.00 22.01 146 LYS B C 1
ATOM 6662 O O . LYS B 1 149 ? 7.197 13.375 130.087 1.00 20.96 146 LYS B O 1
ATOM 6668 N N . ALA B 1 150 ? 6.139 12.470 131.865 1.00 17.62 147 ALA B N 1
ATOM 6669 C CA . ALA B 1 150 ? 5.537 11.373 131.113 1.00 21.10 147 ALA B CA 1
ATOM 6670 C C . ALA B 1 150 ? 4.658 11.866 129.967 1.00 16.32 147 ALA B C 1
ATOM 6671 O O . ALA B 1 150 ? 4.714 11.333 128.857 1.00 18.04 147 ALA B O 1
ATOM 6673 N N . HIS B 1 151 ? 3.829 12.866 130.247 1.00 18.11 148 HIS B N 1
ATOM 6674 C CA . HIS B 1 151 ? 2.897 13.385 129.249 1.00 19.73 148 HIS B CA 1
ATOM 6675 C C . HIS B 1 151 ? 3.596 14.088 128.090 1.00 20.21 148 HIS B C 1
ATOM 6676 O O . HIS B 1 151 ? 3.123 14.024 126.949 1.00 18.07 148 HIS B O 1
ATOM 6683 N N . ARG B 1 152 ? 4.706 14.767 128.375 1.00 18.68 149 ARG B N 1
ATOM 6684 C CA . ARG B 1 152 ? 5.461 15.415 127.303 1.00 19.14 149 ARG B CA 1
ATOM 6685 C C . ARG B 1 152 ? 5.926 14.370 126.298 1.00 18.49 149 ARG B C 1
ATOM 6686 O O . ARG B 1 152 ? 5.805 14.568 125.092 1.00 16.54 149 ARG B O 1
ATOM 6694 N N . LEU B 1 153 ? 6.440 13.249 126.804 1.00 19.06 150 LEU B N 1
ATOM 6695 C CA . LEU B 1 153 ? 6.898 12.144 125.958 1.00 19.33 150 LEU B CA 1
ATOM 6696 C C . LEU B 1 153 ? 5.751 11.527 125.167 1.00 20.15 150 LEU B C 1
ATOM 6697 O O . LEU B 1 153 ? 5.915 11.136 124.009 1.00 18.99 150 LEU B O 1
ATOM 6702 N N . GLU B 1 154 ? 4.593 11.415 125.809 1.00 20.19 151 GLU B N 1
ATOM 6703 C CA . GLU B 1 154 ? 3.409 10.878 125.149 1.00 21.46 151 GLU B CA 1
ATOM 6704 C C . GLU B 1 154 ? 2.956 11.800 124.017 1.00 22.41 151 GLU B C 1
ATOM 6705 O O . GLU B 1 154 ? 2.635 11.340 122.914 1.00 19.02 151 GLU B O 1
ATOM 6711 N N . ILE B 1 155 ? 2.933 13.102 124.296 1.00 21.65 152 ILE B N 1
ATOM 6712 C CA . ILE B 1 155 ? 2.614 14.097 123.276 1.00 21.76 152 ILE B CA 1
ATOM 6713 C C . ILE B 1 155 ? 3.548 13.947 122.085 1.00 20.96 152 ILE B C 1
ATOM 6714 O O . ILE B 1 155 ? 3.102 13.960 120.936 1.00 22.15 152 ILE B O 1
ATOM 6719 N N . GLU B 1 156 ? 4.845 13.807 122.349 1.00 24.08 153 GLU B N 1
ATOM 6720 C CA . GLU B 1 156 ? 5.797 13.653 121.254 1.00 23.18 153 GLU B CA 1
ATOM 6721 C C . GLU B 1 156 ? 5.458 12.409 120.448 1.00 23.07 153 GLU B C 1
ATOM 6722 O O . GLU B 1 156 ? 5.444 12.444 119.221 1.00 20.96 153 GLU B O 1
ATOM 6728 N N . LYS B 1 157 ? 5.180 11.314 121.150 1.00 25.34 154 LYS B N 1
ATOM 6729 C CA . LYS B 1 157 ? 4.870 10.038 120.504 1.00 25.99 154 LYS B CA 1
ATOM 6730 C C . LYS B 1 157 ? 3.649 10.139 119.588 1.00 23.53 154 LYS B C 1
ATOM 6731 O O . LYS B 1 157 ? 3.699 9.720 118.433 1.00 21.24 154 LYS B O 1
ATOM 6737 N N . LYS B 1 158 ? 2.561 10.704 120.106 1.00 26.72 155 LYS B N 1
ATOM 6738 C CA . LYS B 1 158 ? 1.312 10.789 119.352 1.00 25.86 155 LYS B CA 1
ATOM 6739 C C . LYS B 1 158 ? 1.406 11.744 118.155 1.00 25.59 155 LYS B C 1
ATOM 6740 O O . LYS B 1 158 ? 0.891 11.450 117.070 1.00 23.73 155 LYS B O 1
ATOM 6746 N N . VAL B 1 159 ? 2.067 12.883 118.345 1.00 19.41 156 VAL B N 1
ATOM 6747 C CA . VAL B 1 159 ? 2.250 13.831 117.247 1.00 20.03 156 VAL B CA 1
ATOM 6748 C C . VAL B 1 159 ? 3.067 13.211 116.119 1.00 22.40 156 VAL B C 1
ATOM 6749 O O . VAL B 1 159 ? 2.688 13.299 114.948 1.00 25.97 156 VAL B O 1
ATOM 6753 N N . VAL B 1 160 ? 4.189 12.589 116.472 1.00 24.49 157 VAL B N 1
ATOM 6754 C CA . VAL B 1 160 ? 5.082 11.996 115.467 1.00 25.02 157 VAL B CA 1
ATOM 6755 C C . VAL B 1 160 ? 4.377 10.894 114.676 1.00 27.34 157 VAL B C 1
ATOM 6756 O O . VAL B 1 160 ? 4.601 10.741 113.470 1.00 25.52 157 VAL B O 1
ATOM 6760 N N . GLY B 1 161 ? 3.515 10.137 115.354 1.00 27.21 158 GLY B N 1
ATOM 6761 C CA . GLY B 1 161 ? 2.713 9.120 114.692 1.00 29.22 158 GLY B CA 1
ATOM 6762 C C . GLY B 1 161 ? 1.879 9.703 113.564 1.00 28.70 158 GLY B C 1
ATOM 6763 O O . GLY B 1 161 ? 1.769 9.117 112.483 1.00 25.54 158 GLY B O 1
ATOM 6764 N N . VAL B 1 162 ? 1.303 10.876 113.816 1.00 27.19 159 VAL B N 1
ATOM 6765 C CA . VAL B 1 162 ? 0.486 11.562 112.822 1.00 24.09 159 VAL B CA 1
ATOM 6766 C C . VAL B 1 162 ? 1.367 12.184 111.737 1.00 24.98 159 VAL B C 1
ATOM 6767 O O . VAL B 1 162 ? 1.131 11.988 110.541 1.00 24.36 159 VAL B O 1
ATOM 6771 N N . LEU B 1 163 ? 2.388 12.925 112.155 1.00 22.45 160 LEU B N 1
ATOM 6772 C CA . LEU B 1 163 ? 3.263 13.614 111.203 1.00 26.73 160 LEU B CA 1
ATOM 6773 C C . LEU B 1 163 ? 3.955 12.668 110.217 1.00 28.14 160 LEU B C 1
ATOM 6774 O O . LEU B 1 163 ? 4.023 12.951 109.023 1.00 28.49 160 LEU B O 1
ATOM 6779 N N . THR B 1 164 ? 4.466 11.547 110.715 1.00 26.82 161 THR B N 1
ATOM 6780 C CA . THR B 1 164 ? 5.175 10.601 109.856 1.00 28.72 161 THR B CA 1
ATOM 6781 C C . THR B 1 164 ? 4.226 9.840 108.930 1.00 26.59 161 THR B C 1
ATOM 6782 O O . THR B 1 164 ? 4.669 9.149 108.019 1.00 29.38 161 THR B O 1
ATOM 6786 N N . SER B 1 165 ? 2.924 9.971 109.168 1.00 25.53 162 SER B N 1
ATOM 6787 C CA . SER B 1 165 ? 1.920 9.321 108.329 1.00 30.19 162 SER B CA 1
ATOM 6788 C C . SER B 1 165 ? 1.436 10.264 107.227 1.00 28.58 162 SER B C 1
ATOM 6789 O O . SER B 1 165 ? 0.646 9.876 106.365 1.00 30.32 162 SER B O 1
ATOM 6792 N N . LEU B 1 166 ? 1.908 11.505 107.260 1.00 27.30 163 LEU B N 1
ATOM 6793 C CA . LEU B 1 166 ? 1.536 12.486 106.243 1.00 26.34 163 LEU B CA 1
ATOM 6794 C C . LEU B 1 166 ? 2.111 12.120 104.880 1.00 28.61 163 LEU B C 1
ATOM 6795 O O . LEU B 1 166 ? 3.253 11.662 104.775 1.00 29.45 163 LEU B O 1
ATOM 6800 N N . THR B 1 167 ? 1.309 12.329 103.840 1.00 29.12 164 THR B N 1
ATOM 6801 C CA . THR B 1 167 ? 1.692 11.978 102.477 1.00 33.57 164 THR B CA 1
ATOM 6802 C C . THR B 1 167 ? 1.683 13.207 101.577 1.00 32.50 164 THR B C 1
ATOM 6803 O O . THR B 1 167 ? 1.385 14.313 102.031 1.00 31.82 164 THR B O 1
ATOM 6807 N N . GLY B 1 168 ? 2.014 13.014 100.305 1.00 33.87 165 GLY B N 1
ATOM 6808 C CA . GLY B 1 168 ? 1.987 14.102 99.344 1.00 31.72 165 GLY B CA 1
ATOM 6809 C C . GLY B 1 168 ? 2.957 15.221 99.677 1.00 26.87 165 GLY B C 1
ATOM 6810 O O . GLY B 1 168 ? 4.103 14.968 100.041 1.00 26.87 165 GLY B O 1
ATOM 6811 N N . ASP B 1 169 ? 2.503 16.464 99.562 1.00 26.51 166 ASP B N 1
ATOM 6812 C CA . ASP B 1 169 ? 3.397 17.601 99.756 1.00 24.18 166 ASP B CA 1
ATOM 6813 C C . ASP B 1 169 ? 3.690 17.861 101.237 1.00 22.90 166 ASP B C 1
ATOM 6814 O O . ASP B 1 169 ? 4.499 18.730 101.578 1.00 20.20 166 ASP B O 1
ATOM 6819 N N . LEU B 1 170 ? 3.021 17.113 102.112 1.00 21.19 167 LEU B N 1
ATOM 6820 C CA . LEU B 1 170 ? 3.229 17.248 103.554 1.00 21.52 167 LEU B CA 1
ATOM 6821 C C . LEU B 1 170 ? 4.151 16.147 104.074 1.00 22.22 167 LEU B C 1
ATOM 6822 O O . LEU B 1 170 ? 4.488 16.108 105.259 1.00 19.20 167 LEU B O 1
ATOM 6827 N N . ALA B 1 171 ? 4.547 15.246 103.181 1.00 22.39 168 ALA B N 1
ATOM 6828 C CA . ALA B 1 171 ? 5.444 14.152 103.551 1.00 24.30 168 ALA B CA 1
ATOM 6829 C C . ALA B 1 171 ? 6.813 14.713 103.919 1.00 23.55 168 ALA B C 1
ATOM 6830 O O . ALA B 1 171 ? 7.309 15.629 103.258 1.00 22.98 168 ALA B O 1
ATOM 6832 N N . GLY B 1 172 ? 7.423 14.171 104.969 1.00 26.30 169 GLY B N 1
ATOM 6833 C CA . GLY B 1 172 ? 8.721 14.652 105.413 1.00 27.48 169 GLY B CA 1
ATOM 6834 C C . GLY B 1 172 ? 9.358 13.810 106.503 1.00 28.22 169 GLY B C 1
ATOM 6835 O O . GLY B 1 172 ? 9.078 12.613 106.626 1.00 31.86 169 GLY B O 1
ATOM 6836 N N . LYS B 1 173 ? 10.215 14.441 107.302 1.00 24.42 170 LYS B N 1
ATOM 6837 C CA . LYS B 1 173 ? 11.018 13.728 108.291 1.00 27.62 170 LYS B CA 1
ATOM 6838 C C . LYS B 1 173 ? 10.949 14.405 109.659 1.00 25.51 170 LYS B C 1
ATOM 6839 O O . LYS B 1 173 ? 10.811 15.629 109.746 1.00 23.63 170 LYS B O 1
ATOM 6845 N N . TYR B 1 174 ? 11.027 13.609 110.723 1.00 21.16 171 TYR B N 1
ATOM 6846 C CA . TYR B 1 174 ? 11.051 14.142 112.085 1.00 23.60 171 TYR B CA 1
ATOM 6847 C C . TYR B 1 174 ? 12.443 14.012 112.709 1.00 25.24 171 TYR B C 1
ATOM 6848 O O . TYR B 1 174 ? 13.111 12.987 112.548 1.00 26.69 171 TYR B O 1
ATOM 6857 N N . TYR B 1 175 ? 12.870 15.051 113.422 1.00 24.46 172 TYR B N 1
ATOM 6858 C CA . TYR B 1 175 ? 14.156 15.047 114.109 1.00 25.10 172 TYR B CA 1
ATOM 6859 C C . TYR B 1 175 ? 13.974 15.358 115.592 1.00 23.92 172 TYR B C 1
ATOM 6860 O O . TYR B 1 175 ? 13.721 16.506 115.953 1.00 19.43 172 TYR B O 1
ATOM 6869 N N . PRO B 1 176 ? 14.106 14.345 116.465 1.00 23.38 173 PRO B N 1
ATOM 6870 C CA . PRO B 1 176 ? 14.034 14.681 117.893 1.00 22.98 173 PRO B CA 1
ATOM 6871 C C . PRO B 1 176 ? 15.277 15.463 118.305 1.00 21.04 173 PRO B C 1
ATOM 6872 O O . PRO B 1 176 ? 16.334 15.230 117.723 1.00 16.94 173 PRO B O 1
ATOM 6876 N N . LEU B 1 177 ? 15.157 16.393 119.251 1.00 23.14 174 LEU B N 1
ATOM 6877 C CA . LEU B 1 177 ? 16.331 17.10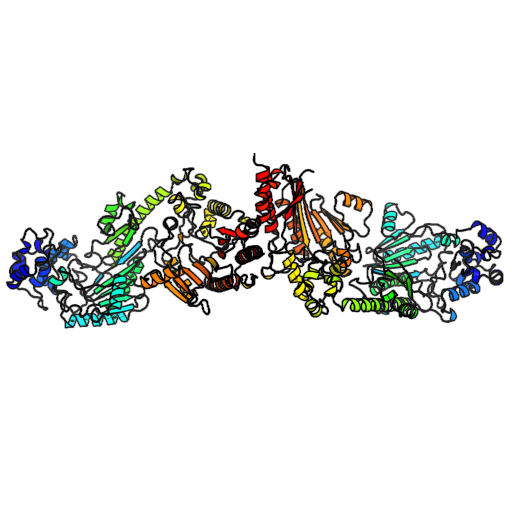9 119.738 1.00 26.00 174 LEU B CA 1
ATOM 6878 C C . LEU B 1 177 ? 17.217 16.161 120.542 1.00 27.88 174 LEU B C 1
ATOM 6879 O O . LEU B 1 177 ? 18.446 16.217 120.462 1.00 28.77 174 LEU B O 1
ATOM 6884 N N . SER B 1 178 ? 16.584 15.281 121.310 1.00 27.23 175 SER B N 1
ATOM 6885 C CA A SER B 1 178 ? 17.318 14.295 122.094 0.36 27.24 175 SER B CA 1
ATOM 6886 C CA B SER B 1 178 ? 17.309 14.292 122.097 0.64 27.10 175 SER B CA 1
ATOM 6887 C C . SER B 1 178 ? 18.003 13.288 121.183 1.00 29.05 175 SER B C 1
ATOM 6888 O O . SER B 1 178 ? 17.345 12.567 120.431 1.00 29.10 175 SER B O 1
ATOM 6893 N N . GLY B 1 179 ? 19.333 13.247 121.244 1.00 30.24 176 GLY B N 1
ATOM 6894 C CA . GLY B 1 179 ? 20.102 12.310 120.442 1.00 33.52 176 GLY B CA 1
ATOM 6895 C C . GLY B 1 179 ? 20.553 12.864 119.101 1.00 36.20 176 GLY B C 1
ATOM 6896 O O . GLY B 1 179 ? 21.241 12.176 118.341 1.00 40.44 176 GLY B O 1
ATOM 6897 N N . MET B 1 180 ? 20.168 14.105 118.809 1.00 32.90 177 MET B N 1
ATOM 6898 C CA . MET B 1 180 ? 20.519 14.740 117.541 1.00 35.28 177 MET B CA 1
ATOM 6899 C C . MET B 1 180 ? 22.031 14.873 117.361 1.00 39.47 177 MET B C 1
ATOM 6900 O O . MET B 1 180 ? 22.712 15.452 118.210 1.00 40.03 177 MET B O 1
ATOM 6905 N N . ASP B 1 181 ? 22.552 14.333 116.259 1.00 42.45 178 ASP B N 1
ATOM 6906 C CA . ASP B 1 181 ? 23.978 14.457 115.958 1.00 45.40 178 ASP B CA 1
ATOM 6907 C C . ASP B 1 181 ? 24.319 15.869 115.476 1.00 46.44 178 ASP B C 1
ATOM 6908 O O . ASP B 1 181 ? 23.424 16.667 115.187 1.00 46.71 178 ASP B O 1
ATOM 6913 N N . GLU B 1 182 ? 25.609 16.172 115.386 1.00 46.87 179 GLU B N 1
ATOM 6914 C CA . GLU B 1 182 ? 26.049 17.526 115.064 1.00 47.82 179 GLU B CA 1
ATOM 6915 C C . GLU B 1 182 ? 25.764 17.959 113.627 1.00 45.48 179 GLU B C 1
ATOM 6916 O O . GLU B 1 182 ? 25.498 19.136 113.377 1.00 42.92 179 GLU B O 1
ATOM 6922 N N . LYS B 1 183 ? 25.821 17.020 112.686 1.00 45.62 180 LYS B N 1
ATOM 6923 C CA . LYS B 1 183 ? 25.574 17.352 111.284 1.00 47.35 180 LYS B CA 1
ATOM 6924 C C . LYS B 1 183 ? 24.113 17.741 111.056 1.00 44.00 180 LYS B C 1
ATOM 6925 O O . LYS B 1 183 ? 23.826 18.799 110.493 1.00 42.66 180 LYS B O 1
ATOM 6931 N N . THR B 1 184 ? 23.201 16.875 111.500 1.00 42.79 181 THR B N 1
ATOM 6932 C CA . THR B 1 184 ? 21.760 17.120 111.420 1.00 39.91 181 THR B CA 1
ATOM 6933 C C . THR B 1 184 ? 21.396 18.469 112.034 1.00 38.28 181 THR B C 1
ATOM 6934 O O . THR B 1 184 ? 20.547 19.201 111.517 1.00 36.74 181 THR B O 1
ATOM 6938 N N . ARG B 1 185 ? 22.050 18.785 113.146 1.00 38.26 182 ARG B N 1
ATOM 6939 C CA . ARG B 1 185 ? 21.853 20.057 113.822 1.00 40.68 182 ARG B CA 1
ATOM 6940 C C . ARG B 1 185 ? 22.241 21.236 112.932 1.00 38.24 182 ARG B C 1
ATOM 6941 O O . ARG B 1 185 ? 21.499 22.217 112.824 1.00 33.29 182 ARG B O 1
ATOM 6949 N N . GLN B 1 186 ? 23.406 21.138 112.298 1.00 38.31 183 GLN B N 1
ATOM 6950 C CA . GLN B 1 186 ? 23.916 22.221 111.459 1.00 38.45 183 GLN B CA 1
ATOM 6951 C C . GLN B 1 186 ? 23.022 22.481 110.247 1.00 36.42 183 GLN B C 1
ATOM 6952 O O . GLN B 1 186 ? 22.832 23.629 109.836 1.00 36.11 183 GLN B O 1
ATOM 6958 N N . GLN B 1 187 ? 22.477 21.414 109.671 1.00 36.00 184 GLN B N 1
ATOM 6959 C CA . GLN B 1 187 ? 21.602 21.557 108.514 1.00 38.87 184 GLN B CA 1
ATOM 6960 C C . GLN B 1 187 ? 20.278 22.219 108.901 1.00 33.69 184 GLN B C 1
ATOM 6961 O O . GLN B 1 187 ? 19.721 23.008 108.135 1.00 31.81 184 GLN B O 1
ATOM 6967 N N . LEU B 1 188 ? 19.782 21.904 110.096 1.00 31.16 185 LEU B N 1
ATOM 6968 C CA . LEU B 1 188 ? 18.567 22.537 110.601 1.00 29.56 185 LEU B CA 1
ATOM 6969 C C . LEU B 1 188 ? 18.820 24.012 110.914 1.00 30.02 185 LEU B C 1
ATOM 6970 O O . LEU B 1 188 ? 17.947 24.857 110.698 1.00 31.73 185 LEU B O 1
ATOM 6975 N N . VAL B 1 189 ? 20.017 24.318 111.413 1.00 29.64 186 VAL B N 1
ATOM 6976 C CA . VAL B 1 189 ? 20.443 25.706 111.601 1.00 32.29 186 VAL B CA 1
ATOM 6977 C C . VAL B 1 189 ? 20.445 26.440 110.257 1.00 35.00 186 VAL B C 1
ATOM 6978 O O . VAL B 1 189 ? 19.890 27.539 110.135 1.00 34.41 186 VAL B O 1
ATOM 6982 N N . ASP B 1 190 ? 21.066 25.819 109.254 1.00 35.97 187 ASP B N 1
ATOM 6983 C CA . ASP B 1 190 ? 21.171 26.409 107.921 1.00 37.62 187 ASP B CA 1
ATOM 6984 C C . ASP B 1 190 ? 19.800 26.673 107.292 1.00 34.93 187 ASP B C 1
ATOM 6985 O O . ASP B 1 190 ? 19.638 27.612 106.512 1.00 35.48 187 ASP B O 1
ATOM 6990 N N . ASP B 1 191 ? 18.815 25.848 107.633 1.00 32.19 188 ASP B N 1
ATOM 6991 C CA . ASP B 1 191 ? 17.468 26.023 107.103 1.00 33.09 188 ASP B CA 1
ATOM 6992 C C . ASP B 1 191 ? 16.645 26.964 107.973 1.00 29.83 188 ASP B C 1
ATOM 6993 O O . ASP B 1 191 ? 15.488 27.249 107.663 1.00 28.84 188 ASP B O 1
ATOM 6998 N N . HIS B 1 192 ? 17.263 27.456 109.046 1.00 29.32 189 HIS B N 1
ATOM 6999 C CA . HIS B 1 192 ? 16.591 28.291 110.040 1.00 32.36 189 HIS B CA 1
ATOM 7000 C C . HIS B 1 192 ? 15.416 27.534 110.658 1.00 27.17 189 HIS B C 1
ATOM 7001 O O . HIS B 1 192 ? 14.371 28.120 110.944 1.00 25.70 189 HIS B O 1
ATOM 7008 N N . PHE B 1 193 ? 15.599 26.229 110.849 1.00 22.55 190 PHE B N 1
ATOM 7009 C CA . PHE B 1 193 ? 14.550 25.355 111.374 1.00 22.37 190 PHE B CA 1
ATOM 7010 C C . PHE B 1 193 ? 14.748 24.996 112.846 1.00 23.84 190 PHE B C 1
ATOM 7011 O O . PHE B 1 193 ? 13.802 24.610 113.533 1.00 24.69 190 PHE B O 1
ATOM 7019 N N . LEU B 1 194 ? 15.983 25.098 113.321 1.00 23.59 191 LEU B N 1
ATOM 7020 C CA . LEU B 1 194 ? 16.310 24.621 114.661 1.00 25.94 191 LEU B CA 1
ATOM 7021 C C . LEU B 1 194 ? 15.831 25.579 115.747 1.00 23.97 191 LEU B C 1
ATOM 7022 O O . LEU B 1 194 ? 15.888 26.800 115.573 1.00 23.45 191 LEU B O 1
ATOM 7027 N N . PHE B 1 195 ? 15.338 25.034 116.858 1.00 22.46 192 PHE B N 1
ATOM 7028 C CA . PHE B 1 195 ? 15.174 25.848 118.058 1.00 22.43 192 PHE B CA 1
ATOM 7029 C C . PHE B 1 195 ? 16.048 25.299 119.173 1.00 24.56 192 PHE B C 1
ATOM 7030 O O . PHE B 1 195 ? 16.461 24.139 119.136 1.00 22.47 192 PHE B O 1
ATOM 7038 N N . LYS B 1 196 ? 16.349 26.144 120.152 1.00 30.31 193 LYS B N 1
ATOM 7039 C CA . LYS B 1 196 ? 17.229 25.758 121.245 1.00 30.32 193 LYS B CA 1
ATOM 7040 C C . LYS B 1 196 ? 16.521 25.931 122.579 1.00 30.12 193 LYS B C 1
ATOM 7041 O O . LYS B 1 196 ? 15.342 26.308 122.623 1.00 27.09 193 LYS B O 1
ATOM 7047 N N . LYS B 1 197 ? 17.249 25.657 123.659 1.00 29.09 194 LYS B N 1
ATOM 7048 C CA . LYS B 1 197 ? 16.711 25.765 125.012 1.00 29.69 194 LYS B CA 1
ATOM 7049 C C . LYS B 1 197 ? 16.055 27.122 125.214 1.00 26.51 194 LYS B C 1
ATOM 7050 O O . LYS B 1 197 ? 16.571 28.140 124.749 1.00 24.59 194 LYS B O 1
ATOM 7056 N N . GLY B 1 198 ? 14.900 27.133 125.875 1.00 23.98 195 GLY B N 1
ATOM 7057 C CA . GLY B 1 198 ? 14.152 28.366 126.062 1.00 22.29 195 GLY B CA 1
ATOM 7058 C C . GLY B 1 198 ? 14.939 29.458 126.762 1.00 24.22 195 GLY B C 1
ATOM 7059 O O . GLY B 1 198 ? 15.792 29.186 127.618 1.00 21.69 195 GLY B O 1
ATOM 7060 N N . ASP B 1 199 ? 14.649 30.704 126.404 1.00 24.51 196 ASP B N 1
ATOM 7061 C CA . ASP B 1 199 ? 15.332 31.843 127.004 1.00 26.04 196 ASP B CA 1
ATOM 7062 C C . ASP B 1 199 ? 14.869 32.096 128.442 1.00 24.42 196 ASP B C 1
ATOM 7063 O O . ASP B 1 199 ? 14.188 31.255 129.036 1.00 22.60 196 ASP B O 1
ATOM 7068 N N . ARG B 1 200 ? 15.210 33.263 128.985 1.00 23.38 197 ARG B N 1
ATOM 7069 C CA . ARG B 1 200 ? 14.916 33.564 130.390 1.00 23.13 197 ARG B CA 1
ATOM 7070 C C . ARG B 1 200 ? 13.417 33.627 130.711 1.00 16.80 197 ARG B C 1
ATOM 7071 O O . ARG B 1 200 ? 13.012 33.319 131.834 1.00 17.33 197 ARG B O 1
ATOM 7079 N N . PHE B 1 201 ? 12.600 34.016 129.735 1.00 17.16 198 PHE B N 1
ATOM 7080 C CA . PHE B 1 201 ? 11.151 34.055 129.938 1.00 18.83 198 PHE B CA 1
ATOM 7081 C C . PHE B 1 201 ? 10.574 32.641 130.013 1.00 18.51 198 PHE B C 1
ATOM 7082 O O . PHE B 1 201 ? 9.777 32.341 130.902 1.00 20.81 198 PHE B O 1
ATOM 7090 N N . LEU B 1 202 ? 10.977 31.775 129.084 1.00 16.70 199 LEU B N 1
ATOM 7091 C CA . LEU B 1 202 ? 10.542 30.379 129.110 1.00 16.52 199 LEU B CA 1
ATOM 7092 C C . LEU B 1 202 ? 11.089 29.650 130.341 1.00 19.68 199 LEU B C 1
ATOM 7093 O O . LEU B 1 202 ? 10.368 28.880 130.989 1.00 20.07 199 LEU B O 1
ATOM 7098 N N . GLU B 1 203 ? 12.359 29.896 130.657 1.00 19.05 200 GLU B N 1
ATOM 7099 C CA . GLU B 1 203 ? 12.992 29.311 131.838 1.00 21.57 200 GLU B CA 1
ATOM 7100 C C . GLU B 1 203 ? 12.210 29.627 133.115 1.00 21.19 200 GLU B C 1
ATOM 7101 O O . GLU B 1 203 ? 11.880 28.731 133.892 1.00 18.43 200 GLU B O 1
ATOM 7107 N N . ALA B 1 204 ? 11.904 30.904 133.325 1.00 20.39 201 ALA B N 1
ATOM 7108 C CA . ALA B 1 204 ? 11.191 31.318 134.532 1.00 17.92 201 ALA B CA 1
ATOM 7109 C C . ALA B 1 204 ? 9.740 30.836 134.517 1.00 19.36 201 ALA B C 1
ATOM 7110 O O . ALA B 1 204 ? 9.098 30.763 135.559 1.00 21.28 201 ALA B O 1
ATOM 7112 N N . ALA B 1 205 ? 9.227 30.525 133.328 1.00 20.79 202 ALA B N 1
ATOM 7113 C CA . ALA B 1 205 ? 7.867 30.011 133.184 1.00 18.23 202 ALA B CA 1
ATOM 7114 C C . ALA B 1 205 ? 7.786 28.543 133.591 1.00 17.74 202 ALA B C 1
ATOM 7115 O O . ALA B 1 205 ? 6.687 28.011 133.796 1.00 17.86 202 ALA B O 1
ATOM 7117 N N . GLY B 1 206 ? 8.940 27.880 133.675 1.00 14.73 203 GLY B N 1
ATOM 7118 C CA . GLY B 1 206 ? 8.978 26.446 133.931 1.00 16.77 203 GLY B CA 1
ATOM 7119 C C . GLY B 1 206 ? 8.910 25.600 132.662 1.00 18.87 203 GLY B C 1
ATOM 7120 O O . GLY B 1 206 ? 8.771 24.372 132.713 1.00 21.10 203 GLY B O 1
ATOM 7121 N N . ILE B 1 207 ? 9.014 26.256 131.514 1.00 14.39 204 ILE B N 1
ATOM 7122 C CA . ILE B 1 207 ? 8.862 25.577 130.222 1.00 16.75 204 ILE B CA 1
ATOM 7123 C C . ILE B 1 207 ? 10.078 24.712 129.832 1.00 18.24 204 ILE B C 1
ATOM 7124 O O . ILE B 1 207 ? 9.939 23.734 129.087 1.00 18.57 204 ILE B O 1
ATOM 7129 N N . ASN B 1 208 ? 11.250 25.035 130.379 1.00 18.96 205 ASN B N 1
ATOM 7130 C CA . ASN B 1 208 ? 12.474 24.294 130.062 1.00 20.42 205 ASN B CA 1
ATOM 7131 C C . ASN B 1 208 ? 12.679 22.988 130.836 1.00 19.11 205 ASN B C 1
ATOM 7132 O O . ASN B 1 208 ? 13.722 22.345 130.696 1.00 18.54 205 ASN B O 1
ATOM 7137 N N . LYS B 1 209 ? 11.706 22.597 131.656 1.00 19.98 206 LYS B N 1
ATOM 7138 C CA . LYS B 1 209 ? 11.829 21.352 132.415 1.00 21.64 206 LYS B CA 1
ATOM 7139 C C . LYS B 1 209 ? 12.124 20.153 131.509 1.00 24.00 206 LYS B C 1
ATOM 7140 O O . LYS B 1 209 ? 11.566 20.034 130.417 1.00 23.90 206 LYS B O 1
ATOM 7146 N N . GLU B 1 210 ? 13.030 19.293 131.972 1.00 23.95 207 GLU B N 1
ATOM 7147 C CA . GLU B 1 210 ? 13.454 18.082 131.264 1.00 21.03 207 GLU B CA 1
ATOM 7148 C C . GLU B 1 210 ? 14.112 18.304 129.898 1.00 20.43 207 GLU B C 1
ATOM 7149 O O . GLU B 1 210 ? 14.248 17.354 129.125 1.00 22.28 207 GLU B O 1
ATOM 7155 N N . TRP B 1 211 ? 14.533 19.533 129.605 1.00 19.88 208 TRP B N 1
ATOM 7156 C CA . TRP B 1 211 ? 15.176 19.823 128.321 1.00 21.14 208 TRP B CA 1
ATOM 7157 C C . TRP B 1 211 ? 16.316 18.848 128.012 1.00 25.02 208 TRP B C 1
ATOM 7158 O O . TRP B 1 211 ? 17.143 18.572 128.882 1.00 29.81 208 TRP B O 1
ATOM 7169 N N . PRO B 1 212 ? 16.373 18.323 126.770 1.00 23.44 209 PRO B N 1
ATOM 7170 C CA . PRO B 1 212 ? 15.504 18.551 125.611 1.00 19.75 209 PRO B CA 1
ATOM 7171 C C . PRO B 1 212 ? 14.541 17.395 125.361 1.00 18.80 209 PRO B C 1
ATOM 7172 O O . PRO B 1 212 ? 14.045 17.253 124.241 1.00 18.59 209 PRO B O 1
ATOM 7176 N N . GLU B 1 213 ? 14.293 16.576 126.376 1.00 17.61 210 GLU B N 1
ATOM 7177 C CA . GLU B 1 213 ? 13.394 15.429 126.239 1.00 18.97 210 GLU B CA 1
ATOM 7178 C C . GLU B 1 213 ? 12.033 15.814 125.646 1.00 19.15 210 GLU B C 1
ATOM 7179 O O . GLU B 1 213 ? 11.401 16.773 126.091 1.00 18.50 210 GLU B O 1
ATOM 7185 N N . GLY B 1 214 ? 11.598 15.084 124.622 1.00 18.96 211 GLY B N 1
ATOM 7186 C CA . GLY B 1 214 ? 10.276 15.300 124.054 1.00 20.24 211 GLY B CA 1
ATOM 7187 C C . GLY B 1 214 ? 10.186 16.413 123.023 1.00 20.54 211 GLY B C 1
ATOM 7188 O O . GLY B 1 214 ? 9.134 16.602 122.404 1.00 19.71 211 GLY B O 1
ATOM 7189 N N . ARG B 1 215 ? 11.275 17.160 122.837 1.00 19.74 212 ARG B N 1
ATOM 7190 C CA . ARG B 1 215 ? 11.294 18.237 121.846 1.00 19.50 212 ARG B CA 1
ATOM 7191 C C . ARG B 1 215 ? 11.758 17.721 120.492 1.00 21.46 212 ARG B C 1
ATOM 7192 O O . ARG B 1 215 ? 12.545 16.773 120.411 1.00 19.92 212 ARG B O 1
ATOM 7200 N N . GLY B 1 216 ? 11.287 18.346 119.420 1.00 20.24 213 GLY B N 1
ATOM 7201 C CA . GLY B 1 216 ? 11.694 17.906 118.102 1.00 18.06 213 GLY B CA 1
ATOM 7202 C C . GLY B 1 216 ? 11.174 18.798 117.003 1.00 17.79 213 GLY B C 1
ATOM 7203 O O . GLY B 1 216 ? 10.389 19.721 117.252 1.00 17.83 213 GLY B O 1
ATOM 7204 N N . ILE B 1 217 ? 11.603 18.499 115.780 1.00 19.10 214 ILE B N 1
ATOM 7205 C CA . ILE B 1 217 ? 11.303 19.316 114.611 1.00 16.92 214 ILE B CA 1
ATOM 7206 C C . ILE B 1 217 ? 10.840 18.412 113.476 1.00 18.59 214 ILE B C 1
ATOM 7207 O O . ILE B 1 217 ? 11.414 17.345 113.249 1.00 21.79 214 ILE B O 1
ATOM 7212 N N . TYR B 1 218 ? 9.791 18.822 112.773 1.00 16.37 215 TYR B N 1
ATOM 7213 C CA . TYR B 1 218 ? 9.366 18.100 111.587 1.00 16.76 215 TYR B CA 1
ATOM 7214 C C . TYR B 1 218 ? 9.270 19.095 110.452 1.00 19.54 215 TYR B C 1
ATOM 7215 O O . TYR B 1 218 ? 8.860 20.244 110.653 1.00 18.16 215 TYR B O 1
ATOM 7224 N N . HIS B 1 219 ? 9.661 18.661 109.259 1.00 20.43 216 HIS B N 1
ATOM 7225 C CA . HIS B 1 219 ? 9.487 19.490 108.075 1.00 21.69 216 HIS B CA 1
ATOM 7226 C C . HIS B 1 219 ? 9.215 18.603 106.877 1.00 23.18 216 HIS B C 1
ATOM 7227 O O . HIS B 1 219 ? 9.622 17.436 106.850 1.00 23.15 216 HIS B O 1
ATOM 7234 N N . ASN B 1 220 ? 8.491 19.142 105.904 1.00 22.45 217 ASN B N 1
ATOM 7235 C CA . ASN B 1 220 ? 8.184 18.376 104.709 1.00 21.46 217 ASN B CA 1
ATOM 7236 C C . ASN B 1 220 ? 9.360 18.462 103.743 1.00 20.43 217 ASN B C 1
ATOM 7237 O O . ASN B 1 220 ? 10.248 19.301 103.918 1.00 18.66 217 ASN B O 1
ATOM 7242 N N . ASN B 1 221 ? 9.386 17.596 102.738 1.00 25.19 218 ASN B N 1
ATOM 7243 C CA . ASN B 1 221 ? 10.518 17.575 101.821 1.00 22.85 218 ASN B CA 1
ATOM 7244 C C . ASN B 1 221 ? 10.720 18.895 101.068 1.00 22.62 218 ASN B C 1
ATOM 7245 O O . ASN B 1 221 ? 11.855 19.285 100.781 1.00 22.70 218 ASN B O 1
ATOM 7250 N N . ASP B 1 222 ? 9.622 19.580 100.755 1.00 24.94 219 ASP B N 1
ATOM 7251 C CA . ASP B 1 222 ? 9.693 20.843 100.022 1.00 24.19 219 ASP B CA 1
ATOM 7252 C C . ASP B 1 222 ? 10.173 22.000 100.897 1.00 26.30 219 ASP B C 1
ATOM 7253 O O . ASP B 1 222 ? 10.511 23.081 100.391 1.00 19.22 219 ASP B O 1
ATOM 7258 N N . LYS B 1 223 ? 10.182 21.769 102.209 1.00 29.50 220 LYS B N 1
ATOM 7259 C CA . LYS B 1 223 ? 10.536 22.797 103.188 1.00 25.60 220 LYS B CA 1
ATOM 7260 C C . LYS B 1 223 ? 9.606 24.007 103.090 1.00 24.25 220 LYS B C 1
ATOM 7261 O O . LYS B 1 223 ? 10.040 25.159 103.094 1.00 21.91 220 LYS B O 1
ATOM 7267 N N . THR B 1 224 ? 8.313 23.711 103.010 1.00 22.01 221 THR B N 1
ATOM 7268 C CA . THR B 1 224 ? 7.272 24.723 102.971 1.00 18.95 221 THR B CA 1
ATOM 7269 C C . THR B 1 224 ? 6.323 24.480 104.137 1.00 16.78 221 THR B C 1
ATOM 7270 O O . THR B 1 224 ? 5.251 25.092 104.229 1.00 19.31 221 THR B O 1
ATOM 7274 N N . PHE B 1 225 ? 6.727 23.569 105.019 1.00 15.13 222 PHE B N 1
ATOM 7275 C CA . PHE B 1 225 ? 5.925 23.177 106.166 1.00 14.30 222 PHE B CA 1
ATOM 7276 C C . PHE B 1 225 ? 6.843 22.761 107.312 1.00 14.79 222 PHE B C 1
ATOM 7277 O O . PHE B 1 225 ? 7.680 21.865 107.152 1.00 13.81 222 PHE B O 1
ATOM 7285 N N . LEU B 1 226 ? 6.688 23.406 108.463 1.00 13.31 223 LEU B N 1
ATOM 7286 C CA . LEU B 1 226 ? 7.591 23.195 109.590 1.00 15.27 223 LEU B CA 1
ATOM 7287 C C . LEU B 1 226 ? 6.811 23.073 110.899 1.00 18.07 223 LEU B C 1
ATOM 7288 O O . LEU B 1 226 ? 5.889 23.856 111.166 1.00 17.80 223 LEU B O 1
ATOM 7293 N N . VAL B 1 227 ? 7.174 22.086 111.715 1.00 18.03 224 VAL B N 1
ATOM 7294 C CA . VAL B 1 227 ? 6.563 21.931 113.031 1.00 16.48 224 VAL B CA 1
ATOM 7295 C C . VAL B 1 227 ? 7.616 21.914 114.133 1.00 17.18 224 VAL B C 1
ATOM 7296 O O . VAL B 1 227 ? 8.585 21.154 114.049 1.00 17.49 224 VAL B O 1
ATOM 7300 N N . TRP B 1 228 ? 7.429 22.759 115.150 1.00 15.88 225 TRP B N 1
ATOM 7301 C CA . TRP B 1 228 ? 8.184 22.658 116.400 1.00 15.23 225 TRP B CA 1
ATOM 7302 C C . TRP B 1 228 ? 7.327 21.943 117.431 1.00 17.22 225 TRP B C 1
ATOM 7303 O O . TRP B 1 228 ? 6.219 22.396 117.751 1.00 17.65 225 TRP B O 1
ATOM 7314 N N . LEU B 1 229 ? 7.834 20.826 117.945 1.00 15.79 226 LEU B N 1
ATOM 7315 C CA . LEU B 1 229 ? 7.095 20.013 118.899 1.00 14.19 226 LEU B CA 1
ATOM 7316 C C . LEU B 1 229 ? 7.614 20.277 120.308 1.00 17.09 226 LEU B C 1
ATOM 7317 O O . LEU B 1 229 ? 8.818 20.155 120.566 1.00 14.44 226 LEU B O 1
ATOM 7322 N N . ASN B 1 230 ? 6.707 20.678 121.200 1.00 14.95 227 ASN B N 1
ATOM 7323 C CA . ASN B 1 230 ? 7.000 20.838 122.628 1.00 16.27 227 ASN B CA 1
ATOM 7324 C C . ASN B 1 230 ? 8.032 21.906 122.993 1.00 17.91 227 ASN B C 1
ATOM 7325 O O . ASN B 1 230 ? 8.804 21.741 123.944 1.00 17.72 227 ASN B O 1
ATOM 7330 N N . GLU B 1 231 ? 8.034 23.001 122.243 1.00 15.36 228 GLU B N 1
ATOM 7331 C CA . GLU B 1 231 ? 8.822 24.165 122.623 1.00 14.97 228 GLU B CA 1
ATOM 7332 C C . GLU B 1 231 ? 8.016 24.985 123.637 1.00 16.53 228 GLU B C 1
ATOM 7333 O O . GLU B 1 231 ? 7.891 24.584 124.797 1.00 18.22 228 GLU B O 1
ATOM 7339 N N . GLU B 1 232 ? 7.453 26.112 123.205 1.00 16.08 229 GLU B N 1
ATOM 7340 C CA . GLU B 1 232 ? 6.667 26.969 124.095 1.00 14.41 229 GLU B CA 1
ATOM 7341 C C . GLU B 1 232 ? 5.230 26.463 124.221 1.00 14.48 229 GLU B C 1
ATOM 7342 O O . GLU B 1 232 ? 4.565 26.690 125.237 1.00 15.12 229 GLU B O 1
ATOM 7348 N N . ASP B 1 233 ? 4.750 25.802 123.170 1.00 12.03 230 ASP B N 1
ATOM 7349 C CA . ASP B 1 233 ? 3.487 25.075 123.209 1.00 12.77 230 ASP B CA 1
ATOM 7350 C C . ASP B 1 233 ? 3.744 23.655 122.712 1.00 16.88 230 ASP B C 1
ATOM 7351 O O . ASP B 1 233 ? 4.849 23.361 122.252 1.00 20.09 230 ASP B O 1
ATOM 7356 N N . HIS B 1 234 ? 2.750 22.770 122.822 1.00 14.93 231 HIS B N 1
ATOM 7357 C CA . HIS B 1 234 ? 2.907 21.411 122.304 1.00 16.47 231 HIS B CA 1
ATOM 7358 C C . HIS B 1 234 ? 3.254 21.477 120.827 1.00 15.07 231 HIS B C 1
ATOM 7359 O O . HIS B 1 234 ? 4.133 20.750 120.345 1.00 15.34 231 HIS B O 1
ATOM 7366 N N . LEU B 1 235 ? 2.564 22.365 120.114 1.00 16.79 232 LEU B N 1
ATOM 7367 C CA . LEU B 1 235 ? 2.732 22.488 118.672 1.00 16.21 232 LEU B CA 1
ATOM 7368 C C . LEU B 1 235 ? 2.894 23.933 118.222 1.00 16.92 232 LEU B C 1
ATOM 7369 O O . LEU B 1 235 ? 2.126 24.818 118.619 1.00 16.17 232 LEU B O 1
ATOM 7374 N N . ARG B 1 236 ? 3.911 24.165 117.400 1.00 14.60 233 ARG B N 1
ATOM 7375 C CA . ARG B 1 236 ? 4.022 25.410 116.663 1.00 16.96 233 ARG B CA 1
ATOM 7376 C C . ARG B 1 236 ? 4.136 25.002 115.199 1.00 18.53 233 ARG B C 1
ATOM 7377 O O . ARG B 1 236 ? 5.125 24.376 114.796 1.00 15.88 233 ARG B O 1
ATOM 7385 N N . ILE B 1 237 ? 3.122 25.347 114.404 1.00 15.13 234 ILE B N 1
ATOM 7386 C CA . ILE B 1 237 ? 2.991 24.803 113.052 1.00 14.55 234 ILE B CA 1
ATOM 7387 C C . ILE B 1 237 ? 3.022 25.914 112.009 1.00 16.92 234 ILE B C 1
ATOM 7388 O O . ILE B 1 237 ? 2.219 26.846 112.070 1.00 18.85 234 ILE B O 1
ATOM 7393 N N . ILE B 1 238 ? 3.934 25.806 111.042 1.00 14.66 235 ILE B N 1
ATOM 7394 C CA . ILE B 1 238 ? 4.157 26.893 110.086 1.00 14.69 235 ILE B CA 1
ATOM 7395 C C . ILE B 1 238 ? 4.082 26.407 108.645 1.00 14.87 235 ILE B C 1
ATOM 7396 O O . ILE B 1 238 ? 4.661 25.372 108.294 1.00 16.17 235 ILE B O 1
ATOM 7401 N N . SER B 1 239 ? 3.365 27.158 107.813 1.00 12.56 236 SER B N 1
ATOM 7402 C CA . SER B 1 239 ? 3.327 26.904 106.378 1.00 13.08 236 SER B CA 1
ATOM 7403 C C . SER B 1 239 ? 3.877 28.166 105.721 1.00 14.07 236 SER B C 1
ATOM 7404 O O . SER B 1 239 ? 3.458 29.277 106.062 1.00 12.77 236 SER B O 1
ATOM 7407 N N . MET B 1 240 ? 4.839 28.015 104.815 1.00 15.92 237 MET B N 1
ATOM 7408 C CA . MET B 1 240 ? 5.517 29.180 104.255 1.00 19.19 237 MET B CA 1
ATOM 7409 C C . MET B 1 240 ? 6.091 28.905 102.875 1.00 23.03 237 MET B C 1
ATOM 7410 O O . MET B 1 240 ? 6.501 27.783 102.577 1.00 21.97 237 MET B O 1
ATOM 7415 N N . GLU B 1 241 ? 6.118 29.930 102.031 1.00 23.22 238 GLU B N 1
ATOM 7416 C CA . GLU B 1 241 ? 6.783 29.812 100.740 1.00 22.74 238 GLU B CA 1
ATOM 7417 C C . GLU B 1 241 ? 7.047 31.188 100.141 1.00 20.71 238 GLU B C 1
ATOM 7418 O O . GLU B 1 241 ? 6.456 32.189 100.571 1.00 16.59 238 GLU B O 1
ATOM 7424 N N . LYS B 1 242 ? 7.940 31.248 99.156 1.00 20.50 239 LYS B N 1
ATOM 7425 C CA . LYS B 1 242 ? 8.127 32.483 98.404 1.00 19.25 239 LYS B CA 1
ATOM 7426 C C . LYS B 1 242 ? 6.852 32.777 97.623 1.00 16.93 239 LYS B C 1
ATOM 7427 O O . LYS B 1 242 ? 6.017 31.885 97.421 1.00 17.15 239 LYS B O 1
ATOM 7433 N N . GLY B 1 243 ? 6.686 34.023 97.195 1.00 20.35 240 GLY B N 1
ATOM 7434 C CA . GLY B 1 243 ? 5.521 34.374 96.401 1.00 23.11 240 GLY B CA 1
ATOM 7435 C C . GLY B 1 243 ? 4.306 34.751 97.225 1.00 21.67 240 GLY B C 1
ATOM 7436 O O . GLY B 1 243 ? 4.399 34.950 98.442 1.00 18.90 240 GLY B O 1
ATOM 7437 N N . SER B 1 244 ? 3.154 34.809 96.558 1.00 16.44 241 SER B N 1
ATOM 7438 C CA . SER B 1 244 ? 1.969 35.475 97.097 1.00 14.32 241 SER B CA 1
ATOM 7439 C C . SER B 1 244 ? 0.778 34.576 97.400 1.00 16.30 241 SER B C 1
ATOM 7440 O O . SER B 1 244 ? -0.243 35.058 97.905 1.00 18.60 241 SER B O 1
ATOM 7443 N N . ASP B 1 245 ? 0.890 33.284 97.108 1.00 16.10 242 ASP B N 1
ATOM 7444 C CA . ASP B 1 245 ? -0.280 32.408 97.154 1.00 18.64 242 ASP B CA 1
ATOM 7445 C C . ASP B 1 245 ? -0.702 32.032 98.574 1.00 18.70 242 ASP B C 1
ATOM 7446 O O . ASP B 1 245 ? -0.549 30.883 98.986 1.00 16.47 242 ASP B O 1
ATOM 7451 N N . ILE B 1 246 ? -1.258 32.993 99.312 1.00 20.20 243 ILE B N 1
ATOM 7452 C CA . ILE B 1 246 ? -1.641 32.757 100.703 1.00 20.90 243 ILE B CA 1
ATOM 7453 C C . ILE B 1 246 ? -2.740 31.699 100.821 1.00 19.18 243 ILE B C 1
ATOM 7454 O O . ILE B 1 246 ? -2.844 31.012 101.839 1.00 18.36 243 ILE B O 1
ATOM 7459 N N . GLY B 1 247 ? -3.547 31.552 99.775 1.00 15.38 244 GLY B N 1
ATOM 7460 C CA . GLY B 1 247 ? -4.576 30.522 99.770 1.00 15.99 244 GLY B CA 1
ATOM 7461 C C . GLY B 1 247 ? -3.981 29.126 99.801 1.00 17.41 244 GLY B C 1
ATOM 7462 O O . GLY B 1 247 ? -4.467 28.234 100.508 1.00 16.68 244 GLY B O 1
ATOM 7463 N N . SER B 1 248 ? -2.909 28.935 99.038 1.00 17.57 245 SER B N 1
ATOM 7464 C CA . SER B 1 248 ? -2.232 27.642 99.005 1.00 20.72 245 SER B CA 1
ATOM 7465 C C . SER B 1 248 ? -1.512 27.386 100.329 1.00 19.89 245 SER B C 1
ATOM 7466 O O . SER B 1 248 ? -1.576 26.282 100.895 1.00 19.07 245 SER B O 1
ATOM 7469 N N . VAL B 1 249 ? -0.839 28.418 100.828 1.00 16.42 246 VAL B N 1
ATOM 7470 C CA . VAL B 1 249 ? -0.171 28.344 102.129 1.00 14.42 246 VAL B CA 1
ATOM 7471 C C . VAL B 1 249 ? -1.136 27.906 103.241 1.00 16.49 246 VAL B C 1
ATOM 7472 O O . VAL B 1 249 ? -0.816 27.020 104.039 1.00 18.63 246 VAL B O 1
ATOM 7476 N N . PHE B 1 250 ? -2.316 28.523 103.281 1.00 15.03 247 PHE B N 1
ATOM 7477 C CA . PHE B 1 250 ? -3.308 28.232 104.313 1.00 16.76 247 PHE B CA 1
ATOM 7478 C C . PHE B 1 250 ? -3.913 26.851 104.114 1.00 18.20 247 PHE B C 1
ATOM 7479 O O . PHE B 1 250 ? -4.186 26.138 105.084 1.00 18.18 247 PHE B O 1
ATOM 7487 N N . SER B 1 251 ? -4.117 26.473 102.853 1.00 20.63 248 SER B N 1
ATOM 7488 C CA . SER B 1 251 ? -4.668 25.160 102.528 1.00 23.24 248 SER B CA 1
ATOM 7489 C C . SER B 1 251 ? -3.753 24.046 103.036 1.00 22.27 248 SER B C 1
ATOM 7490 O O . SER B 1 251 ? -4.210 23.072 103.644 1.00 20.32 248 SER B O 1
ATOM 7493 N N . ARG B 1 252 ? -2.457 24.202 102.786 1.00 20.80 249 ARG B N 1
ATOM 7494 C CA . ARG B 1 252 ? -1.467 23.230 103.233 1.00 20.65 249 ARG B CA 1
ATOM 7495 C C . ARG B 1 252 ? -1.414 23.193 104.756 1.00 19.45 249 ARG B C 1
ATOM 7496 O O . ARG B 1 252 ? -1.372 22.116 105.365 1.00 19.71 249 ARG B O 1
ATOM 7504 N N . LEU B 1 253 ? -1.439 24.371 105.373 1.00 16.68 250 LEU B N 1
ATOM 7505 C CA . LEU B 1 253 ? -1.463 24.454 106.827 1.00 18.06 250 LEU B CA 1
ATOM 7506 C C . LEU B 1 253 ? -2.660 23.690 107.391 1.00 20.47 250 LEU B C 1
ATOM 7507 O O . LEU B 1 253 ? -2.510 22.859 108.294 1.00 21.15 250 LEU B O 1
ATOM 7512 N N . CYS B 1 254 ? -3.844 23.959 106.843 1.00 17.94 251 CYS B N 1
ATOM 7513 C CA . CYS B 1 254 ? -5.069 23.353 107.360 1.00 22.40 251 CYS B CA 1
ATOM 7514 C C . CYS B 1 254 ? -5.102 21.846 107.179 1.00 23.71 251 CYS B C 1
ATOM 7515 O O . CYS B 1 254 ? -5.614 21.123 108.036 1.00 20.50 251 CYS B O 1
ATOM 7518 N N . ARG B 1 255 ? -4.568 21.369 106.060 1.00 26.15 252 ARG B N 1
ATOM 7519 C CA . ARG B 1 255 ? -4.597 19.937 105.782 1.00 27.59 252 ARG B CA 1
ATOM 7520 C C . ARG B 1 255 ? -3.844 19.165 106.868 1.00 26.69 252 ARG B C 1
ATOM 7521 O O . ARG B 1 255 ? -4.310 18.131 107.343 1.00 28.38 252 ARG B O 1
ATOM 7529 N N . ALA B 1 256 ? -2.710 19.707 107.298 1.00 21.60 253 ALA B N 1
ATOM 7530 C CA . ALA B 1 256 ? -1.933 19.115 108.386 1.00 22.52 253 ALA B CA 1
ATOM 7531 C C . ALA B 1 256 ? -2.610 19.271 109.749 1.00 22.66 253 ALA B C 1
ATOM 7532 O O . ALA B 1 256 ? -2.749 18.297 110.500 1.00 20.67 253 ALA B O 1
ATOM 7534 N N . VAL B 1 257 ? -2.993 20.505 110.076 1.00 20.48 254 VAL B N 1
ATOM 7535 C CA . VAL B 1 257 ? -3.562 20.834 111.383 1.00 19.82 254 VAL B CA 1
ATOM 7536 C C . VAL B 1 257 ? -4.865 20.079 111.631 1.00 21.36 254 VAL B C 1
ATOM 7537 O O . VAL B 1 257 ? -5.106 19.596 112.739 1.00 19.12 254 VAL B O 1
ATOM 7541 N N . ASN B 1 258 ? -5.697 19.973 110.594 1.00 22.20 255 ASN B N 1
ATOM 7542 C CA . ASN B 1 258 ? -6.966 19.260 110.706 1.00 24.28 255 ASN B CA 1
ATOM 7543 C C . ASN B 1 258 ? -6.784 17.756 110.865 1.00 24.33 255 ASN B C 1
ATOM 7544 O O . ASN B 1 258 ? -7.613 17.088 111.482 1.00 25.04 255 ASN B O 1
ATOM 7549 N N . GLU B 1 259 ? -5.712 17.216 110.296 1.00 23.75 256 GLU B N 1
ATOM 7550 C CA . GLU B 1 259 ? -5.427 15.795 110.462 1.00 26.19 256 GLU B CA 1
ATOM 7551 C C . GLU B 1 259 ? -5.018 15.519 111.904 1.00 27.82 256 GLU B C 1
ATOM 7552 O O . GLU B 1 259 ? -5.492 14.565 112.531 1.00 28.26 256 GLU B O 1
ATOM 7558 N N . ILE B 1 260 ? -4.129 16.362 112.424 1.00 23.91 257 ILE B N 1
ATOM 7559 C CA . ILE B 1 260 ? -3.717 16.276 113.819 1.00 22.51 257 ILE B CA 1
ATOM 7560 C C . ILE B 1 260 ? -4.940 16.406 114.725 1.00 19.72 257 ILE B C 1
ATOM 7561 O O . ILE B 1 260 ? -5.111 15.630 115.666 1.00 18.44 257 ILE B O 1
ATOM 7566 N N . ASP B 1 261 ? -5.792 17.382 114.423 1.00 19.29 258 ASP B N 1
ATOM 7567 C CA . ASP B 1 261 ? -7.006 17.627 115.195 1.00 17.78 258 ASP B CA 1
ATOM 7568 C C . ASP B 1 261 ? -7.897 16.376 115.185 1.00 22.97 258 ASP B C 1
ATOM 7569 O O . ASP B 1 261 ? -8.421 15.964 116.224 1.00 21.98 258 ASP B O 1
ATOM 7574 N N . LYS B 1 262 ? -8.041 15.764 114.011 1.00 27.10 259 LYS B N 1
ATOM 7575 C CA . LYS B 1 262 ? -8.867 14.566 113.854 1.00 29.46 259 LYS B CA 1
ATOM 7576 C C . LYS B 1 262 ? -8.379 13.406 114.720 1.00 27.06 259 LYS B C 1
ATOM 7577 O O . LYS B 1 262 ? -9.177 12.732 115.380 1.00 25.26 259 LYS B O 1
ATOM 7583 N N . LYS B 1 263 ? -7.066 13.192 114.724 1.00 25.06 260 LYS B N 1
ATOM 7584 C CA . LYS B 1 263 ? -6.460 12.063 115.433 1.00 27.37 260 LYS B CA 1
ATOM 7585 C C . LYS B 1 263 ? -6.292 12.268 116.946 1.00 26.50 260 LYS B C 1
ATOM 7586 O O . LYS B 1 263 ? -6.451 11.318 117.718 1.00 23.53 260 LYS B O 1
ATOM 7592 N N . LEU B 1 264 ? -5.976 13.497 117.364 1.00 22.04 261 LEU B N 1
ATOM 7593 C CA . LEU B 1 264 ? -5.567 13.754 118.748 1.00 23.30 261 LEU B CA 1
ATOM 7594 C C . LEU B 1 264 ? -6.425 14.776 119.508 1.00 23.88 261 LEU B C 1
ATOM 7595 O O . LEU B 1 264 ? -6.550 14.696 120.732 1.00 24.63 261 LEU B O 1
ATOM 7600 N N . GLY B 1 265 ? -6.988 15.748 118.797 1.00 26.21 262 GLY B N 1
ATOM 7601 C CA . GLY B 1 265 ? -7.776 16.798 119.433 1.00 22.53 262 GLY B CA 1
ATOM 7602 C C . GLY B 1 265 ? -6.948 17.908 120.071 1.00 19.92 262 GLY B C 1
ATOM 7603 O O . GLY B 1 265 ? -5.822 17.667 120.515 1.00 18.81 262 GLY B O 1
ATOM 7604 N N . PHE B 1 266 ? -7.515 19.116 120.125 1.00 17.59 263 PHE B N 1
ATOM 7605 C CA . PHE B 1 266 ? -6.831 20.288 120.667 1.00 18.45 263 PHE B CA 1
ATOM 7606 C C . PHE B 1 266 ? -7.550 20.868 121.884 1.00 20.52 263 PHE B C 1
ATOM 7607 O O . PHE B 1 266 ? -8.763 20.712 122.020 1.00 22.74 263 PHE B O 1
ATOM 7615 N N . GLN B 1 267 ? -6.801 21.551 122.754 1.00 18.02 264 GLN B N 1
ATOM 7616 C CA . GLN B 1 267 ? -7.390 22.285 123.871 1.00 17.15 264 GLN B CA 1
ATOM 7617 C C . GLN B 1 267 ? -8.034 23.558 123.346 1.00 19.13 264 GLN B C 1
ATOM 7618 O O . GLN B 1 267 ? -7.376 24.368 122.684 1.00 15.62 264 GLN B O 1
ATOM 7624 N N . HIS B 1 268 ? -9.309 23.753 123.663 1.00 18.36 265 HIS B N 1
ATOM 7625 C CA . HIS B 1 268 ? -10.089 24.783 122.998 1.00 19.69 265 HIS B CA 1
ATOM 7626 C C . HIS B 1 268 ? -11.303 25.122 123.848 1.00 21.90 265 HIS B C 1
ATOM 7627 O O . HIS B 1 268 ? -11.973 24.225 124.366 1.00 20.49 265 HIS B O 1
ATOM 7634 N N . THR B 1 269 ? -11.584 26.414 124.005 1.00 23.45 266 THR B N 1
ATOM 7635 C CA . THR B 1 269 ? -12.813 26.832 124.675 1.00 26.42 266 THR B CA 1
ATOM 7636 C C . THR B 1 269 ? -13.565 27.877 123.858 1.00 27.28 266 THR B C 1
ATOM 7637 O O . THR B 1 269 ? -13.026 28.472 122.920 1.00 24.14 266 THR B O 1
ATOM 7641 N N . LYS B 1 270 ? -14.815 28.099 124.241 1.00 27.81 267 LYS B N 1
ATOM 7642 C CA . LYS B 1 270 ? -15.666 29.086 123.601 1.00 29.49 267 LYS B CA 1
ATOM 7643 C C . LYS B 1 270 ? -15.102 30.505 123.735 1.00 24.73 267 LYS B C 1
ATOM 7644 O O . LYS B 1 270 ? -15.112 31.273 122.777 1.00 25.96 267 LYS B O 1
ATOM 7650 N N . LYS B 1 271 ? -14.582 30.850 124.909 1.00 22.97 268 LYS B N 1
ATOM 7651 C CA . LYS B 1 271 ? -14.122 32.226 125.127 1.00 26.37 268 LYS B CA 1
ATOM 7652 C C . LYS B 1 271 ? -12.656 32.488 124.763 1.00 23.31 268 LYS B C 1
ATOM 7653 O O . LYS B 1 271 ? -12.280 33.629 124.476 1.00 24.30 268 LYS B O 1
ATOM 7659 N N . HIS B 1 272 ? -11.835 31.440 124.776 1.00 19.81 269 HIS B N 1
ATOM 7660 C CA . HIS B 1 272 ? -10.401 31.595 124.539 1.00 18.83 269 HIS B CA 1
ATOM 7661 C C . HIS B 1 272 ? -9.959 31.108 123.165 1.00 19.91 269 HIS B C 1
ATOM 7662 O O . HIS B 1 272 ? -8.824 31.368 122.743 1.00 18.97 269 HIS B O 1
ATOM 7669 N N . GLY B 1 273 ? -10.835 30.385 122.470 1.00 16.85 270 GLY B N 1
ATOM 7670 C CA . GLY B 1 273 ? -10.416 29.704 121.258 1.00 17.05 270 GLY B CA 1
ATOM 7671 C C . GLY B 1 273 ? -9.369 28.680 121.661 1.00 18.76 270 GLY B C 1
ATOM 7672 O O . GLY B 1 273 ? -9.520 28.023 122.704 1.00 13.82 270 GLY B O 1
ATOM 7673 N N . TYR B 1 274 ? -8.298 28.556 120.875 1.00 20.78 271 TYR B N 1
ATOM 7674 C CA . TYR B 1 274 ? -7.246 27.588 121.193 1.00 17.74 271 TYR B CA 1
ATOM 7675 C C . TYR B 1 274 ? -6.341 28.046 122.337 1.00 14.91 271 TYR B C 1
ATOM 7676 O O . TYR B 1 274 ? -5.813 29.159 122.343 1.00 16.39 271 TYR B O 1
ATOM 7685 N N . LEU B 1 275 ? -6.175 27.161 123.309 1.00 13.16 272 LEU B N 1
ATOM 7686 C CA . LEU B 1 275 ? -5.413 27.455 124.507 1.00 16.11 272 LEU B CA 1
ATOM 7687 C C . LEU B 1 275 ? -3.915 27.304 124.260 1.00 18.58 272 LEU B C 1
ATOM 7688 O O . LEU B 1 275 ? -3.473 26.348 123.622 1.00 17.25 272 LEU B O 1
ATOM 7693 N N . THR B 1 276 ? -3.146 28.258 124.777 1.00 16.47 273 THR B N 1
ATOM 7694 C CA . THR B 1 276 ? -1.707 28.316 124.561 1.00 18.05 273 THR B CA 1
ATOM 7695 C C . THR B 1 276 ? -1.059 28.743 125.872 1.00 19.47 273 THR B C 1
ATOM 7696 O O . THR B 1 276 ? -1.740 29.285 126.746 1.00 14.94 273 THR B O 1
ATOM 7700 N N . SER B 1 277 ? 0.247 28.513 126.010 1.00 16.97 274 SER B N 1
ATOM 7701 C CA . SER B 1 277 ? 0.945 28.829 127.254 1.00 19.69 274 SER B CA 1
ATOM 7702 C C . SER B 1 277 ? 0.915 30.329 127.543 1.00 19.22 274 SER B C 1
ATOM 7703 O O . SER B 1 277 ? 0.623 30.755 128.661 1.00 20.37 274 SER B O 1
ATOM 7706 N N . CYS B 1 278 ? 1.230 31.128 126.531 1.00 16.28 275 CYS B N 1
ATOM 7707 C CA . CYS B 1 278 ? 1.179 32.574 126.678 1.00 15.64 275 CYS B CA 1
ATOM 7708 C C . CYS B 1 278 ? -0.170 33.097 126.206 1.00 15.57 275 CYS B C 1
ATOM 7709 O O . CYS B 1 278 ? -0.641 32.711 125.131 1.00 17.23 275 CYS B O 1
ATOM 7712 N N . PRO B 1 279 ? -0.804 33.976 127.007 1.00 13.88 276 PRO B N 1
ATOM 7713 C CA . PRO B 1 279 ? -2.117 34.544 126.661 1.00 17.64 276 PRO B CA 1
ATOM 7714 C C . PRO B 1 279 ? -2.123 35.282 125.321 1.00 20.68 276 PRO B C 1
ATOM 7715 O O . PRO B 1 279 ? -3.185 35.483 124.737 1.00 20.64 276 PRO B O 1
ATOM 7719 N N . SER B 1 280 ? -0.950 35.690 124.851 1.00 20.20 277 SER B N 1
ATOM 7720 C CA . SER B 1 280 ? -0.836 36.418 123.588 1.00 19.21 277 SER B CA 1
ATOM 7721 C C . SER B 1 280 ? -1.196 35.548 122.380 1.00 18.27 277 SER B C 1
ATOM 7722 O O . SER B 1 280 ? -1.539 36.059 121.308 1.00 19.32 277 SER B O 1
ATOM 7725 N N . ASN B 1 281 ? -1.110 34.232 122.548 1.00 16.77 278 ASN B N 1
ATOM 7726 C CA . ASN B 1 281 ? -1.344 33.306 121.440 1.00 14.30 278 ASN B CA 1
ATOM 7727 C C . ASN B 1 281 ? -2.721 32.641 121.451 1.00 17.32 278 ASN B C 1
ATOM 7728 O O . ASN B 1 281 ? -2.950 31.688 120.714 1.00 19.16 278 ASN B O 1
ATOM 7733 N N . LEU B 1 282 ? -3.637 33.131 122.279 1.00 18.70 279 LEU B N 1
ATOM 7734 C CA . LEU B 1 282 ? -4.970 32.532 122.347 1.00 17.15 279 LEU B CA 1
ATOM 7735 C C . LEU B 1 282 ? -5.760 32.785 121.072 1.00 17.65 279 LEU B C 1
ATOM 7736 O O . LEU B 1 282 ? -5.288 33.481 120.168 1.00 15.07 279 LEU B O 1
ATOM 7741 N N . GLY B 1 283 ? -6.958 32.209 120.996 1.00 16.00 280 GLY B N 1
ATOM 7742 C CA . GLY B 1 283 ? -7.839 32.440 119.860 1.00 11.98 280 GLY B CA 1
ATOM 7743 C C . GLY B 1 283 ? -7.452 31.623 118.648 1.00 11.14 280 GLY B C 1
ATOM 7744 O O . GLY B 1 283 ? -7.590 30.404 118.657 1.00 13.00 280 GLY B O 1
ATOM 7745 N N . THR B 1 284 ? -6.969 32.291 117.600 1.00 14.50 281 THR B N 1
ATOM 7746 C CA . THR B 1 284 ? -6.491 31.606 116.404 1.00 16.94 281 THR B CA 1
ATOM 7747 C C . THR B 1 284 ? -5.097 31.020 116.608 1.00 15.88 281 THR B C 1
ATOM 7748 O O . THR B 1 284 ? -4.681 30.109 115.885 1.00 14.65 281 THR B O 1
ATOM 7752 N N . GLY B 1 285 ? -4.362 31.570 117.568 1.00 13.05 282 GLY B N 1
ATOM 7753 C CA . GLY B 1 285 ? -2.957 31.227 117.741 1.00 14.60 282 GLY B CA 1
ATOM 7754 C C . GLY B 1 285 ? -2.115 31.624 116.542 1.00 14.70 282 GLY B C 1
ATOM 7755 O O . GLY B 1 285 ? -0.985 31.146 116.371 1.00 14.40 282 GLY B O 1
ATOM 7756 N N . MET B 1 286 ? -2.652 32.519 115.715 1.00 13.45 283 MET B N 1
ATOM 7757 C CA . MET B 1 286 ? -2.096 32.732 114.384 1.00 12.86 283 MET B CA 1
ATOM 7758 C C . MET B 1 286 ? -1.222 33.974 114.220 1.00 11.07 283 MET B C 1
ATOM 7759 O O . MET B 1 286 ? -1.568 35.067 114.686 1.00 13.49 283 MET B O 1
ATOM 7764 N N . ARG B 1 287 ? -0.073 33.791 113.576 1.00 10.79 284 ARG B N 1
ATOM 7765 C CA . ARG B 1 287 ? 0.635 34.919 112.980 1.00 15.29 284 ARG B CA 1
ATOM 7766 C C . ARG B 1 287 ? 0.737 34.692 111.479 1.00 17.32 284 ARG B C 1
ATOM 7767 O O . ARG B 1 287 ? 1.346 33.721 111.026 1.00 18.27 284 ARG B O 1
ATOM 7775 N N . ALA B 1 288 ? 0.104 35.575 110.715 1.00 17.46 285 ALA B N 1
ATOM 7776 C CA . ALA B 1 288 ? 0.196 35.561 109.262 1.00 16.62 285 ALA B CA 1
ATOM 7777 C C . ALA B 1 288 ? 1.091 36.719 108.862 1.00 22.05 285 ALA B C 1
ATOM 7778 O O . ALA B 1 288 ? 0.975 37.811 109.424 1.00 23.43 285 ALA B O 1
ATOM 7780 N N . SER B 1 289 ? 1.984 36.496 107.900 1.00 19.82 286 SER B N 1
ATOM 7781 C CA A SER B 1 289 ? 2.887 37.556 107.472 0.50 19.47 286 SER B CA 1
ATOM 7782 C CA B SER B 1 289 ? 2.944 37.520 107.483 0.50 19.41 286 SER B CA 1
ATOM 7783 C C . SER B 1 289 ? 3.202 37.485 105.978 1.00 20.53 286 SER B C 1
ATOM 7784 O O . SER B 1 289 ? 3.385 36.412 105.404 1.00 21.28 286 SER B O 1
ATOM 7789 N N . VAL B 1 290 ? 3.237 38.653 105.348 1.00 15.03 287 VAL B N 1
ATOM 7790 C CA . VAL B 1 290 ? 3.525 38.750 103.923 1.00 16.47 287 VAL B CA 1
ATOM 7791 C C . VAL B 1 290 ? 4.567 39.832 103.726 1.00 17.01 287 VAL B C 1
ATOM 7792 O O . VAL B 1 290 ? 4.383 40.959 104.197 1.00 15.37 287 VAL B O 1
ATOM 7796 N N . HIS B 1 291 ? 5.672 39.487 103.064 1.00 16.07 288 HIS B N 1
ATOM 7797 C CA . HIS B 1 291 ? 6.666 40.488 102.688 1.00 14.49 288 HIS B CA 1
ATOM 7798 C C . HIS B 1 291 ? 6.319 41.048 101.312 1.00 16.24 288 HIS B C 1
ATOM 7799 O O . HIS B 1 291 ? 6.176 40.293 100.343 1.00 17.67 288 HIS B O 1
ATOM 7806 N N . VAL B 1 292 ? 6.169 42.366 101.228 1.00 14.22 289 VAL B N 1
ATOM 7807 C CA . VAL B 1 292 ? 5.765 43.001 99.978 1.00 15.04 289 VAL B CA 1
ATOM 7808 C C . VAL B 1 292 ? 6.445 44.350 99.823 1.00 17.56 289 VAL B C 1
ATOM 7809 O O . VAL B 1 292 ? 6.660 45.066 100.805 1.00 15.13 289 VAL B O 1
ATOM 7813 N N . LYS B 1 293 ? 6.802 44.688 98.588 1.00 17.99 290 LYS B N 1
ATOM 7814 C CA . LYS B 1 293 ? 7.503 45.932 98.307 1.00 19.64 290 LYS B CA 1
ATOM 7815 C C . LYS B 1 293 ? 6.508 47.012 97.901 1.00 16.41 290 LYS B C 1
ATOM 7816 O O . LYS B 1 293 ? 5.977 46.993 96.791 1.00 20.24 290 LYS B O 1
ATOM 7822 N N . ILE B 1 294 ? 6.246 47.946 98.807 1.00 19.72 291 ILE B N 1
ATOM 7823 C CA . ILE B 1 294 ? 5.238 48.971 98.568 1.00 19.80 291 ILE B CA 1
ATOM 7824 C C . ILE B 1 294 ? 5.701 50.383 98.952 1.00 18.79 291 ILE B C 1
ATOM 7825 O O . ILE B 1 294 ? 5.039 51.052 99.741 1.00 23.57 291 ILE B O 1
ATOM 7830 N N . PRO B 1 295 ? 6.832 50.854 98.386 1.00 22.11 292 PRO B N 1
ATOM 7831 C CA . PRO B 1 295 ? 7.318 52.170 98.828 1.00 24.47 292 PRO B CA 1
ATOM 7832 C C . PRO B 1 295 ? 6.433 53.364 98.442 1.00 28.19 292 PRO B C 1
ATOM 7833 O O . PRO B 1 295 ? 6.528 54.404 99.098 1.00 31.40 292 PRO B O 1
ATOM 7837 N N . HIS B 1 296 ? 5.601 53.233 97.411 1.00 27.25 293 HIS B N 1
ATOM 7838 C CA . HIS B 1 296 ? 4.708 54.328 97.037 1.00 27.32 293 HIS B CA 1
ATOM 7839 C C . HIS B 1 296 ? 3.464 54.342 97.920 1.00 26.96 293 HIS B C 1
ATOM 7840 O O . HIS B 1 296 ? 2.985 55.401 98.325 1.00 29.08 293 HIS B O 1
ATOM 7847 N N . ALA B 1 297 ? 2.942 53.157 98.212 1.00 25.71 294 ALA B N 1
ATOM 7848 C CA . ALA B 1 297 ? 1.751 53.029 99.041 1.00 25.64 294 ALA B CA 1
ATOM 7849 C C . ALA B 1 297 ? 1.980 53.602 100.437 1.00 26.96 294 ALA B C 1
ATOM 7850 O O . ALA B 1 297 ? 1.057 54.135 101.054 1.00 28.12 294 ALA B O 1
ATOM 7852 N N . LYS B 1 298 ? 3.209 53.471 100.933 1.00 29.90 295 LYS B N 1
ATOM 7853 C CA . LYS B 1 298 ? 3.564 53.954 102.264 1.00 32.95 295 LYS B CA 1
ATOM 7854 C C . LYS B 1 298 ? 3.208 55.429 102.389 1.00 36.82 295 LYS B C 1
ATOM 7855 O O . LYS B 1 298 ? 2.581 55.850 103.365 1.00 36.65 295 LYS B O 1
ATOM 7861 N N . GLU B 1 299 ? 3.607 56.208 101.390 1.00 37.83 296 GLU B N 1
ATOM 7862 C CA . GLU B 1 299 ? 3.429 57.654 101.433 1.00 40.69 296 GLU B CA 1
ATOM 7863 C C . GLU B 1 299 ? 2.014 58.094 101.046 1.00 40.06 296 GLU B C 1
ATOM 7864 O O . GLU B 1 299 ? 1.693 59.282 101.092 1.00 43.67 296 GLU B O 1
ATOM 7870 N N . HIS B 1 300 ? 1.171 57.137 100.672 1.00 36.45 297 HIS B N 1
ATOM 7871 C CA . HIS B 1 300 ? -0.199 57.438 100.265 1.00 35.07 297 HIS B CA 1
ATOM 7872 C C . HIS B 1 300 ? -1.084 57.733 101.478 1.00 35.44 297 HIS B C 1
ATOM 7873 O O . HIS B 1 300 ? -0.918 57.122 102.533 1.00 34.76 297 HIS B O 1
ATOM 7880 N N . PRO B 1 301 ? -2.024 58.683 101.333 1.00 36.20 298 PRO B N 1
ATOM 7881 C CA . PRO B 1 301 ? -2.876 59.120 102.447 1.00 35.02 298 PRO B CA 1
ATOM 7882 C C . PRO B 1 301 ? -3.804 58.050 103.033 1.00 32.68 298 PRO B C 1
ATOM 7883 O O . PRO B 1 301 ? -4.227 58.210 104.177 1.00 34.43 298 PRO B O 1
ATOM 7887 N N . ASP B 1 302 ? -4.106 56.989 102.288 1.00 30.97 299 ASP B N 1
ATOM 7888 C CA . ASP B 1 302 ? -5.005 55.948 102.789 1.00 33.58 299 ASP B CA 1
ATOM 7889 C C . ASP B 1 302 ? -4.265 54.741 103.375 1.00 31.32 299 ASP B C 1
ATOM 7890 O O . ASP B 1 302 ? -4.897 53.790 103.838 1.00 27.77 299 ASP B O 1
ATOM 7895 N N . PHE B 1 303 ? -2.932 54.792 103.350 1.00 29.37 300 PHE B N 1
ATOM 7896 C CA . PHE B 1 303 ? -2.090 53.707 103.854 1.00 29.16 300 PHE B CA 1
ATOM 7897 C C . PHE B 1 303 ? -2.505 53.246 105.251 1.00 27.49 300 PHE B C 1
ATOM 7898 O O . PHE B 1 303 ? -2.805 52.070 105.454 1.00 26.18 300 PHE B O 1
ATOM 7906 N N . GLU B 1 304 ? -2.526 54.174 106.205 1.00 30.72 301 GLU B N 1
ATOM 7907 C CA . GLU B 1 304 ? -2.877 53.846 107.588 1.00 31.70 301 GLU B CA 1
ATOM 7908 C C . GLU B 1 304 ? -4.335 53.404 107.739 1.00 31.86 301 GLU B C 1
ATOM 7909 O O . GLU B 1 304 ? -4.651 52.538 108.564 1.00 30.59 301 GLU B O 1
ATOM 7915 N N . ASN B 1 305 ? -5.221 53.999 106.945 1.00 33.18 302 ASN B N 1
ATOM 7916 C CA . ASN B 1 305 ? -6.631 53.624 106.964 1.00 31.06 302 ASN B CA 1
ATOM 7917 C C . ASN B 1 305 ? -6.846 52.174 106.526 1.00 26.02 302 ASN B C 1
ATOM 7918 O O . ASN B 1 305 ? -7.711 51.475 107.057 1.00 26.10 302 ASN B O 1
ATOM 7923 N N . ILE B 1 306 ? -6.068 51.733 105.543 1.00 21.75 303 ILE B N 1
ATOM 7924 C CA . ILE B 1 306 ? -6.145 50.352 105.065 1.00 22.49 303 ILE B CA 1
ATOM 7925 C C . ILE B 1 306 ? -5.672 49.375 106.145 1.00 20.36 303 ILE B C 1
ATOM 7926 O O . ILE B 1 306 ? -6.301 48.336 106.375 1.00 22.84 303 ILE B O 1
ATOM 7931 N N . LEU B 1 307 ? -4.571 49.710 106.813 1.00 19.96 304 LEU B N 1
ATOM 7932 C CA . LEU B 1 307 ? -4.053 48.868 107.896 1.00 22.07 304 LEU B CA 1
ATOM 7933 C C . LEU B 1 307 ? -5.066 48.748 109.030 1.00 22.62 304 LEU B C 1
ATOM 7934 O O . LEU B 1 307 ? -5.300 47.660 109.561 1.00 20.63 304 LEU B O 1
ATOM 7939 N N . THR B 1 308 ? -5.666 49.875 109.394 1.00 23.71 305 THR B N 1
ATOM 7940 C CA . THR B 1 308 ? -6.656 49.913 110.464 1.00 23.99 305 THR B CA 1
ATOM 7941 C C . THR B 1 308 ? -7.891 49.107 110.091 1.00 23.04 305 THR B C 1
ATOM 7942 O O . THR B 1 308 ? -8.424 48.338 110.897 1.00 21.87 305 THR B O 1
ATOM 7946 N N . LYS B 1 309 ? -8.346 49.301 108.859 1.00 24.88 306 LYS B N 1
ATOM 7947 C CA . LYS B 1 309 ? -9.536 48.629 108.353 1.00 24.73 306 LYS B CA 1
ATOM 7948 C C . LYS B 1 309 ? -9.419 47.109 108.437 1.00 22.94 306 LYS B C 1
ATOM 7949 O O . LYS B 1 309 ? -10.360 46.425 108.857 1.00 25.04 306 LYS B O 1
ATOM 7955 N N . TYR B 1 310 ? -8.263 46.579 108.053 1.00 19.13 307 TYR B N 1
ATOM 7956 C CA . TYR B 1 310 ? -8.070 45.132 108.065 1.00 21.37 307 TYR B CA 1
ATOM 7957 C C . TYR B 1 310 ? -7.362 44.606 109.323 1.00 20.80 307 TYR B C 1
ATOM 7958 O O . TYR B 1 310 ? -7.039 43.419 109.410 1.00 22.55 307 TYR B O 1
ATOM 7967 N N . HIS B 1 311 ? -7.162 45.487 110.302 1.00 20.78 308 HIS B N 1
ATOM 7968 C CA . HIS B 1 311 ? -6.498 45.133 111.557 1.00 19.43 308 HIS B CA 1
ATOM 7969 C C . HIS B 1 311 ? -5.153 44.468 111.304 1.00 17.06 308 HIS B C 1
ATOM 7970 O O . HIS B 1 311 ? -4.830 43.452 111.914 1.00 20.96 308 HIS B O 1
ATOM 7977 N N . ILE B 1 312 ? -4.380 45.040 110.389 1.00 16.14 309 ILE B N 1
ATOM 7978 C CA . ILE B 1 312 ? -3.046 44.537 110.089 1.00 17.26 309 ILE B CA 1
ATOM 7979 C C . ILE B 1 312 ? -2.028 45.629 110.397 1.00 18.84 309 ILE B C 1
ATOM 7980 O O . ILE B 1 312 ? -2.401 46.780 110.651 1.00 20.51 309 ILE B O 1
ATOM 7985 N N . GLN B 1 313 ? -0.748 45.274 110.390 1.00 16.65 310 GLN B N 1
ATOM 7986 C CA . GLN B 1 313 ? 0.304 46.243 110.680 1.00 17.96 310 GLN B CA 1
ATOM 7987 C C . GLN B 1 313 ? 1.408 46.123 109.643 1.00 16.41 310 GLN B C 1
ATOM 7988 O O . GLN B 1 313 ? 1.550 45.088 108.980 1.00 14.62 310 GLN B O 1
ATOM 7994 N N . ALA B 1 314 ? 2.188 47.185 109.494 1.00 16.93 311 ALA B N 1
ATOM 7995 C CA . ALA B 1 314 ? 3.260 47.187 108.511 1.00 19.33 311 ALA B CA 1
ATOM 7996 C C . ALA B 1 314 ? 4.551 47.540 109.211 1.00 22.74 311 ALA B C 1
ATOM 7997 O O . ALA B 1 314 ? 4.623 48.543 109.921 1.00 26.88 311 ALA B O 1
ATOM 7999 N N . ARG B 1 315 ? 5.574 46.718 109.010 1.00 22.96 312 ARG B N 1
ATOM 8000 C CA . ARG B 1 315 ? 6.849 46.930 109.669 1.00 29.46 312 ARG B CA 1
ATOM 8001 C C . ARG B 1 315 ? 7.918 46.697 108.619 1.00 28.95 312 ARG B C 1
ATOM 8002 O O . ARG B 1 315 ? 7.725 45.893 107.710 1.00 24.08 312 ARG B O 1
ATOM 8010 N N . GLY B 1 316 ? 9.040 47.397 108.712 1.00 33.24 313 GLY B N 1
ATOM 8011 C CA . GLY B 1 316 ? 10.136 47.102 107.812 1.00 40.19 313 GLY B CA 1
ATOM 8012 C C . GLY B 1 316 ? 10.604 45.683 108.070 1.00 48.38 313 GLY B C 1
ATOM 8013 O O . GLY B 1 316 ? 10.224 45.070 109.070 1.00 50.31 313 GLY B O 1
ATOM 8014 N N . ILE B 1 317 ? 11.397 45.130 107.164 1.00 51.90 314 ILE B N 1
ATOM 8015 C CA . ILE B 1 317 ? 12.102 43.907 107.505 1.00 56.45 314 ILE B CA 1
ATOM 8016 C C . ILE B 1 317 ? 13.389 44.331 108.198 1.00 60.91 314 ILE B C 1
ATOM 8017 O O . ILE B 1 317 ? 13.918 45.408 107.908 1.00 61.48 314 ILE B O 1
ATOM 8022 N N . HIS B 1 318 ? 13.849 43.494 109.129 1.00 64.19 315 HIS B N 1
ATOM 8023 C CA . HIS B 1 318 ? 14.964 43.784 110.045 1.00 68.21 315 HIS B CA 1
ATOM 8024 C C . HIS B 1 318 ? 14.549 44.652 111.242 1.00 69.41 315 HIS B C 1
ATOM 8025 O O . HIS B 1 318 ? 15.010 44.422 112.361 1.00 71.15 315 HIS B O 1
ATOM 8032 N N . GLY B 1 319 ? 13.667 45.624 111.016 1.00 68.36 316 GLY B N 1
ATOM 8033 C CA . GLY B 1 319 ? 13.220 46.502 112.087 1.00 68.15 316 GLY B CA 1
ATOM 8034 C C . GLY B 1 319 ? 11.893 47.206 111.844 1.00 66.45 316 GLY B C 1
ATOM 8035 O O . GLY B 1 319 ? 11.124 46.816 110.967 1.00 65.45 316 GLY B O 1
ATOM 8036 N N . GLU B 1 320 ? 11.631 48.252 112.627 1.00 66.38 317 GLU B N 1
ATOM 8037 C CA . GLU B 1 320 ? 10.364 48.989 112.564 1.00 64.43 317 GLU B CA 1
ATOM 8038 C C . GLU B 1 320 ? 10.095 49.637 111.203 1.00 60.75 317 GLU B C 1
ATOM 8039 O O . GLU B 1 320 ? 8.972 49.590 110.696 1.00 56.33 317 GLU B O 1
ATOM 8045 N N . HIS B 1 321 ? 11.120 50.243 110.615 1.00 62.91 318 HIS B N 1
ATOM 8046 C CA . HIS B 1 321 ? 10.951 50.928 109.340 1.00 64.45 318 HIS B CA 1
ATOM 8047 C C . HIS B 1 321 ? 11.628 50.181 108.198 1.00 61.91 318 HIS B C 1
ATOM 8048 O O . HIS B 1 321 ? 12.626 49.489 108.398 1.00 58.60 318 HIS B O 1
ATOM 8055 N N . SER B 1 322 ? 11.067 50.314 106.999 1.00 63.57 319 SER B N 1
ATOM 8056 C CA . SER B 1 322 ? 11.620 49.652 105.823 1.00 64.85 319 SER B CA 1
ATOM 8057 C C . SER B 1 322 ? 12.905 50.313 105.347 1.00 65.53 319 SER B C 1
ATOM 8058 O O . SER B 1 322 ? 13.076 51.528 105.469 1.00 65.70 319 SER B O 1
ATOM 8061 N N . GLU B 1 323 ? 13.804 49.495 104.811 1.00 66.27 320 GLU B N 1
ATOM 8062 C CA . GLU B 1 323 ? 15.072 49.970 104.271 1.00 67.75 320 GLU B CA 1
ATOM 8063 C C . GLU B 1 323 ? 14.844 50.968 103.146 1.00 66.16 320 GLU B C 1
ATOM 8064 O O . GLU B 1 323 ? 13.905 50.832 102.361 1.00 63.16 320 GLU B O 1
ATOM 8070 N N . SER B 1 324 ? 15.695 51.986 103.093 1.00 67.90 321 SER B N 1
ATOM 8071 C CA . SER B 1 324 ? 15.563 53.038 102.097 1.00 69.03 321 SER B CA 1
ATOM 8072 C C . SER B 1 324 ? 16.315 52.639 100.829 1.00 68.34 321 SER B C 1
ATOM 8073 O O . SER B 1 324 ? 15.986 53.097 99.733 1.00 67.56 321 SER B O 1
ATOM 8076 N N . THR B 1 325 ? 17.327 51.784 100.996 1.00 67.76 322 THR B N 1
ATOM 8077 C CA . THR B 1 325 ? 18.060 51.187 99.874 1.00 66.56 322 THR B CA 1
ATOM 8078 C C . THR B 1 325 ? 18.449 49.733 100.144 1.00 66.37 322 THR B C 1
ATOM 8079 O O . THR B 1 325 ? 18.205 49.200 101.230 1.00 65.90 322 THR B O 1
ATOM 8083 N N . GLY B 1 326 ? 19.069 49.103 99.148 1.00 66.64 323 GLY B N 1
ATOM 8084 C CA . GLY B 1 326 ? 19.516 47.727 99.268 1.00 66.65 323 GLY B CA 1
ATOM 8085 C C . GLY B 1 326 ? 18.572 46.739 98.608 1.00 64.12 323 GLY B C 1
ATOM 8086 O O . GLY B 1 326 ? 17.667 47.129 97.869 1.00 62.77 323 GLY B O 1
ATOM 8087 N N . GLU B 1 327 ? 18.780 45.454 98.881 1.00 63.50 324 GLU B N 1
ATOM 8088 C CA . GLU B 1 327 ? 17.938 44.398 98.326 1.00 61.70 324 GLU B CA 1
ATOM 8089 C C . GLU B 1 327 ? 16.546 44.401 98.955 1.00 55.02 324 GLU B C 1
ATOM 8090 O O . GLU B 1 327 ? 15.617 43.785 98.429 1.00 53.86 324 GLU B O 1
ATOM 8096 N N . ASP B 1 328 ? 16.410 45.105 100.078 1.00 50.99 325 ASP B N 1
ATOM 8097 C CA . ASP B 1 328 ? 15.178 45.091 100.865 1.00 45.76 325 ASP B CA 1
ATOM 8098 C C . ASP B 1 328 ? 14.479 46.455 100.937 1.00 39.73 325 ASP B C 1
ATOM 8099 O O . ASP B 1 328 ? 13.627 46.684 101.798 1.00 37.20 325 ASP B O 1
ATOM 8104 N N . ALA B 1 329 ? 14.830 47.352 100.022 1.00 38.00 326 ALA B N 1
ATOM 8105 C CA . ALA B 1 329 ? 14.279 48.706 100.022 1.00 34.22 326 ALA B CA 1
ATOM 8106 C C . ALA B 1 329 ? 12.795 48.742 99.687 1.00 31.14 326 ALA B C 1
ATOM 8107 O O . ALA B 1 329 ? 12.371 48.179 98.681 1.00 32.13 326 ALA B O 1
ATOM 8109 N N . GLY B 1 330 ? 12.013 49.418 100.523 1.00 29.84 327 GLY B N 1
ATOM 8110 C CA . GLY B 1 330 ? 10.587 49.560 100.284 1.00 28.75 327 GLY B CA 1
ATOM 8111 C C . GLY B 1 330 ? 9.788 48.329 100.668 1.00 25.79 327 GLY B C 1
ATOM 8112 O O . GLY B 1 330 ? 8.563 48.302 100.515 1.00 24.46 327 GLY B O 1
ATOM 8113 N N . VAL B 1 331 ? 10.476 47.309 101.173 1.00 23.65 328 VAL B N 1
ATOM 8114 C CA . VAL B 1 331 ? 9.816 46.054 101.524 1.00 18.47 328 VAL B CA 1
ATOM 8115 C C . VAL B 1 331 ? 9.265 46.116 102.939 1.00 22.60 328 VAL B C 1
ATOM 8116 O O . VAL B 1 331 ? 9.972 46.511 103.871 1.00 22.86 328 VAL B O 1
ATOM 8120 N N . TYR B 1 332 ? 7.997 45.737 103.091 1.00 19.26 329 TYR B N 1
ATOM 8121 C CA . TYR B 1 332 ? 7.351 45.722 104.398 1.00 19.16 329 TYR B CA 1
ATOM 8122 C C . TYR B 1 332 ? 6.896 44.322 104.783 1.00 18.53 329 TYR B C 1
ATOM 8123 O O . TYR B 1 332 ? 6.499 43.520 103.928 1.00 16.80 329 TYR B O 1
ATOM 8132 N N . ASP B 1 333 ? 6.984 44.027 106.073 1.00 16.42 330 ASP B N 1
ATOM 8133 C CA . ASP B 1 333 ? 6.367 42.833 106.617 1.00 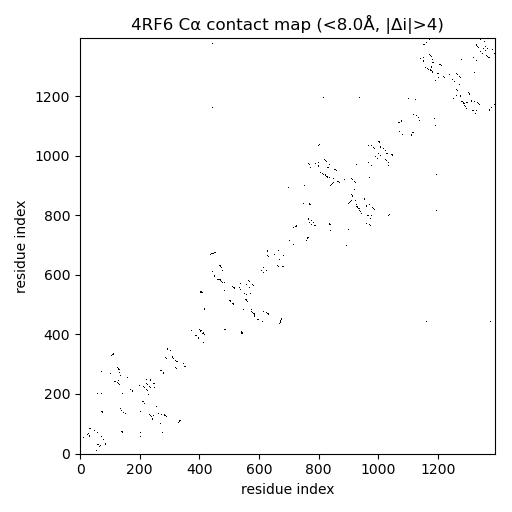20.16 330 ASP B CA 1
ATOM 8134 C C . ASP B 1 333 ? 4.972 43.222 107.079 1.00 17.86 330 ASP B C 1
ATOM 8135 O O . ASP B 1 333 ? 4.817 43.987 108.036 1.00 17.09 330 ASP B O 1
ATOM 8140 N N . ILE B 1 334 ? 3.956 42.719 106.385 1.00 17.22 331 ILE B N 1
ATOM 8141 C CA . ILE B 1 334 ? 2.571 42.975 106.773 1.00 14.47 331 ILE B CA 1
ATOM 8142 C C . ILE B 1 334 ? 2.091 41.813 107.641 1.00 14.57 331 ILE B C 1
ATOM 8143 O O . ILE B 1 334 ? 2.143 40.662 107.213 1.00 13.89 331 ILE B O 1
ATOM 8148 N N . SER B 1 335 ? 1.630 42.088 108.857 1.00 14.56 332 SER B N 1
ATOM 8149 C CA . SER B 1 335 ? 1.167 40.998 109.715 1.00 14.27 332 SER B CA 1
ATOM 8150 C C . SER B 1 335 ? -0.148 41.328 110.398 1.00 16.70 332 SER B C 1
ATOM 8151 O O . SER B 1 335 ? -0.561 42.486 110.438 1.00 18.40 332 SER B O 1
ATOM 8154 N N . ASN B 1 336 ? -0.809 40.303 110.930 1.00 14.37 333 ASN B N 1
ATOM 8155 C CA . ASN B 1 336 ? -2.072 40.504 111.624 1.00 15.24 333 ASN B CA 1
ATOM 8156 C C . ASN B 1 336 ? -1.847 41.004 113.041 1.00 18.32 333 ASN B C 1
ATOM 8157 O O . ASN B 1 336 ? -0.887 40.603 113.706 1.00 19.30 333 ASN B O 1
ATOM 8162 N N . ARG B 1 337 ? -2.740 41.874 113.503 1.00 17.20 334 ARG B N 1
ATOM 8163 C CA . ARG B 1 337 ? -2.672 42.368 114.872 1.00 20.83 334 ARG B CA 1
ATOM 8164 C C . ARG B 1 337 ? -3.559 41.570 115.820 1.00 16.20 334 ARG B C 1
ATOM 8165 O O . ARG B 1 337 ? -3.338 41.586 117.028 1.00 17.35 334 ARG B O 1
ATOM 8173 N N . ARG B 1 338 ? -4.557 40.872 115.281 1.00 15.01 335 ARG B N 1
ATOM 8174 C CA . ARG B 1 338 ? -5.571 40.241 116.132 1.00 19.12 335 ARG B CA 1
ATOM 8175 C C . ARG B 1 338 ? -5.598 38.717 116.047 1.00 18.11 335 ARG B C 1
ATOM 8176 O O . ARG B 1 338 ? -5.253 38.131 115.010 1.00 16.91 335 ARG B O 1
ATOM 8184 N N . ARG B 1 339 ? -6.027 38.092 117.146 1.00 19.39 336 ARG B N 1
ATOM 8185 C CA . ARG B 1 339 ? -6.070 36.638 117.274 1.00 15.53 336 ARG B CA 1
ATOM 8186 C C . ARG B 1 339 ? -7.354 36.141 117.915 1.00 16.87 336 ARG B C 1
ATOM 8187 O O . ARG B 1 339 ? -7.739 34.989 117.727 1.00 18.69 336 ARG B O 1
ATOM 8195 N N . LEU B 1 340 ? -7.993 37.005 118.698 1.00 16.79 337 LEU B N 1
ATOM 8196 C CA . LEU B 1 340 ? -9.240 36.660 119.379 1.00 20.34 337 LEU B CA 1
ATOM 8197 C C . LEU B 1 340 ? -10.386 37.472 118.790 1.00 22.13 337 LEU B C 1
ATOM 8198 O O . LEU B 1 340 ? -10.245 38.677 118.564 1.00 22.15 337 LEU B O 1
ATOM 8203 N N . GLY B 1 341 ? -11.515 36.818 118.519 1.00 21.19 338 GLY B N 1
ATOM 8204 C CA . GLY B 1 341 ? -12.673 37.518 117.986 1.00 18.89 338 GLY B CA 1
ATOM 8205 C C . GLY B 1 341 ? -12.796 37.472 116.475 1.00 18.25 338 GLY B C 1
ATOM 8206 O O . GLY B 1 341 ? -13.740 38.018 115.907 1.00 18.98 338 GLY B O 1
ATOM 8207 N N . LEU B 1 342 ? -11.830 36.841 115.816 1.00 16.94 339 LEU B N 1
ATOM 8208 C CA . LEU B 1 342 ? -11.942 36.571 114.386 1.00 18.08 339 LEU B CA 1
ATOM 8209 C C . LEU B 1 342 ? -11.440 35.155 114.164 1.00 18.59 339 LEU B C 1
ATOM 8210 O O . LEU B 1 342 ? -10.630 34.647 114.944 1.00 20.13 339 LEU B O 1
ATOM 8215 N N . SER B 1 343 ? -11.932 34.498 113.124 1.00 15.39 340 SER B N 1
ATOM 8216 C CA . SER B 1 343 ? -11.533 33.119 112.887 1.00 17.52 340 SER B CA 1
ATOM 8217 C C . SER B 1 343 ? -10.240 33.093 112.078 1.00 17.66 340 SER B C 1
ATOM 8218 O O . SER B 1 343 ? -9.809 34.123 111.552 1.00 17.62 340 SER B O 1
ATOM 8221 N N . GLU B 1 344 ? -9.620 31.920 111.983 1.00 19.10 341 GLU B N 1
ATOM 8222 C CA . GLU B 1 344 ? -8.424 31.769 111.166 1.00 21.20 341 GLU B CA 1
ATOM 8223 C C . GLU B 1 344 ? -8.727 32.151 109.718 1.00 22.60 341 GLU B C 1
ATOM 8224 O O . GLU B 1 344 ? -7.954 32.872 109.079 1.00 19.12 341 GLU B O 1
ATOM 8230 N N . VAL B 1 345 ? -9.857 31.670 109.206 1.00 18.68 342 VAL B N 1
ATOM 8231 C CA . VAL B 1 345 ? -10.304 32.030 107.865 1.00 18.65 342 VAL B CA 1
ATOM 8232 C C . VAL B 1 345 ? -10.392 33.545 107.686 1.00 18.36 342 VAL B C 1
ATOM 8233 O O . VAL B 1 345 ? -9.896 34.093 106.697 1.00 18.02 342 VAL B O 1
ATOM 8237 N N . GLN B 1 346 ? -11.023 34.219 108.643 1.00 19.58 343 GLN B N 1
ATOM 8238 C CA . GLN B 1 346 ? -11.215 35.662 108.559 1.00 22.44 343 GLN B CA 1
ATOM 8239 C C . GLN B 1 346 ? -9.900 36.426 108.623 1.00 22.46 343 GLN B C 1
ATOM 8240 O O . GLN B 1 346 ? -9.749 37.470 107.984 1.00 19.01 343 GLN B O 1
ATOM 8246 N N . CYS B 1 347 ? -8.960 35.916 109.411 1.00 24.43 344 CYS B N 1
ATOM 8247 C CA . CYS B 1 347 ? -7.639 36.527 109.517 1.00 23.44 344 CYS B CA 1
ATOM 8248 C C . CYS B 1 347 ? -6.917 36.478 108.170 1.00 20.22 344 CYS B C 1
ATOM 8249 O O . CYS B 1 347 ? -6.373 37.485 107.702 1.00 20.77 344 CYS B O 1
ATOM 8252 N N . VAL B 1 348 ? -6.930 35.300 107.548 1.00 17.95 345 VAL B N 1
ATOM 8253 C CA . VAL B 1 348 ? -6.344 35.109 106.222 1.00 18.14 345 VAL B CA 1
ATOM 8254 C C . VAL B 1 348 ? -7.026 35.994 105.179 1.00 18.68 345 VAL B C 1
ATOM 8255 O O . VAL B 1 348 ? -6.360 36.577 104.314 1.00 20.38 345 VAL B O 1
ATOM 8259 N N . GLN B 1 349 ? -8.348 36.112 105.262 1.00 15.06 346 GLN B N 1
ATOM 8260 C CA . GLN B 1 349 ? -9.066 36.956 104.314 1.00 17.02 346 GLN B CA 1
ATOM 8261 C C . GLN B 1 349 ? -8.703 38.430 104.507 1.00 17.54 346 GLN B C 1
ATOM 8262 O O . GLN B 1 349 ? -8.550 39.167 103.528 1.00 19.88 346 GLN B O 1
ATOM 8268 N N . ASP B 1 350 ? -8.564 38.856 105.761 1.00 17.70 347 ASP B N 1
ATOM 8269 C CA . ASP B 1 350 ? -8.136 40.221 106.055 1.00 20.52 347 ASP B CA 1
ATOM 8270 C C . ASP B 1 350 ? -6.733 40.492 105.515 1.00 19.81 347 ASP B C 1
ATOM 8271 O O . ASP B 1 350 ? -6.461 41.575 104.997 1.00 20.14 347 ASP B O 1
ATOM 8276 N N . MET B 1 351 ? -5.840 39.514 105.662 1.00 19.03 348 MET B N 1
ATOM 8277 C CA . MET B 1 351 ? -4.475 39.662 105.167 1.00 17.10 348 MET B CA 1
ATOM 8278 C C . MET B 1 351 ? -4.498 39.781 103.657 1.00 17.77 348 MET B C 1
ATOM 8279 O O . MET B 1 351 ? -3.850 40.659 103.086 1.00 17.41 348 MET B O 1
ATOM 8284 N N . TYR B 1 352 ? -5.252 38.888 103.017 1.00 16.20 349 TYR B N 1
ATOM 8285 C CA . TYR B 1 352 ? -5.401 38.891 101.567 1.00 16.99 349 TYR B CA 1
ATOM 8286 C C . TYR B 1 352 ? -5.971 40.219 101.084 1.00 19.22 349 TYR B C 1
ATOM 8287 O O . TYR B 1 352 ? -5.407 40.848 100.183 1.00 19.42 349 TYR B O 1
ATOM 8296 N N . ASP B 1 353 ? -7.089 40.637 101.679 1.00 19.69 350 ASP B N 1
ATOM 8297 C CA . ASP B 1 353 ? -7.779 41.840 101.236 1.00 22.08 350 ASP B CA 1
ATOM 8298 C C . ASP B 1 353 ? -6.934 43.078 101.513 1.00 20.63 350 ASP B C 1
ATOM 8299 O O . ASP B 1 353 ? -6.901 44.013 100.711 1.00 17.39 350 ASP B O 1
ATOM 8304 N N . GLY B 1 354 ? -6.259 43.079 102.659 1.00 22.45 351 GLY B N 1
ATOM 8305 C CA . GLY B 1 354 ? -5.414 44.194 103.046 1.00 22.21 351 GLY B CA 1
ATOM 8306 C C . GLY B 1 354 ? -4.208 44.343 102.140 1.00 20.18 351 GLY B C 1
ATOM 8307 O O . GLY B 1 354 ? -3.924 45.436 101.651 1.00 20.63 351 GLY B O 1
ATOM 8308 N N . VAL B 1 355 ? -3.496 43.242 101.914 1.00 20.19 352 VAL B N 1
ATOM 8309 C CA . VAL B 1 355 ? -2.350 43.256 101.010 1.00 18.07 352 VAL B CA 1
ATOM 8310 C C . VAL B 1 355 ? -2.799 43.623 99.594 1.00 19.43 352 VAL B C 1
ATOM 8311 O O . VAL B 1 355 ? -2.112 44.369 98.884 1.00 16.59 352 VAL B O 1
ATOM 8315 N N . LYS B 1 356 ? -3.964 43.117 99.189 1.00 18.28 353 LYS B N 1
ATOM 8316 C CA . LYS B 1 356 ? -4.490 43.438 97.865 1.00 20.25 353 LYS B CA 1
ATOM 8317 C C . LYS B 1 356 ? -4.681 44.944 97.722 1.00 22.95 353 LYS B C 1
ATOM 8318 O O . LYS B 1 356 ? -4.283 45.528 96.716 1.00 22.93 353 LYS B O 1
ATOM 8324 N N . ALA B 1 357 ? -5.273 45.567 98.739 1.00 22.79 354 ALA B N 1
ATOM 8325 C CA . ALA B 1 357 ? -5.514 47.014 98.731 1.00 21.47 354 ALA B CA 1
ATOM 8326 C C . ALA B 1 357 ? -4.213 47.824 98.705 1.00 22.06 354 ALA B C 1
ATOM 8327 O O . ALA B 1 357 ? -4.115 48.835 98.001 1.00 20.01 354 ALA B O 1
ATOM 8329 N N . LEU B 1 358 ? -3.234 47.399 99.503 1.00 19.52 355 LEU B N 1
ATOM 8330 C CA . LEU B 1 358 ? -1.928 48.055 99.527 1.00 17.47 355 LEU B CA 1
ATOM 8331 C C . LEU B 1 358 ? -1.237 47.915 98.167 1.00 21.86 355 LEU B C 1
ATOM 8332 O O . LEU B 1 358 ? -0.623 48.861 97.659 1.00 22.09 355 LEU B O 1
ATOM 8337 N N . MET B 1 359 ? -1.343 46.731 97.573 1.00 21.31 356 MET B N 1
ATOM 8338 C CA . MET B 1 359 ? -0.703 46.472 96.287 1.00 22.44 356 MET B CA 1
ATOM 8339 C C . MET B 1 359 ? -1.282 47.335 95.175 1.00 22.91 356 MET B C 1
ATOM 8340 O O . MET B 1 359 ? -0.568 47.720 94.246 1.00 23.13 356 MET B O 1
ATOM 8345 N N . GLU B 1 360 ? -2.578 47.631 95.264 1.00 22.78 357 GLU B N 1
ATOM 8346 C CA . GLU B 1 360 ? -3.242 48.438 94.243 1.00 24.83 357 GLU B CA 1
ATOM 8347 C C . GLU B 1 360 ? -2.810 49.898 94.312 1.00 23.73 357 GLU B C 1
ATOM 8348 O O . GLU B 1 360 ? -2.792 50.585 93.294 1.00 20.51 357 GLU B O 1
ATOM 8354 N N . LEU B 1 361 ? -2.479 50.366 95.515 1.00 24.90 358 LEU B N 1
ATOM 8355 C CA . LEU B 1 361 ? -1.944 51.710 95.698 1.00 27.14 358 LEU B CA 1
ATOM 8356 C C . LEU B 1 361 ? -0.596 51.807 95.013 1.00 27.70 358 LEU B C 1
ATOM 8357 O O . LEU B 1 361 ? -0.307 52.779 94.310 1.00 28.22 358 LEU B O 1
ATOM 8362 N N . GLU B 1 362 ? 0.225 50.787 95.239 1.00 23.44 359 GLU B N 1
ATOM 8363 C CA . GLU B 1 362 ? 1.534 50.679 94.610 1.00 24.34 359 GLU B CA 1
ATOM 8364 C C . GLU B 1 362 ? 1.399 50.641 93.086 1.00 22.49 359 GLU B C 1
ATOM 8365 O O . GLU B 1 362 ? 2.091 51.379 92.379 1.00 23.63 359 GLU B O 1
ATOM 8371 N N . LYS B 1 363 ? 0.494 49.798 92.588 1.00 21.54 360 LYS B N 1
ATOM 8372 C CA . LYS B 1 363 ? 0.234 49.703 91.150 1.00 25.74 360 LYS B CA 1
ATOM 8373 C C . LYS B 1 363 ? -0.190 51.030 90.526 1.00 27.98 360 LYS B C 1
ATOM 8374 O O . LYS B 1 363 ? 0.212 51.348 89.403 1.00 27.19 360 LYS B O 1
ATOM 8380 N N . GLU B 1 364 ? -1.014 51.790 91.243 1.00 30.18 361 GLU B N 1
ATOM 8381 C CA . GLU B 1 364 ? -1.467 53.093 90.757 1.00 30.54 361 GLU B CA 1
ATOM 8382 C C . GLU B 1 364 ? -0.293 54.051 90.572 1.00 27.72 361 GLU B C 1
ATOM 8383 O O . GLU B 1 364 ? -0.155 54.692 89.533 1.00 26.77 361 GLU B O 1
ATOM 8389 N N . ALA B 1 365 ? 0.548 54.150 91.593 1.00 25.02 362 ALA B N 1
ATOM 8390 C CA . ALA B 1 365 ? 1.677 55.072 91.558 1.00 28.19 362 ALA B CA 1
ATOM 8391 C C . ALA B 1 365 ? 2.684 54.696 90.468 1.00 28.37 362 ALA B C 1
ATOM 8392 O O . ALA B 1 365 ? 3.267 55.576 89.818 1.00 26.00 362 ALA B O 1
ATOM 8394 N N . ILE B 1 366 ? 2.890 53.392 90.284 1.00 24.81 363 ILE B N 1
ATOM 8395 C CA . ILE B 1 366 ? 3.752 52.887 89.218 1.00 25.30 363 ILE B CA 1
ATOM 8396 C C . ILE B 1 366 ? 3.162 53.220 87.847 1.00 23.72 363 ILE B C 1
ATOM 8397 O O . ILE B 1 366 ? 3.856 53.736 86.970 1.00 23.23 363 ILE B O 1
ATOM 8402 N N . ALA B 1 367 ? 1.879 52.913 87.667 1.00 24.60 364 ALA B N 1
ATOM 8403 C CA . ALA B 1 367 ? 1.184 53.215 86.418 1.00 29.61 364 ALA B CA 1
ATOM 8404 C C . ALA B 1 367 ? 1.301 54.697 86.069 1.00 28.92 364 ALA B C 1
ATOM 8405 O O . ALA B 1 367 ? 1.494 55.053 84.907 1.00 28.25 364 ALA B O 1
ATOM 8407 N N . LYS B 1 368 ? 1.180 55.557 87.076 1.00 30.22 365 LYS B N 1
ATOM 8408 C CA . LYS B 1 368 ? 1.283 56.994 86.850 1.00 34.54 365 LYS B CA 1
ATOM 8409 C C . LYS B 1 368 ? 2.682 57.351 86.351 1.00 30.79 365 LYS B C 1
ATOM 8410 O O . LYS B 1 368 ? 2.834 58.097 85.382 1.00 31.69 365 LYS B O 1
ATOM 8416 N N . LYS B 1 369 ? 3.700 56.816 87.017 1.00 29.25 366 LYS B N 1
ATOM 8417 C CA . LYS B 1 369 ? 5.083 57.056 86.618 1.00 31.21 366 LYS B CA 1
ATOM 8418 C C . LYS B 1 369 ? 5.373 56.545 85.207 1.00 26.09 366 LYS B C 1
ATOM 8419 O O . LYS B 1 369 ? 6.159 57.145 84.467 1.00 24.53 366 LYS B O 1
ATOM 8425 N N . ARG B 1 370 ? 4.725 55.444 84.834 1.00 22.83 367 ARG B N 1
ATOM 8426 C CA . ARG B 1 370 ? 4.979 54.811 83.540 1.00 20.38 367 ARG B CA 1
ATOM 8427 C C . ARG B 1 370 ? 4.092 55.323 82.400 1.00 25.53 367 ARG B C 1
ATOM 8428 O O . ARG B 1 370 ? 4.174 54.818 81.278 1.00 25.75 367 ARG B O 1
ATOM 8436 N N . SER B 1 371 ? 3.254 56.319 82.677 1.00 29.60 368 SER B N 1
ATOM 8437 C CA . SER B 1 371 ? 2.315 56.813 81.669 1.00 29.55 368 SER B CA 1
ATOM 8438 C C . SER B 1 371 ? 2.937 57.873 80.760 1.00 27.91 368 SER B C 1
ATOM 8439 O O . SER B 1 371 ? 2.372 58.215 79.717 1.00 29.70 368 SER B O 1
ATOM 8442 N N . VAL B 1 372 ? 4.097 58.396 81.151 1.00 24.58 369 VAL B N 1
ATOM 8443 C CA . VAL B 1 372 ? 4.770 59.412 80.343 1.00 28.12 369 VAL B CA 1
ATOM 8444 C C . VAL B 1 372 ? 6.096 58.897 79.800 1.00 28.19 369 VAL B C 1
ATOM 8445 O O . VAL B 1 372 ? 6.721 58.018 80.401 1.00 29.27 369 VAL B O 1
ATOM 8449 N N . PHE B 1 373 ? 6.512 59.445 78.661 1.00 25.95 370 PHE B N 1
ATOM 8450 C CA . PHE B 1 373 ? 7.797 59.108 78.070 1.00 25.51 370 PHE B CA 1
ATOM 8451 C C . PHE B 1 373 ? 8.899 59.269 79.100 1.00 26.35 370 PHE B C 1
ATOM 8452 O O . PHE B 1 373 ? 8.978 60.298 79.775 1.00 29.19 370 PHE B O 1
ATOM 8460 N N . PRO B 1 374 ? 9.740 58.238 79.240 1.00 26.77 371 PRO B N 1
ATOM 8461 C CA . PRO B 1 374 ? 10.825 58.258 80.225 1.00 29.23 371 PRO B CA 1
ATOM 8462 C C . PRO B 1 374 ? 11.721 59.484 80.066 1.00 32.00 371 PRO B C 1
ATOM 8463 O O . PRO B 1 374 ? 12.515 59.561 79.119 1.00 30.27 371 PRO B O 1
ATOM 8467 N N . GLU B 1 375 ? 11.581 60.425 80.999 1.00 36.04 372 GLU B N 1
ATOM 8468 C CA . GLU B 1 375 ? 12.316 61.690 80.994 1.00 38.63 372 GLU B CA 1
ATOM 8469 C C . GLU B 1 375 ? 13.812 61.504 80.762 1.00 33.07 372 GLU B C 1
ATOM 8470 O O . GLU B 1 375 ? 14.446 62.279 80.044 1.00 29.47 372 GLU B O 1
ATOM 8476 N N . VAL B 1 376 ? 14.365 60.456 81.361 1.00 32.30 373 VAL B N 1
ATOM 8477 C CA . VAL B 1 376 ? 15.799 60.201 81.298 1.00 33.02 373 VAL B CA 1
ATOM 8478 C C . VAL B 1 376 ? 16.309 59.879 79.887 1.00 30.96 373 VAL B C 1
ATOM 8479 O O . VAL B 1 376 ? 17.501 60.028 79.603 1.00 31.71 373 VAL B O 1
ATOM 8483 N N . LEU B 1 377 ? 15.411 59.444 79.005 1.00 27.38 374 LEU B N 1
ATOM 8484 C CA . LEU B 1 377 ? 15.790 59.094 77.634 1.00 25.93 374 LEU B CA 1
ATOM 8485 C C . LEU B 1 377 ? 15.829 60.308 76.705 1.00 28.30 374 LEU B C 1
ATOM 8486 O O . LEU B 1 377 ? 16.079 60.167 75.507 1.00 27.69 374 LEU B O 1
ATOM 8491 N N . LYS B 1 378 ? 15.577 61.495 77.249 1.00 32.42 375 LYS B N 1
ATOM 8492 C CA . LYS B 1 378 ? 15.664 62.719 76.451 1.00 35.97 375 LYS B CA 1
ATOM 8493 C C . LYS B 1 378 ? 17.122 63.113 76.234 1.00 40.67 375 LYS B C 1
ATOM 8494 O O . LYS B 1 378 ? 17.455 63.832 75.289 1.00 44.69 375 LYS B O 1
ATOM 8500 N N . ASN B 1 379 ? 17.982 62.619 77.118 1.00 40.37 376 ASN B N 1
ATOM 8501 C CA . ASN B 1 379 ? 19.414 62.904 77.104 1.00 40.61 376 ASN B CA 1
ATOM 8502 C C . ASN B 1 379 ? 20.119 62.342 75.866 1.00 42.59 376 ASN B C 1
ATOM 8503 O O . ASN B 1 379 ? 20.139 61.131 75.656 1.00 43.56 376 ASN B O 1
ATOM 8508 N N . PRO B 1 380 ? 20.709 63.223 75.041 1.00 46.14 377 PRO B N 1
ATOM 8509 C CA . PRO B 1 380 ? 21.450 62.771 73.854 1.00 47.14 377 PRO B CA 1
ATOM 8510 C C . PRO B 1 380 ? 22.809 62.147 74.202 1.00 48.46 377 PRO B C 1
ATOM 8511 O O . PRO B 1 380 ? 23.509 61.665 73.309 1.00 49.19 377 PRO B O 1
ATOM 8515 N N . GLU B 1 381 ? 23.175 62.166 75.482 1.00 49.53 378 GLU B N 1
ATOM 8516 C CA . GLU B 1 381 ? 24.380 61.478 75.951 1.00 51.23 378 GLU B CA 1
ATOM 8517 C C . GLU B 1 381 ? 24.103 59.982 76.130 1.00 49.03 378 GLU B C 1
ATOM 8518 O O . GLU B 1 381 ? 25.028 59.168 76.213 1.00 49.34 378 GLU B O 1
ATOM 8524 N N . VAL B 1 382 ? 22.819 59.634 76.194 1.00 43.96 379 VAL B N 1
ATOM 8525 C CA . VAL B 1 382 ? 22.386 58.241 76.300 1.00 37.88 379 VAL B CA 1
ATOM 8526 C C . VAL B 1 382 ? 22.506 57.556 74.937 1.00 38.46 379 VAL B C 1
ATOM 8527 O O . VAL B 1 382 ? 21.843 57.948 73.977 1.00 38.80 379 VAL B O 1
ATOM 8531 N N . LYS B 1 383 ? 23.352 56.530 74.861 1.00 37.04 380 LYS B N 1
ATOM 8532 C CA . LYS B 1 383 ? 23.700 55.907 73.584 1.00 34.68 380 LYS B CA 1
ATOM 8533 C C . LYS B 1 383 ? 23.090 54.518 73.373 1.00 30.95 380 LYS B C 1
ATOM 8534 O O . LYS B 1 383 ? 23.520 53.773 72.490 1.00 31.56 380 LYS B O 1
ATOM 8540 N N . SER B 1 384 ? 22.090 54.164 74.172 1.00 28.16 381 SER B N 1
ATOM 8541 C CA . SER B 1 384 ? 21.461 52.853 74.028 1.00 21.68 381 SER B CA 1
ATOM 8542 C C . SER B 1 384 ? 20.663 52.740 72.725 1.00 19.25 381 SER B C 1
ATOM 8543 O O . SER B 1 384 ? 20.235 53.747 72.151 1.00 17.82 381 SER B O 1
ATOM 8546 N N . LEU B 1 385 ? 20.470 51.510 72.256 1.00 15.75 382 LEU B N 1
ATOM 8547 C CA . LEU B 1 385 ? 19.592 51.265 71.119 1.00 20.81 382 LEU B CA 1
ATOM 8548 C C . LEU B 1 385 ? 18.170 51.656 71.516 1.00 21.78 382 LEU B C 1
ATOM 8549 O O . LEU B 1 385 ? 17.386 52.133 70.685 1.00 19.10 382 LEU B O 1
ATOM 8554 N N . LEU B 1 386 ? 17.853 51.455 72.796 1.00 19.49 383 LEU B N 1
ATOM 8555 C CA . LEU B 1 386 ? 16.566 51.870 73.353 1.00 20.71 383 LEU B CA 1
ATOM 8556 C C . LEU B 1 386 ? 16.260 53.334 73.033 1.00 21.50 383 LEU B C 1
ATOM 8557 O O . LEU B 1 386 ? 15.212 53.642 72.457 1.00 22.52 383 LEU B O 1
ATOM 8562 N N . ARG B 1 387 ? 17.171 54.238 73.388 1.00 22.03 384 ARG B N 1
ATOM 8563 C CA . ARG B 1 387 ? 16.952 55.655 73.093 1.00 23.38 384 ARG B CA 1
ATOM 8564 C C . ARG B 1 387 ? 17.015 55.943 71.593 1.00 23.36 384 ARG B C 1
ATOM 8565 O O . ARG B 1 387 ? 16.357 56.861 71.098 1.00 22.57 384 ARG B O 1
ATOM 8573 N N . LYS B 1 388 ? 17.825 55.170 70.876 1.00 22.12 385 LYS B N 1
ATOM 8574 C CA . LYS B 1 388 ? 17.984 55.366 69.435 1.00 22.83 385 LYS B CA 1
ATOM 8575 C C . LYS B 1 388 ? 16.667 55.153 68.686 1.00 21.69 385 LYS B C 1
ATOM 8576 O O . LYS B 1 388 ? 16.398 55.825 67.687 1.00 19.24 385 LYS B O 1
ATOM 8582 N N . TYR B 1 389 ? 15.839 54.230 69.173 1.00 19.00 386 TYR B N 1
ATOM 8583 C CA . TYR B 1 389 ? 14.638 53.852 68.434 1.00 19.00 386 TYR B CA 1
ATOM 8584 C C . TYR B 1 389 ? 13.308 54.150 69.133 1.00 20.65 386 TYR B C 1
ATOM 8585 O O . TYR B 1 389 ? 12.274 54.274 68.475 1.00 22.29 386 TYR B O 1
ATOM 8594 N N . LEU B 1 390 ? 13.324 54.260 70.456 1.00 16.27 387 LEU B N 1
ATOM 8595 C CA . LEU B 1 390 ? 12.090 54.576 71.171 1.00 17.82 387 LEU B CA 1
ATOM 8596 C C . LEU B 1 390 ? 11.855 56.077 71.193 1.00 18.19 387 LEU B C 1
ATOM 8597 O O . LEU B 1 390 ? 12.268 56.762 72.127 1.00 19.57 387 LEU B O 1
ATOM 8602 N N . THR B 1 391 ? 11.200 56.587 70.156 1.00 17.96 388 THR B N 1
ATOM 8603 C CA . THR B 1 391 ? 10.794 57.987 70.110 1.00 19.86 388 THR B CA 1
ATOM 8604 C C . THR B 1 391 ? 9.575 58.158 71.001 1.00 16.51 388 THR B C 1
ATOM 8605 O O . THR B 1 391 ? 8.884 57.174 71.292 1.00 17.01 388 THR B O 1
ATOM 8609 N N . PRO B 1 392 ? 9.307 59.397 71.450 1.00 22.72 389 PRO B N 1
ATOM 8610 C CA . PRO B 1 392 ? 8.080 59.646 72.218 1.00 21.79 389 PRO B CA 1
ATOM 8611 C C . PRO B 1 392 ? 6.837 59.241 71.436 1.00 20.18 389 PRO B C 1
ATOM 8612 O O . PRO B 1 392 ? 5.875 58.750 72.028 1.00 20.24 389 PRO B O 1
ATOM 8616 N N . GLU B 1 393 ? 6.857 59.449 70.123 1.00 16.83 390 GLU B N 1
ATOM 8617 C CA . GLU B 1 393 ? 5.751 59.009 69.276 1.00 20.96 390 GLU B CA 1
ATOM 8618 C C . GLU B 1 393 ? 5.572 57.486 69.305 1.00 19.98 390 GLU B C 1
ATOM 8619 O O . GLU B 1 393 ? 4.445 56.982 69.407 1.00 18.57 390 GLU B O 1
ATOM 8625 N N . LEU B 1 394 ? 6.676 56.747 69.214 1.00 18.10 391 LEU B N 1
ATOM 8626 C CA . LEU B 1 394 ? 6.591 55.288 69.233 1.00 18.12 391 LEU B CA 1
ATOM 8627 C C . LEU B 1 394 ? 6.119 54.802 70.602 1.00 15.46 391 LEU B C 1
ATOM 8628 O O . LEU B 1 394 ? 5.291 53.890 70.701 1.00 14.93 391 LEU B O 1
ATOM 8633 N N . PHE B 1 395 ? 6.653 55.420 71.651 1.00 15.19 392 PHE B N 1
ATOM 8634 C CA . PHE B 1 395 ? 6.271 55.101 73.019 1.00 17.50 392 PHE B CA 1
ATOM 8635 C C . PHE B 1 395 ? 4.763 55.245 73.222 1.00 20.77 392 PHE B C 1
ATOM 8636 O O . PHE B 1 395 ? 4.105 54.334 73.737 1.00 19.13 392 PHE B O 1
ATOM 8644 N N . ASP B 1 396 ? 4.213 56.386 72.813 1.00 21.70 393 ASP B N 1
ATOM 8645 C CA . ASP B 1 396 ? 2.781 56.639 72.990 1.00 26.39 393 ASP B CA 1
ATOM 8646 C C . ASP B 1 396 ? 1.899 55.633 72.243 1.00 24.68 393 ASP B C 1
ATOM 8647 O O . ASP B 1 396 ? 0.775 55.333 72.661 1.00 26.04 393 ASP B O 1
ATOM 8652 N N . SER B 1 397 ? 2.417 55.105 71.142 1.00 23.74 394 SER B N 1
ATOM 8653 C CA . SER B 1 397 ? 1.641 54.196 70.304 1.00 24.74 394 SER B CA 1
ATOM 8654 C C . SER B 1 397 ? 1.601 52.766 70.860 1.00 23.53 394 SER B C 1
ATOM 8655 O O . SER B 1 397 ? 0.756 51.968 70.453 1.00 26.98 394 SER B O 1
ATOM 8658 N N . LEU B 1 398 ? 2.498 52.444 71.792 1.00 21.56 395 LEU B N 1
ATOM 8659 C CA . LEU B 1 398 ? 2.608 51.071 72.306 1.00 21.66 395 LEU B CA 1
ATOM 8660 C C . LEU B 1 398 ? 2.394 50.941 73.820 1.00 21.93 395 LEU B C 1
ATOM 8661 O O . LEU B 1 398 ? 2.259 49.829 74.336 1.00 22.55 395 LEU B O 1
ATOM 8666 N N . LYS B 1 399 ? 2.366 52.066 74.529 1.00 22.12 396 LYS B N 1
ATOM 8667 C CA . LYS B 1 399 ? 2.440 52.053 75.998 1.00 25.21 396 LYS B CA 1
ATOM 8668 C C . LYS B 1 399 ? 1.207 51.511 76.721 1.00 26.79 396 LYS B C 1
ATOM 8669 O O . LYS B 1 399 ? 1.284 51.167 77.904 1.00 29.40 396 LYS B O 1
ATOM 8675 N N . ASP B 1 400 ? 0.075 51.449 76.028 1.00 27.30 397 ASP B N 1
ATOM 8676 C CA . ASP B 1 400 ? -1.155 50.984 76.662 1.00 32.17 397 ASP B CA 1
ATOM 8677 C C . ASP B 1 400 ? -1.481 49.538 76.298 1.00 28.44 397 ASP B C 1
ATOM 8678 O O . ASP B 1 400 ? -2.516 49.001 76.697 1.00 28.96 397 ASP B O 1
ATOM 8683 N N . LYS B 1 401 ? -0.580 48.910 75.551 1.00 26.18 398 LYS B N 1
ATOM 8684 C CA . LYS B 1 401 ? -0.762 47.528 75.127 1.00 23.07 398 LYS B CA 1
ATOM 8685 C C . LYS B 1 401 ? -0.100 46.561 76.107 1.00 21.85 398 LYS B C 1
ATOM 8686 O O . LYS B 1 401 ? 0.897 46.902 76.757 1.00 23.05 398 LYS B O 1
ATOM 8692 N N . LYS B 1 402 ? -0.668 45.363 76.220 1.00 18.48 399 LYS B N 1
ATOM 8693 C CA . LYS B 1 402 ? -0.134 44.326 77.099 1.00 22.76 399 LYS B CA 1
ATOM 8694 C C . LYS B 1 402 ? -0.278 42.966 76.436 1.00 20.28 399 LYS B C 1
ATOM 8695 O O . LYS B 1 402 ? -1.308 42.683 75.820 1.00 17.99 399 LYS B O 1
ATOM 8701 N N . THR B 1 403 ? 0.740 42.118 76.568 1.00 14.64 400 THR B N 1
ATOM 8702 C CA . THR B 1 403 ? 0.655 40.774 76.017 1.00 13.46 400 THR B CA 1
ATOM 8703 C C . THR B 1 403 ? -0.326 39.963 76.844 1.00 18.80 400 THR B C 1
ATOM 8704 O O . THR B 1 403 ? -0.791 40.418 77.892 1.00 20.66 400 THR B O 1
ATOM 8708 N N . ALA B 1 404 ? -0.628 38.754 76.383 1.00 20.50 401 ALA B N 1
ATOM 8709 C CA . ALA B 1 404 ? -1.552 37.876 77.094 1.00 25.03 401 ALA B CA 1
ATOM 8710 C C . ALA B 1 404 ? -1.036 37.520 78.490 1.00 26.99 401 ALA B C 1
ATOM 8711 O O . ALA B 1 404 ? -1.817 37.158 79.371 1.00 29.11 401 ALA B O 1
ATOM 8713 N N . LYS B 1 405 ? 0.275 37.630 78.686 1.00 24.84 402 LYS B N 1
ATOM 8714 C CA . LYS B 1 405 ? 0.893 37.315 79.972 1.00 23.34 402 LYS B CA 1
ATOM 8715 C C . LYS B 1 405 ? 1.103 38.553 80.844 1.00 20.56 402 LYS B C 1
ATOM 8716 O O . LYS B 1 405 ? 1.772 38.490 81.881 1.00 20.24 402 LYS B O 1
ATOM 8722 N N . GLY B 1 406 ? 0.525 39.675 80.424 1.00 17.62 403 GLY B N 1
ATOM 8723 C CA . GLY B 1 406 ? 0.563 40.900 81.211 1.00 19.77 403 GLY B CA 1
ATOM 8724 C C . GLY B 1 406 ? 1.785 41.782 81.019 1.00 20.25 403 GLY B C 1
ATOM 8725 O O . GLY B 1 406 ? 1.977 42.745 81.760 1.00 22.28 403 GLY B O 1
ATOM 8726 N N . ILE B 1 407 ? 2.607 41.474 80.019 1.00 16.26 404 ILE B N 1
ATOM 8727 C CA . ILE B 1 407 ? 3.842 42.224 79.811 1.00 14.54 404 ILE B CA 1
ATOM 8728 C C . ILE B 1 407 ? 3.605 43.502 79.004 1.00 15.47 404 ILE B C 1
ATOM 8729 O O . ILE B 1 407 ? 3.041 43.454 77.906 1.00 12.73 404 ILE B O 1
ATOM 8734 N N . SER B 1 408 ? 4.046 44.639 79.542 1.00 16.03 405 SER B N 1
ATOM 8735 C CA . SER B 1 408 ? 3.917 45.919 78.846 1.00 17.81 405 SER B CA 1
ATOM 8736 C C . SER B 1 408 ? 5.226 46.327 78.166 1.00 15.78 405 SER B C 1
ATOM 8737 O O . SER B 1 408 ? 6.277 45.740 78.419 1.00 15.61 405 SER B O 1
ATOM 8740 N N . LEU B 1 409 ? 5.160 47.335 77.303 1.00 14.52 406 LEU B N 1
ATOM 8741 C CA . LEU B 1 409 ? 6.362 47.906 76.700 1.00 18.13 406 LEU B CA 1
ATOM 8742 C C . LEU B 1 409 ? 7.302 48.422 77.784 1.00 12.59 406 LEU B C 1
ATOM 8743 O O . LEU B 1 409 ? 8.521 48.250 77.707 1.00 17.88 406 LEU B O 1
ATOM 8748 N N . TYR B 1 410 ? 6.739 49.044 78.808 1.00 11.13 407 TYR B N 1
ATOM 8749 C CA . TYR B 1 410 ? 7.565 49.547 79.899 1.00 14.02 407 TYR B CA 1
ATOM 8750 C C . TYR B 1 410 ? 8.308 48.433 80.636 1.00 15.89 407 TYR B C 1
ATOM 8751 O O . TYR B 1 410 ? 9.457 48.630 81.060 1.00 15.29 407 TYR B O 1
ATOM 8760 N N . ASP B 1 411 ? 7.669 47.273 80.795 1.00 14.95 408 ASP B N 1
ATOM 8761 C CA . ASP B 1 411 ? 8.359 46.131 81.391 1.00 15.50 408 ASP B CA 1
ATOM 8762 C C . ASP B 1 411 ? 9.595 45.806 80.559 1.00 17.97 408 ASP B C 1
ATOM 8763 O O . ASP B 1 411 ? 10.669 45.509 81.095 1.00 16.18 408 ASP B O 1
ATOM 8768 N N . CYS B 1 412 ? 9.433 45.872 79.241 1.00 17.41 409 CYS B N 1
ATOM 8769 C CA . CYS B 1 412 ? 10.500 45.517 78.314 1.00 14.68 409 CYS B CA 1
ATOM 8770 C C . CYS B 1 412 ? 11.659 46.511 78.336 1.00 13.07 409 CYS B C 1
ATOM 8771 O O . CYS B 1 412 ? 12.822 46.119 78.248 1.00 13.80 409 CYS B O 1
ATOM 8774 N N . ILE B 1 413 ? 11.350 47.798 78.462 1.00 9.15 410 ILE B N 1
ATOM 8775 C CA . ILE B 1 413 ? 12.397 48.814 78.352 1.00 9.96 410 ILE B CA 1
ATOM 8776 C C . ILE B 1 413 ? 12.958 49.232 79.707 1.00 13.32 410 ILE B C 1
ATOM 8777 O O . ILE B 1 413 ? 13.886 50.040 79.777 1.00 15.10 410 ILE B O 1
ATOM 8782 N N . ASN B 1 414 ? 12.404 48.688 80.782 1.00 15.27 411 ASN B N 1
ATOM 8783 C CA . ASN B 1 414 ? 12.727 49.173 82.127 1.00 17.67 411 ASN B CA 1
ATOM 8784 C C . ASN B 1 414 ? 14.218 49.181 82.472 1.00 15.94 411 ASN B C 1
ATOM 8785 O O . ASN B 1 414 ? 14.713 50.132 83.075 1.00 21.96 411 ASN B O 1
ATOM 8790 N N . SER B 1 415 ? 14.926 48.123 82.093 1.00 14.06 412 SER B N 1
ATOM 8791 C CA . SER B 1 415 ? 16.352 48.014 82.389 1.00 19.74 412 SER B CA 1
ATOM 8792 C C . SER B 1 415 ? 17.132 49.097 81.649 1.00 20.98 412 SER B C 1
ATOM 8793 O O . SER B 1 415 ? 18.125 49.632 82.158 1.00 23.13 412 SER B O 1
ATOM 8796 N N . GLY B 1 416 ? 16.684 49.421 80.440 1.00 16.53 413 GLY B N 1
ATOM 8797 C CA . GLY B 1 416 ? 17.324 50.474 79.675 1.00 18.06 413 GLY B CA 1
ATOM 8798 C C . GLY B 1 416 ? 17.004 51.848 80.226 1.00 22.20 413 GLY B C 1
ATOM 8799 O O . GLY B 1 416 ? 17.767 52.803 80.036 1.00 27.89 413 GLY B O 1
ATOM 8800 N N . VAL B 1 417 ? 15.865 51.957 80.903 1.00 17.55 414 VAL B N 1
ATOM 8801 C CA . VAL B 1 417 ? 15.489 53.214 81.548 1.00 21.53 414 VAL B CA 1
ATOM 8802 C C . VAL B 1 417 ? 16.226 53.391 82.880 1.00 22.87 414 VAL B C 1
ATOM 8803 O O . VAL B 1 417 ? 16.658 54.500 83.216 1.00 25.01 414 VAL B O 1
ATOM 8807 N N . GLU B 1 418 ? 16.383 52.298 83.626 1.00 19.36 415 GLU B N 1
ATOM 8808 C CA . GLU B 1 418 ? 17.062 52.340 84.926 1.00 22.62 415 GLU B CA 1
ATOM 8809 C C . GLU B 1 418 ? 18.578 52.400 84.779 1.00 25.82 415 GLU B C 1
ATOM 8810 O O . GLU B 1 418 ? 19.264 53.055 85.571 1.00 30.74 415 GLU B O 1
ATOM 8816 N N . ASN B 1 419 ? 19.090 51.707 83.768 1.00 21.52 416 ASN B N 1
ATOM 8817 C CA . ASN B 1 419 ? 20.516 51.676 83.494 1.00 20.75 416 ASN B CA 1
ATOM 8818 C C . ASN B 1 419 ? 20.817 52.386 82.183 1.00 26.48 416 ASN B C 1
ATOM 8819 O O . ASN B 1 419 ? 20.900 51.758 81.127 1.00 27.58 416 ASN B O 1
ATOM 8824 N N . LEU B 1 420 ? 20.989 53.701 82.259 1.00 32.18 417 LEU B N 1
ATOM 8825 C CA . LEU B 1 420 ? 21.125 54.529 81.064 1.00 34.98 417 LEU B CA 1
ATOM 8826 C C . LEU B 1 420 ? 22.360 54.183 80.237 1.00 38.59 417 LEU B C 1
ATOM 8827 O O . LEU B 1 420 ? 22.410 54.461 79.037 1.00 41.91 417 LEU B O 1
ATOM 8832 N N . ASP B 1 421 ? 23.340 53.555 80.882 1.00 39.45 418 ASP B N 1
ATOM 8833 C CA . ASP B 1 421 ? 24.572 53.144 80.217 1.00 38.87 418 ASP B CA 1
ATOM 8834 C C . ASP B 1 421 ? 24.444 51.791 79.514 1.00 35.92 418 ASP B C 1
ATOM 8835 O O . ASP B 1 421 ? 25.447 51.207 79.095 1.00 36.63 418 ASP B O 1
ATOM 8840 N N . SER B 1 422 ? 23.218 51.288 79.395 1.00 35.17 419 SER B N 1
ATOM 8841 C CA . SER B 1 422 ? 22.973 50.016 78.711 1.00 31.95 419 SER B CA 1
ATOM 8842 C C . SER B 1 422 ? 23.342 50.121 77.234 1.00 32.17 419 SER B C 1
ATOM 8843 O O . SER B 1 422 ? 23.213 51.189 76.636 1.00 25.18 419 SER B O 1
ATOM 8846 N N . SER B 1 423 ? 23.794 49.020 76.641 1.00 35.30 420 SER B N 1
ATOM 8847 C CA . SER B 1 423 ? 24.075 49.005 75.210 1.00 37.63 420 SER B CA 1
ATOM 8848 C C . SER B 1 423 ? 22.764 48.911 74.429 1.00 37.09 420 SER B C 1
ATOM 8849 O O . SER B 1 423 ? 22.524 49.673 73.484 1.00 40.66 420 SER B O 1
ATOM 8852 N N . CYS B 1 424 ? 21.914 47.976 74.847 1.00 31.68 421 CYS B N 1
ATOM 8853 C CA . CYS B 1 424 ? 20.626 47.734 74.205 1.00 33.97 421 CYS B CA 1
ATOM 8854 C C . CYS B 1 424 ? 19.497 48.298 75.061 1.00 30.72 421 CYS B C 1
ATOM 8855 O O . CYS B 1 424 ? 18.832 49.271 74.684 1.00 29.84 421 CYS B O 1
ATOM 8858 N N . GLY B 1 425 ? 19.283 47.681 76.219 1.00 28.01 422 GLY B N 1
ATOM 8859 C CA . GLY B 1 425 ? 18.339 48.200 77.192 1.00 26.24 422 GLY B CA 1
ATOM 8860 C C . GLY B 1 425 ? 16.916 47.697 77.050 1.00 25.34 422 GLY B C 1
ATOM 8861 O O . GLY B 1 425 ? 15.999 48.241 77.671 1.00 27.65 422 GLY B O 1
ATOM 8862 N N . VAL B 1 426 ? 16.724 46.656 76.242 1.00 23.04 423 VAL B N 1
ATOM 8863 C CA . VAL B 1 426 ? 15.387 46.108 76.019 1.00 21.20 423 VAL B CA 1
ATOM 8864 C C . VAL B 1 426 ? 15.369 44.587 76.171 1.00 21.54 423 VAL B C 1
ATOM 8865 O O . VAL B 1 426 ? 16.188 43.879 75.572 1.00 21.62 423 VAL B O 1
ATOM 8869 N N . TYR B 1 427 ? 14.438 44.092 76.983 1.00 17.73 424 TYR B N 1
ATOM 8870 C CA . TYR B 1 427 ? 14.291 42.657 77.208 1.00 16.70 424 TYR B CA 1
ATOM 8871 C C . TYR B 1 427 ? 12.873 42.233 76.888 1.00 18.33 424 TYR B C 1
ATOM 8872 O O . TYR B 1 427 ? 11.922 42.949 77.207 1.00 19.18 424 TYR B O 1
ATOM 8881 N N . ALA B 1 428 ? 12.723 41.070 76.260 1.00 13.98 425 ALA B N 1
ATOM 8882 C CA . ALA B 1 428 ? 11.392 40.531 75.981 1.00 15.06 425 ALA B CA 1
ATOM 8883 C C . ALA B 1 428 ? 10.907 39.689 77.158 1.00 11.97 425 ALA B C 1
ATOM 8884 O O . ALA B 1 428 ? 11.628 38.815 77.633 1.00 9.49 425 ALA B O 1
ATOM 8886 N N . GLY B 1 429 ? 9.686 39.935 77.628 1.00 12.94 426 GLY B N 1
ATOM 8887 C CA . GLY B 1 429 ? 9.149 39.139 78.724 1.00 14.82 426 GLY B CA 1
ATOM 8888 C C . GLY B 1 429 ? 8.531 37.827 78.269 1.00 13.32 426 GLY B C 1
ATOM 8889 O O . GLY B 1 429 ? 8.451 36.855 79.038 1.00 14.60 426 GLY B O 1
ATOM 8890 N N . ASP B 1 430 ? 8.077 37.801 77.017 1.00 12.53 427 ASP B N 1
ATOM 8891 C CA . ASP B 1 430 ? 7.518 36.590 76.416 1.00 14.03 427 ASP B CA 1
ATOM 8892 C C . ASP B 1 430 ? 7.639 36.659 74.894 1.00 14.23 427 ASP B C 1
ATOM 8893 O O . ASP B 1 430 ? 7.980 37.712 74.347 1.00 13.98 427 ASP B O 1
ATOM 8898 N N . GLU B 1 431 ? 7.366 35.543 74.218 1.00 14.49 428 GLU B N 1
ATOM 8899 C CA . GLU B 1 431 ? 7.410 35.489 72.757 1.00 16.25 428 GLU B CA 1
ATOM 8900 C C . GLU B 1 431 ? 6.546 36.566 72.113 1.00 15.09 428 GLU B C 1
ATOM 8901 O O . GLU B 1 431 ? 6.933 37.175 71.106 1.00 12.98 428 GLU B O 1
ATOM 8907 N N . GLU B 1 432 ? 5.372 36.807 72.685 1.00 11.64 429 GLU B N 1
ATOM 8908 C CA . GLU B 1 432 ? 4.460 37.790 72.104 1.00 16.54 429 GLU B CA 1
ATOM 8909 C C . GLU B 1 432 ? 5.066 39.197 72.008 1.00 18.01 429 GLU B C 1
ATOM 8910 O O . GLU B 1 432 ? 4.704 39.974 71.122 1.00 17.85 429 GLU B O 1
ATOM 8916 N N . CYS B 1 433 ? 5.977 39.532 72.922 1.00 15.96 430 CYS B N 1
ATOM 8917 C CA . CYS B 1 433 ? 6.611 40.850 72.901 1.00 16.45 430 CYS B CA 1
ATOM 8918 C C . CYS B 1 433 ? 7.293 41.148 71.569 1.00 17.08 430 CYS B C 1
ATOM 8919 O O . CYS B 1 433 ? 7.313 42.299 71.113 1.00 14.22 430 CYS B O 1
ATOM 8922 N N . TYR B 1 434 ? 7.845 40.114 70.936 1.00 15.53 431 TYR B N 1
ATOM 8923 C CA . TYR B 1 434 ? 8.560 40.308 69.674 1.00 15.19 431 TYR B CA 1
ATOM 8924 C C . TYR B 1 434 ? 7.639 40.672 68.515 1.00 16.97 431 TYR B C 1
ATOM 8925 O O . TYR B 1 434 ? 8.101 41.155 67.480 1.00 17.53 431 TYR B O 1
ATOM 8934 N N . THR B 1 435 ? 6.343 40.437 68.692 1.00 17.68 432 THR B N 1
ATOM 8935 C CA . THR B 1 435 ? 5.350 40.798 67.683 1.00 19.69 432 THR B CA 1
ATOM 8936 C C . THR B 1 435 ? 4.573 42.050 68.097 1.00 21.33 432 THR B C 1
ATOM 8937 O O . THR B 1 435 ? 4.485 43.015 67.333 1.00 21.93 432 THR B O 1
ATOM 8941 N N . LEU B 1 436 ? 4.010 42.033 69.304 1.00 19.99 433 LEU B N 1
ATOM 8942 C CA . LEU B 1 436 ? 3.220 43.165 69.784 1.00 17.88 433 LEU B CA 1
ATOM 8943 C C . LEU B 1 436 ? 4.076 44.429 69.865 1.00 16.26 433 LEU B C 1
ATOM 8944 O O . LEU B 1 436 ? 3.600 45.537 69.593 1.00 16.84 433 LEU B O 1
ATOM 8949 N N . PHE B 1 437 ? 5.346 44.265 70.219 1.00 13.41 434 PHE B N 1
ATOM 8950 C CA . PHE B 1 437 ? 6.245 45.413 70.308 1.00 12.25 434 PHE B CA 1
ATOM 8951 C C . PHE B 1 437 ? 7.299 45.417 69.193 1.00 13.36 434 PHE B C 1
ATOM 8952 O O . PHE B 1 437 ? 8.337 46.080 69.288 1.00 14.19 434 PHE B O 1
ATOM 8960 N N . ALA B 1 438 ? 6.993 44.708 68.11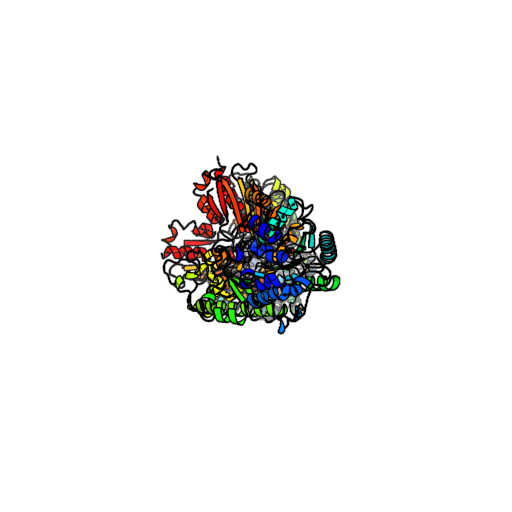0 1.00 16.06 435 ALA B N 1
ATOM 8961 C CA . ALA B 1 438 ? 7.856 44.666 66.926 1.00 15.02 435 ALA B CA 1
ATOM 8962 C C . ALA B 1 438 ? 8.367 46.017 66.397 1.00 16.33 435 ALA B C 1
ATOM 8963 O O . ALA B 1 438 ? 9.519 46.095 65.960 1.00 16.59 435 ALA B O 1
ATOM 8965 N N . PRO B 1 439 ? 7.529 47.082 66.416 1.00 16.72 436 PRO B N 1
ATOM 8966 C CA . PRO B 1 439 ? 8.071 48.363 65.936 1.00 18.09 436 PRO B CA 1
ATOM 8967 C C . PRO B 1 439 ? 9.354 48.793 66.655 1.00 18.43 436 PRO B C 1
ATOM 8968 O O . PRO B 1 439 ? 10.189 49.471 66.055 1.00 15.14 436 PRO B O 1
ATOM 8972 N N . LEU B 1 440 ? 9.508 48.400 67.917 1.00 15.28 437 LEU B N 1
ATOM 8973 C CA . LEU B 1 440 ? 10.762 48.617 68.636 1.00 14.49 437 LEU B CA 1
ATOM 8974 C C . LEU B 1 440 ? 11.744 47.450 68.456 1.00 8.93 437 LEU B C 1
ATOM 8975 O O . LEU B 1 440 ? 12.895 47.646 68.047 1.00 9.58 437 LEU B O 1
ATOM 8980 N N . PHE B 1 441 ? 11.293 46.236 68.760 1.00 10.46 438 PHE B N 1
ATOM 8981 C CA . PHE B 1 441 ? 12.175 45.068 68.751 1.00 12.14 438 PHE B CA 1
ATOM 8982 C C . PHE B 1 441 ? 12.798 44.796 67.383 1.00 12.80 438 PHE B C 1
ATOM 8983 O O . PHE B 1 441 ? 13.979 44.454 67.309 1.00 12.53 438 PHE B O 1
ATOM 8991 N N . ASP B 1 442 ? 12.020 44.948 66.310 1.00 13.26 439 ASP B N 1
ATOM 8992 C CA . ASP B 1 442 ? 12.549 44.742 64.963 1.00 16.05 439 ASP B CA 1
ATOM 8993 C C . ASP B 1 442 ? 13.780 45.605 64.727 1.00 17.31 439 ASP B C 1
ATOM 8994 O O . ASP B 1 442 ? 14.805 45.133 64.215 1.00 16.57 439 ASP B O 1
ATOM 8999 N N . LYS B 1 443 ? 13.671 46.874 65.106 1.00 14.41 440 LYS B N 1
ATOM 9000 C CA . LYS B 1 443 ? 14.732 47.840 64.850 1.00 15.77 440 LYS B CA 1
ATOM 9001 C C . LYS B 1 443 ? 15.972 47.512 65.676 1.00 15.02 440 LYS B C 1
ATOM 9002 O O . LYS B 1 443 ? 17.103 47.578 65.182 1.00 17.63 440 LYS B O 1
ATOM 9008 N N . ILE B 1 444 ? 15.757 47.131 66.930 1.00 12.31 441 ILE B N 1
ATOM 9009 C CA . ILE B 1 444 ? 16.862 46.735 67.801 1.00 15.24 441 ILE B CA 1
ATOM 9010 C C . ILE B 1 444 ? 17.546 45.479 67.275 1.00 16.61 441 ILE B C 1
ATOM 9011 O O . ILE B 1 444 ? 18.780 45.413 67.226 1.00 14.24 441 ILE B O 1
ATOM 9016 N N . VAL B 1 445 ? 16.744 44.493 66.866 1.00 13.06 442 VAL B N 1
ATOM 9017 C CA . VAL B 1 445 ? 17.278 43.246 66.327 1.00 13.91 442 VAL B CA 1
ATOM 9018 C C . VAL B 1 445 ? 18.113 43.494 65.077 1.00 15.71 442 VAL B C 1
ATOM 9019 O O . VAL B 1 445 ? 19.235 42.997 64.967 1.00 16.78 442 VAL B O 1
ATOM 9023 N N . GLU B 1 446 ? 17.579 44.277 64.143 1.00 14.52 443 GLU B N 1
ATOM 9024 C CA . GLU B 1 446 ? 18.279 44.518 62.890 1.00 13.86 443 GLU B CA 1
ATOM 9025 C C . GLU B 1 446 ? 19.489 45.432 63.033 1.00 16.78 443 GLU B C 1
ATOM 9026 O O . GLU B 1 446 ? 20.366 45.437 62.169 1.00 19.69 443 GLU B O 1
ATOM 9032 N N . ASP B 1 447 ? 19.526 46.217 64.106 1.00 15.53 444 ASP B N 1
ATOM 9033 C CA . ASP B 1 447 ? 20.682 47.064 64.392 1.00 17.01 444 ASP B CA 1
ATOM 9034 C C . ASP B 1 447 ? 21.803 46.196 64.955 1.00 16.73 444 ASP B C 1
ATOM 9035 O O . ASP B 1 447 ? 22.906 46.136 64.404 1.00 16.80 444 ASP B O 1
ATOM 9040 N N . TYR B 1 448 ? 21.520 45.505 66.051 1.00 14.98 445 TYR B N 1
ATOM 9041 C CA . TYR B 1 448 ? 22.557 44.723 66.720 1.00 14.62 445 TYR B CA 1
ATOM 9042 C C . TYR B 1 448 ? 23.060 43.573 65.849 1.00 18.19 445 TYR B C 1
ATOM 9043 O O . TYR B 1 448 ? 24.257 43.253 65.857 1.00 17.28 445 TYR B O 1
ATOM 9052 N N . HIS B 1 449 ? 22.149 42.952 65.104 1.00 14.10 446 HIS B N 1
ATOM 9053 C CA . HIS B 1 449 ? 22.504 41.785 64.297 1.00 16.58 446 HIS B CA 1
ATOM 9054 C C . HIS B 1 449 ? 22.766 42.106 62.822 1.00 18.12 446 HIS B C 1
ATOM 9055 O O . HIS B 1 449 ? 22.730 41.212 61.972 1.00 18.88 446 HIS B O 1
ATOM 9062 N N . SER B 1 450 ? 23.027 43.375 62.527 1.00 15.19 447 SER B N 1
ATOM 9063 C CA . SER B 1 450 ? 23.437 43.783 61.188 1.00 18.22 447 SER B CA 1
ATOM 9064 C C . SER B 1 450 ? 24.579 42.867 60.750 1.00 22.63 447 SER B C 1
ATOM 9065 O O . SER B 1 450 ? 25.471 42.551 61.543 1.00 24.27 447 SER B O 1
ATOM 9068 N N . PRO B 1 451 ? 24.562 42.426 59.487 1.00 23.17 448 PRO B N 1
ATOM 9069 C CA . PRO B 1 451 ? 23.675 42.855 58.403 1.00 19.67 448 PRO B CA 1
ATOM 9070 C C . PRO B 1 451 ? 22.375 42.058 58.272 1.00 18.65 448 PRO B C 1
ATOM 9071 O O . PRO B 1 451 ? 21.672 42.261 57.276 1.00 19.26 448 PRO B O 1
ATOM 9075 N N . TYR B 1 452 ? 22.056 41.186 59.228 1.00 16.67 449 TYR B N 1
ATOM 9076 C CA . TYR B 1 452 ? 20.831 40.383 59.142 1.00 14.63 449 TYR B CA 1
ATOM 9077 C C . TYR B 1 452 ? 19.574 41.240 58.993 1.00 17.12 449 TYR B C 1
ATOM 9078 O O . TYR B 1 452 ? 19.454 42.294 59.620 1.00 18.50 449 TYR B O 1
ATOM 9087 N N . LYS B 1 453 ? 18.655 40.787 58.143 1.00 13.02 450 LYS B N 1
ATOM 9088 C CA . LYS B 1 453 ? 17.354 41.427 57.989 1.00 15.27 450 LYS B CA 1
ATOM 9089 C C . LYS B 1 453 ? 16.281 40.381 58.250 1.00 17.01 450 LYS B C 1
ATOM 9090 O O . LYS B 1 453 ? 16.360 39.273 57.723 1.00 13.36 450 LYS B O 1
ATOM 9096 N N . LEU B 1 454 ? 15.274 40.737 59.045 1.00 12.82 451 LEU B N 1
ATOM 9097 C CA . LEU B 1 454 ? 14.189 39.813 59.376 1.00 15.83 451 LEU B CA 1
ATOM 9098 C C . LEU B 1 454 ? 13.550 39.168 58.150 1.00 17.40 451 LEU B C 1
ATOM 9099 O O . LEU B 1 454 ? 13.055 38.047 58.224 1.00 16.73 451 LEU B O 1
ATOM 9104 N N . ALA B 1 455 ? 13.571 39.870 57.020 1.00 20.83 452 ALA B N 1
ATOM 9105 C CA . ALA B 1 455 ? 13.018 39.324 55.785 1.00 20.64 452 ALA B CA 1
ATOM 9106 C C . ALA B 1 455 ? 13.798 38.096 55.310 1.00 19.08 452 ALA B C 1
ATOM 9107 O O . ALA B 1 455 ? 13.232 37.226 54.645 1.00 19.46 452 ALA B O 1
ATOM 9109 N N . ASN B 1 456 ? 15.091 38.034 55.641 1.00 16.37 453 ASN B N 1
ATOM 9110 C CA . ASN B 1 456 ? 15.930 36.889 55.263 1.00 14.45 453 ASN B CA 1
ATOM 9111 C C . ASN B 1 456 ? 15.507 35.584 55.925 1.00 12.71 453 ASN B C 1
ATOM 9112 O O . ASN B 1 456 ? 15.717 34.501 55.365 1.00 12.01 453 ASN B O 1
ATOM 9117 N N . LYS B 1 457 ? 14.937 35.696 57.127 1.00 14.79 454 LYS B N 1
ATOM 9118 C CA . LYS B 1 457 ? 14.641 34.548 57.999 1.00 15.58 454 LYS B CA 1
ATOM 9119 C C . LYS B 1 457 ? 15.909 33.811 58.434 1.00 15.66 454 LYS B C 1
ATOM 9120 O O . LYS B 1 457 ? 17.003 34.072 57.928 1.00 11.45 454 LYS B O 1
ATOM 9126 N N . HIS B 1 458 ? 15.743 32.891 59.378 1.00 16.07 455 HIS B N 1
ATOM 9127 C CA . HIS B 1 458 ? 16.854 32.194 60.014 1.00 14.40 455 HIS B CA 1
ATOM 9128 C C . HIS B 1 458 ? 16.603 30.693 59.982 1.00 14.81 455 HIS B C 1
ATOM 9129 O O . HIS B 1 458 ? 15.467 30.251 60.189 1.00 15.21 455 HIS B O 1
ATOM 9136 N N . THR B 1 459 ? 17.654 29.911 59.733 1.00 10.99 456 THR B N 1
ATOM 9137 C CA . THR B 1 459 ? 17.552 28.450 59.738 1.00 12.05 456 THR B CA 1
ATOM 9138 C C . THR B 1 459 ? 18.353 27.863 60.906 1.00 15.58 456 THR B C 1
ATOM 9139 O O . THR B 1 459 ? 19.547 28.132 61.037 1.00 17.97 456 THR B O 1
ATOM 9143 N N . SER B 1 460 ? 17.692 27.078 61.755 1.00 10.85 457 SER B N 1
ATOM 9144 C CA . SER B 1 460 ? 18.356 26.395 62.863 1.00 15.34 457 SER B CA 1
ATOM 9145 C C . SER B 1 460 ? 18.830 25.045 62.361 1.00 16.88 457 SER B C 1
ATOM 9146 O O . SER B 1 460 ? 18.191 24.457 61.484 1.00 15.43 457 SER B O 1
ATOM 9149 N N . ASP B 1 461 ? 19.937 24.548 62.904 1.00 13.34 458 ASP B N 1
ATOM 9150 C CA . ASP B 1 461 ? 20.435 23.232 62.513 1.00 10.97 458 ASP B CA 1
ATOM 9151 C C . ASP B 1 461 ? 21.323 22.677 63.614 1.00 14.39 458 ASP B C 1
ATOM 9152 O O . ASP B 1 461 ? 22.433 23.173 63.827 1.00 15.02 458 ASP B O 1
ATOM 9157 N N . MET B 1 462 ? 20.827 21.659 64.314 1.00 15.64 459 MET B N 1
ATOM 9158 C CA . MET B 1 462 ? 21.591 20.990 65.362 1.00 18.60 459 MET B CA 1
ATOM 9159 C C . MET B 1 462 ? 21.898 19.524 65.023 1.00 20.47 459 MET B C 1
ATOM 9160 O O . MET B 1 462 ? 21.813 18.648 65.890 1.00 23.61 459 MET B O 1
ATOM 9165 N N . ASN B 1 463 ? 22.267 19.262 63.769 1.00 17.01 460 ASN B N 1
ATOM 9166 C CA . ASN B 1 463 ? 22.734 17.936 63.363 1.00 13.04 460 ASN B CA 1
ATOM 9167 C C . ASN B 1 463 ? 24.251 17.939 63.260 1.00 16.51 460 ASN B C 1
ATOM 9168 O O . ASN B 1 463 ? 24.813 18.469 62.298 1.00 12.88 460 ASN B O 1
ATOM 9173 N N . PRO B 1 464 ? 24.919 17.330 64.252 1.00 16.55 461 PRO B N 1
ATOM 9174 C CA . PRO B 1 464 ? 26.381 17.337 64.353 1.00 16.45 461 PRO B CA 1
ATOM 9175 C C . PRO B 1 464 ? 27.057 16.581 63.216 1.00 19.24 461 PRO B C 1
ATOM 9176 O O . PRO B 1 464 ? 28.243 16.809 62.971 1.00 17.40 461 PRO B O 1
ATOM 9180 N N . GLU B 1 465 ? 26.325 15.702 62.533 1.00 20.51 462 GLU B N 1
ATOM 9181 C CA . GLU B 1 465 ? 26.907 14.943 61.432 1.00 23.62 462 GLU B CA 1
ATOM 9182 C C . GLU B 1 465 ? 27.109 15.823 60.199 1.00 19.40 462 GLU B C 1
ATOM 9183 O O . GLU B 1 465 ? 27.771 15.420 59.241 1.00 21.15 462 GLU B O 1
ATOM 9189 N N . LYS B 1 466 ? 26.550 17.032 60.228 1.00 14.95 463 LYS B N 1
ATOM 9190 C CA . LYS B 1 466 ? 26.690 17.951 59.100 1.00 15.82 463 LYS B CA 1
ATOM 9191 C C . LYS B 1 466 ? 27.917 18.855 59.249 1.00 15.42 463 LYS B C 1
ATOM 9192 O O . LYS B 1 466 ? 28.211 19.670 58.372 1.00 17.68 463 LYS B O 1
ATOM 9198 N N . VAL B 1 467 ? 28.635 18.702 60.359 1.00 14.72 464 VAL B N 1
ATOM 9199 C CA . VAL B 1 467 ? 29.918 19.385 60.544 1.00 16.38 464 VAL B CA 1
ATOM 9200 C C . VAL B 1 467 ? 31.063 18.448 60.160 1.00 18.94 464 VAL B C 1
ATOM 9201 O O . VAL B 1 467 ? 31.150 17.325 60.669 1.00 18.59 464 VAL B O 1
ATOM 9205 N N . ASP B 1 468 ? 31.930 18.892 59.251 1.00 16.47 465 ASP B N 1
ATOM 9206 C CA . ASP B 1 468 ? 33.069 18.076 58.835 1.00 18.77 465 ASP B CA 1
ATOM 9207 C C . ASP B 1 468 ? 34.321 18.652 59.485 1.00 18.54 465 ASP B C 1
ATOM 9208 O O . ASP B 1 468 ? 34.896 19.627 58.994 1.00 20.49 465 ASP B O 1
ATOM 9213 N N . ALA B 1 469 ? 34.740 18.052 60.593 1.00 16.83 466 ALA B N 1
ATOM 9214 C CA . ALA B 1 469 ? 35.807 18.635 61.398 1.00 18.92 466 ALA B CA 1
ATOM 9215 C C . ALA B 1 469 ? 36.831 17.615 61.880 1.00 20.11 466 ALA B C 1
ATOM 9216 O O . ALA B 1 469 ? 36.882 17.312 63.077 1.00 19.85 466 ALA B O 1
ATOM 9218 N N . PRO B 1 470 ? 37.656 17.090 60.957 1.00 22.06 467 PRO B N 1
ATOM 9219 C CA . PRO B 1 470 ? 38.754 16.212 61.384 1.00 24.39 467 PRO B CA 1
ATOM 9220 C C . PRO B 1 470 ? 39.592 16.967 62.413 1.00 26.81 467 PRO B C 1
ATOM 9221 O O . PRO B 1 470 ? 39.846 18.153 62.203 1.00 27.35 467 PRO B O 1
ATOM 9225 N N . ASN B 1 471 ? 39.985 16.315 63.506 1.00 25.87 468 ASN B N 1
ATOM 9226 C CA . ASN B 1 471 ? 40.639 17.012 64.618 1.00 26.80 468 ASN B CA 1
ATOM 9227 C C . ASN B 1 471 ? 41.849 17.841 64.181 1.00 25.00 468 ASN B C 1
ATOM 9228 O O . ASN B 1 471 ? 42.773 17.323 63.550 1.00 23.95 468 ASN B O 1
ATOM 9233 N N . LEU B 1 472 ? 41.829 19.131 64.508 1.00 24.27 469 LEU B N 1
ATOM 9234 C CA . LEU B 1 472 ? 42.845 20.066 64.021 1.00 27.30 469 LEU B CA 1
ATOM 9235 C C . LEU B 1 472 ? 44.220 19.883 64.656 1.00 29.48 469 LEU B C 1
ATOM 9236 O O . LEU B 1 472 ? 45.242 19.919 63.967 1.00 32.87 469 LEU B O 1
ATOM 9241 N N . ASP B 1 473 ? 44.234 19.702 65.971 1.00 26.23 470 ASP B N 1
ATOM 9242 C CA . ASP B 1 473 ? 45.466 19.748 66.745 1.00 29.16 470 ASP B CA 1
ATOM 9243 C C . ASP B 1 473 ? 45.391 18.705 67.857 1.00 31.26 470 ASP B C 1
ATOM 9244 O O . ASP B 1 473 ? 45.272 19.049 69.035 1.00 31.23 470 ASP B O 1
ATOM 9249 N N . PRO B 1 474 ? 45.458 17.416 67.481 1.00 35.31 471 PRO B N 1
ATOM 9250 C CA . PRO B 1 474 ? 45.260 16.312 68.429 1.00 38.84 471 PRO B CA 1
ATOM 9251 C C . PRO B 1 474 ? 46.363 16.289 69.482 1.00 43.46 471 PRO B C 1
ATOM 9252 O O . PRO B 1 474 ? 46.190 15.719 70.561 1.00 44.87 471 PRO B O 1
ATOM 9256 N N . GLU B 1 475 ? 47.488 16.916 69.157 1.00 44.22 472 GLU B N 1
ATOM 9257 C CA . GLU B 1 475 ? 48.660 16.911 70.022 1.00 49.21 472 GLU B CA 1
ATOM 9258 C C . GLU B 1 475 ? 48.640 18.084 71.002 1.00 47.24 472 GLU B C 1
ATOM 9259 O O . GLU B 1 475 ? 49.475 18.168 71.905 1.00 50.01 472 GLU B O 1
ATOM 9265 N N . GLY B 1 476 ? 47.680 18.987 70.817 1.00 43.03 473 GLY B N 1
ATOM 9266 C CA . GLY B 1 476 ? 47.464 20.081 71.751 1.00 41.59 473 GLY B CA 1
ATOM 9267 C C . GLY B 1 476 ? 48.534 21.159 71.713 1.00 40.48 473 GLY B C 1
ATOM 9268 O O . GLY B 1 476 ? 48.685 21.929 72.661 1.00 39.74 473 GLY B O 1
ATOM 9269 N N . THR B 1 477 ? 49.264 21.221 70.602 1.00 39.94 474 THR B N 1
ATOM 9270 C CA . THR B 1 477 ? 50.369 22.165 70.439 1.00 39.27 474 THR B CA 1
ATOM 9271 C C . THR B 1 477 ? 49.907 23.625 70.434 1.00 40.47 474 THR B C 1
ATOM 9272 O O . THR B 1 477 ? 50.603 24.506 70.943 1.00 40.68 474 THR B O 1
ATOM 9276 N N . TYR B 1 478 ? 48.732 23.874 69.859 1.00 37.06 475 TYR B N 1
ATOM 9277 C CA . TYR B 1 478 ? 48.260 25.239 69.648 1.00 37.81 475 TYR B CA 1
ATOM 9278 C C . TYR B 1 478 ? 46.936 25.548 70.347 1.00 36.05 475 TYR B C 1
ATOM 9279 O O . TYR B 1 478 ? 46.789 26.594 70.989 1.00 36.41 475 TYR B O 1
ATOM 9288 N N . ILE B 1 479 ? 45.975 24.638 70.217 1.00 33.89 476 ILE B N 1
ATOM 9289 C CA . ILE B 1 479 ? 44.643 24.847 70.775 1.00 32.13 476 ILE B CA 1
ATOM 9290 C C . ILE B 1 479 ? 44.529 24.253 72.174 1.00 32.77 476 ILE B C 1
ATOM 9291 O O . ILE B 1 479 ? 44.628 23.039 72.351 1.00 30.95 476 ILE B O 1
ATOM 9296 N N . ARG B 1 480 ? 44.322 25.117 73.164 1.00 34.42 477 ARG B N 1
ATOM 9297 C CA . ARG B 1 480 ? 44.232 24.678 74.551 1.00 38.38 477 ARG B CA 1
ATOM 9298 C C . ARG B 1 480 ? 42.876 24.059 74.852 1.00 33.07 477 ARG B C 1
ATOM 9299 O O . ARG B 1 480 ? 42.785 23.008 75.489 1.00 32.20 477 ARG B O 1
ATOM 9307 N N . SER B 1 481 ? 41.818 24.731 74.410 1.00 29.75 478 SER B N 1
ATOM 9308 C CA . SER B 1 481 ? 40.465 24.285 74.717 1.00 28.67 478 SER B CA 1
ATOM 9309 C C . SER B 1 481 ? 39.444 24.760 73.687 1.00 26.08 478 SER B C 1
ATOM 9310 O O . SER B 1 481 ? 39.687 25.708 72.936 1.00 28.72 478 SER B O 1
ATOM 9313 N N . THR B 1 482 ? 38.306 24.077 73.661 1.00 24.36 479 THR B N 1
ATOM 9314 C CA . THR B 1 482 ? 37.233 24.358 72.718 1.00 24.35 479 THR B CA 1
ATOM 9315 C C . THR B 1 482 ? 35.925 24.358 73.501 1.00 24.14 479 THR B C 1
ATOM 9316 O O . THR B 1 482 ? 35.679 23.458 74.306 1.00 24.98 479 THR B O 1
ATOM 9320 N N . ARG B 1 483 ? 35.095 25.369 73.273 1.00 22.99 480 ARG B N 1
ATOM 9321 C CA . ARG B 1 483 ? 33.893 25.557 74.073 1.00 21.71 480 ARG B CA 1
ATOM 9322 C C . ARG B 1 483 ? 32.742 26.002 73.184 1.00 20.29 480 ARG B C 1
ATOM 9323 O O . ARG B 1 483 ? 32.898 26.907 72.357 1.00 20.54 480 ARG B O 1
ATOM 9331 N N . ILE B 1 484 ? 31.588 25.356 73.332 1.00 16.58 481 ILE B N 1
ATOM 9332 C CA . ILE B 1 484 ? 30.402 25.777 72.593 1.00 18.44 481 ILE B CA 1
ATOM 9333 C C . ILE B 1 484 ? 29.195 25.871 73.522 1.00 17.33 481 ILE B C 1
ATOM 9334 O O . ILE B 1 484 ? 28.840 24.897 74.192 1.00 16.53 481 ILE B O 1
ATOM 9339 N N . ARG B 1 485 ? 28.577 27.050 73.561 1.00 18.58 482 ARG B N 1
ATOM 9340 C CA . ARG B 1 485 ? 27.411 27.296 74.406 1.00 20.90 482 ARG B CA 1
ATOM 9341 C C . ARG B 1 485 ? 26.195 27.643 73.548 1.00 19.79 482 ARG B C 1
ATOM 9342 O O . ARG B 1 485 ? 26.329 28.358 72.553 1.00 20.40 482 ARG B O 1
ATOM 9350 N N . VAL B 1 486 ? 25.015 27.150 73.929 1.00 16.89 483 VAL B N 1
ATOM 9351 C CA . VAL B 1 486 ? 23.761 27.682 73.379 1.00 19.23 483 VAL B CA 1
ATOM 9352 C C . VAL B 1 486 ? 22.772 28.033 74.493 1.00 21.79 483 VAL B C 1
ATOM 9353 O O . VAL B 1 486 ? 22.692 27.349 75.515 1.00 23.76 483 VAL B O 1
ATOM 9357 N N . ALA B 1 487 ? 22.038 29.121 74.293 1.00 18.86 484 ALA B N 1
ATOM 9358 C CA . ALA B 1 487 ? 20.964 29.506 75.194 1.00 14.96 484 ALA B CA 1
ATOM 9359 C C . ALA B 1 487 ? 19.654 29.041 74.577 1.00 15.45 484 ALA B C 1
ATOM 9360 O O . ALA B 1 487 ? 19.462 29.159 73.365 1.00 12.95 484 ALA B O 1
ATOM 9362 N N . ARG B 1 488 ? 18.753 28.512 75.399 1.00 12.22 485 ARG B N 1
ATOM 9363 C CA . ARG B 1 488 ? 17.452 28.062 74.912 1.00 14.07 485 ARG B CA 1
ATOM 9364 C C . ARG B 1 488 ? 16.395 28.412 75.943 1.00 15.04 485 ARG B C 1
ATOM 9365 O O . ARG B 1 488 ? 16.691 28.510 77.137 1.00 15.37 485 ARG B O 1
ATOM 9373 N N . ASN B 1 489 ? 15.165 28.609 75.488 1.00 13.28 486 ASN B N 1
ATOM 9374 C CA . ASN B 1 489 ? 14.057 28.748 76.415 1.00 14.50 486 ASN B CA 1
ATOM 9375 C C . ASN B 1 489 ? 12.982 27.727 76.090 1.00 17.29 486 ASN B C 1
ATOM 9376 O O . ASN B 1 489 ? 12.830 27.324 74.930 1.00 16.64 486 ASN B O 1
ATOM 9381 N N . VAL B 1 490 ? 12.257 27.295 77.118 1.00 15.10 487 VAL B N 1
ATOM 9382 C CA . VAL B 1 490 ? 11.389 26.130 77.001 1.00 14.98 487 VAL B CA 1
ATOM 9383 C C . VAL B 1 490 ? 10.018 26.500 76.455 1.00 16.74 487 VAL B C 1
ATOM 9384 O O . VAL B 1 490 ? 9.404 27.479 76.890 1.00 16.32 487 VAL B O 1
ATOM 9388 N N . LYS B 1 491 ? 9.545 25.709 75.496 1.00 17.81 488 LYS B N 1
ATOM 9389 C CA . LYS B 1 491 ? 8.239 25.920 74.881 1.00 21.26 488 LYS B CA 1
ATOM 9390 C C . LYS B 1 491 ? 7.102 25.918 75.906 1.00 21.30 488 LYS B C 1
ATOM 9391 O O . LYS B 1 491 ? 7.088 25.105 76.825 1.00 19.97 488 LYS B O 1
ATOM 9397 N N . GLY B 1 492 ? 6.149 26.832 75.749 1.00 21.99 489 GLY B N 1
ATOM 9398 C CA . GLY B 1 492 ? 4.961 26.819 76.585 1.00 21.54 489 GLY B CA 1
ATOM 9399 C C . GLY B 1 492 ? 5.029 27.715 77.809 1.00 24.36 489 GLY B C 1
ATOM 9400 O O . GLY B 1 492 ? 4.145 27.658 78.670 1.00 24.13 489 GLY B O 1
ATOM 9401 N N . TYR B 1 493 ? 6.068 28.543 77.891 1.00 19.66 490 TYR B N 1
ATOM 9402 C CA . TYR B 1 493 ? 6.222 29.461 79.010 1.00 16.08 490 TYR B CA 1
ATOM 9403 C C . TYR B 1 493 ? 6.560 30.866 78.536 1.00 17.80 490 TYR B C 1
ATOM 9404 O O . TYR B 1 493 ? 6.805 31.093 77.351 1.00 20.49 490 TYR B O 1
ATOM 9413 N N . ALA B 1 494 ? 6.586 31.807 79.476 1.00 15.07 491 ALA B N 1
ATOM 9414 C CA . ALA B 1 494 ? 7.101 33.139 79.205 1.00 14.51 491 ALA B CA 1
ATOM 9415 C C . ALA B 1 494 ? 8.599 33.023 78.973 1.00 13.92 491 ALA B C 1
ATOM 9416 O O . ALA B 1 494 ? 9.174 31.932 79.053 1.00 12.42 491 ALA B O 1
ATOM 9418 N N . LEU B 1 495 ? 9.237 34.145 78.672 1.00 10.68 492 LEU B N 1
ATOM 9419 C CA . LEU B 1 495 ? 10.685 34.191 78.685 1.00 13.54 492 LEU B CA 1
ATOM 9420 C C . LEU B 1 495 ? 11.089 34.528 80.115 1.00 15.12 492 LEU B C 1
ATOM 9421 O O . LEU B 1 495 ? 10.228 34.815 80.950 1.00 15.13 492 LEU B O 1
ATOM 9426 N N . THR B 1 496 ? 12.382 34.473 80.412 1.00 12.75 493 THR B N 1
ATOM 9427 C CA . THR B 1 496 ? 12.852 34.682 81.785 1.00 14.25 493 THR B CA 1
ATOM 9428 C C . THR B 1 496 ? 12.365 35.987 82.454 1.00 17.85 493 THR B C 1
ATOM 9429 O O . THR B 1 496 ? 11.984 35.968 83.629 1.00 17.73 493 THR B O 1
ATOM 9433 N N . PRO B 1 497 ? 12.369 37.121 81.724 1.00 18.48 494 PRO B N 1
ATOM 9434 C CA . PRO B 1 497 ? 11.906 38.323 82.428 1.00 19.12 494 PRO B CA 1
ATOM 9435 C C . PRO B 1 497 ? 10.415 38.299 82.785 1.00 20.61 494 PRO B C 1
ATOM 9436 O O . PRO B 1 497 ? 10.006 39.056 83.668 1.00 25.37 494 PRO B O 1
ATOM 9440 N N . GLY B 1 498 ? 9.622 37.448 82.137 1.00 18.79 495 GLY B N 1
ATOM 9441 C CA . GLY B 1 498 ? 8.184 37.445 82.368 1.00 16.38 495 GLY B CA 1
ATOM 9442 C C . GLY B 1 498 ? 7.616 36.240 83.103 1.00 17.94 495 GLY B C 1
ATOM 9443 O O . GLY B 1 498 ? 6.393 36.112 83.240 1.00 19.20 495 GLY B O 1
ATOM 9444 N N . LEU B 1 499 ? 8.492 35.359 83.582 1.00 17.15 496 LEU B N 1
ATOM 9445 C CA . LEU B 1 499 ? 8.063 34.148 84.283 1.00 19.63 496 LEU B CA 1
ATOM 9446 C C . LEU B 1 499 ? 7.297 34.447 85.570 1.00 20.33 496 LEU B C 1
ATOM 9447 O O . LEU B 1 499 ? 7.641 35.373 86.311 1.00 14.81 496 LEU B O 1
ATOM 9452 N N . THR B 1 500 ? 6.258 33.656 85.830 1.00 18.01 497 THR B N 1
ATOM 9453 C CA . THR B 1 500 ? 5.623 33.642 87.144 1.00 18.25 497 THR B CA 1
ATOM 9454 C C . THR B 1 500 ? 6.402 32.683 88.028 1.00 16.72 497 THR B C 1
ATOM 9455 O O . THR B 1 500 ? 7.259 31.936 87.534 1.00 15.39 497 THR B O 1
ATOM 9459 N N . ARG B 1 501 ? 6.120 32.703 89.327 1.00 17.63 498 ARG B N 1
ATOM 9460 C CA . ARG B 1 501 ? 6.813 31.829 90.271 1.00 18.64 498 ARG B CA 1
ATOM 9461 C C . ARG B 1 501 ? 6.671 30.361 89.892 1.00 17.36 498 ARG B C 1
ATOM 9462 O O . ARG B 1 501 ? 7.648 29.607 89.896 1.00 17.23 498 ARG B O 1
ATOM 9470 N N . ASN B 1 502 ? 5.451 29.954 89.563 1.00 17.59 499 ASN B N 1
ATOM 9471 C CA . ASN B 1 502 ? 5.198 28.548 89.277 1.00 19.88 499 ASN B CA 1
ATOM 9472 C C . ASN B 1 502 ? 5.716 28.082 87.915 1.00 17.02 499 ASN B C 1
ATOM 9473 O O . ASN B 1 502 ? 6.050 26.906 87.754 1.00 13.52 499 ASN B O 1
ATOM 9478 N N . GLU B 1 503 ? 5.781 28.991 86.946 1.00 17.96 500 GLU B N 1
ATOM 9479 C CA . GLU B 1 503 ? 6.404 28.684 85.659 1.00 17.20 500 GLU B CA 1
ATOM 9480 C C . GLU B 1 503 ? 7.870 28.348 85.865 1.00 15.16 500 GLU B C 1
ATOM 9481 O O . GLU B 1 503 ? 8.366 27.360 85.336 1.00 16.76 500 GLU B O 1
ATOM 9487 N N . ARG B 1 504 ? 8.564 29.185 86.631 1.00 17.62 501 ARG B N 1
ATOM 9488 C CA . ARG B 1 504 ? 9.987 28.980 86.904 1.00 19.07 501 ARG B CA 1
ATOM 9489 C C . ARG B 1 504 ? 10.256 27.653 87.623 1.00 19.02 501 ARG B C 1
ATOM 9490 O O . ARG B 1 504 ? 11.216 26.942 87.299 1.00 16.91 501 ARG B O 1
ATOM 9498 N N . LEU B 1 505 ? 9.408 27.319 88.595 1.00 21.48 502 LEU B N 1
ATOM 9499 C CA . LEU B 1 505 ? 9.530 26.050 89.308 1.00 18.71 502 LEU B CA 1
ATOM 9500 C C . LEU B 1 505 ? 9.239 24.877 88.372 1.00 17.10 502 LEU B C 1
ATOM 9501 O O . LEU B 1 505 ? 9.892 23.830 88.450 1.00 19.19 502 LEU B O 1
ATOM 9506 N N . ASP B 1 506 ? 8.255 25.061 87.494 1.00 14.80 503 ASP B N 1
ATOM 9507 C CA . ASP B 1 506 ? 7.863 24.038 86.521 1.00 17.75 503 ASP B CA 1
ATOM 9508 C C . ASP B 1 506 ? 8.996 23.752 85.536 1.00 18.55 503 ASP B C 1
ATOM 9509 O O . ASP B 1 506 ? 9.300 22.591 85.227 1.00 17.31 503 ASP B O 1
ATOM 9514 N N . ILE B 1 507 ? 9.624 24.817 85.042 1.00 18.08 504 ILE B N 1
ATOM 9515 C CA . ILE B 1 507 ? 10.763 24.672 84.135 1.00 17.40 504 ILE B CA 1
ATOM 9516 C C . ILE B 1 507 ? 11.903 23.894 84.793 1.00 16.95 504 ILE B C 1
ATOM 9517 O O . ILE B 1 507 ? 12.415 22.932 84.211 1.00 17.75 504 ILE B O 1
ATOM 9522 N N . GLU B 1 508 ? 12.292 24.295 86.004 1.00 17.22 505 GLU B N 1
ATOM 9523 C CA . GLU B 1 508 ? 13.366 23.599 86.716 1.00 16.08 505 GLU B CA 1
ATOM 9524 C C . GLU B 1 508 ? 13.064 22.103 86.844 1.00 18.40 505 GLU B C 1
ATOM 9525 O O . GLU B 1 508 ? 13.900 21.261 86.506 1.00 15.08 505 GLU B O 1
ATOM 9531 N N . ARG B 1 509 ? 11.861 21.777 87.311 1.00 23.27 506 ARG B N 1
ATOM 9532 C CA . ARG B 1 509 ? 11.460 20.382 87.512 1.00 26.76 506 ARG B CA 1
ATOM 9533 C C . ARG B 1 509 ? 11.532 19.556 86.221 1.00 24.58 506 ARG B C 1
ATOM 9534 O O . ARG B 1 509 ? 12.096 18.448 86.206 1.00 23.81 506 ARG B O 1
ATOM 9542 N N . LYS B 1 510 ? 10.971 20.100 85.142 1.00 21.57 507 LYS B N 1
ATOM 9543 C CA . LYS B 1 510 ? 10.926 19.395 83.868 1.00 22.20 507 LYS B CA 1
ATOM 9544 C C . LYS B 1 510 ? 12.327 19.209 83.300 1.00 24.72 507 LYS B C 1
ATOM 9545 O O . LYS B 1 510 ? 12.679 18.130 82.818 1.00 26.50 507 LYS B O 1
ATOM 9551 N N . VAL B 1 511 ? 13.126 20.269 83.361 1.00 21.25 508 VAL B N 1
ATOM 9552 C CA . VAL B 1 511 ? 14.475 20.230 82.806 1.00 20.78 508 VAL B CA 1
ATOM 9553 C C . VAL B 1 511 ? 15.353 19.260 83.594 1.00 21.20 508 VAL B C 1
ATOM 9554 O O . VAL B 1 511 ? 16.114 18.483 83.009 1.00 20.28 508 VAL B O 1
ATOM 9558 N N . VAL B 1 512 ? 15.238 19.293 84.921 1.00 21.06 509 VAL B N 1
ATOM 9559 C CA . VAL B 1 512 ? 16.000 18.381 85.765 1.00 22.33 509 VAL B CA 1
ATOM 9560 C C . VAL B 1 512 ? 15.593 16.934 85.480 1.00 21.97 509 VAL B C 1
ATOM 9561 O O . VAL B 1 512 ? 16.429 16.030 85.494 1.00 23.81 509 VAL B O 1
ATOM 9565 N N . GLY B 1 513 ? 14.309 16.726 85.194 1.00 21.95 510 GLY B N 1
ATOM 9566 C CA . GLY B 1 513 ? 13.812 15.408 84.831 1.00 23.79 510 GLY B CA 1
ATOM 9567 C C . GLY B 1 513 ? 14.493 14.865 83.588 1.00 24.09 510 GLY B C 1
ATOM 9568 O O . GLY B 1 513 ? 14.885 13.691 83.535 1.00 23.49 510 GLY B O 1
ATOM 9569 N N . VAL B 1 514 ? 14.641 15.728 82.586 1.00 22.41 511 VAL B N 1
ATOM 9570 C CA . VAL B 1 514 ? 15.350 15.373 81.363 1.00 23.53 511 VAL B CA 1
ATOM 9571 C C . VAL B 1 514 ? 16.831 15.130 81.646 1.00 25.57 511 VAL B C 1
ATOM 9572 O O . VAL B 1 514 ? 17.377 14.083 81.297 1.00 27.63 511 VAL B O 1
ATOM 9576 N N . LEU B 1 515 ? 17.471 16.104 82.285 1.00 23.14 512 LEU B N 1
ATOM 9577 C CA . LEU B 1 515 ? 18.908 16.049 82.550 1.00 23.12 512 LEU B CA 1
ATOM 9578 C C . LEU B 1 515 ? 19.323 14.802 83.330 1.00 26.52 512 LEU B C 1
ATOM 9579 O O . LEU B 1 515 ? 20.343 14.180 83.021 1.00 23.53 512 LEU B O 1
ATOM 9584 N N . SER B 1 516 ? 18.533 14.441 84.338 1.00 27.77 513 SER B N 1
ATOM 9585 C CA . SER B 1 516 ? 18.839 13.279 85.167 1.00 33.55 513 SER B CA 1
ATOM 9586 C C . SER B 1 516 ? 18.588 11.969 84.414 1.00 36.47 513 SER B C 1
ATOM 9587 O O . SER B 1 516 ? 19.001 10.897 84.865 1.00 39.07 513 SER B O 1
ATOM 9590 N N . SER B 1 517 ? 17.914 12.057 83.269 1.00 37.01 514 SER B N 1
ATOM 9591 C CA . SER B 1 517 ? 17.643 10.876 82.452 1.00 37.64 514 SER B CA 1
ATOM 9592 C C . SER B 1 517 ? 18.783 10.630 81.467 1.00 37.77 514 SER B C 1
ATOM 9593 O O . SER B 1 517 ? 18.852 9.574 80.835 1.00 37.18 514 SER B O 1
ATOM 9596 N N . LEU B 1 518 ? 19.674 11.611 81.341 1.00 34.46 515 LEU B N 1
ATOM 9597 C CA . LEU B 1 518 ? 20.779 11.524 80.390 1.00 32.60 515 LEU B CA 1
ATOM 9598 C C . LEU B 1 518 ? 21.786 10.438 80.783 1.00 33.37 515 LEU B C 1
ATOM 9599 O O . LEU B 1 518 ? 22.133 10.294 81.956 1.00 35.09 515 LEU B O 1
ATOM 9604 N N . THR B 1 519 ? 22.253 9.679 79.795 1.00 34.84 516 THR B N 1
ATOM 9605 C CA . THR B 1 519 ? 23.158 8.556 80.044 1.00 37.46 516 THR B CA 1
ATOM 9606 C C . THR B 1 519 ? 24.503 8.725 79.343 1.00 37.41 516 THR B C 1
ATOM 9607 O O . THR B 1 519 ? 24.738 9.725 78.662 1.00 33.39 516 THR B O 1
ATOM 9611 N N . GLY B 1 520 ? 25.378 7.737 79.512 1.00 38.40 517 GLY B N 1
ATOM 9612 C CA . GLY B 1 520 ? 26.697 7.773 78.906 1.00 34.36 517 GLY B CA 1
ATOM 9613 C C . GLY B 1 520 ? 27.522 8.955 79.378 1.00 33.14 517 GLY B C 1
ATOM 9614 O O . GLY B 1 520 ? 27.575 9.249 80.575 1.00 33.35 517 GLY B O 1
ATOM 9615 N N . ASP B 1 521 ? 28.151 9.649 78.434 1.00 33.24 518 ASP B N 1
ATOM 9616 C CA . ASP B 1 521 ? 29.031 10.765 78.769 1.00 32.62 518 ASP B CA 1
ATOM 9617 C C . ASP B 1 521 ? 28.278 12.024 79.206 1.00 29.88 518 ASP B C 1
ATOM 9618 O O . ASP B 1 521 ? 28.896 13.007 79.630 1.00 31.23 518 ASP B O 1
ATOM 9623 N N . LEU B 1 522 ? 26.951 11.996 79.091 1.00 25.74 519 LEU B N 1
ATOM 9624 C CA . LEU B 1 522 ? 26.121 13.123 79.516 1.00 26.00 519 LEU B CA 1
ATOM 9625 C C . LEU B 1 522 ? 25.580 12.946 80.934 1.00 28.07 519 LEU B C 1
ATOM 9626 O O . LEU B 1 522 ? 25.056 13.890 81.533 1.00 25.60 519 LEU B O 1
ATOM 9631 N N . ALA B 1 523 ? 25.694 11.732 81.464 1.00 29.68 520 ALA B N 1
ATOM 9632 C CA . ALA B 1 523 ? 25.210 11.443 82.809 1.00 28.55 520 ALA B CA 1
ATOM 9633 C C . ALA B 1 523 ? 25.920 12.335 83.821 1.00 27.33 520 ALA B C 1
ATOM 9634 O O . ALA B 1 523 ? 27.142 12.505 83.760 1.00 26.72 520 ALA B O 1
ATOM 9636 N N . GLY B 1 524 ? 25.158 12.914 84.746 1.00 26.75 521 GLY B N 1
ATOM 9637 C CA . GLY B 1 524 ? 25.744 13.816 85.721 1.00 26.51 521 GLY B CA 1
ATOM 9638 C C . GLY B 1 524 ? 24.878 14.110 86.929 1.00 27.26 521 GLY B C 1
ATOM 9639 O O . GLY B 1 524 ? 24.009 13.314 87.295 1.00 27.14 521 GLY B O 1
ATOM 9640 N N . GLN B 1 525 ? 25.112 15.268 87.542 1.00 25.56 522 GLN B N 1
ATOM 9641 C CA . GLN B 1 525 ? 24.501 15.598 88.825 1.00 31.35 522 GLN B CA 1
ATOM 9642 C C . GLN B 1 525 ? 23.909 17.008 88.817 1.00 29.44 522 GLN B C 1
ATOM 9643 O O . GLN B 1 525 ? 24.494 17.928 88.237 1.00 29.32 522 GLN B O 1
ATOM 9649 N N . TYR B 1 526 ? 22.754 17.178 89.459 1.00 28.50 523 TYR B N 1
ATOM 9650 C CA . TYR B 1 526 ? 22.124 18.492 89.562 1.00 27.25 523 TYR B CA 1
ATOM 9651 C C . TYR B 1 526 ? 22.347 19.109 90.937 1.00 29.18 523 TYR B C 1
ATOM 9652 O O . TYR B 1 526 ? 22.086 18.470 91.961 1.00 30.38 523 TYR B O 1
ATOM 9661 N N . TYR B 1 527 ? 22.838 20.348 90.952 1.00 24.73 524 TYR B N 1
ATOM 9662 C CA . TYR B 1 527 ? 23.031 21.094 92.193 1.00 23.32 524 TYR B CA 1
ATOM 9663 C C . TYR B 1 527 ? 22.161 22.349 92.175 1.00 24.95 524 TYR B C 1
ATOM 9664 O O . TYR B 1 527 ? 22.510 23.346 91.530 1.00 21.74 524 TYR B O 1
ATOM 9673 N N . PRO B 1 528 ? 21.011 22.304 92.870 1.00 24.43 525 PRO B N 1
ATOM 9674 C CA . PRO B 1 528 ? 20.182 23.510 92.956 1.00 23.67 525 PRO B CA 1
ATOM 9675 C C . PRO B 1 528 ? 20.879 24.571 93.793 1.00 24.33 525 PRO B C 1
ATOM 9676 O O . PRO B 1 528 ? 21.651 24.228 94.698 1.00 22.96 525 PRO B O 1
ATOM 9680 N N . LEU B 1 529 ? 20.626 25.840 93.482 1.00 20.99 526 LEU B N 1
ATOM 9681 C CA . LEU B 1 529 ? 21.191 26.947 94.255 1.00 22.01 526 LEU B CA 1
ATOM 9682 C C . LEU B 1 529 ? 20.491 27.076 95.599 1.00 22.53 526 LEU B C 1
ATOM 9683 O O . LEU B 1 529 ? 21.096 27.483 96.596 1.00 22.05 526 LEU B O 1
ATOM 9688 N N . THR B 1 530 ? 19.207 26.735 95.619 1.00 23.31 527 THR B N 1
ATOM 9689 C CA . THR B 1 530 ? 18.441 26.765 96.860 1.00 23.74 527 THR B CA 1
ATOM 9690 C C . THR B 1 530 ? 18.955 25.695 97.808 1.00 26.00 527 THR B C 1
ATOM 9691 O O . THR B 1 530 ? 18.839 24.497 97.530 1.00 25.45 527 THR B O 1
ATOM 9695 N N . GLY B 1 531 ? 19.533 26.131 98.923 1.00 25.64 528 GLY B N 1
ATOM 9696 C CA . GLY B 1 531 ? 20.003 25.211 99.941 1.00 28.05 528 GLY B CA 1
ATOM 9697 C C . GLY B 1 531 ? 21.440 24.749 99.774 1.00 30.70 528 GLY B C 1
ATOM 9698 O O . GLY B 1 531 ? 21.940 23.991 100.609 1.00 28.79 528 GLY B O 1
ATOM 9699 N N . MET B 1 532 ? 22.104 25.197 98.709 1.00 28.88 529 MET B N 1
ATOM 9700 C CA . MET B 1 532 ? 23.493 24.810 98.459 1.00 31.97 529 MET B CA 1
ATOM 9701 C C . MET B 1 532 ? 24.386 25.186 99.640 1.00 34.36 529 MET B C 1
ATOM 9702 O O . MET B 1 532 ? 24.404 26.343 100.071 1.00 32.22 529 MET B O 1
ATOM 9707 N N . ASP B 1 533 ? 25.111 24.208 100.175 1.00 38.96 530 ASP B N 1
ATOM 9708 C CA . ASP B 1 533 ? 26.044 24.486 101.265 1.00 45.04 530 ASP B CA 1
ATOM 9709 C C . ASP B 1 533 ? 27.356 25.072 100.735 1.00 47.26 530 ASP B C 1
ATOM 9710 O O . ASP B 1 533 ? 27.634 25.008 99.532 1.00 44.25 530 ASP B O 1
ATOM 9715 N N . GLU B 1 534 ? 28.152 25.639 101.639 1.00 47.53 531 GLU B N 1
ATOM 9716 C CA . GLU B 1 534 ? 29.393 26.316 101.269 1.00 49.81 531 GLU B CA 1
ATOM 9717 C C . GLU B 1 534 ? 30.416 25.377 100.622 1.00 49.74 531 GLU B C 1
ATOM 9718 O O . GLU B 1 534 ? 31.190 25.793 99.757 1.00 50.17 531 GLU B O 1
ATOM 9724 N N . ALA B 1 535 ? 30.406 24.113 101.032 1.00 48.86 532 ALA B N 1
ATOM 9725 C CA . ALA B 1 535 ? 31.313 23.115 100.469 1.00 47.35 532 ALA B CA 1
ATOM 9726 C C . ALA B 1 535 ? 31.066 22.884 98.974 1.00 43.96 532 ALA B C 1
ATOM 9727 O O . ALA B 1 535 ? 32.002 22.900 98.170 1.00 43.23 532 ALA B O 1
ATOM 9729 N N . THR B 1 536 ? 29.804 22.651 98.617 1.00 42.31 533 THR B N 1
ATOM 9730 C CA . THR B 1 536 ? 29.401 22.458 97.220 1.00 39.67 533 THR B CA 1
ATOM 9731 C C . THR B 1 536 ? 29.694 23.704 96.385 1.00 35.51 533 THR B C 1
ATOM 9732 O O . THR B 1 536 ? 30.243 23.620 95.280 1.00 33.23 533 THR B O 1
ATOM 9736 N N . ARG B 1 537 ? 29.305 24.854 96.930 1.00 34.95 534 ARG B N 1
ATOM 9737 C CA . ARG B 1 537 ? 29.544 26.149 96.308 1.00 34.99 534 ARG B CA 1
ATOM 9738 C C . ARG B 1 537 ? 31.025 26.292 95.952 1.00 39.56 534 ARG B C 1
ATOM 9739 O O . ARG B 1 537 ? 31.375 26.598 94.808 1.00 38.81 534 ARG B O 1
ATOM 9747 N N . GLN B 1 538 ? 31.891 26.018 96.925 1.00 40.67 535 GLN B N 1
ATOM 9748 C CA . GLN B 1 538 ? 33.334 26.169 96.743 1.00 39.22 535 GLN B CA 1
ATOM 9749 C C . GLN B 1 538 ? 33.904 25.348 95.581 1.00 33.51 535 GLN B C 1
ATOM 9750 O O . GLN B 1 538 ? 34.665 25.866 94.763 1.00 35.50 535 GLN B O 1
ATOM 9756 N N . LYS B 1 539 ? 33.543 24.072 95.502 1.00 30.72 536 LYS B N 1
ATOM 9757 C CA . LYS B 1 539 ? 34.082 23.216 94.445 1.00 35.89 536 LYS B CA 1
ATOM 9758 C C . LYS B 1 539 ? 33.506 23.561 93.066 1.00 36.64 536 LYS B C 1
ATOM 9759 O O . LYS B 1 539 ? 34.140 23.314 92.037 1.00 39.05 536 LYS B O 1
ATOM 9765 N N . LEU B 1 540 ? 32.306 24.135 93.057 1.00 32.87 537 LEU B N 1
ATOM 9766 C CA . LEU B 1 540 ? 31.698 24.607 91.822 1.00 32.42 537 LEU B CA 1
ATOM 9767 C C . LEU B 1 540 ? 32.446 25.849 91.338 1.00 35.07 537 LEU B C 1
ATOM 9768 O O . LEU B 1 540 ? 32.640 26.037 90.130 1.00 34.93 537 LEU B O 1
ATOM 9773 N N . VAL B 1 541 ? 32.883 26.680 92.287 1.00 33.81 538 VAL B N 1
ATOM 9774 C CA . VAL B 1 541 ? 33.716 27.839 91.979 1.00 36.74 538 VAL B CA 1
ATOM 9775 C C . VAL B 1 541 ? 35.017 27.391 91.326 1.00 37.94 538 VAL B C 1
ATOM 9776 O O . VAL B 1 541 ? 35.395 27.888 90.262 1.00 39.13 538 VAL B O 1
ATOM 9780 N N . ASN B 1 542 ? 35.696 26.447 91.971 1.00 39.75 539 ASN B N 1
ATOM 9781 C CA . ASN B 1 542 ? 36.979 25.942 91.488 1.00 42.69 539 ASN B CA 1
ATOM 9782 C C . ASN B 1 542 ? 36.915 25.412 90.054 1.00 43.65 539 ASN B C 1
ATOM 9783 O O . ASN B 1 542 ? 37.867 25.559 89.287 1.00 45.14 539 ASN B O 1
ATOM 9788 N N . ASP B 1 543 ? 35.785 24.807 89.699 1.00 41.71 540 ASP B N 1
ATOM 9789 C CA . ASP B 1 543 ? 35.574 24.319 88.343 1.00 40.73 540 ASP B CA 1
ATOM 9790 C C . ASP B 1 543 ? 35.031 25.410 87.416 1.00 39.15 540 ASP B C 1
ATOM 9791 O O . ASP B 1 543 ? 34.800 25.157 86.234 1.00 37.75 540 ASP B O 1
ATOM 9796 N N . HIS B 1 544 ? 34.842 26.616 87.952 1.00 38.40 541 HIS B N 1
ATOM 9797 C CA . HIS B 1 544 ? 34.240 27.729 87.210 1.00 38.88 541 HIS B CA 1
ATOM 9798 C C . HIS B 1 544 ? 32.825 27.392 86.740 1.00 33.21 541 HIS B C 1
ATOM 9799 O O . HIS B 1 544 ? 32.430 27.785 85.645 1.00 33.55 541 HIS B O 1
ATOM 9806 N N . PHE B 1 545 ? 32.074 26.665 87.563 1.00 29.68 542 PHE B N 1
ATOM 9807 C CA . PHE B 1 545 ? 30.733 26.223 87.185 1.00 28.84 542 PHE B CA 1
ATOM 9808 C C . PHE B 1 545 ? 29.627 27.063 87.828 1.00 27.63 542 PHE B C 1
ATOM 9809 O O . PHE B 1 545 ? 28.481 27.051 87.378 1.00 27.10 542 PHE B O 1
ATOM 9817 N N . LEU B 1 546 ? 29.977 27.803 88.874 1.00 27.90 543 LEU B N 1
ATOM 9818 C CA . LEU B 1 546 ? 28.982 28.539 89.648 1.00 25.09 543 LEU B CA 1
ATOM 9819 C C . LEU B 1 546 ? 28.492 29.801 88.941 1.00 25.46 543 LEU B C 1
ATOM 9820 O O . LEU B 1 546 ? 29.272 30.504 88.291 1.00 26.79 543 LEU B O 1
ATOM 9825 N N . PHE B 1 547 ? 27.195 30.081 89.055 1.00 22.89 544 PHE B N 1
ATOM 9826 C CA . PHE B 1 547 ? 26.672 31.382 88.646 1.00 22.33 544 PHE B CA 1
ATOM 9827 C C . PHE B 1 547 ? 26.034 32.088 89.837 1.00 23.05 544 PHE B C 1
ATOM 9828 O O . PHE B 1 547 ? 25.680 31.446 90.827 1.00 19.75 544 PHE B O 1
ATOM 9836 N N . LYS B 1 548 ? 25.927 33.409 89.747 1.00 24.34 545 LYS B N 1
ATOM 9837 C CA . LYS B 1 548 ? 25.407 34.220 90.839 1.00 26.89 545 LYS B CA 1
ATOM 9838 C C . LYS B 1 548 ? 24.191 35.019 90.406 1.00 25.47 545 LYS B C 1
ATOM 9839 O O . LYS B 1 548 ? 23.784 34.966 89.248 1.00 19.65 545 LYS B O 1
ATOM 9845 N N . LYS B 1 549 ? 23.613 35.747 91.356 1.00 26.38 546 LYS B N 1
ATOM 9846 C CA . LYS B 1 549 ? 22.474 36.617 91.096 1.00 28.39 546 LYS B CA 1
ATOM 9847 C C . LYS B 1 549 ? 22.837 37.604 89.993 1.00 23.93 546 LYS B C 1
ATOM 9848 O O . LYS B 1 549 ? 23.953 38.121 89.977 1.00 21.82 546 LYS B O 1
ATOM 9854 N N . GLY B 1 550 ? 21.910 37.855 89.068 1.00 21.37 547 GLY B N 1
ATOM 9855 C CA . GLY B 1 550 ? 22.180 38.727 87.935 1.00 19.44 547 GLY B CA 1
ATOM 9856 C C . GLY B 1 550 ? 22.584 40.137 88.325 1.00 22.09 547 GLY B C 1
ATOM 9857 O O . GLY B 1 550 ? 22.199 40.625 89.396 1.00 18.96 547 GLY B O 1
ATOM 9858 N N . ASP B 1 551 ? 23.355 40.799 87.461 1.00 21.76 548 ASP B N 1
ATOM 9859 C CA . ASP B 1 551 ? 23.790 42.171 87.728 1.00 21.97 548 ASP B CA 1
ATOM 9860 C C . ASP B 1 551 ? 22.624 43.159 87.661 1.00 20.09 548 ASP B C 1
ATOM 9861 O O . ASP B 1 551 ? 21.472 42.749 87.518 1.00 19.75 548 ASP B O 1
ATOM 9866 N N . ARG B 1 552 ? 22.919 44.455 87.737 1.00 17.39 549 ARG B N 1
ATOM 9867 C CA . ARG B 1 552 ? 21.867 45.470 87.790 1.00 17.52 549 ARG B CA 1
ATOM 9868 C C . ARG B 1 552 ? 21.036 45.528 86.502 1.00 16.98 549 ARG B C 1
ATOM 9869 O O . ARG B 1 552 ? 19.861 45.914 86.526 1.00 15.66 549 ARG B O 1
ATOM 9877 N N . PHE B 1 553 ? 21.630 45.136 85.381 1.00 15.71 550 PHE B N 1
ATOM 9878 C CA . PHE B 1 553 ? 20.882 45.089 84.128 1.00 20.29 550 PHE B CA 1
ATOM 9879 C C . PHE B 1 553 ? 19.793 44.013 84.188 1.00 17.88 550 PHE B C 1
ATOM 9880 O O . PHE B 1 553 ? 18.653 44.245 83.778 1.00 20.70 550 PHE B O 1
ATOM 9888 N N . LEU B 1 554 ? 20.149 42.842 84.707 1.00 14.68 551 LEU B N 1
ATOM 9889 C CA . LEU B 1 554 ? 19.187 41.754 84.866 1.00 15.99 551 LEU B CA 1
ATOM 9890 C C . LEU B 1 554 ? 18.158 42.073 85.952 1.00 14.78 551 LEU B C 1
ATOM 9891 O O . LEU B 1 554 ? 16.968 41.779 85.796 1.00 18.98 551 LEU B O 1
ATOM 9896 N N . GLU B 1 555 ? 18.612 42.690 87.041 1.00 15.32 552 GLU B N 1
ATOM 9897 C CA . GLU B 1 555 ? 17.724 43.068 88.144 1.00 17.65 552 GLU B CA 1
ATOM 9898 C C . GLU B 1 555 ? 16.585 43.971 87.666 1.00 18.00 552 GLU B C 1
ATOM 9899 O O . GLU B 1 555 ? 15.411 43.724 87.947 1.00 19.92 552 GLU B O 1
ATOM 9905 N N . ALA B 1 556 ? 16.932 45.010 86.920 1.00 14.87 553 ALA B N 1
ATOM 9906 C CA . ALA B 1 556 ? 15.929 45.945 86.435 1.00 16.34 553 ALA B CA 1
ATOM 9907 C C . ALA B 1 556 ? 15.072 45.321 85.327 1.00 16.37 553 ALA B C 1
ATOM 9908 O O . ALA B 1 556 ? 13.992 45.821 85.008 1.00 18.22 553 ALA B O 1
ATOM 9910 N N . ALA B 1 557 ? 15.558 44.234 84.738 1.00 13.23 554 ALA B N 1
ATOM 9911 C CA . ALA B 1 557 ? 14.792 43.535 83.709 1.00 17.31 554 ALA B CA 1
ATOM 9912 C C . ALA B 1 557 ? 13.763 42.579 84.316 1.00 17.12 554 ALA B C 1
ATOM 9913 O O . ALA B 1 557 ? 12.870 42.092 83.612 1.00 15.64 554 ALA B O 1
ATOM 9915 N N . GLY B 1 558 ? 13.892 42.302 85.611 1.00 15.44 555 GLY B N 1
ATOM 9916 C CA . GLY B 1 558 ? 12.993 41.368 86.278 1.00 15.37 555 GLY B CA 1
ATOM 9917 C C . GLY B 1 558 ? 13.473 39.926 86.261 1.00 19.56 555 GLY B C 1
ATOM 9918 O O . GLY B 1 558 ? 12.702 38.994 86.524 1.00 20.84 555 GLY B O 1
ATOM 9919 N N . VAL B 1 559 ? 14.756 39.741 85.972 1.00 15.84 556 VAL B N 1
ATOM 9920 C CA . VAL B 1 559 ? 15.346 38.416 85.834 1.00 14.65 556 VAL B CA 1
ATOM 9921 C C . VAL B 1 559 ? 15.688 37.792 87.196 1.00 16.79 556 VAL B C 1
ATOM 9922 O O . VAL B 1 559 ? 15.737 36.565 87.336 1.00 20.14 556 VAL B O 1
ATOM 9926 N N . ASN B 1 560 ? 15.892 38.634 88.207 1.00 14.21 557 ASN B N 1
ATOM 9927 C CA . ASN B 1 560 ? 16.304 38.154 89.527 1.00 16.99 557 ASN B CA 1
ATOM 9928 C C . ASN B 1 560 ? 15.167 37.802 90.502 1.00 17.39 557 ASN B C 1
ATOM 9929 O O . ASN B 1 560 ? 15.432 37.524 91.671 1.00 21.92 557 ASN B O 1
ATOM 9934 N N . LYS B 1 561 ? 13.918 37.813 90.036 1.00 15.09 558 LYS B N 1
ATOM 9935 C CA . LYS B 1 561 ? 12.770 37.553 90.928 1.00 17.81 558 LYS B CA 1
ATOM 9936 C C . LYS B 1 561 ? 12.867 36.241 91.712 1.00 18.39 558 LYS B C 1
ATOM 9937 O O . LYS B 1 561 ? 13.171 35.177 91.145 1.00 17.62 558 LYS B O 1
ATOM 9943 N N . LEU B 1 562 ? 12.605 36.335 93.016 1.00 16.38 559 LEU B N 1
ATOM 9944 C CA . LEU B 1 562 ? 12.575 35.176 93.920 1.00 17.94 559 LEU B CA 1
ATOM 9945 C C . LEU B 1 562 ? 13.906 34.425 94.042 1.00 18.41 559 LEU B C 1
ATOM 9946 O O . LEU B 1 562 ? 13.917 33.248 94.424 1.00 17.77 559 LEU B O 1
ATOM 9951 N N . TRP B 1 563 ? 15.015 35.100 93.731 1.00 16.52 560 TRP B N 1
ATOM 9952 C CA . TRP B 1 563 ? 16.337 34.470 93.765 1.00 17.70 560 TRP B CA 1
ATOM 9953 C C . TRP B 1 563 ? 16.597 33.837 95.125 1.00 17.59 560 TRP B C 1
ATOM 9954 O O . TRP B 1 563 ? 16.316 34.452 96.154 1.00 18.15 560 TRP B O 1
ATOM 9965 N N . PRO B 1 564 ? 17.151 32.611 95.148 1.00 21.65 561 PRO B N 1
ATOM 9966 C CA . PRO B 1 564 ? 17.606 31.756 94.044 1.00 20.58 561 PRO B CA 1
ATOM 9967 C C . PRO B 1 564 ? 16.639 30.631 93.708 1.00 19.02 561 PRO B C 1
ATOM 9968 O O . PRO B 1 564 ? 17.079 29.574 93.239 1.00 18.48 561 PRO B O 1
ATOM 9972 N N . GLU B 1 565 ? 15.349 30.830 93.951 1.00 18.19 562 GLU B N 1
ATOM 9973 C CA . GLU B 1 565 ? 14.380 29.757 93.715 1.00 19.51 562 GLU B CA 1
ATOM 9974 C C . GLU B 1 565 ? 14.308 29.332 92.239 1.00 18.26 562 GLU B C 1
ATOM 9975 O O . GLU B 1 565 ? 14.174 30.170 91.346 1.00 15.27 562 GLU B O 1
ATOM 9981 N N . GLY B 1 566 ? 14.406 28.030 91.987 1.00 16.10 563 GLY B N 1
ATOM 9982 C CA . GLY B 1 566 ? 14.292 27.496 90.639 1.00 16.67 563 GLY B CA 1
ATOM 9983 C C . GLY B 1 566 ? 15.581 27.552 89.834 1.00 17.01 563 GLY B C 1
ATOM 9984 O O . GLY B 1 566 ? 15.603 27.171 88.658 1.00 17.68 563 GLY B O 1
ATOM 9985 N N . ARG B 1 567 ? 16.648 28.044 90.460 1.00 15.61 564 ARG B N 1
ATOM 9986 C CA . ARG B 1 567 ? 17.955 28.141 89.807 1.00 17.30 564 ARG B CA 1
ATOM 9987 C C . ARG B 1 567 ? 18.833 26.970 90.215 1.00 19.55 564 ARG B C 1
ATOM 9988 O O . ARG B 1 567 ? 18.776 26.520 91.365 1.00 21.94 564 ARG B O 1
ATOM 9996 N N . GLY B 1 568 ? 19.651 26.476 89.288 1.00 16.67 565 GLY B N 1
ATOM 9997 C CA . GLY B 1 568 ? 20.505 25.343 89.595 1.00 17.69 565 GLY B CA 1
ATOM 9998 C C . GLY B 1 568 ? 21.548 25.065 88.535 1.00 19.08 565 GLY B C 1
ATOM 9999 O O . GLY B 1 568 ? 21.537 25.672 87.455 1.00 17.34 565 GLY B O 1
ATOM 10000 N N . ILE B 1 569 ? 22.447 24.137 88.846 1.00 18.89 566 ILE B N 1
ATOM 10001 C CA . ILE B 1 569 ? 23.558 23.798 87.961 1.00 20.74 566 ILE B CA 1
ATOM 10002 C C . ILE B 1 569 ? 23.649 22.289 87.764 1.00 22.66 566 ILE B C 1
ATOM 10003 O O . ILE B 1 569 ? 23.628 21.529 88.735 1.00 24.22 566 ILE B O 1
ATOM 10008 N N . PHE B 1 570 ? 23.746 21.864 86.506 1.00 20.34 567 PHE B N 1
ATOM 10009 C CA . PHE B 1 570 ? 23.996 20.470 86.175 1.00 19.39 567 PHE B CA 1
ATOM 10010 C C . PHE B 1 570 ? 25.334 20.362 85.458 1.00 19.65 567 PHE B C 1
ATOM 10011 O O . PHE B 1 570 ? 25.646 21.182 84.592 1.00 17.08 567 PHE B O 1
ATOM 10019 N N . HIS B 1 571 ? 26.133 19.363 85.820 1.00 22.44 568 HIS B N 1
ATOM 10020 C CA . HIS B 1 571 ? 27.301 19.030 85.013 1.00 23.45 568 HIS B CA 1
ATOM 10021 C C . HIS B 1 571 ? 27.511 17.520 84.952 1.00 27.26 568 HIS B C 1
ATOM 10022 O O . HIS B 1 571 ? 27.082 16.790 85.846 1.00 25.16 568 HIS B O 1
ATOM 10029 N N . ASN B 1 572 ? 28.144 17.051 83.881 1.00 28.04 569 ASN B N 1
ATOM 10030 C CA . ASN B 1 572 ? 28.436 15.625 83.757 1.00 27.14 569 ASN B CA 1
ATOM 10031 C C . ASN B 1 572 ? 29.693 15.233 84.538 1.00 26.37 569 ASN B C 1
ATOM 10032 O O . ASN B 1 572 ? 30.459 16.099 84.969 1.00 24.41 569 ASN B O 1
ATOM 10037 N N . ASN B 1 573 ? 29.903 13.933 84.714 1.00 30.28 570 ASN B N 1
ATOM 10038 C CA . ASN B 1 573 ? 31.045 13.447 85.481 1.00 32.83 570 ASN B CA 1
ATOM 10039 C C . ASN B 1 573 ? 32.391 13.879 84.890 1.00 33.95 570 ASN B C 1
ATOM 10040 O O . ASN B 1 573 ? 33.322 14.217 85.628 1.00 34.37 570 ASN B O 1
ATOM 10045 N N . ASP B 1 574 ? 32.481 13.867 83.562 1.00 34.06 571 ASP B N 1
ATOM 10046 C CA . ASP B 1 574 ? 33.700 14.258 82.855 1.00 35.39 571 ASP B CA 1
ATOM 10047 C C . ASP B 1 574 ? 34.005 15.756 82.948 1.00 32.11 571 ASP B C 1
ATOM 10048 O O . ASP B 1 574 ? 35.124 16.184 82.649 1.00 31.99 571 ASP B O 1
ATOM 10053 N N . LYS B 1 575 ? 33.008 16.542 83.355 1.00 31.21 572 LYS B N 1
ATOM 10054 C CA . LYS B 1 575 ? 33.112 18.006 83.375 1.00 30.40 572 LYS B CA 1
ATOM 10055 C C . LYS B 1 575 ? 33.358 18.563 81.971 1.00 28.73 572 LYS B C 1
ATOM 10056 O O . LYS B 1 575 ? 34.122 19.514 81.780 1.00 27.91 572 LYS B O 1
ATOM 10062 N N . THR B 1 576 ? 32.707 17.947 80.992 1.00 25.87 573 THR B N 1
ATOM 10063 C CA . THR B 1 576 ? 32.781 18.394 79.611 1.00 24.52 573 THR B CA 1
ATOM 10064 C C . THR B 1 576 ? 31.414 18.898 79.177 1.00 26.33 573 THR B C 1
ATOM 10065 O O . THR B 1 576 ? 31.221 19.293 78.021 1.00 26.15 573 THR B O 1
ATOM 10069 N N . PHE B 1 577 ? 30.462 18.869 80.108 1.00 23.66 574 PHE B N 1
ATOM 10070 C CA . PHE B 1 577 ? 29.101 19.315 79.829 1.00 21.58 574 PHE B CA 1
ATOM 10071 C C . PHE B 1 577 ? 28.521 20.043 81.040 1.00 24.22 574 PHE B C 1
ATOM 10072 O O . PHE B 1 577 ? 28.577 19.535 82.162 1.00 24.05 574 PHE B O 1
ATOM 10080 N N . LEU B 1 578 ? 27.972 21.235 80.808 1.00 20.68 575 LEU B N 1
ATOM 10081 C CA . LEU B 1 578 ? 27.474 22.073 81.893 1.00 17.90 575 LEU B CA 1
ATOM 10082 C C . LEU B 1 578 ? 26.152 22.730 81.504 1.00 19.84 575 LEU B C 1
ATOM 10083 O O . LEU B 1 578 ? 26.001 23.245 80.391 1.00 17.68 575 LEU B O 1
ATOM 10088 N N . VAL B 1 579 ? 25.188 22.703 82.421 1.00 21.15 576 VAL B N 1
ATOM 10089 C CA . VAL B 1 579 ? 23.912 23.380 82.199 1.00 18.66 576 VAL B CA 1
ATOM 10090 C C . VAL B 1 579 ? 23.574 24.313 83.358 1.00 19.28 576 VAL B C 1
ATOM 10091 O O . VAL B 1 579 ? 23.640 23.911 84.523 1.00 18.17 576 VAL B O 1
ATOM 10095 N N . TRP B 1 580 ? 23.239 25.561 83.031 1.00 16.77 577 TRP B N 1
ATOM 10096 C CA . TRP B 1 580 ? 22.725 26.506 84.011 1.00 17.18 577 TRP B CA 1
ATOM 10097 C C . TRP B 1 580 ? 21.223 26.612 83.822 1.00 17.51 577 TRP B C 1
ATOM 10098 O O . TRP B 1 580 ? 20.748 26.863 82.710 1.00 14.51 577 TRP B O 1
ATOM 10109 N N . ILE B 1 581 ? 20.471 26.404 84.899 1.00 18.12 578 ILE B N 1
ATOM 10110 C CA . ILE B 1 581 ? 19.017 26.461 84.817 1.00 17.54 578 ILE B CA 1
ATOM 10111 C C . ILE B 1 581 ? 18.496 27.756 85.405 1.00 16.48 578 ILE B C 1
ATOM 10112 O O . ILE B 1 581 ? 18.792 28.085 86.561 1.00 13.83 578 ILE B O 1
ATOM 10117 N N . ASN B 1 582 ? 17.737 28.494 84.596 1.00 14.39 579 ASN B N 1
ATOM 10118 C CA . ASN B 1 582 ? 17.046 29.709 85.042 1.00 17.04 579 ASN B CA 1
ATOM 10119 C C . ASN B 1 582 ? 17.961 30.830 85.512 1.00 20.22 579 ASN B C 1
ATOM 10120 O O . ASN B 1 582 ? 17.603 31.617 86.390 1.00 18.37 579 ASN B O 1
ATOM 10125 N N . GLU B 1 583 ? 19.146 30.896 84.919 1.00 23.31 580 GLU B N 1
ATOM 10126 C CA . GLU B 1 583 ? 20.017 32.039 85.119 1.00 23.97 580 GLU B CA 1
ATOM 10127 C C . GLU B 1 583 ? 19.452 33.207 84.289 1.00 26.27 580 GLU B C 1
ATOM 10128 O O . GLU B 1 583 ? 18.423 33.787 84.656 1.00 26.85 580 GLU B O 1
ATOM 10134 N N . GLU B 1 584 ? 20.089 33.531 83.164 1.00 22.00 581 GLU B N 1
ATOM 10135 C CA . GLU B 1 584 ? 19.619 34.628 82.309 1.00 21.80 581 GLU B CA 1
ATOM 10136 C C . GLU B 1 584 ? 18.521 34.148 81.383 1.00 20.22 581 GLU B C 1
ATOM 10137 O O . GLU B 1 584 ? 17.456 34.757 81.287 1.00 19.98 581 GLU B O 1
ATOM 10143 N N . ASP B 1 585 ? 18.807 33.076 80.657 1.00 14.17 582 ASP B N 1
ATOM 10144 C CA . ASP B 1 585 ? 17.775 32.392 79.905 1.00 17.87 582 ASP B CA 1
ATOM 10145 C C . ASP B 1 585 ? 17.397 31.179 80.728 1.00 15.95 582 ASP B C 1
ATOM 10146 O O . ASP B 1 585 ? 17.986 30.945 81.781 1.00 16.42 582 ASP B O 1
ATOM 10151 N N . GLN B 1 586 ? 16.414 30.414 80.273 1.00 16.41 583 GLN B N 1
ATOM 10152 C CA . GLN B 1 586 ? 15.975 29.275 81.060 1.00 18.58 583 GLN B CA 1
ATOM 10153 C C . GLN B 1 586 ? 17.024 28.173 81.036 1.00 19.63 583 GLN B C 1
ATOM 10154 O O . GLN B 1 586 ? 17.228 27.473 82.028 1.00 20.26 583 GLN B O 1
ATOM 10160 N N . LEU B 1 587 ? 17.707 28.049 79.902 1.00 14.63 584 LEU B N 1
ATOM 10161 C CA . LEU B 1 587 ? 18.762 27.063 79.757 1.00 16.59 584 LEU B CA 1
ATOM 10162 C C . LEU B 1 587 ? 20.008 27.698 79.165 1.00 19.33 584 LEU B C 1
ATOM 10163 O O . LEU B 1 587 ? 19.944 28.329 78.106 1.00 18.01 584 LEU B O 1
ATOM 10168 N N . ARG B 1 588 ? 21.137 27.550 79.850 1.00 20.23 585 ARG B N 1
ATOM 10169 C CA . ARG B 1 588 ? 22.423 27.861 79.237 1.00 22.66 585 ARG B CA 1
ATOM 10170 C C . ARG B 1 588 ? 23.186 26.549 79.158 1.00 19.34 585 ARG B C 1
ATOM 10171 O O . ARG B 1 588 ? 23.576 25.984 80.185 1.00 19.95 585 ARG B O 1
ATOM 10179 N N . ILE B 1 589 ? 23.375 26.060 77.938 1.00 17.03 586 ILE B N 1
ATOM 10180 C CA . ILE B 1 589 ? 23.878 24.709 77.728 1.00 17.29 586 ILE B CA 1
ATOM 10181 C C . ILE B 1 589 ? 25.258 24.772 77.091 1.00 19.63 586 ILE B C 1
ATOM 10182 O O . ILE B 1 589 ? 25.428 25.324 75.994 1.00 19.34 586 ILE B O 1
ATOM 10187 N N . ILE B 1 590 ? 26.238 24.209 77.795 1.00 17.29 587 ILE B N 1
ATOM 10188 C CA . ILE B 1 590 ? 27.645 24.380 77.458 1.00 19.38 587 ILE B CA 1
ATOM 10189 C C . ILE B 1 590 ? 28.379 23.046 77.307 1.00 22.36 587 ILE B C 1
ATOM 10190 O O . ILE B 1 590 ? 28.317 22.180 78.187 1.00 22.64 587 ILE B O 1
ATOM 10195 N N . SER B 1 591 ? 29.078 22.892 76.186 1.00 21.37 588 SER B N 1
ATOM 10196 C CA . SER B 1 591 ? 29.935 21.732 75.953 1.00 21.80 588 SER B CA 1
ATOM 10197 C C . SER B 1 591 ? 31.370 22.241 75.822 1.00 24.19 588 SER B C 1
ATOM 10198 O O . SER B 1 591 ? 31.617 23.231 75.127 1.00 25.46 588 SER B O 1
ATOM 10201 N N . MET B 1 592 ? 32.315 21.589 76.494 1.00 23.70 589 MET B N 1
ATOM 10202 C CA . MET B 1 592 ? 33.706 22.041 76.449 1.00 26.52 589 MET B CA 1
ATOM 10203 C C . MET B 1 592 ? 34.700 20.900 76.646 1.00 30.11 589 MET B C 1
ATOM 10204 O O . MET B 1 592 ? 34.381 19.884 77.264 1.00 30.67 589 MET B O 1
ATOM 10209 N N . GLU B 1 593 ? 35.905 21.080 76.111 1.00 30.29 590 GLU B N 1
ATOM 10210 C CA . GLU B 1 593 ? 36.966 20.082 76.213 1.00 32.49 590 GLU B CA 1
ATOM 10211 C C . GLU B 1 593 ? 38.323 20.767 76.264 1.00 32.25 590 GLU B C 1
ATOM 10212 O O . GLU B 1 593 ? 38.489 21.872 75.744 1.00 30.58 590 GLU B O 1
ATOM 10218 N N . LYS B 1 594 ? 39.298 20.104 76.876 1.00 33.08 591 LYS B N 1
ATOM 10219 C CA . LYS B 1 594 ? 40.684 20.478 76.661 1.00 34.89 591 LYS B CA 1
ATOM 10220 C C . LYS B 1 594 ? 41.003 20.095 75.222 1.00 31.08 591 LYS B C 1
ATOM 10221 O O . LYS B 1 594 ? 40.568 19.039 74.745 1.00 31.77 591 LYS B O 1
ATOM 10227 N N . GLY B 1 595 ? 41.741 20.943 74.516 1.00 26.53 592 GLY B N 1
ATOM 10228 C CA . GLY B 1 595 ? 42.174 20.586 73.175 1.00 27.79 592 GLY B CA 1
ATOM 10229 C C . GLY B 1 595 ? 41.341 21.169 72.045 1.00 24.79 592 GLY B C 1
ATOM 10230 O O . GLY B 1 595 ? 40.615 22.156 72.227 1.00 19.15 592 GLY B O 1
ATOM 10231 N N . SER B 1 596 ? 41.424 20.527 70.882 1.00 25.68 593 SER B N 1
ATOM 10232 C CA . SER B 1 596 ? 40.971 21.118 69.626 1.00 27.01 593 SER B CA 1
ATOM 10233 C C . SER B 1 596 ? 39.721 20.498 68.996 1.00 28.64 593 SER B C 1
ATOM 10234 O O . SER B 1 596 ? 39.261 20.970 67.953 1.00 26.44 593 SER B O 1
ATOM 10237 N N . ASP B 1 597 ? 39.173 19.446 69.597 1.00 30.79 594 ASP B N 1
ATOM 10238 C CA . ASP B 1 597 ? 38.112 18.691 68.927 1.00 29.51 594 ASP B CA 1
ATOM 10239 C C . ASP B 1 597 ? 36.741 19.381 68.922 1.00 27.10 594 ASP B C 1
ATOM 10240 O O . ASP B 1 597 ? 35.837 19.002 69.673 1.00 21.72 594 ASP B O 1
ATOM 10245 N N . ILE B 1 598 ? 36.581 20.376 68.053 1.00 24.10 595 ILE B N 1
ATOM 10246 C CA . ILE B 1 598 ? 35.315 21.091 67.959 1.00 22.64 595 ILE B CA 1
ATOM 10247 C C . ILE B 1 5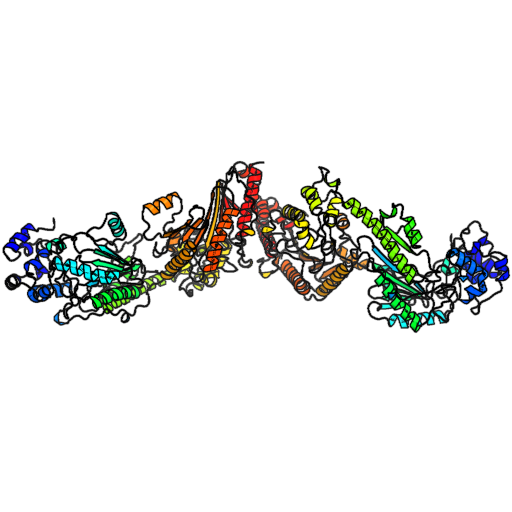98 ? 34.161 20.162 67.557 1.00 20.52 595 ILE B C 1
ATOM 10248 O O . ILE B 1 598 ? 33.041 20.305 68.059 1.00 16.53 595 ILE B O 1
ATOM 10253 N N . GLY B 1 599 ? 34.440 19.200 66.677 1.00 20.53 596 GLY B N 1
ATOM 10254 C CA . GLY B 1 599 ? 33.438 18.228 66.258 1.00 20.22 596 GLY B CA 1
ATOM 10255 C C . GLY B 1 599 ? 32.885 17.430 67.429 1.00 21.91 596 GLY B C 1
ATOM 10256 O O . GLY B 1 599 ? 31.663 17.255 67.572 1.00 20.85 596 GLY B O 1
ATOM 10257 N N . SER B 1 600 ? 33.793 16.960 68.281 1.00 21.60 597 SER B N 1
ATOM 10258 C CA . SER B 1 600 ? 33.422 16.201 69.474 1.00 21.70 597 SER B CA 1
ATOM 10259 C C . SER B 1 600 ? 32.600 17.052 70.437 1.00 20.86 597 SER B C 1
ATOM 10260 O O . SER B 1 600 ? 31.581 16.600 70.971 1.00 19.72 597 SER B O 1
ATOM 10263 N N . VAL B 1 601 ? 33.051 18.286 70.654 1.00 17.70 598 VAL B N 1
ATOM 10264 C CA . VAL B 1 601 ? 32.348 19.224 71.525 1.00 17.63 598 VAL B CA 1
ATOM 10265 C C . VAL B 1 601 ? 30.925 19.495 71.025 1.00 18.09 598 VAL B C 1
ATOM 10266 O O . VAL B 1 601 ? 29.967 19.488 71.806 1.00 16.24 598 VAL B O 1
ATOM 10270 N N . PHE B 1 602 ? 30.790 19.725 69.720 1.00 14.49 599 PHE B N 1
ATOM 10271 C CA . PHE B 1 602 ? 29.494 20.033 69.128 1.00 15.63 599 PHE B CA 1
ATOM 10272 C C . PHE B 1 602 ? 28.562 18.826 69.172 1.00 15.21 599 PHE B C 1
ATOM 10273 O O . PHE B 1 602 ? 27.352 18.968 69.389 1.00 17.81 599 PHE B O 1
ATOM 10281 N N . GLY B 1 603 ? 29.127 17.642 68.965 1.00 16.55 600 GLY B N 1
ATOM 10282 C CA . GLY B 1 603 ? 28.349 16.412 68.965 1.00 19.38 600 GLY B CA 1
ATOM 10283 C C . GLY B 1 603 ? 27.730 16.115 70.321 1.00 18.37 600 GLY B C 1
ATOM 10284 O O . GLY B 1 603 ? 26.568 15.700 70.413 1.00 16.63 600 GLY B O 1
ATOM 10285 N N . ARG B 1 604 ? 28.507 16.328 71.379 1.00 18.69 601 ARG B N 1
ATOM 10286 C CA . ARG B 1 604 ? 28.009 16.139 72.736 1.00 20.29 601 ARG B CA 1
ATOM 10287 C C . ARG B 1 604 ? 26.941 17.197 73.059 1.00 18.36 601 ARG B C 1
ATOM 10288 O O . ARG B 1 604 ? 25.895 16.885 73.637 1.00 15.50 601 ARG B O 1
ATOM 10296 N N . LEU B 1 605 ? 27.186 18.442 72.654 1.00 19.33 602 LEU B N 1
ATOM 10297 C CA . LEU B 1 605 ? 26.190 19.496 72.833 1.00 17.91 602 LEU B CA 1
ATOM 10298 C C . LEU B 1 605 ? 24.883 19.131 72.122 1.00 21.08 602 LEU B C 1
ATOM 10299 O O . LEU B 1 605 ? 23.799 19.231 72.704 1.00 19.63 602 LEU B O 1
ATOM 10304 N N . CYS B 1 606 ? 24.989 18.703 70.866 1.00 17.63 603 CYS B N 1
ATOM 10305 C CA . CYS B 1 606 ? 23.801 18.368 70.084 1.00 15.54 603 CYS B CA 1
ATOM 10306 C C . CYS B 1 606 ? 23.005 17.218 70.686 1.00 18.18 603 CYS B C 1
ATOM 10307 O O . CYS B 1 606 ? 21.769 17.265 70.728 1.00 15.94 603 CYS B O 1
ATOM 10310 N N . ARG B 1 607 ? 23.705 16.191 71.160 1.00 16.43 604 ARG B N 1
ATOM 10311 C CA . ARG B 1 607 ? 23.019 15.047 71.754 1.00 21.38 604 ARG B CA 1
ATOM 10312 C C . ARG B 1 607 ? 22.171 15.470 72.950 1.00 19.04 604 ARG B C 1
ATOM 10313 O O . ARG B 1 607 ? 21.041 15.017 73.107 1.00 20.08 604 ARG B O 1
ATOM 10321 N N . ALA B 1 608 ? 22.705 16.359 73.779 1.00 16.46 605 ALA B N 1
ATOM 10322 C CA . ALA B 1 608 ? 21.948 16.848 74.928 1.00 15.28 605 ALA B CA 1
ATOM 10323 C C . ALA B 1 608 ? 20.823 17.787 74.507 1.00 15.74 605 ALA B C 1
ATOM 10324 O O . ALA B 1 608 ? 19.681 17.636 74.951 1.00 17.88 605 ALA B O 1
ATOM 10326 N N . VAL B 1 609 ? 21.142 18.764 73.661 1.00 17.82 606 VAL B N 1
ATOM 10327 C CA . VAL B 1 609 ? 20.147 19.754 73.244 1.00 16.29 606 VAL B CA 1
ATOM 10328 C C . VAL B 1 609 ? 18.960 19.089 72.535 1.00 17.21 606 VAL B C 1
ATOM 10329 O O . VAL B 1 609 ? 17.800 19.380 72.831 1.00 14.81 606 VAL B O 1
ATOM 10333 N N . ASN B 1 610 ? 19.254 18.184 71.610 1.00 15.21 607 ASN B N 1
ATOM 10334 C CA . ASN B 1 610 ? 18.201 17.519 70.853 1.00 17.19 607 ASN B CA 1
ATOM 10335 C C . ASN B 1 610 ? 17.273 16.647 71.703 1.00 17.14 607 ASN B C 1
ATOM 10336 O O . ASN B 1 610 ? 16.086 16.511 71.393 1.00 17.24 607 ASN B O 1
ATOM 10341 N N . GLU B 1 611 ? 17.803 16.068 72.778 1.00 19.52 608 GLU B N 1
ATOM 10342 C CA . GLU B 1 611 ? 16.976 15.269 73.687 1.00 20.17 608 GLU B CA 1
ATOM 10343 C C . GLU B 1 611 ? 16.048 16.160 74.506 1.00 21.49 608 GLU B C 1
ATOM 10344 O O . GLU B 1 611 ? 14.861 15.860 74.662 1.00 22.54 608 GLU B O 1
ATOM 10350 N N . ILE B 1 612 ? 16.591 17.265 75.019 1.00 20.87 609 ILE B N 1
ATOM 10351 C CA . ILE B 1 612 ? 15.789 18.257 75.722 1.00 19.97 609 ILE B CA 1
ATOM 10352 C C . ILE B 1 612 ? 14.710 18.796 74.794 1.00 17.42 609 ILE B C 1
ATOM 10353 O O . ILE B 1 612 ? 13.555 18.971 75.199 1.00 17.57 609 ILE B O 1
ATOM 10358 N N . ASP B 1 613 ? 15.097 19.048 73.546 1.00 16.77 610 ASP B N 1
ATOM 10359 C CA . ASP B 1 613 ? 14.190 19.547 72.522 1.00 16.10 610 ASP B CA 1
ATOM 10360 C C . ASP B 1 613 ? 13.073 18.535 72.282 1.00 19.46 610 ASP B C 1
ATOM 10361 O O . ASP B 1 613 ? 11.895 18.892 72.189 1.00 15.90 610 ASP B O 1
ATOM 10366 N N . LYS B 1 614 ? 13.457 17.267 72.185 1.00 21.55 611 LYS B N 1
ATOM 10367 C CA . LYS B 1 614 ? 12.504 16.192 71.942 1.00 22.37 611 LYS B CA 1
ATOM 10368 C C . LYS B 1 614 ? 11.444 16.115 73.046 1.00 21.73 611 LYS B C 1
ATOM 10369 O O . LYS B 1 614 ? 10.262 15.941 72.763 1.00 19.89 611 LYS B O 1
ATOM 10375 N N . GLN B 1 615 ? 11.860 16.263 74.300 1.00 20.83 612 GLN B N 1
ATOM 10376 C CA . GLN B 1 615 ? 10.931 16.068 75.406 1.00 21.85 612 GLN B CA 1
ATOM 10377 C C . GLN B 1 615 ? 10.140 17.321 75.748 1.00 19.53 612 GLN B C 1
ATOM 10378 O O . GLN B 1 615 ? 8.982 17.229 76.145 1.00 19.57 612 GLN B O 1
ATOM 10384 N N . LEU B 1 616 ? 10.754 18.491 75.591 1.00 19.59 613 LEU B N 1
ATOM 10385 C CA . LEU B 1 616 ? 10.125 19.722 76.071 1.00 20.00 613 LEU B CA 1
ATOM 10386 C C . LEU B 1 616 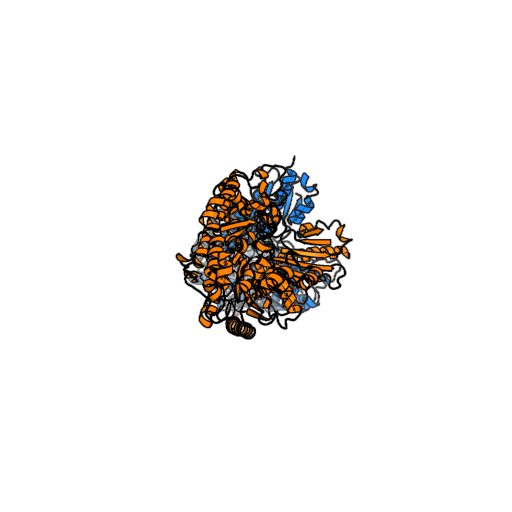? 9.835 20.757 74.978 1.00 21.14 613 LEU B C 1
ATOM 10387 O O . LEU B 1 616 ? 8.855 21.509 75.067 1.00 22.52 613 LEU B O 1
ATOM 10392 N N . GLY B 1 617 ? 10.681 20.802 73.953 1.00 15.38 614 GLY B N 1
ATOM 10393 C CA . GLY B 1 617 ? 10.539 21.801 72.903 1.00 17.25 614 GLY B CA 1
ATOM 10394 C C . GLY B 1 617 ? 11.100 23.146 73.330 1.00 16.94 614 GLY B C 1
ATOM 10395 O O . GLY B 1 617 ? 11.236 23.412 74.530 1.00 17.50 614 GLY B O 1
ATOM 10396 N N . PHE B 1 618 ? 11.419 23.991 72.349 1.00 16.31 615 PHE B N 1
ATOM 10397 C CA . PHE B 1 618 ? 12.027 25.298 72.594 1.00 15.04 615 PHE B CA 1
ATOM 10398 C C . PHE B 1 618 ? 11.195 26.407 71.963 1.00 17.86 615 PHE B C 1
ATOM 10399 O O . PHE B 1 618 ? 10.509 26.183 70.963 1.00 17.30 615 PHE B O 1
ATOM 10407 N N . GLN B 1 619 ? 11.265 27.607 72.535 1.00 15.77 616 GLN B N 1
ATOM 10408 C CA . GLN B 1 619 ? 10.640 28.776 71.923 1.00 12.93 616 GLN B CA 1
ATOM 10409 C C . GLN B 1 619 ? 11.466 29.206 70.718 1.00 14.88 616 GLN B C 1
ATOM 10410 O O . GLN B 1 619 ? 12.695 29.317 70.802 1.00 13.49 616 GLN B O 1
ATOM 10416 N N . HIS B 1 620 ? 10.788 29.448 69.597 1.00 15.93 617 HIS B N 1
ATOM 10417 C CA . HIS B 1 620 ? 11.460 29.561 68.310 1.00 15.88 617 HIS B CA 1
ATOM 10418 C C . HIS B 1 620 ? 10.533 30.194 67.273 1.00 15.60 617 HIS B C 1
ATOM 10419 O O . HIS B 1 620 ? 9.330 29.917 67.256 1.00 14.71 617 HIS B O 1
ATOM 10426 N N . THR B 1 621 ? 11.080 31.055 66.419 1.00 13.50 618 THR B N 1
ATOM 10427 C CA . THR B 1 621 ? 10.332 31.569 65.269 1.00 12.81 618 THR B CA 1
ATOM 10428 C C . THR B 1 621 ? 11.178 31.506 64.014 1.00 16.55 618 THR B C 1
ATOM 10429 O O . THR B 1 621 ? 12.403 31.338 64.093 1.00 14.66 618 THR B O 1
ATOM 10433 N N . ASP B 1 622 ? 10.522 31.662 62.862 1.00 15.58 619 ASP B N 1
ATOM 10434 C CA . ASP B 1 622 ? 11.207 31.713 61.573 1.00 18.63 619 ASP B CA 1
ATOM 10435 C C . ASP B 1 622 ? 12.154 32.905 61.458 1.00 15.18 619 ASP B C 1
ATOM 10436 O O . ASP B 1 622 ? 13.256 32.784 60.930 1.00 17.67 619 ASP B O 1
ATOM 10441 N N . ALA B 1 623 ? 11.702 34.063 61.927 1.00 11.00 620 ALA B N 1
ATOM 10442 C CA . ALA B 1 623 ? 12.457 35.304 61.765 1.00 14.53 620 ALA B CA 1
ATOM 10443 C C . ALA B 1 623 ? 13.526 35.523 62.846 1.00 14.89 620 ALA B C 1
ATOM 10444 O O . ALA B 1 623 ? 14.528 36.192 62.596 1.00 13.47 620 ALA B O 1
ATOM 10446 N N . HIS B 1 624 ? 13.320 34.970 64.038 1.00 13.74 621 HIS B N 1
ATOM 10447 C CA . HIS B 1 624 ? 14.240 35.227 65.149 1.00 14.30 621 HIS B CA 1
ATOM 10448 C C . HIS B 1 624 ? 15.090 34.021 65.569 1.00 13.71 621 HIS B C 1
ATOM 10449 O O . HIS B 1 624 ? 15.994 34.157 66.401 1.00 14.88 621 HIS B O 1
ATOM 10456 N N . GLY B 1 625 ? 14.809 32.844 65.020 1.00 14.40 622 GLY B N 1
ATOM 10457 C CA . GLY B 1 625 ? 15.471 31.640 65.497 1.00 14.52 622 GLY B CA 1
ATOM 10458 C C . GLY B 1 625 ? 15.018 31.349 66.917 1.00 15.83 622 GLY B C 1
ATOM 10459 O O . GLY B 1 625 ? 13.858 31.610 67.263 1.00 16.72 622 GLY B O 1
ATOM 10460 N N . TYR B 1 626 ? 15.913 30.819 67.749 1.00 12.42 623 TYR B N 1
ATOM 10461 C CA . TYR B 1 626 ? 15.557 30.567 69.140 1.00 13.09 623 TYR B CA 1
ATOM 10462 C C . TYR B 1 626 ? 15.360 31.859 69.921 1.00 12.14 623 TYR B C 1
ATOM 10463 O O . TYR B 1 626 ? 16.179 32.785 69.864 1.00 12.53 623 TYR B O 1
ATOM 10472 N N . LEU B 1 627 ? 14.239 31.922 70.626 1.00 13.57 624 LEU B N 1
ATOM 10473 C CA . LEU B 1 627 ? 13.857 33.128 71.348 1.00 13.66 624 LEU B CA 1
ATOM 10474 C C . LEU B 1 627 ? 14.574 33.241 72.689 1.00 11.68 624 LEU B C 1
ATOM 10475 O O . LEU B 1 627 ? 14.740 32.257 73.408 1.00 9.39 624 LEU B O 1
ATOM 10480 N N . SER B 1 628 ? 15.000 34.454 73.018 1.00 13.23 625 SER B N 1
ATOM 10481 C CA . SER B 1 628 ? 15.616 34.730 74.310 1.00 17.66 625 SER B CA 1
ATOM 10482 C C . SER B 1 628 ? 15.081 36.045 74.840 1.00 18.04 625 SER B C 1
ATOM 10483 O O . SER B 1 628 ? 14.602 36.878 74.067 1.00 13.15 625 SER B O 1
ATOM 10486 N N . GLY B 1 629 ? 15.177 36.245 76.152 1.00 20.78 626 GLY B N 1
ATOM 10487 C CA . GLY B 1 629 ? 14.771 37.503 76.753 1.00 17.58 626 GLY B CA 1
ATOM 10488 C C . GLY B 1 629 ? 15.632 38.640 76.235 1.00 20.34 626 GLY B C 1
ATOM 10489 O O . GLY B 1 629 ? 15.165 39.773 76.111 1.00 19.95 626 GLY B O 1
ATOM 10490 N N . CYS B 1 630 ? 16.893 38.338 75.930 1.00 19.13 627 CYS B N 1
ATOM 10491 C CA A CYS B 1 630 ? 17.811 39.324 75.376 0.21 20.09 627 CYS B CA 1
ATOM 10492 C CA B CYS B 1 630 ? 17.793 39.346 75.368 0.79 20.03 627 CYS B CA 1
ATOM 10493 C C . CYS B 1 630 ? 17.920 39.153 73.867 1.00 17.67 627 CYS B C 1
ATOM 10494 O O . CYS B 1 630 ? 18.323 38.088 73.397 1.00 18.37 627 CYS B O 1
ATOM 10499 N N . PRO B 1 631 ? 17.566 40.194 73.102 1.00 17.45 628 PRO B N 1
ATOM 10500 C CA . PRO B 1 631 ? 17.611 40.142 71.637 1.00 14.17 628 PRO B CA 1
ATOM 10501 C C . PRO B 1 631 ? 19.016 39.879 71.091 1.00 15.93 628 PRO B C 1
ATOM 10502 O O . PRO B 1 631 ? 19.153 39.455 69.941 1.00 15.56 628 PRO B O 1
ATOM 10506 N N . THR B 1 632 ? 20.047 40.106 71.900 1.00 14.92 629 THR B N 1
ATOM 10507 C CA . THR B 1 632 ? 21.407 39.798 71.465 1.00 18.33 629 THR B CA 1
ATOM 10508 C C . THR B 1 632 ? 21.637 38.294 71.349 1.00 16.52 629 THR B C 1
ATOM 10509 O O . THR B 1 632 ? 22.564 37.854 70.666 1.00 21.99 629 THR B O 1
ATOM 10513 N N . ASN B 1 633 ? 20.790 37.513 72.016 1.00 15.84 630 ASN B N 1
ATOM 10514 C CA . ASN B 1 633 ? 20.938 36.059 72.056 1.00 18.91 630 ASN B CA 1
ATOM 10515 C C . ASN B 1 633 ? 19.960 35.276 71.181 1.00 18.77 630 ASN B C 1
ATOM 10516 O O . ASN B 1 633 ? 19.711 34.097 71.441 1.00 18.61 630 ASN B O 1
ATOM 10521 N N . LEU B 1 634 ? 19.413 35.916 70.150 1.00 14.83 631 LEU B N 1
ATOM 10522 C CA . LEU B 1 634 ? 18.474 35.252 69.240 1.00 14.58 631 LEU B CA 1
ATOM 10523 C C . LEU B 1 634 ? 19.200 34.359 68.236 1.00 14.40 631 LEU B C 1
ATOM 10524 O O . LEU B 1 634 ? 20.426 34.200 68.303 1.00 13.76 631 LEU B O 1
ATOM 10529 N N . GLY B 1 635 ? 18.448 33.780 67.301 1.00 12.69 632 GLY B N 1
ATOM 10530 C CA . GLY B 1 635 ? 19.043 32.969 66.251 1.00 14.37 632 GLY B CA 1
ATOM 10531 C C . GLY B 1 635 ? 19.573 31.652 66.781 1.00 15.66 632 GLY B C 1
ATOM 10532 O O . GLY B 1 635 ? 18.805 30.809 67.239 1.00 13.13 632 GLY B O 1
ATOM 10533 N N . THR B 1 636 ? 20.891 31.475 66.709 1.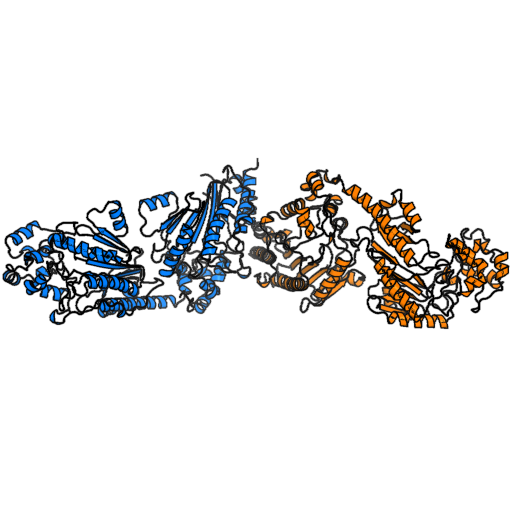00 16.04 633 THR B N 1
ATOM 10534 C CA . THR B 1 636 ? 21.543 30.287 67.247 1.00 14.38 633 THR B CA 1
ATOM 10535 C C . THR B 1 636 ? 21.613 30.329 68.763 1.00 15.57 633 THR B C 1
ATOM 10536 O O . THR B 1 636 ? 21.686 29.284 69.415 1.00 14.18 633 THR B O 1
ATOM 10540 N N . GLY B 1 637 ? 21.618 31.539 69.322 1.00 17.32 634 GLY B N 1
ATOM 10541 C CA . GLY B 1 637 ? 21.859 31.723 70.744 1.00 14.65 634 GLY B CA 1
ATOM 10542 C C . GLY B 1 637 ? 23.210 31.160 71.149 1.00 15.67 634 GLY B C 1
ATOM 10543 O O . GLY B 1 637 ? 23.423 30.788 72.310 1.00 14.02 634 GLY B O 1
ATOM 10544 N N . MET B 1 638 ? 24.128 31.112 70.184 1.00 16.11 635 MET B N 1
ATOM 10545 C CA . MET B 1 638 ? 25.373 30.367 70.330 1.00 18.27 635 MET B CA 1
ATOM 10546 C C . MET B 1 638 ? 26.593 31.253 70.559 1.00 19.74 635 MET B C 1
ATOM 10547 O O . MET B 1 638 ? 26.728 32.324 69.953 1.00 16.06 635 MET B O 1
ATOM 10552 N N . ARG B 1 639 ? 27.473 30.807 71.449 1.00 19.07 636 ARG B N 1
ATOM 10553 C CA . ARG B 1 639 ? 28.822 31.353 71.504 1.00 20.25 636 ARG B CA 1
ATOM 10554 C C . ARG B 1 639 ? 29.809 30.205 71.365 1.00 18.79 636 ARG B C 1
ATOM 10555 O O . ARG B 1 639 ? 29.912 29.345 72.248 1.00 17.88 636 ARG B O 1
ATOM 10563 N N . ALA B 1 640 ? 30.514 30.172 70.240 1.00 18.40 637 ALA B N 1
ATOM 10564 C CA . ALA B 1 640 ? 31.527 29.147 70.018 1.00 20.76 637 ALA B CA 1
ATOM 10565 C C . ALA B 1 640 ? 32.896 29.783 70.184 1.00 25.28 637 ALA B C 1
ATOM 10566 O O . ALA B 1 640 ? 33.141 30.872 69.659 1.00 25.59 637 ALA B O 1
ATOM 10568 N N . SER B 1 641 ? 33.793 29.118 70.905 1.00 26.10 638 SER B N 1
ATOM 10569 C CA . SER B 1 641 ? 35.102 29.710 71.150 1.00 28.24 638 SER B CA 1
ATOM 10570 C C . SER B 1 641 ? 36.208 28.683 71.347 1.00 32.30 638 SER B C 1
ATOM 10571 O O . SER B 1 641 ? 35.998 27.626 71.946 1.00 34.19 638 SER B O 1
ATOM 10574 N N . VAL B 1 642 ? 37.384 29.000 70.818 1.00 32.51 639 VAL B N 1
ATOM 10575 C CA . VAL B 1 642 ? 38.572 28.194 71.048 1.00 35.46 639 VAL B CA 1
ATOM 10576 C C . VAL B 1 642 ? 39.661 29.103 71.607 1.00 34.61 639 VAL B C 1
ATOM 10577 O O . VAL B 1 642 ? 39.803 30.258 71.186 1.00 33.13 639 VAL B O 1
ATOM 10581 N N . HIS B 1 643 ? 40.401 28.598 72.583 1.00 32.80 640 HIS B N 1
ATOM 10582 C CA . HIS B 1 643 ? 41.560 29.319 73.078 1.00 34.13 640 HIS B CA 1
ATOM 10583 C C . HIS B 1 643 ? 42.761 28.786 72.319 1.00 31.96 640 HIS B C 1
ATOM 10584 O O . HIS B 1 643 ? 43.089 27.598 72.410 1.00 28.62 640 HIS B O 1
ATOM 10591 N N . VAL B 1 644 ? 43.390 29.657 71.536 1.00 32.00 641 VAL B N 1
ATOM 10592 C CA . VAL B 1 644 ? 44.456 29.223 70.643 1.00 35.93 641 VAL B CA 1
ATOM 10593 C C . VAL B 1 644 ? 45.675 30.138 70.739 1.00 39.38 641 VAL B C 1
ATOM 10594 O O . VAL B 1 644 ? 45.554 31.351 70.933 1.00 39.21 641 VAL B O 1
ATOM 10598 N N . LYS B 1 645 ? 46.849 29.530 70.623 1.00 40.33 642 LYS B N 1
ATOM 10599 C CA . LYS B 1 645 ? 48.112 30.235 70.726 1.00 41.93 642 LYS B CA 1
ATOM 10600 C C . LYS B 1 645 ? 48.713 30.353 69.332 1.00 41.64 642 LYS B C 1
ATOM 10601 O O . LYS B 1 645 ? 49.198 29.366 68.772 1.00 41.07 642 LYS B O 1
ATOM 10607 N N . ILE B 1 646 ? 48.664 31.555 68.764 1.00 41.78 643 ILE B N 1
ATOM 10608 C CA . ILE B 1 646 ? 49.107 31.763 67.388 1.00 44.40 643 ILE B CA 1
ATOM 10609 C C . ILE B 1 646 ? 49.923 33.047 67.141 1.00 48.02 643 ILE B C 1
ATOM 10610 O O . ILE B 1 646 ? 49.524 33.881 66.321 1.00 46.77 643 ILE B O 1
ATOM 10615 N N . PRO B 1 647 ? 51.078 33.197 67.825 1.00 51.72 644 PRO B N 1
ATOM 10616 C CA . PRO B 1 647 ? 51.933 34.385 67.666 1.00 52.98 644 PRO B CA 1
ATOM 10617 C C . PRO B 1 647 ? 52.194 34.782 66.208 1.00 53.31 644 PRO B C 1
ATOM 10618 O O . PRO B 1 647 ? 52.044 35.955 65.857 1.00 53.11 644 PRO B O 1
ATOM 10622 N N . LYS B 1 648 ? 52.568 33.813 65.378 1.00 52.75 645 LYS B N 1
ATOM 10623 C CA . LYS B 1 648 ? 52.848 34.067 63.966 1.00 55.73 645 LYS B CA 1
ATOM 10624 C C . LYS B 1 648 ? 51.629 34.620 63.218 1.00 57.10 645 LYS B C 1
ATOM 10625 O O . LYS B 1 648 ? 51.641 35.763 62.748 1.00 57.43 645 LYS B O 1
ATOM 10631 N N . ALA B 1 649 ? 50.581 33.806 63.113 1.00 55.39 646 ALA B N 1
ATOM 10632 C CA . ALA B 1 649 ? 49.354 34.190 62.413 1.00 53.26 646 ALA B CA 1
ATOM 10633 C C . ALA B 1 649 ? 48.754 35.509 62.911 1.00 53.71 646 ALA B C 1
ATOM 10634 O O . ALA B 1 649 ? 48.258 36.312 62.118 1.00 52.53 646 ALA B O 1
ATOM 10636 N N . SER B 1 650 ? 48.819 35.731 64.221 1.00 54.74 647 SER B N 1
ATOM 10637 C CA . SER B 1 650 ? 48.192 36.892 64.861 1.00 56.11 647 SER B CA 1
ATOM 10638 C C . SER B 1 650 ? 48.725 38.262 64.409 1.00 57.33 647 SER B C 1
ATOM 10639 O O . SER B 1 650 ? 48.210 39.307 64.827 1.00 57.42 647 SER B O 1
ATOM 10642 N N . ALA B 1 651 ? 49.756 38.254 63.568 1.00 56.99 648 ALA B N 1
ATOM 10643 C CA . ALA B 1 651 ? 50.296 39.487 63.000 1.00 57.49 648 ALA B CA 1
ATOM 10644 C C . ALA B 1 651 ? 50.550 39.342 61.498 1.00 58.82 648 ALA B C 1
ATOM 10645 O O . ALA B 1 651 ? 51.011 40.277 60.840 1.00 61.44 648 ALA B O 1
ATOM 10647 N N . HIS B 1 652 ? 50.253 38.160 60.966 1.00 55.68 649 HIS B N 1
ATOM 10648 C CA . HIS B 1 652 ? 50.295 37.934 59.526 1.00 52.53 649 HIS B CA 1
ATOM 10649 C C . HIS B 1 652 ? 49.230 38.816 58.884 1.00 53.13 649 HIS B C 1
ATOM 10650 O O . HIS B 1 652 ? 48.159 39.003 59.454 1.00 54.95 649 HIS B O 1
ATOM 10657 N N . PRO B 1 653 ? 49.520 39.376 57.700 1.00 53.72 650 PRO B N 1
ATOM 10658 C CA . PRO B 1 653 ? 48.557 40.298 57.075 1.00 52.55 650 PRO B CA 1
ATOM 10659 C C . PRO B 1 653 ? 47.236 39.642 56.663 1.00 48.96 650 PRO B C 1
ATOM 10660 O O . PRO B 1 653 ? 46.249 40.346 56.442 1.00 49.11 650 PRO B O 1
ATOM 10664 N N . ASP B 1 654 ? 47.221 38.318 56.558 1.00 45.81 651 ASP B N 1
ATOM 10665 C CA . ASP B 1 654 ? 46.004 37.597 56.199 1.00 44.76 651 ASP B CA 1
ATOM 10666 C C . ASP B 1 654 ? 45.119 37.339 57.421 1.00 41.89 651 ASP B C 1
ATOM 10667 O O . ASP B 1 654 ? 44.068 36.707 57.318 1.00 39.77 651 ASP B O 1
ATOM 10672 N N . PHE B 1 655 ? 45.542 37.847 58.573 1.00 42.18 652 PHE B N 1
ATOM 10673 C CA . PHE B 1 655 ? 44.840 37.589 59.827 1.00 41.08 652 PHE B CA 1
ATOM 10674 C C . PHE B 1 655 ? 43.415 38.128 59.845 1.00 38.41 652 PHE B C 1
ATOM 10675 O O . PHE B 1 655 ? 42.485 37.391 60.156 1.00 39.53 652 PHE B O 1
ATOM 10683 N N . GLN B 1 656 ? 43.233 39.403 59.514 1.00 35.16 653 GLN B N 1
ATOM 10684 C CA A GLN B 1 656 ? 41.909 40.024 59.521 0.46 34.34 653 GLN B CA 1
ATOM 10685 C CA B GLN B 1 656 ? 41.892 39.974 59.555 0.54 34.16 653 GLN B CA 1
ATOM 10686 C C . GLN B 1 656 ? 41.039 39.492 58.383 1.00 32.49 653 GLN B C 1
ATOM 10687 O O . GLN B 1 656 ? 39.811 39.399 58.508 1.00 29.65 653 GLN B O 1
ATOM 10698 N N . LYS B 1 657 ? 41.682 39.162 57.262 1.00 29.83 654 LYS B N 1
ATOM 10699 C CA . LYS B 1 657 ? 40.977 38.578 56.121 1.00 30.87 654 LYS B CA 1
ATOM 10700 C C . LYS B 1 657 ? 40.275 37.301 56.569 1.00 27.34 654 LYS B C 1
ATOM 10701 O O . LYS B 1 657 ? 39.095 37.083 56.275 1.00 25.37 654 LYS B O 1
ATOM 10707 N N . ILE B 1 658 ? 41.028 36.464 57.278 1.00 25.01 655 ILE B N 1
ATOM 10708 C CA . ILE B 1 658 ? 40.529 35.198 57.799 1.00 26.84 655 ILE B CA 1
ATOM 10709 C C . ILE B 1 658 ? 39.376 35.423 58.770 1.00 27.52 655 ILE B C 1
ATOM 10710 O O . ILE B 1 658 ? 38.339 34.765 58.675 1.00 30.97 655 ILE B O 1
ATOM 10715 N N . CYS B 1 659 ? 39.553 36.359 59.698 1.00 24.61 656 CYS B N 1
ATOM 10716 C CA . CYS B 1 659 ? 38.498 36.679 60.654 1.00 23.63 656 CYS B CA 1
ATOM 10717 C C . CYS B 1 659 ? 37.253 37.241 59.967 1.00 28.10 656 CYS B C 1
ATOM 10718 O O . CYS B 1 659 ? 36.123 36.869 60.304 1.00 28.33 656 CYS B O 1
ATOM 10721 N N . ASP B 1 660 ? 37.459 38.130 59.000 1.00 28.65 657 ASP B N 1
ATOM 10722 C CA . ASP B 1 660 ? 36.340 38.732 58.283 1.00 27.05 657 ASP B CA 1
ATOM 10723 C C . ASP B 1 660 ? 35.596 37.713 57.422 1.00 23.47 657 ASP B C 1
ATOM 10724 O O . ASP B 1 660 ? 34.365 37.710 57.390 1.00 26.48 657 ASP B O 1
ATOM 10729 N N . GLU B 1 661 ? 36.335 36.855 56.721 1.00 19.64 658 GLU B N 1
ATOM 10730 C CA . GLU B 1 661 ? 35.698 35.865 55.847 1.00 21.70 658 GLU B CA 1
ATOM 10731 C C . GLU B 1 661 ? 34.817 34.896 56.644 1.00 22.37 658 GLU B C 1
ATOM 10732 O O . GLU B 1 661 ? 33.714 34.546 56.210 1.00 21.30 658 GLU B O 1
ATOM 10738 N N . PHE B 1 662 ? 35.296 34.484 57.816 1.00 19.28 659 PHE B N 1
ATOM 10739 C CA . PHE B 1 662 ? 34.593 33.486 58.616 1.00 21.73 659 PHE B CA 1
ATOM 10740 C C . PHE B 1 662 ? 33.769 34.064 59.776 1.00 24.69 659 PHE B C 1
ATOM 10741 O O . PHE B 1 662 ? 33.261 33.314 60.619 1.00 21.10 659 PHE B O 1
ATOM 10749 N N . HIS B 1 663 ? 33.631 35.390 59.800 1.00 23.61 660 HIS B N 1
ATOM 10750 C CA . HIS B 1 663 ? 32.805 36.088 60.786 1.00 24.50 660 HIS B CA 1
ATOM 10751 C C . HIS B 1 663 ? 33.162 35.731 62.223 1.00 25.41 660 HIS B C 1
ATOM 10752 O O . HIS B 1 663 ? 32.276 35.577 63.075 1.00 25.03 660 HIS B O 1
ATOM 10759 N N . ILE B 1 664 ? 34.455 35.582 62.485 1.00 21.55 661 ILE B N 1
ATOM 10760 C CA . ILE B 1 664 ? 34.934 35.299 63.830 1.00 22.18 661 ILE B CA 1
ATOM 10761 C C . ILE B 1 664 ? 35.732 36.499 64.345 1.00 24.51 661 ILE B C 1
ATOM 10762 O O . ILE B 1 664 ? 36.181 37.337 63.558 1.00 23.73 661 ILE B O 1
ATOM 10767 N N . GLN B 1 665 ? 35.895 36.581 65.661 1.00 27.94 662 GLN B N 1
ATOM 10768 C CA . GLN B 1 665 ? 36.650 37.666 66.277 1.00 32.78 662 GLN B CA 1
ATOM 10769 C C . GLN B 1 665 ? 37.688 37.109 67.244 1.00 34.07 662 GLN B C 1
ATOM 10770 O O . GLN B 1 665 ? 37.440 36.131 67.962 1.00 32.20 662 GLN B O 1
ATOM 10776 N N . ALA B 1 666 ? 38.855 37.741 67.261 1.00 35.92 663 ALA B N 1
ATOM 10777 C CA . ALA B 1 666 ? 39.956 37.288 68.099 1.00 38.86 663 ALA B CA 1
ATOM 10778 C C . ALA B 1 666 ? 40.339 38.354 69.122 1.00 39.82 663 ALA B C 1
ATOM 10779 O O . ALA B 1 666 ? 40.687 39.476 68.750 1.00 39.03 663 ALA B O 1
ATOM 10781 N N . ARG B 1 667 ? 40.279 38.002 70.405 1.00 43.15 664 ARG B N 1
ATOM 10782 C CA . ARG B 1 667 ? 40.690 38.918 71.471 1.00 48.88 664 ARG B CA 1
ATOM 10783 C C . ARG B 1 667 ? 41.711 38.275 72.409 1.00 49.40 664 ARG B C 1
ATOM 10784 O O . ARG B 1 667 ? 41.811 37.052 72.495 1.00 48.00 664 ARG B O 1
ATOM 10792 N N . PHE B 1 684 ? 45.022 33.728 72.466 1.00 35.93 681 PHE B N 1
ATOM 10793 C CA . PHE B 1 684 ? 43.863 34.305 71.794 1.00 38.93 681 PHE B CA 1
ATOM 10794 C C . PHE B 1 684 ? 42.575 33.543 72.088 1.00 36.61 681 PHE B C 1
ATOM 10795 O O . PHE B 1 684 ? 42.561 32.312 72.113 1.00 35.03 681 PHE B O 1
ATOM 10803 N N . ASP B 1 685 ? 41.496 34.287 72.313 1.00 33.93 682 ASP B N 1
ATOM 10804 C CA . ASP B 1 685 ? 40.163 33.708 72.392 1.00 33.12 682 ASP B CA 1
ATOM 10805 C C . ASP B 1 685 ? 39.430 34.048 71.095 1.00 31.06 682 ASP B C 1
ATOM 10806 O O . ASP B 1 685 ? 39.073 35.207 70.854 1.00 31.58 682 ASP B O 1
ATOM 10811 N N . ILE B 1 686 ? 39.234 33.038 70.250 1.00 24.21 683 ILE B N 1
ATOM 10812 C CA . ILE B 1 686 ? 38.551 33.218 68.974 1.00 23.73 683 ILE B CA 1
ATOM 10813 C C . ILE B 1 686 ? 37.079 32.884 69.159 1.00 24.70 683 ILE B C 1
ATOM 10814 O O . ILE B 1 686 ? 36.757 31.818 69.670 1.00 24.10 683 ILE B O 1
ATOM 10819 N N . SER B 1 687 ? 36.185 33.779 68.747 1.00 25.04 684 SER B N 1
ATOM 10820 C CA . SER B 1 687 ? 34.756 33.528 68.916 1.00 25.71 684 SER B CA 1
ATOM 10821 C C . SER B 1 687 ? 33.939 33.991 67.712 1.00 24.46 684 SER B C 1
ATOM 10822 O O . SER B 1 687 ? 34.403 34.813 66.918 1.00 23.73 684 SER B O 1
ATOM 10825 N N . ASN B 1 688 ? 32.730 33.449 67.578 1.00 20.22 685 ASN B N 1
ATOM 10826 C CA . ASN B 1 688 ? 31.813 33.824 66.500 1.00 18.33 685 ASN B CA 1
ATOM 10827 C C . ASN B 1 688 ? 31.204 35.204 66.719 1.00 20.03 685 ASN B C 1
ATOM 10828 O O . ASN B 1 688 ? 30.850 35.572 67.842 1.00 19.99 685 ASN B O 1
ATOM 10833 N N . ARG B 1 689 ? 31.066 35.962 65.637 1.00 17.98 686 ARG B N 1
ATOM 10834 C CA . ARG B 1 689 ? 30.520 37.303 65.738 1.00 21.16 686 ARG B CA 1
ATOM 10835 C C . ARG B 1 689 ? 29.011 37.304 65.537 1.00 21.31 686 ARG B C 1
ATOM 10836 O O . ARG B 1 689 ? 28.318 38.187 66.048 1.00 21.93 686 ARG B O 1
ATOM 10844 N N . ARG B 1 690 ? 28.505 36.306 64.810 1.00 15.28 687 ARG B N 1
ATOM 10845 C CA . ARG B 1 690 ? 27.104 36.305 64.367 1.00 18.30 687 ARG B CA 1
ATOM 10846 C C . ARG B 1 690 ? 26.230 35.235 65.023 1.00 14.85 687 ARG B C 1
ATOM 10847 O O . ARG B 1 690 ? 26.716 34.166 65.395 1.00 14.08 687 ARG B O 1
ATOM 10855 N N . ARG B 1 691 ? 24.933 35.521 65.131 1.00 17.70 688 ARG B N 1
ATOM 10856 C CA . ARG B 1 691 ? 23.973 34.563 65.687 1.00 17.74 688 ARG B CA 1
ATOM 10857 C C . ARG B 1 691 ? 22.716 34.413 64.838 1.00 18.01 688 ARG B C 1
ATOM 10858 O O . ARG B 1 691 ? 22.060 33.374 64.873 1.00 16.28 688 ARG B O 1
ATOM 10866 N N . LEU B 1 692 ? 22.373 35.456 64.087 1.00 20.06 689 LEU B N 1
ATOM 10867 C CA . LEU B 1 692 ? 21.199 35.400 63.218 1.00 17.82 689 LEU B CA 1
ATOM 10868 C C . LEU B 1 692 ? 21.638 35.330 61.766 1.00 18.04 689 LEU B C 1
ATOM 10869 O O . LEU B 1 692 ? 22.572 36.031 61.361 1.00 18.19 689 LEU B O 1
ATOM 10874 N N . GLY B 1 693 ? 20.985 34.469 60.987 1.00 15.95 690 GLY B N 1
ATOM 10875 C CA . GLY B 1 693 ? 21.243 34.392 59.560 1.00 15.73 690 GLY B CA 1
ATOM 10876 C C . GLY B 1 693 ? 22.203 33.283 59.178 1.00 16.27 690 GLY B C 1
ATOM 10877 O O . GLY B 1 693 ? 22.536 33.116 58.000 1.00 20.31 690 GLY B O 1
ATOM 10878 N N . LEU B 1 694 ? 22.663 32.541 60.181 1.00 14.73 691 LEU B N 1
ATOM 10879 C CA . LEU B 1 694 ? 23.514 31.373 59.968 1.00 18.35 691 LEU B CA 1
ATOM 10880 C C . LEU B 1 694 ? 23.076 30.323 60.976 1.00 17.65 691 LEU B C 1
ATOM 10881 O O . LEU B 1 694 ? 22.607 30.667 62.059 1.00 15.13 691 LEU B O 1
ATOM 10886 N N . SER B 1 695 ? 23.214 29.047 60.631 1.00 14.61 692 SER B N 1
ATOM 10887 C CA . SER B 1 695 ? 22.783 27.990 61.538 1.00 11.26 692 SER B CA 1
ATOM 10888 C C . SER B 1 695 ? 23.887 27.614 62.523 1.00 12.85 692 SER B C 1
ATOM 10889 O O . SER B 1 695 ? 25.047 28.032 62.382 1.00 12.57 692 SER B O 1
ATOM 10892 N N . GLU B 1 696 ? 23.526 26.814 63.519 1.00 11.74 693 GLU B N 1
ATOM 10893 C CA . GLU B 1 696 ? 24.509 26.315 64.472 1.00 13.64 693 GLU B CA 1
ATOM 10894 C C . GLU B 1 696 ? 25.579 25.492 63.766 1.00 15.68 693 GLU B C 1
ATOM 10895 O O . GLU B 1 696 ? 26.767 25.623 64.075 1.00 14.77 693 GLU B O 1
ATOM 10901 N N . VAL B 1 697 ? 25.166 24.659 62.810 1.00 10.20 694 VAL B N 1
ATOM 10902 C CA . VAL B 1 697 ? 26.126 23.898 62.012 1.00 12.97 694 VAL B CA 1
ATOM 10903 C C . VAL B 1 697 ? 27.085 24.814 61.250 1.00 14.82 694 VAL B C 1
ATOM 10904 O O . VAL B 1 697 ? 28.293 24.579 61.246 1.00 13.76 694 VAL B O 1
ATOM 10908 N N . GLN B 1 698 ? 26.548 25.850 60.604 1.00 14.50 695 GLN B N 1
ATOM 10909 C CA . GLN B 1 698 ? 27.374 26.770 59.825 1.00 14.11 695 GLN B CA 1
ATOM 10910 C C . GLN B 1 698 ? 28.341 27.557 60.715 1.00 13.42 695 GLN B C 1
ATOM 10911 O O . GLN B 1 698 ? 29.515 27.732 60.375 1.00 14.00 695 GLN B O 1
ATOM 10917 N N . CYS B 1 699 ? 27.844 28.022 61.854 1.00 13.71 696 CYS B N 1
ATOM 10918 C CA . CYS B 1 699 ? 28.677 28.718 62.828 1.00 16.08 696 CYS B CA 1
ATOM 10919 C C . CYS B 1 699 ? 29.862 27.858 63.291 1.00 18.40 696 CYS B C 1
ATOM 10920 O O . CYS B 1 699 ? 31.002 28.333 63.368 1.00 18.06 696 CYS B O 1
ATOM 10923 N N . VAL B 1 700 ? 29.590 26.592 63.595 1.00 14.96 697 VAL B N 1
ATOM 10924 C CA . VAL B 1 700 ? 30.622 25.680 64.082 1.00 15.89 697 VAL B CA 1
ATOM 10925 C C . VAL B 1 700 ? 31.616 25.346 62.974 1.00 19.02 697 VAL B C 1
ATOM 10926 O O . VAL B 1 700 ? 32.821 25.252 63.212 1.00 15.12 697 VAL B O 1
ATOM 10930 N N . GLN B 1 701 ? 31.116 25.179 61.755 1.00 17.92 698 GLN B N 1
ATOM 10931 C CA . GLN B 1 701 ? 32.001 24.906 60.636 1.00 19.65 698 GLN B CA 1
ATOM 10932 C C . GLN B 1 701 ? 32.851 26.134 60.314 1.00 19.53 698 GLN B C 1
ATOM 10933 O O . GLN B 1 701 ? 34.023 26.004 59.952 1.00 20.35 698 GLN B O 1
ATOM 10939 N N . ASP B 1 702 ? 32.259 27.322 60.440 1.00 18.05 699 ASP B N 1
ATOM 10940 C CA . ASP B 1 702 ? 32.999 28.569 60.224 1.00 17.85 699 ASP B CA 1
ATOM 10941 C C . ASP B 1 702 ? 34.178 28.664 61.183 1.00 16.81 699 ASP B C 1
ATOM 10942 O O . ASP B 1 702 ? 35.285 29.041 60.793 1.00 16.84 699 ASP B O 1
ATOM 10947 N N . MET B 1 703 ? 33.928 28.341 62.447 1.00 19.29 700 MET B N 1
ATOM 10948 C CA . MET B 1 703 ? 34.969 28.417 63.467 1.00 17.95 700 MET B CA 1
ATOM 10949 C C . MET B 1 703 ? 36.073 27.419 63.158 1.00 20.43 700 MET B C 1
ATOM 10950 O O . MET B 1 703 ? 37.259 27.750 63.250 1.00 21.71 700 MET B O 1
ATOM 10955 N N . TYR B 1 704 ? 35.682 26.199 62.786 1.00 17.62 701 TYR B N 1
ATOM 10956 C CA . TYR B 1 704 ? 36.645 25.168 62.410 1.00 16.70 701 TYR B CA 1
ATOM 10957 C C . TYR B 1 704 ? 37.492 25.635 61.232 1.00 18.44 701 TYR B C 1
ATOM 10958 O O . TYR B 1 704 ? 38.716 25.515 61.257 1.00 18.04 701 TYR B O 1
ATOM 10967 N N . ASN B 1 705 ? 36.829 26.150 60.197 1.00 19.88 702 ASN B N 1
ATOM 10968 C CA . ASN B 1 705 ? 37.512 26.544 58.968 1.00 23.06 702 ASN B CA 1
ATOM 10969 C C . ASN B 1 705 ? 38.468 27.711 59.179 1.00 21.48 702 ASN B C 1
ATOM 10970 O O . ASN B 1 705 ? 39.574 27.720 58.637 1.00 17.68 702 ASN B O 1
ATOM 10975 N N . GLY B 1 706 ? 38.020 28.701 59.946 1.00 20.61 703 GLY B N 1
ATOM 10976 C CA . GLY B 1 706 ? 38.842 29.856 60.264 1.00 22.36 703 GLY B CA 1
ATOM 10977 C C . GLY B 1 706 ? 40.070 29.476 61.069 1.00 23.17 703 GLY B C 1
ATOM 10978 O O . GLY B 1 706 ? 41.179 29.928 60.772 1.00 24.26 703 GLY B O 1
ATOM 10979 N N . VAL B 1 707 ? 39.874 28.640 62.088 1.00 20.65 704 VAL B N 1
ATOM 10980 C CA . VAL B 1 707 ? 40.974 28.220 62.958 1.00 22.46 704 VAL B CA 1
ATOM 10981 C C . VAL B 1 707 ? 41.966 27.344 62.193 1.00 23.50 704 VAL B C 1
ATOM 10982 O O . VAL B 1 707 ? 43.181 27.421 62.415 1.00 20.68 704 VAL B O 1
ATOM 10986 N N . LYS B 1 708 ? 41.443 26.513 61.293 1.00 19.89 705 LYS B N 1
ATOM 10987 C CA . LYS B 1 708 ? 42.294 25.686 60.442 1.00 25.13 705 LYS B CA 1
ATOM 10988 C C . LYS B 1 708 ? 43.244 26.576 59.642 1.00 27.96 705 LYS B C 1
ATOM 10989 O O . LYS B 1 708 ? 44.439 26.292 59.551 1.00 26.73 705 LYS B O 1
ATOM 10995 N N . LYS B 1 709 ? 42.713 27.662 59.079 1.00 27.81 706 LYS B N 1
ATOM 10996 C CA . LYS B 1 709 ? 43.531 28.584 58.286 1.00 32.50 706 LYS B CA 1
ATOM 10997 C C . LYS B 1 709 ? 44.575 29.308 59.133 1.00 30.74 706 LYS B C 1
ATOM 10998 O O . LYS B 1 709 ? 45.679 29.580 58.661 1.00 34.18 706 LYS B O 1
ATOM 11004 N N . LEU B 1 710 ? 44.225 29.617 60.377 1.00 26.22 707 LEU B N 1
ATOM 11005 C CA . LEU B 1 710 ? 45.174 30.232 61.296 1.00 27.86 707 LEU B CA 1
ATOM 11006 C C . LEU B 1 710 ? 46.333 29.280 61.599 1.00 32.95 707 LEU B C 1
ATOM 11007 O O . LEU B 1 710 ? 47.502 29.674 61.550 1.00 33.16 707 LEU B O 1
ATOM 11012 N N . LEU B 1 711 ? 46.004 28.027 61.907 1.00 32.31 708 LEU B N 1
ATOM 11013 C CA . LEU B 1 711 ? 47.025 27.026 62.209 1.00 35.47 708 LEU B CA 1
ATOM 11014 C C . LEU B 1 711 ? 47.943 26.776 61.010 1.00 38.79 708 LEU B C 1
ATOM 11015 O O . LEU B 1 711 ? 49.143 26.555 61.181 1.00 38.68 708 LEU B O 1
ATOM 11020 N N . GLU B 1 712 ? 47.377 26.814 59.805 1.00 40.08 709 GLU B N 1
ATOM 11021 C CA . GLU B 1 712 ? 48.158 26.630 58.584 1.00 45.89 709 GLU B CA 1
ATOM 11022 C C . GLU B 1 712 ? 49.230 27.709 58.438 1.00 47.43 709 GLU B C 1
ATOM 11023 O O . GLU B 1 712 ? 50.365 27.423 58.059 1.00 47.76 709 GLU B O 1
ATOM 11029 N N . ILE B 1 713 ? 48.857 28.950 58.730 1.00 47.28 710 ILE B N 1
ATOM 11030 C CA . ILE B 1 713 ? 49.815 30.046 58.756 1.00 50.24 710 ILE B CA 1
ATOM 11031 C C . ILE B 1 713 ? 50.840 29.797 59.852 1.00 51.91 710 ILE B C 1
ATOM 11032 O O . ILE B 1 713 ? 52.049 29.844 59.612 1.00 54.82 710 ILE B O 1
ATOM 11037 N N . GLU B 1 714 ? 50.332 29.533 61.052 1.00 50.63 711 GLU B N 1
ATOM 11038 C CA . GLU B 1 714 ? 51.146 29.428 62.257 1.00 51.87 711 GLU B CA 1
ATOM 11039 C C . GLU B 1 714 ? 52.365 28.526 62.083 1.00 54.39 711 GLU B C 1
ATOM 11040 O O . GLU B 1 714 ? 53.467 28.861 62.530 1.00 56.45 711 GLU B O 1
ATOM 11046 N N . LYS B 1 715 ? 52.162 27.402 61.402 1.00 54.92 712 LYS B N 1
ATOM 11047 C CA . LYS B 1 715 ? 53.205 26.394 61.247 1.00 57.21 712 LYS B CA 1
ATOM 11048 C C . LYS B 1 715 ? 53.790 26.317 59.828 1.00 58.89 712 LYS B C 1
ATOM 11049 O O . LYS B 1 715 ? 54.464 25.344 59.476 1.00 60.63 712 LYS B O 1
ATOM 11055 N N . SER B 1 716 ? 53.534 27.347 59.022 1.00 57.50 713 SER B N 1
ATOM 11056 C CA . SER B 1 716 ? 54.181 27.481 57.717 1.00 59.33 713 SER B CA 1
ATOM 11057 C C . SER B 1 716 ? 55.061 28.727 57.687 1.00 59.65 713 SER B C 1
ATOM 11058 O O . SER B 1 716 ? 55.970 28.878 58.502 1.00 60.30 713 SER B O 1
#

Organism: Anthopleura japonica (NCBI:txid67755)